Protein AF-A0A3S3QDH9-F1 (afdb_monomer)

Organism: NCBI:txid1965070

InterPro domains:
  IPR000873 AMP-dependent synthetase/ligase domain [PF00501] (294-654)
  IPR001242 Condensation domain [PF00668] (6-260)
  IPR009081 Phosphopantetheine binding ACP domain [PF00550] (765-815)
  IPR009081 Phosphopantetheine binding ACP domain [PS50075] (744-821)
  IPR014030 Beta-ketoacyl synthase-like, N-terminal domain [PF00109] (840-1086)
  IPR014031 Beta-ketoacyl synthase, C-terminal domain [PF02801] (1094-1208)
  IPR016039 Thiolase-like [G3DSA:3.40.47.10] (840-1262)
  IPR016039 Thiolase-like [SSF53901] (840-1195)
  IPR018201 Beta-ketoacyl synthase, active site [PS00606] (998-1014)
  IPR020841 Polyketide synthase, beta-ketoacyl synthase domain [PS52004] (838-1254)
  IPR020841 Polyketide synthase, beta-ketoacyl synthase domain [SM00825] (841-1257)
  IPR020845 AMP-binding, conserved site [PS00455] (443-454)
  IPR023213 Chloramphenicol acetyltransferase-like domain superfamily [G3DSA:3.30.559.10] (9-201)
  IPR036736 ACP-like superfamily [G3DSA:1.10.1200.10] (728-825)
  IPR036736 ACP-like superfamily [SSF47336] (746-817)
  IPR042099 ANL, N-terminal domain [G3DSA:3.40.50.12780] (289-689)
  IPR050091 Polyketide and Nonribosomal Peptide Biosynthesis Enzymes [PTHR43775] (840-1258)

Nearest PDB structures (foldseek):
  8cuy-assembly1_B  TM=9.225E-01  e=1.817E-40  Mycolicibacterium smegmatis MC2 155
  8cuz-assembly1_A  TM=9.139E-01  e=6.855E-39  Mycolicibacterium smegmatis MC2 155
  8cv1-assembly1_A  TM=7.699E-01  e=1.411E-42  Mycolicibacterium smegmatis MC2 155
  9f48-assembly1_B  TM=8.743E-01  e=2.878E-37  Mycobacterium tuberculosis H37Rv
  9f48-assembly1_A  TM=8.737E-01  e=6.761E-37  Mycobacterium tuberculosis H37Rv

Sequence (1276 aa):
TFPYDQPEKNFLDFVREEYVYLSSTQKQNDLKSIAEQFTMNPPESSLSFTDQIWSDTKTYDAKRTTFELNELNLKAVCDQLGISHFHYYFCCFLLTLRRYTSENDLIVNIPRTTRSCSYENAFGPFLNIILFRFEFDASHSLKKFILNAVKKWIKAQEKNLLPFDEVVSFLRDSKKLGRIQIYNWFNYSFAEKDNSVNINSKHARFPFSVNVRENSQSVELIIEWADELIDDHIAQNFGASFANACLKIADDFDKLKNEPALSIDVMPGEEMTRILSINREMDSNPNLLAHKYFEKHCENNGEKIAVVSGDRKVTYNQLNEMANKLGAYLQREIPREDVQKKPIVIMMKRDEFVIASVFAIWKIGAYFLAISDDTQQKLHQILLNDASDFQYVLINFDRNELEFELPSSVKLIDVRKILEQPCDYELEDNLASFNPSDTFAYICLTSGTTGKPKRCLITHEGLAIFGKACLHDYKMDSFEMRLVNWLPISFDVFINDISFVLLMAGGTFIIVQRKFSMDPRVMEQIFIENKASFILATPQFASSVILKMSNESLQYLRLLLLATDSFYQNIFRKLREKLDESTQIVNAYGPTETTVGATFFNGELKYKTTSGLVPIGKSLRGIFACIVDPITKMLSPFGAIGEICICGRTVGKGDVKTTMLEFTGDQPVFMTGDYGRMLPDGNIDFIGRKDSSFLKVHGFRIITKINKVPMTEHGKIDLNSLKQLCLVEQTIAEKFSEHIKHDFSLTHMERTLLNYLTTSLSSSLPIDVDTNFRDQGIHSLALMKFANLLLSESIAGFEGVADLFDYPNIKLLAQKIEKFSTIKANIKTKVIKQAANEIEIAIVGVAFRLPKDARSFVDLWAILNAEKSLIDDFPHEREIDVLSRLDELNSHLYKDAKKFKGAFLSSIKKFDNQFFAIPAAEAKHMCPEQRLWMHVAIEALHDSGHINDLEGKNLGQFFAASHPEYEKVDSCNDAIAVVGKLGSMITRRVSYQYNLKGPAVNIDTACSSGLVAFHEACEAIKSGICDSAIVGGVSLYLYPSQIGTHSDKMGTISPDFCCRAFDEKANGTVAGEGVIAFVLEPLQKALENKKHIYGIVKGTAINSVGRSNGITAPSKSSQKEVIENALNAASLSPSEVNLIESHGTGTELGDLIEIEALKSVFNENPNPVILGTSKPNFGHLNQAAGLLGVLKMLAIFMFKAIPRALHFDKPNKALIDSNIVVPTEEIQIESENFTAGISAFGLSGTNAHCILRKFCEKNNDKSDRFCYEPEQSTSF

Radius of gyration: 38.89 Å; Cα contacts (8 Å, |Δi|>4): 2603; chains: 1; bounding box: 82×99×115 Å

Mean predicted aligned error: 19.16 Å

Structure (mmCIF, N/CA/C/O backbone):
data_AF-A0A3S3QDH9-F1
#
_entry.id   AF-A0A3S3QDH9-F1
#
loop_
_atom_site.group_PDB
_atom_site.id
_atom_site.type_symbol
_atom_site.label_atom_id
_atom_site.label_alt_id
_atom_site.label_comp_id
_atom_site.label_asym_id
_atom_site.label_entity_id
_atom_site.label_seq_id
_atom_site.pdbx_PDB_ins_code
_atom_site.Cartn_x
_atom_site.Cartn_y
_atom_site.Cartn_z
_atom_site.occupancy
_atom_site.B_iso_or_equiv
_atom_site.auth_seq_id
_atom_site.auth_comp_id
_atom_site.auth_asym_id
_atom_site.auth_atom_id
_atom_site.pdbx_PDB_model_num
ATOM 1 N N . THR A 1 1 ? 23.495 16.239 -71.555 1.00 36.81 1 THR A N 1
ATOM 2 C CA . THR A 1 1 ? 24.923 15.899 -71.714 1.00 36.81 1 THR A CA 1
ATOM 3 C C . THR A 1 1 ? 25.708 16.626 -70.640 1.00 36.81 1 THR A C 1
ATOM 5 O O . THR A 1 1 ? 26.043 17.786 -70.820 1.00 36.81 1 THR A O 1
ATOM 8 N N . PHE A 1 2 ? 25.928 15.980 -69.494 1.00 34.31 2 PHE A N 1
ATOM 9 C CA . PHE A 1 2 ? 26.920 16.424 -68.508 1.00 34.31 2 PHE A CA 1
ATOM 10 C C . PHE A 1 2 ? 28.168 15.553 -68.704 1.00 34.31 2 PHE A C 1
ATOM 12 O O . PHE A 1 2 ? 28.005 14.335 -68.815 1.00 34.31 2 PHE A O 1
ATOM 19 N N . PRO A 1 3 ? 29.377 16.127 -68.805 1.00 43.81 3 PRO A N 1
ATOM 20 C CA . PRO A 1 3 ? 30.602 15.350 -68.851 1.00 43.81 3 PRO A CA 1
ATOM 21 C C . PRO A 1 3 ? 30.898 14.911 -67.415 1.00 43.81 3 PRO A C 1
ATOM 23 O O . PRO A 1 3 ? 31.434 15.681 -66.629 1.00 43.81 3 PRO A O 1
ATOM 26 N N . TYR A 1 4 ? 30.465 13.713 -67.036 1.00 50.09 4 TYR A N 1
ATOM 27 C CA . TYR A 1 4 ? 31.021 13.070 -65.851 1.00 50.09 4 TYR A CA 1
ATOM 28 C C . TYR A 1 4 ? 32.265 12.320 -66.312 1.00 50.09 4 TYR A C 1
ATOM 30 O O . TYR A 1 4 ? 32.151 11.365 -67.084 1.00 50.09 4 TYR A O 1
ATOM 38 N N . ASP A 1 5 ? 33.440 12.773 -65.873 1.00 58.22 5 ASP A N 1
ATOM 39 C CA . ASP A 1 5 ? 34.641 11.942 -65.890 1.00 58.22 5 ASP A CA 1
ATOM 40 C C . ASP A 1 5 ? 34.290 10.593 -65.250 1.00 58.22 5 ASP A C 1
ATOM 42 O O . ASP A 1 5 ? 33.596 10.547 -64.226 1.00 58.22 5 ASP A O 1
ATOM 46 N N . GLN A 1 6 ? 34.696 9.485 -65.879 1.00 54.03 6 GLN A N 1
ATOM 47 C CA . GLN A 1 6 ? 34.441 8.172 -65.294 1.00 54.03 6 GLN A CA 1
ATOM 48 C C . GLN A 1 6 ? 35.076 8.126 -63.898 1.00 54.03 6 GLN A C 1
ATOM 50 O O . GLN A 1 6 ? 36.251 8.471 -63.765 1.00 54.03 6 GLN A O 1
ATOM 55 N N . PRO A 1 7 ? 34.324 7.737 -62.855 1.00 59.34 7 PRO A N 1
ATOM 56 C CA . PRO A 1 7 ? 34.867 7.702 -61.506 1.00 59.34 7 PRO A CA 1
ATOM 57 C C . PRO A 1 7 ? 36.033 6.705 -61.440 1.00 59.34 7 PRO A C 1
ATOM 59 O O . PRO A 1 7 ? 35.916 5.598 -61.965 1.00 59.34 7 PRO A O 1
ATOM 62 N N . GLU A 1 8 ? 37.139 7.083 -60.780 1.00 67.12 8 GLU A N 1
ATOM 63 C CA . GLU A 1 8 ? 38.321 6.214 -60.597 1.00 67.12 8 GLU A CA 1
ATOM 64 C C . GLU A 1 8 ? 37.959 4.856 -59.979 1.00 67.12 8 GLU A C 1
ATOM 66 O O . GLU A 1 8 ? 38.580 3.840 -60.293 1.00 67.12 8 GLU A O 1
ATOM 71 N N . LYS A 1 9 ? 36.941 4.835 -59.111 1.00 77.25 9 LYS A N 1
ATOM 72 C CA . LYS A 1 9 ? 36.362 3.631 -58.512 1.00 77.25 9 LYS A CA 1
ATOM 73 C C . LYS A 1 9 ? 34.841 3.700 -58.528 1.00 77.25 9 LYS A C 1
ATOM 75 O O . LYS A 1 9 ? 34.252 4.762 -58.328 1.00 77.25 9 LYS A O 1
ATOM 80 N N . ASN A 1 10 ? 34.182 2.563 -58.731 1.00 80.25 10 ASN A N 1
ATOM 81 C CA . ASN A 1 10 ? 32.719 2.469 -58.693 1.00 80.25 10 ASN A CA 1
ATOM 82 C C . ASN A 1 10 ? 32.224 1.945 -57.326 1.00 80.25 10 ASN A C 1
ATOM 84 O O . ASN A 1 10 ? 33.011 1.572 -56.459 1.00 80.25 10 ASN A O 1
ATOM 88 N N . PHE A 1 11 ? 30.904 1.908 -57.108 1.00 82.38 11 PHE A N 1
ATOM 89 C CA . PHE A 1 11 ? 30.334 1.452 -55.831 1.00 82.38 11 PHE A CA 1
ATOM 90 C C . PHE A 1 11 ? 30.625 -0.026 -55.513 1.00 82.38 11 PHE A C 1
ATOM 92 O O . PHE A 1 11 ? 30.720 -0.388 -54.346 1.00 82.38 11 PHE A O 1
ATOM 99 N N . LEU A 1 12 ? 30.833 -0.886 -56.517 1.00 79.31 12 LEU A N 1
ATOM 100 C CA . LEU A 1 12 ? 31.227 -2.278 -56.277 1.00 79.31 12 LEU A CA 1
ATOM 101 C C . LEU A 1 12 ? 32.640 -2.367 -55.685 1.00 79.31 12 LEU A C 1
ATOM 103 O O . LEU A 1 12 ? 32.900 -3.243 -54.862 1.00 79.31 12 LEU A O 1
ATOM 107 N N . ASP A 1 13 ? 33.538 -1.462 -56.074 1.00 82.50 13 ASP A N 1
ATOM 108 C CA . ASP A 1 13 ? 34.878 -1.377 -55.487 1.00 82.50 13 ASP A CA 1
ATOM 109 C C . ASP A 1 13 ? 34.804 -0.951 -54.014 1.00 82.50 13 ASP A C 1
ATOM 111 O O . ASP A 1 13 ? 35.474 -1.553 -53.176 1.00 82.50 13 ASP A O 1
ATOM 115 N N . PHE A 1 14 ? 33.895 -0.029 -53.675 1.00 84.75 14 PHE A N 1
ATOM 116 C CA . PHE A 1 14 ? 33.596 0.326 -52.284 1.00 84.75 14 PHE A CA 1
ATOM 117 C C . PHE A 1 14 ? 33.068 -0.874 -51.482 1.00 84.75 14 PHE A C 1
ATOM 119 O O . PHE A 1 14 ? 33.599 -1.166 -50.416 1.00 84.75 14 PHE A O 1
ATOM 126 N N . VAL A 1 15 ? 32.088 -1.622 -52.008 1.00 81.38 15 VAL A N 1
ATOM 127 C CA . VAL A 1 15 ? 31.533 -2.818 -51.338 1.00 81.38 15 VAL A CA 1
ATOM 128 C C . VAL A 1 15 ? 32.611 -3.879 -51.092 1.00 81.38 15 VAL A C 1
ATOM 130 O O . VAL A 1 15 ? 32.610 -4.545 -50.058 1.00 81.38 15 VAL A O 1
ATOM 133 N N . ARG A 1 16 ? 33.564 -4.042 -52.018 1.00 81.81 16 ARG A N 1
ATOM 134 C CA . ARG A 1 16 ? 34.699 -4.963 -51.837 1.00 81.81 16 ARG A CA 1
ATOM 135 C C . ARG A 1 16 ? 35.632 -4.502 -50.721 1.00 81.81 16 ARG A C 1
ATOM 137 O O . ARG A 1 16 ? 36.047 -5.328 -49.913 1.00 81.81 16 ARG A O 1
ATOM 144 N N . GLU A 1 17 ? 35.959 -3.214 -50.670 1.00 84.12 17 GLU A N 1
ATOM 145 C CA . GLU A 1 17 ? 36.791 -2.639 -49.606 1.00 84.12 17 GLU A CA 1
ATOM 146 C C . GLU A 1 17 ? 36.101 -2.725 -48.236 1.00 84.12 17 GLU A C 1
ATOM 148 O O . GLU A 1 17 ? 36.724 -3.135 -47.255 1.00 84.12 17 GLU A O 1
ATOM 153 N N . GLU A 1 18 ? 34.801 -2.433 -48.181 1.00 82.69 18 GLU A N 1
ATOM 154 C CA . GLU A 1 18 ? 33.975 -2.578 -46.982 1.00 82.69 18 GLU A CA 1
ATOM 155 C C . GLU A 1 18 ? 33.922 -4.040 -46.518 1.00 82.69 18 GLU A C 1
ATOM 157 O O . GLU A 1 18 ? 34.150 -4.318 -45.344 1.00 82.69 18 GLU A O 1
ATOM 162 N N . TYR A 1 19 ? 33.735 -5.002 -47.427 1.00 80.88 19 TYR A N 1
ATOM 163 C CA . TYR A 1 19 ? 33.748 -6.430 -47.092 1.00 80.88 19 TYR A CA 1
ATOM 164 C C . TYR A 1 19 ? 35.087 -6.887 -46.492 1.00 80.88 19 TYR A C 1
ATOM 166 O O . TYR A 1 19 ? 35.110 -7.664 -45.531 1.00 80.88 19 TYR A O 1
ATOM 174 N N . VAL A 1 20 ? 36.211 -6.393 -47.025 1.00 85.75 20 VAL A N 1
ATOM 175 C CA . VAL A 1 20 ? 37.549 -6.668 -46.474 1.00 85.75 20 VAL A CA 1
ATOM 176 C C . VAL A 1 20 ? 37.671 -6.108 -45.058 1.00 85.75 20 VAL A C 1
ATOM 178 O O . VAL A 1 20 ? 38.138 -6.815 -44.164 1.00 85.75 20 VAL A O 1
ATOM 181 N N . TYR A 1 21 ? 37.209 -4.877 -44.827 1.00 85.88 21 TYR A N 1
ATOM 182 C CA . TYR A 1 21 ? 37.174 -4.281 -43.492 1.00 85.88 21 TYR A CA 1
ATOM 183 C C . TYR A 1 21 ? 36.280 -5.081 -42.528 1.00 85.88 21 TYR A C 1
ATOM 185 O O . TYR A 1 21 ? 36.726 -5.433 -41.433 1.00 85.88 21 TYR A O 1
ATOM 193 N N . LEU A 1 22 ? 35.065 -5.447 -42.943 1.00 82.12 22 LEU A N 1
ATOM 194 C CA . LEU A 1 22 ? 34.109 -6.209 -42.132 1.00 82.12 22 LEU A CA 1
ATOM 195 C C . LEU A 1 22 ? 34.598 -7.624 -41.792 1.00 82.12 22 LEU A C 1
ATOM 197 O O . LEU A 1 22 ? 34.225 -8.167 -40.753 1.00 82.12 22 LEU A O 1
ATOM 201 N N . SER A 1 23 ? 35.465 -8.197 -42.629 1.00 84.38 23 SER A N 1
ATOM 202 C CA . SER A 1 23 ? 36.100 -9.503 -42.404 1.00 84.38 23 SER A CA 1
ATOM 203 C C . SER A 1 23 ? 37.397 -9.421 -41.584 1.00 84.38 23 SER A C 1
ATOM 205 O O . SER A 1 23 ? 38.007 -10.447 -41.285 1.00 84.38 23 SER A O 1
ATOM 207 N N . SER A 1 24 ? 37.853 -8.216 -41.234 1.00 87.12 24 SER A N 1
ATOM 208 C CA . SER A 1 24 ? 39.124 -7.998 -40.542 1.00 87.12 24 SER A CA 1
ATOM 209 C C . SER A 1 24 ? 38.994 -8.044 -39.014 1.00 87.12 24 SER A C 1
ATOM 211 O O . SER A 1 24 ? 37.923 -7.850 -38.435 1.00 87.12 24 SER A O 1
ATOM 213 N N . THR A 1 25 ? 40.125 -8.213 -38.324 1.00 86.81 25 THR A N 1
ATOM 214 C CA . THR A 1 25 ? 40.207 -8.031 -36.863 1.00 86.81 25 THR A CA 1
ATOM 215 C C . THR A 1 25 ? 39.953 -6.582 -36.435 1.00 86.81 25 THR A C 1
ATOM 217 O O . THR A 1 25 ? 39.560 -6.347 -35.291 1.00 86.81 25 THR A O 1
ATOM 220 N N . GLN A 1 26 ? 40.113 -5.615 -37.349 1.00 86.31 26 GLN A N 1
ATOM 221 C CA . GLN A 1 26 ? 39.875 -4.197 -37.087 1.00 86.31 26 GLN A CA 1
ATOM 222 C C . GLN A 1 26 ? 38.399 -3.916 -36.768 1.00 86.31 26 GLN A C 1
ATOM 224 O O . GLN A 1 26 ? 38.139 -3.196 -35.807 1.00 86.31 26 GLN A O 1
ATOM 229 N N . LYS A 1 27 ? 37.441 -4.576 -37.449 1.00 87.44 27 LYS A N 1
ATOM 230 C CA . LYS A 1 27 ? 35.998 -4.500 -37.120 1.00 87.44 27 LYS A CA 1
ATOM 231 C C . LYS A 1 27 ? 35.753 -4.755 -35.629 1.00 87.44 27 LYS A C 1
ATOM 233 O O . LYS A 1 27 ? 35.066 -3.990 -34.958 1.00 87.44 27 LYS A O 1
ATOM 238 N N . GLN A 1 28 ? 36.322 -5.841 -35.102 1.00 85.69 28 GLN A N 1
ATOM 239 C CA . GLN A 1 28 ? 36.116 -6.253 -33.710 1.00 85.69 28 GLN A CA 1
ATOM 240 C C . GLN A 1 28 ? 36.742 -5.268 -32.716 1.00 85.69 28 GLN A C 1
ATOM 242 O O . GLN A 1 28 ? 36.161 -5.001 -31.663 1.00 85.69 28 GLN A O 1
ATOM 247 N N . ASN A 1 29 ? 37.902 -4.697 -33.049 1.00 87.75 29 ASN A N 1
ATOM 248 C CA . ASN A 1 29 ? 38.540 -3.665 -32.231 1.00 87.75 29 ASN A CA 1
ATOM 249 C C . ASN A 1 29 ? 37.713 -2.373 -32.211 1.00 87.75 29 ASN A C 1
ATOM 251 O O . ASN A 1 29 ? 37.510 -1.784 -31.145 1.00 87.75 29 ASN A O 1
ATOM 255 N N . ASP A 1 30 ? 37.183 -1.965 -33.363 1.00 89.44 30 ASP A N 1
ATOM 256 C CA . ASP A 1 30 ? 36.384 -0.750 -33.482 1.00 89.44 30 ASP A CA 1
ATOM 257 C C . ASP A 1 30 ? 35.050 -0.877 -32.735 1.00 89.44 30 ASP A C 1
ATOM 259 O O . ASP A 1 30 ? 34.717 0.033 -31.967 1.00 89.44 30 ASP A O 1
ATOM 263 N N . LEU A 1 31 ? 34.360 -2.022 -32.854 1.00 87.12 31 LEU A N 1
ATOM 264 C CA . LEU A 1 31 ? 33.143 -2.351 -32.096 1.00 87.12 31 LEU A CA 1
ATOM 265 C C . LEU A 1 31 ? 33.388 -2.355 -30.581 1.00 87.12 31 LEU A C 1
ATOM 267 O O . LEU A 1 31 ? 32.643 -1.712 -29.839 1.00 87.12 31 LEU A O 1
ATOM 271 N N . LYS A 1 32 ? 34.461 -3.005 -30.106 1.00 86.00 32 LYS A N 1
ATOM 272 C CA . LYS A 1 32 ? 34.837 -2.987 -28.679 1.00 86.00 32 LYS A CA 1
ATOM 273 C C . LYS A 1 32 ? 35.094 -1.571 -28.179 1.00 86.00 32 LYS A C 1
ATOM 275 O O . LYS A 1 32 ? 34.563 -1.181 -27.143 1.00 86.00 32 LYS A O 1
ATOM 280 N N . SER A 1 33 ? 35.843 -0.780 -28.940 1.00 85.81 33 SER A N 1
ATOM 281 C CA . SER A 1 33 ? 36.169 0.594 -28.564 1.00 85.81 33 SER A CA 1
ATOM 282 C C . SER A 1 33 ? 34.965 1.550 -28.665 1.00 85.81 33 SER A C 1
ATOM 284 O O . SER A 1 33 ? 34.944 2.580 -27.992 1.00 85.81 33 SER A O 1
ATOM 286 N N . ILE A 1 34 ? 33.950 1.255 -29.489 1.00 83.75 34 ILE A N 1
ATOM 287 C CA . ILE A 1 34 ? 32.651 1.948 -29.415 1.00 83.75 34 ILE A CA 1
ATOM 288 C C . ILE A 1 34 ? 31.932 1.527 -28.138 1.00 83.75 34 ILE A C 1
ATOM 290 O O . ILE A 1 34 ? 31.535 2.386 -27.364 1.00 83.75 34 ILE A O 1
ATOM 294 N N . ALA A 1 35 ? 31.835 0.230 -27.851 1.00 81.19 35 ALA A N 1
ATOM 295 C CA . ALA A 1 35 ? 31.181 -0.265 -26.645 1.00 81.19 35 ALA A CA 1
ATOM 296 C C . ALA A 1 35 ? 31.822 0.243 -25.343 1.00 81.19 35 ALA A C 1
ATOM 298 O O . ALA A 1 35 ? 31.121 0.416 -24.351 1.00 81.19 35 ALA A O 1
ATOM 299 N N . GLU A 1 36 ? 33.126 0.504 -25.294 1.00 82.75 36 GLU A N 1
ATOM 300 C CA . GLU A 1 36 ? 33.780 1.170 -24.151 1.00 82.75 36 GLU A CA 1
ATOM 301 C C . GLU A 1 36 ? 33.209 2.562 -23.858 1.00 82.75 36 GLU A C 1
ATOM 303 O O . GLU A 1 36 ? 33.211 2.992 -22.709 1.00 82.75 36 GLU A O 1
ATOM 308 N N . GLN A 1 37 ? 32.664 3.244 -24.867 1.00 76.19 37 GLN A N 1
ATOM 309 C CA . GLN A 1 37 ? 31.983 4.526 -24.694 1.00 76.19 37 GLN A CA 1
ATOM 310 C C . GLN A 1 37 ? 30.572 4.360 -24.128 1.00 76.19 37 GLN A C 1
ATOM 312 O O . GLN A 1 37 ? 29.958 5.363 -23.805 1.00 76.19 37 GLN A O 1
ATOM 317 N N . PHE A 1 38 ? 30.060 3.132 -23.991 1.00 71.38 38 PHE A N 1
ATOM 318 C CA . PHE A 1 38 ? 28.731 2.785 -23.480 1.00 71.38 38 PHE A CA 1
ATOM 319 C C . PHE A 1 38 ? 28.870 1.870 -22.251 1.00 71.38 38 PHE A C 1
ATOM 321 O O . PHE A 1 38 ? 28.658 0.662 -22.312 1.00 71.38 38 PHE A O 1
ATOM 328 N N . THR A 1 39 ? 29.314 2.428 -21.122 1.00 55.31 39 THR A N 1
ATOM 329 C CA . THR A 1 39 ? 29.511 1.696 -19.853 1.00 55.31 39 THR A CA 1
ATOM 330 C C . THR A 1 39 ? 28.216 1.458 -19.064 1.00 55.31 39 THR A C 1
ATOM 332 O O . THR A 1 39 ? 28.186 0.569 -18.218 1.00 55.31 39 THR A O 1
ATOM 335 N N . MET A 1 40 ? 27.148 2.210 -19.354 1.00 55.41 40 MET A N 1
ATOM 336 C CA . MET A 1 40 ? 25.797 2.077 -18.789 1.00 55.41 40 MET A CA 1
ATOM 337 C C . MET A 1 40 ? 24.743 2.380 -19.861 1.00 55.41 40 MET A C 1
ATOM 339 O O . MET A 1 40 ? 25.058 3.033 -20.855 1.00 55.41 40 MET A O 1
ATOM 343 N N . ASN A 1 41 ? 23.488 1.969 -19.635 1.00 50.47 41 ASN A N 1
ATOM 344 C CA . ASN A 1 41 ? 22.378 2.366 -20.502 1.00 50.47 41 ASN A CA 1
ATOM 345 C C . ASN A 1 41 ? 22.176 3.900 -20.442 1.00 50.47 41 ASN A C 1
ATOM 347 O O . ASN A 1 41 ? 21.828 4.436 -19.376 1.00 50.47 41 ASN A O 1
ATOM 351 N N . PRO A 1 42 ? 22.375 4.612 -21.562 1.00 52.09 42 PRO A N 1
ATOM 352 C CA . PRO A 1 42 ? 22.232 6.065 -21.649 1.00 52.09 42 PRO A CA 1
ATOM 353 C C . PRO A 1 42 ? 20.775 6.488 -21.384 1.00 52.09 42 PRO A C 1
ATOM 355 O O . PRO A 1 42 ? 19.860 5.682 -21.568 1.00 52.09 42 PRO A O 1
ATOM 358 N N . PRO A 1 43 ? 20.522 7.697 -20.846 1.00 53.59 43 PRO A N 1
ATOM 359 C CA . PRO A 1 43 ? 19.159 8.165 -20.592 1.00 53.59 43 PRO A CA 1
ATOM 360 C C . PRO A 1 43 ? 18.441 8.446 -21.912 1.00 53.59 43 PRO A C 1
ATOM 362 O O . PRO A 1 43 ? 19.064 8.836 -22.901 1.00 53.59 43 PRO A O 1
ATOM 365 N N . GLU A 1 44 ? 17.127 8.232 -21.936 1.00 57.78 44 GLU A N 1
ATOM 366 C CA . GLU A 1 44 ? 16.311 8.573 -23.097 1.00 57.78 44 GLU A CA 1
ATOM 367 C C . GLU A 1 44 ? 16.201 10.100 -23.188 1.00 57.78 44 GLU A C 1
ATOM 369 O O . GLU A 1 44 ? 15.413 10.738 -22.497 1.00 57.78 44 GLU A O 1
ATOM 374 N N . SER A 1 45 ? 17.040 10.699 -24.029 1.00 62.31 45 SER A N 1
ATOM 375 C CA . SER A 1 45 ? 17.016 12.130 -24.332 1.00 62.31 45 SER A CA 1
ATOM 376 C C . SER A 1 45 ? 15.964 12.380 -25.412 1.00 62.31 45 SER A C 1
ATOM 378 O O . SER A 1 45 ? 16.298 12.538 -26.576 1.00 62.31 45 SER A O 1
ATOM 380 N N . SER A 1 46 ? 14.680 12.341 -25.059 1.00 67.94 46 SER A N 1
ATOM 381 C CA . SER A 1 46 ? 13.582 12.543 -26.014 1.00 67.94 46 SER A CA 1
ATOM 382 C C . SER A 1 46 ? 12.819 13.832 -25.726 1.00 67.94 46 SER A C 1
ATOM 384 O O . SER A 1 46 ? 12.569 14.177 -24.573 1.00 67.94 46 SER A O 1
ATOM 386 N N . LEU A 1 47 ? 12.415 14.522 -26.794 1.00 73.81 47 LEU A N 1
ATOM 387 C CA . LEU A 1 47 ? 11.446 15.620 -26.744 1.00 73.81 47 LEU A CA 1
ATOM 388 C C . LEU A 1 47 ? 9.997 15.108 -26.835 1.00 73.81 47 LEU A C 1
ATOM 390 O O . LEU A 1 47 ? 9.088 15.911 -26.992 1.00 73.81 47 LEU A O 1
ATOM 394 N N . SER A 1 48 ? 9.757 13.792 -26.786 1.00 69.88 48 SER A N 1
ATOM 395 C CA . SER A 1 48 ? 8.404 13.236 -26.876 1.00 69.88 48 SER A CA 1
ATOM 396 C C . SER A 1 48 ? 7.527 13.665 -25.696 1.00 69.88 48 SER A C 1
ATOM 398 O O . SER A 1 48 ? 7.952 13.700 -24.533 1.00 69.88 48 SER A O 1
ATOM 400 N N . PHE A 1 49 ? 6.265 13.961 -26.001 1.00 63.59 49 PHE A N 1
ATOM 401 C CA . PHE A 1 49 ? 5.219 14.248 -25.017 1.00 63.59 49 PHE A CA 1
ATOM 402 C C . PHE A 1 49 ? 4.276 13.071 -24.805 1.00 63.59 49 PHE A C 1
ATOM 404 O O . PHE A 1 49 ? 3.496 13.096 -23.859 1.00 63.59 49 PHE A O 1
ATOM 411 N N . THR A 1 50 ? 4.393 12.015 -25.610 1.00 59.53 50 THR A N 1
ATOM 412 C CA . THR A 1 50 ? 3.491 10.865 -25.561 1.00 59.53 50 THR A CA 1
ATOM 413 C C . THR A 1 50 ? 4.192 9.601 -25.079 1.00 59.53 50 THR A C 1
ATOM 415 O O . THR A 1 50 ? 5.401 9.434 -25.215 1.00 59.53 50 THR A O 1
ATOM 418 N N . ASP A 1 51 ? 3.403 8.687 -24.524 1.00 53.62 51 ASP A N 1
ATOM 419 C CA . ASP A 1 51 ? 3.804 7.318 -24.197 1.00 53.62 51 ASP A CA 1
ATOM 420 C C . ASP A 1 51 ? 4.011 6.441 -25.446 1.00 53.62 51 ASP A C 1
ATOM 422 O O . ASP A 1 51 ? 4.401 5.276 -25.337 1.00 53.62 51 ASP A O 1
ATOM 426 N N . GLN A 1 52 ? 3.751 6.982 -26.642 1.00 62.22 52 GLN A N 1
ATOM 427 C CA . GLN A 1 52 ? 4.028 6.295 -27.889 1.00 62.22 52 GLN A CA 1
ATOM 428 C C . GLN A 1 52 ? 5.527 6.315 -28.162 1.00 62.22 52 GLN A C 1
ATOM 430 O O . GLN A 1 52 ? 6.164 7.362 -28.256 1.00 62.22 52 GLN A O 1
ATOM 435 N N . ILE A 1 53 ? 6.075 5.118 -28.322 1.00 66.06 53 ILE A N 1
ATOM 436 C CA . ILE A 1 53 ? 7.444 4.915 -28.771 1.00 66.06 53 ILE A CA 1
ATOM 437 C C . ILE A 1 53 ? 7.411 4.894 -30.297 1.00 66.06 53 ILE A C 1
ATOM 439 O O . ILE A 1 53 ? 6.474 4.354 -30.900 1.00 66.06 53 ILE A O 1
ATOM 443 N N . TRP A 1 54 ? 8.416 5.498 -30.925 1.00 72.81 54 TRP A N 1
ATOM 444 C CA . TRP A 1 54 ? 8.575 5.401 -32.370 1.00 72.81 54 TRP A CA 1
ATOM 445 C C . TRP A 1 54 ? 8.617 3.926 -32.814 1.00 72.81 54 TRP A C 1
ATOM 447 O O . TRP A 1 54 ? 9.058 3.021 -32.105 1.00 72.81 54 TRP A O 1
ATOM 457 N N . SER A 1 55 ? 8.079 3.642 -33.992 1.00 75.50 55 SER A N 1
ATOM 458 C CA . SER A 1 55 ? 7.997 2.291 -34.530 1.00 75.50 55 SER A CA 1
ATOM 459 C C . SER A 1 55 ? 8.487 2.307 -35.961 1.00 75.50 55 SER A C 1
ATOM 461 O O . SER A 1 55 ? 7.858 2.906 -36.826 1.00 75.50 55 SER A O 1
ATOM 463 N N . ASP A 1 56 ? 9.583 1.595 -36.220 1.00 67.81 56 ASP A N 1
ATOM 464 C CA . ASP A 1 56 ? 10.201 1.539 -37.551 1.00 67.81 56 ASP A CA 1
ATOM 465 C C . ASP A 1 56 ? 9.304 0.846 -38.598 1.00 67.81 56 ASP A C 1
ATOM 467 O O . ASP A 1 56 ? 9.568 0.914 -39.796 1.00 67.81 56 ASP A O 1
ATOM 471 N N . THR A 1 57 ? 8.221 0.190 -38.163 1.00 72.88 57 THR A N 1
ATOM 472 C CA . THR A 1 57 ? 7.216 -0.450 -39.025 1.00 72.88 57 THR A CA 1
ATOM 473 C C . THR A 1 57 ? 5.946 0.385 -39.207 1.00 72.88 57 THR A C 1
ATOM 475 O O . THR A 1 57 ? 5.080 0.001 -39.996 1.00 72.88 57 THR A O 1
ATOM 478 N N . LYS A 1 58 ? 5.819 1.521 -38.506 1.00 79.56 58 LYS A N 1
ATOM 479 C CA . LYS A 1 58 ? 4.692 2.453 -38.621 1.00 79.56 58 LYS A CA 1
ATOM 480 C C . LYS A 1 58 ? 5.123 3.703 -39.386 1.00 79.56 58 LYS A C 1
ATOM 482 O O . LYS A 1 58 ? 6.220 4.218 -39.216 1.00 79.56 58 LYS A O 1
ATOM 487 N N . THR A 1 59 ? 4.227 4.223 -40.215 1.00 84.50 59 THR A N 1
ATOM 488 C CA . THR A 1 59 ? 4.403 5.530 -40.851 1.00 84.50 59 THR A CA 1
ATOM 489 C C . THR A 1 59 ? 3.794 6.624 -39.975 1.00 84.50 59 THR A C 1
ATOM 491 O O . THR A 1 59 ? 2.659 6.485 -39.523 1.00 84.50 59 THR A O 1
ATOM 494 N N . TYR A 1 60 ? 4.539 7.707 -39.761 1.00 87.31 60 TYR A N 1
ATOM 495 C CA . TYR A 1 60 ? 4.112 8.884 -39.000 1.00 87.31 60 TYR A CA 1
ATOM 496 C C . TYR A 1 60 ? 4.055 10.099 -39.919 1.00 87.31 60 TYR A C 1
ATOM 498 O O . TYR A 1 60 ? 4.892 10.212 -40.814 1.00 87.31 60 TYR A O 1
ATOM 506 N N . ASP A 1 61 ? 3.125 11.021 -39.691 1.00 91.50 61 ASP A N 1
ATOM 507 C CA . ASP A 1 61 ? 3.087 12.281 -40.434 1.00 91.50 61 ASP A CA 1
ATOM 508 C C . ASP A 1 61 ? 4.177 13.247 -39.943 1.00 91.50 61 ASP A C 1
ATOM 510 O O . ASP A 1 61 ? 4.434 13.374 -38.743 1.00 91.50 61 ASP A O 1
ATOM 514 N N . ALA A 1 62 ? 4.850 13.905 -40.891 1.00 91.25 62 ALA A N 1
ATOM 515 C CA . ALA A 1 62 ? 5.881 14.900 -40.618 1.00 91.25 62 ALA A CA 1
ATOM 516 C C . ALA A 1 62 ? 5.268 16.286 -40.466 1.00 91.25 62 ALA A C 1
ATOM 518 O O . ALA A 1 62 ? 4.596 16.780 -41.379 1.00 91.25 62 ALA A O 1
ATOM 519 N N . LYS A 1 63 ? 5.651 16.979 -39.399 1.00 93.19 63 LYS A N 1
ATOM 520 C CA . LYS A 1 63 ? 5.548 18.434 -39.312 1.00 93.19 63 LYS A CA 1
ATOM 521 C C . LYS A 1 63 ? 6.930 19.058 -39.286 1.00 93.19 63 LYS A C 1
ATOM 523 O O . LYS A 1 63 ? 7.918 18.414 -38.940 1.00 93.19 63 LYS A O 1
ATOM 528 N N . ARG A 1 64 ? 7.003 20.304 -39.751 1.00 92.44 64 ARG A N 1
ATOM 529 C CA . ARG A 1 64 ? 8.258 21.036 -39.881 1.00 92.44 64 ARG A CA 1
ATOM 530 C C . ARG A 1 64 ? 8.072 22.514 -39.598 1.00 92.44 64 ARG A C 1
ATOM 532 O O . ARG A 1 64 ? 7.040 23.084 -39.947 1.00 92.44 64 ARG A O 1
ATOM 539 N N . THR A 1 65 ? 9.100 23.125 -39.033 1.00 94.38 65 THR A N 1
ATOM 540 C CA . THR A 1 65 ? 9.252 24.576 -38.953 1.00 94.38 65 THR A CA 1
ATOM 541 C C . THR A 1 65 ? 10.660 24.957 -39.390 1.00 94.38 65 THR A C 1
ATOM 543 O O . THR A 1 65 ? 11.595 24.166 -39.234 1.00 94.38 65 THR A O 1
ATOM 546 N N . THR A 1 66 ? 10.806 26.156 -39.943 1.00 93.00 66 THR A N 1
ATOM 547 C CA . THR A 1 66 ? 12.078 26.661 -40.457 1.00 93.00 66 THR A CA 1
ATOM 548 C C . THR A 1 66 ? 12.371 28.018 -39.840 1.00 93.00 66 THR A C 1
ATOM 550 O O . THR A 1 66 ? 11.497 28.881 -39.797 1.00 93.00 66 THR A O 1
ATOM 553 N N . PHE A 1 67 ? 13.606 28.196 -39.381 1.00 93.38 67 PHE A N 1
ATOM 554 C CA . PHE A 1 67 ? 14.129 29.469 -38.901 1.00 93.38 67 PHE A CA 1
ATOM 555 C C . PHE A 1 67 ? 15.266 29.907 -39.812 1.00 93.38 67 PHE A C 1
ATOM 557 O O . PHE A 1 67 ? 16.201 29.142 -40.044 1.00 93.38 67 PHE A O 1
ATOM 564 N N . GLU A 1 68 ? 15.191 31.131 -40.315 1.00 91.38 68 GLU A N 1
ATOM 565 C CA . GLU A 1 68 ? 16.260 31.729 -41.108 1.00 91.38 68 GLU A CA 1
ATOM 566 C C . GLU A 1 68 ? 17.158 32.558 -40.191 1.00 91.38 68 GLU A C 1
ATOM 568 O O . GLU A 1 68 ? 16.682 33.432 -39.463 1.00 91.38 68 GLU A O 1
ATOM 573 N N . LEU A 1 69 ? 18.459 32.273 -40.210 1.00 88.75 69 LEU A N 1
ATOM 574 C CA . LEU A 1 69 ? 19.460 33.106 -39.557 1.00 88.75 69 LEU A CA 1
ATOM 575 C C . LEU A 1 69 ? 20.104 34.001 -40.613 1.00 88.75 69 LEU A C 1
ATOM 577 O O . LEU A 1 69 ? 20.813 33.522 -41.501 1.00 88.75 69 LEU A O 1
ATOM 581 N N . ASN A 1 70 ? 19.868 35.303 -40.484 1.00 74.12 70 ASN A N 1
ATOM 582 C CA . ASN A 1 70 ? 20.481 36.321 -41.324 1.00 74.12 70 ASN A CA 1
ATOM 583 C C . ASN A 1 70 ? 21.671 36.926 -40.566 1.00 74.12 70 ASN A C 1
ATOM 585 O O . ASN A 1 70 ? 21.537 37.260 -39.394 1.00 74.12 70 ASN A O 1
ATOM 589 N N . GLU A 1 71 ? 22.822 37.057 -41.233 1.00 64.31 71 GLU A N 1
ATOM 590 C CA . GLU A 1 71 ? 24.008 37.765 -40.714 1.00 64.31 71 GLU A CA 1
ATOM 591 C C . GLU A 1 71 ? 24.657 37.177 -39.438 1.00 64.31 71 GLU A C 1
ATOM 593 O O . GLU A 1 71 ? 24.962 37.896 -38.491 1.00 64.31 71 GLU A O 1
ATOM 598 N N . LEU A 1 72 ? 24.965 35.873 -39.413 1.00 67.75 72 LEU A N 1
ATOM 599 C CA . LEU A 1 72 ? 25.774 35.298 -38.324 1.00 67.75 72 LEU A CA 1
ATOM 600 C C . LEU A 1 72 ? 27.265 35.660 -38.475 1.00 67.75 72 LEU A C 1
ATOM 602 O O . LEU A 1 72 ? 27.897 35.280 -39.466 1.00 67.75 72 LEU A O 1
ATOM 606 N N . ASN A 1 73 ? 27.890 36.268 -37.458 1.00 69.00 73 ASN A N 1
ATOM 607 C CA . ASN A 1 73 ? 29.355 36.417 -37.396 1.00 69.00 73 ASN A CA 1
ATOM 608 C C . ASN A 1 73 ? 30.050 35.103 -36.976 1.00 69.00 73 ASN A C 1
ATOM 610 O O . ASN A 1 73 ? 30.831 35.033 -36.025 1.00 69.00 73 ASN A O 1
ATOM 614 N N . LEU A 1 74 ? 29.746 34.022 -37.692 1.00 83.44 74 LEU A N 1
ATOM 615 C CA . LEU A 1 74 ? 30.212 32.680 -37.362 1.00 83.44 74 LEU A CA 1
ATOM 616 C C . LEU A 1 74 ? 31.700 32.479 -37.673 1.00 83.44 74 LEU A C 1
ATOM 618 O O . LEU A 1 74 ? 32.403 31.740 -36.977 1.00 83.44 74 LEU A O 1
ATOM 622 N N . LYS A 1 75 ? 32.186 33.158 -38.716 1.00 80.44 75 LYS A N 1
ATOM 623 C CA . LYS A 1 75 ? 33.554 33.014 -39.215 1.00 80.44 75 LYS A CA 1
ATOM 624 C C . LYS A 1 75 ? 34.590 33.364 -38.148 1.00 80.44 75 LYS A C 1
ATOM 626 O O . LYS A 1 75 ? 35.525 32.600 -37.944 1.00 80.44 75 LYS A O 1
ATOM 631 N N . ALA A 1 76 ? 34.386 34.460 -37.414 1.00 83.38 76 ALA A N 1
ATOM 632 C CA . ALA A 1 76 ? 35.305 34.886 -36.361 1.00 83.38 76 ALA A CA 1
ATOM 633 C C . ALA A 1 76 ? 35.429 33.841 -35.237 1.00 83.38 76 ALA A C 1
ATOM 635 O O . ALA A 1 76 ? 36.539 33.515 -34.814 1.00 83.38 76 ALA A O 1
ATOM 636 N N . VAL A 1 77 ? 34.303 33.271 -34.796 1.00 89.31 77 VAL A N 1
ATOM 637 C CA . VAL A 1 77 ? 34.279 32.232 -33.754 1.00 89.31 77 VAL A CA 1
ATOM 638 C C . VAL A 1 77 ? 34.950 30.947 -34.245 1.00 89.31 77 VAL A C 1
ATOM 640 O O . VAL A 1 77 ? 35.766 30.358 -33.530 1.00 89.31 77 VAL A O 1
ATOM 643 N N . CYS A 1 78 ? 34.641 30.521 -35.473 1.00 93.06 78 CYS A N 1
ATOM 644 C CA . CYS A 1 78 ? 35.214 29.314 -36.065 1.00 93.06 78 CYS A CA 1
ATOM 645 C C . CYS A 1 78 ? 36.729 29.432 -36.258 1.00 93.06 78 CYS A C 1
ATOM 647 O O . CYS A 1 78 ? 37.457 28.521 -35.857 1.00 93.06 78 CYS A O 1
ATOM 649 N N . ASP A 1 79 ? 37.204 30.564 -36.781 1.00 90.56 79 ASP A N 1
ATOM 650 C CA . ASP A 1 79 ? 38.629 30.840 -36.981 1.00 90.56 79 ASP A CA 1
ATOM 651 C C . ASP A 1 79 ? 39.377 30.890 -35.636 1.00 90.56 79 ASP A C 1
ATOM 653 O O . ASP A 1 79 ? 40.445 30.291 -35.492 1.00 90.56 79 ASP A O 1
ATOM 657 N N . GLN A 1 80 ? 38.802 31.534 -34.612 1.00 91.25 80 GLN A N 1
ATOM 658 C CA . GLN A 1 80 ? 39.410 31.639 -33.278 1.00 91.25 80 GLN A CA 1
ATOM 659 C C . GLN A 1 80 ? 39.548 30.279 -32.573 1.00 91.25 80 GLN A C 1
ATOM 661 O O . GLN A 1 80 ? 40.475 30.078 -31.781 1.00 91.25 80 GLN A O 1
ATOM 666 N N . LEU A 1 81 ? 38.614 29.355 -32.812 1.00 92.88 81 LEU A N 1
ATOM 667 C CA . LEU A 1 81 ? 38.612 28.021 -32.209 1.00 92.88 81 LEU A CA 1
ATOM 668 C C . LEU A 1 81 ? 39.252 26.943 -33.092 1.00 92.88 81 LEU A C 1
ATOM 670 O O . LEU A 1 81 ? 39.531 25.856 -32.584 1.00 92.88 81 LEU A O 1
ATOM 674 N N . GLY A 1 82 ? 39.487 27.224 -34.375 1.00 93.94 82 GLY A N 1
ATOM 675 C CA . GLY A 1 82 ? 39.958 26.243 -35.352 1.00 93.94 82 GLY A CA 1
ATOM 676 C C . GLY A 1 82 ? 38.927 25.145 -35.631 1.00 93.94 82 GLY A C 1
ATOM 677 O O . GLY A 1 82 ? 39.280 23.967 -35.693 1.00 93.94 82 GLY A O 1
ATOM 678 N N . ILE A 1 83 ? 37.645 25.507 -35.740 1.00 95.50 83 ILE A N 1
ATOM 679 C CA . ILE A 1 83 ? 36.528 24.568 -35.942 1.00 95.50 83 ILE A CA 1
ATOM 680 C C . ILE A 1 83 ? 35.749 24.892 -37.225 1.00 95.50 83 ILE A C 1
ATOM 682 O O . ILE A 1 83 ? 35.941 25.936 -37.833 1.00 95.50 83 ILE A O 1
ATOM 686 N N . SER A 1 84 ? 34.863 23.986 -37.648 1.00 94.00 84 SER A N 1
ATOM 687 C CA . SER A 1 84 ? 33.993 24.186 -38.811 1.00 94.00 84 SER A CA 1
ATOM 688 C C . SER A 1 84 ? 32.631 24.736 -38.386 1.00 94.00 84 SER A C 1
ATOM 690 O O . SER A 1 84 ? 32.245 24.600 -37.223 1.00 94.00 84 SER A O 1
ATOM 692 N N . HIS A 1 85 ? 31.861 25.259 -39.341 1.00 93.31 85 HIS A N 1
ATOM 693 C CA . HIS A 1 85 ? 30.474 25.671 -39.102 1.00 93.31 85 HIS A CA 1
ATOM 694 C C . HIS A 1 85 ? 29.611 24.508 -38.582 1.00 93.31 85 HIS A C 1
ATOM 696 O O . HIS A 1 85 ? 28.871 24.675 -37.615 1.00 93.31 85 HIS A O 1
ATOM 702 N N . PHE A 1 86 ? 29.794 23.290 -39.115 1.00 94.44 86 PHE A N 1
ATOM 703 C CA . PHE A 1 86 ? 29.161 22.078 -38.575 1.00 94.44 86 PHE A CA 1
ATOM 704 C C . PHE A 1 86 ? 29.416 21.923 -37.070 1.00 94.44 86 PHE A C 1
ATOM 706 O O . PHE A 1 86 ? 28.474 21.720 -36.307 1.00 94.44 86 PHE A O 1
ATOM 713 N N . HIS A 1 87 ? 30.678 22.033 -36.635 1.00 95.88 87 HIS A N 1
ATOM 714 C CA . HIS A 1 87 ? 31.039 21.880 -35.224 1.00 95.88 87 HIS A CA 1
ATOM 715 C C . HIS A 1 87 ? 30.324 22.906 -34.346 1.00 95.88 87 HIS A C 1
ATOM 717 O O . HIS A 1 87 ? 29.863 22.563 -33.258 1.00 95.88 87 HIS A O 1
ATOM 723 N N . TYR A 1 88 ? 30.223 24.146 -34.821 1.00 95.75 88 TYR A N 1
ATOM 724 C CA . TYR A 1 88 ? 29.544 25.216 -34.111 1.00 95.75 88 TYR A CA 1
ATOM 725 C C . TYR A 1 88 ? 28.048 24.936 -33.926 1.00 95.75 88 TYR A C 1
ATOM 727 O O . TYR A 1 88 ? 27.568 24.892 -32.790 1.00 95.75 88 TYR A O 1
ATOM 735 N N . TYR A 1 89 ? 27.325 24.689 -35.023 1.00 96.56 89 TYR A N 1
ATOM 736 C CA . TYR A 1 89 ? 25.886 24.426 -34.968 1.00 96.56 89 TYR A CA 1
ATOM 737 C C . TYR A 1 89 ? 25.581 23.167 -34.167 1.00 96.56 89 TYR A C 1
ATOM 739 O O . TYR A 1 89 ? 24.628 23.139 -33.392 1.00 96.56 89 TYR A O 1
ATOM 747 N N . PHE A 1 90 ? 26.428 22.147 -34.289 1.00 97.06 90 PHE A N 1
ATOM 748 C CA . PHE A 1 90 ? 26.291 20.930 -33.511 1.00 97.06 90 PHE A CA 1
ATOM 749 C C . PHE A 1 90 ? 26.479 21.177 -32.005 1.00 97.06 90 PHE A C 1
ATOM 751 O O . PHE A 1 90 ? 25.710 20.661 -31.199 1.00 97.06 90 PHE A O 1
ATOM 758 N N . CYS A 1 91 ? 27.441 22.013 -31.601 1.00 97.12 91 CYS A N 1
ATOM 759 C CA . CYS A 1 91 ? 27.613 22.382 -30.192 1.00 97.12 91 CYS A CA 1
ATOM 760 C C . CYS A 1 91 ? 26.434 23.207 -29.656 1.00 97.12 91 CYS A C 1
ATOM 762 O O . CYS A 1 91 ? 26.001 22.973 -28.528 1.00 97.12 91 CYS A O 1
ATOM 764 N N . CYS A 1 92 ? 25.884 24.123 -30.461 1.00 96.56 92 CYS A N 1
ATOM 765 C CA . CYS A 1 92 ? 24.662 24.849 -30.109 1.00 96.56 92 CYS A CA 1
ATOM 766 C C . CYS A 1 92 ? 23.485 23.880 -29.939 1.00 96.56 92 CYS A C 1
ATOM 768 O O . CYS A 1 92 ? 22.767 23.953 -28.946 1.00 96.56 92 CYS A O 1
ATOM 770 N N . PHE A 1 93 ? 23.348 22.905 -30.842 1.00 96.44 93 PHE A N 1
ATOM 771 C CA . PHE A 1 93 ? 22.320 21.872 -30.764 1.00 96.44 93 PHE A CA 1
ATOM 772 C C . PHE A 1 93 ? 22.463 21.026 -29.497 1.00 96.44 93 PHE A C 1
ATOM 774 O O . PHE A 1 93 ? 21.472 20.805 -28.809 1.00 96.44 93 PHE A O 1
ATOM 781 N N . LEU A 1 94 ? 23.680 20.599 -29.140 1.00 95.62 94 LEU A N 1
ATOM 782 C CA . LEU A 1 94 ? 23.929 19.859 -27.900 1.00 95.62 94 LEU A CA 1
ATOM 783 C C . LEU A 1 94 ? 23.531 20.675 -26.659 1.00 95.62 94 LEU A C 1
ATOM 785 O O . LEU A 1 94 ? 22.923 20.116 -25.749 1.00 95.62 94 LEU A O 1
ATOM 789 N N . LEU A 1 95 ? 23.838 21.979 -26.614 1.00 95.38 95 LEU A N 1
ATOM 790 C CA . LEU A 1 95 ? 23.435 22.856 -25.505 1.00 95.38 95 LEU A CA 1
ATOM 791 C C . LEU A 1 95 ? 21.912 22.995 -25.413 1.00 95.38 95 LEU A C 1
ATOM 793 O O . LEU A 1 95 ? 21.353 22.836 -24.327 1.00 95.38 95 LEU A O 1
ATOM 797 N N . THR A 1 96 ? 21.233 23.237 -26.537 1.00 95.25 96 THR A N 1
ATOM 798 C CA . THR A 1 96 ? 19.767 23.340 -26.577 1.00 95.25 96 THR A CA 1
ATOM 799 C C . THR A 1 96 ? 19.105 22.010 -26.219 1.00 95.25 96 THR A C 1
ATOM 801 O O . THR A 1 96 ? 18.200 21.978 -25.388 1.00 95.25 96 THR A O 1
ATOM 804 N N . LEU A 1 97 ? 19.589 20.891 -26.761 1.00 92.00 97 LEU A N 1
ATOM 805 C CA . LEU A 1 97 ? 19.079 19.556 -26.447 1.00 92.00 97 LEU A CA 1
ATOM 806 C C . LEU A 1 97 ? 19.262 19.221 -24.968 1.00 92.00 97 LEU A C 1
ATOM 808 O O . LEU A 1 97 ? 18.318 18.763 -24.322 1.00 92.00 97 LEU A O 1
ATOM 812 N N . ARG A 1 98 ? 20.429 19.529 -24.395 1.00 91.06 98 ARG A N 1
ATOM 813 C CA . ARG A 1 98 ? 20.657 19.395 -22.953 1.00 91.06 98 ARG A CA 1
ATOM 814 C C . ARG A 1 98 ? 19.700 20.277 -22.155 1.00 91.06 98 ARG A C 1
ATOM 816 O O . ARG A 1 98 ? 19.210 19.837 -21.122 1.00 91.06 98 ARG A O 1
ATOM 823 N N . ARG A 1 99 ? 19.416 21.505 -22.607 1.00 91.06 99 ARG A N 1
ATOM 824 C CA . ARG A 1 99 ? 18.492 22.419 -21.914 1.00 91.06 99 ARG A CA 1
ATOM 825 C C . ARG A 1 99 ? 17.075 21.857 -21.828 1.00 91.06 99 ARG A C 1
ATOM 827 O O . ARG A 1 99 ? 16.448 21.983 -20.785 1.00 91.06 99 ARG A O 1
ATOM 834 N N . TYR A 1 100 ? 16.583 21.249 -22.903 1.00 88.94 100 TYR A N 1
ATOM 835 C CA . TYR A 1 100 ? 15.227 20.700 -22.944 1.00 88.94 100 TYR A CA 1
ATOM 836 C C . TYR A 1 100 ? 15.104 19.348 -22.236 1.00 88.94 100 TYR A C 1
ATOM 838 O O . TYR A 1 100 ? 14.074 19.057 -21.633 1.00 88.94 100 TYR A O 1
ATOM 846 N N . THR A 1 101 ? 16.153 18.529 -22.281 1.00 82.38 101 THR A N 1
ATOM 847 C CA . THR A 1 101 ? 16.140 17.185 -21.679 1.00 82.38 101 THR A CA 1
ATOM 848 C C . THR A 1 101 ? 16.599 17.172 -20.222 1.00 82.38 101 THR A C 1
ATOM 850 O O . THR A 1 101 ? 16.291 16.231 -19.500 1.00 82.38 101 THR A O 1
ATOM 853 N N . SER A 1 102 ? 17.331 18.197 -19.769 1.00 83.25 102 SER A N 1
ATOM 854 C CA . SER A 1 102 ? 18.067 18.204 -18.495 1.00 83.25 102 SER A CA 1
ATOM 855 C C . SER A 1 102 ? 19.088 17.062 -18.337 1.00 83.25 102 SER A C 1
ATOM 857 O O . SER A 1 102 ? 19.615 16.851 -17.239 1.00 83.25 102 SER A O 1
ATOM 859 N N . GLU A 1 103 ? 19.418 16.360 -19.427 1.00 82.69 103 GLU A N 1
ATOM 860 C CA . GLU A 1 103 ? 20.341 15.227 -19.438 1.00 82.69 103 GLU A CA 1
ATOM 861 C C . GLU A 1 103 ? 21.761 15.668 -19.783 1.00 82.69 103 GLU A C 1
ATOM 863 O O . GLU A 1 103 ? 22.016 16.304 -20.804 1.00 82.69 103 GLU A O 1
ATOM 868 N N . ASN A 1 104 ? 22.719 15.294 -18.936 1.00 86.19 104 ASN A N 1
ATOM 869 C CA . ASN A 1 104 ? 24.131 15.591 -19.177 1.00 86.19 104 ASN A CA 1
ATOM 870 C C . ASN A 1 104 ? 24.812 14.538 -20.059 1.00 86.19 104 ASN A C 1
ATOM 872 O O . ASN A 1 104 ? 25.968 14.724 -20.412 1.00 86.19 104 ASN A O 1
ATOM 876 N N . ASP A 1 105 ? 24.137 13.446 -20.401 1.00 84.69 105 ASP A N 1
ATOM 877 C CA . ASP A 1 105 ? 24.654 12.378 -21.251 1.00 84.69 105 ASP A CA 1
ATOM 878 C C . ASP A 1 105 ? 23.713 12.185 -22.441 1.00 84.69 105 ASP A C 1
ATOM 880 O O . ASP A 1 105 ? 22.606 11.667 -22.297 1.00 84.69 105 ASP A O 1
ATOM 884 N N . LEU A 1 106 ? 24.134 12.674 -23.605 1.00 84.44 106 LEU A N 1
ATOM 885 C CA . LEU A 1 106 ? 23.312 12.758 -24.806 1.00 84.44 106 LEU A CA 1
ATOM 886 C C . LEU A 1 106 ? 23.760 11.770 -25.871 1.00 84.44 106 LEU A C 1
ATOM 888 O O . LEU A 1 106 ? 24.954 11.519 -26.045 1.00 84.44 106 LEU A O 1
ATOM 892 N N . ILE A 1 107 ? 22.789 11.299 -26.652 1.00 84.94 107 ILE A N 1
ATOM 893 C CA . ILE A 1 107 ? 23.026 10.495 -27.849 1.00 84.94 107 ILE A CA 1
ATOM 894 C C . ILE A 1 107 ? 22.351 11.146 -29.045 1.00 84.94 107 ILE A C 1
ATOM 896 O O . ILE A 1 107 ? 21.171 11.502 -28.993 1.00 84.94 107 ILE A O 1
ATOM 900 N N . VAL A 1 108 ? 23.118 11.273 -30.127 1.00 88.38 108 VAL A N 1
ATOM 901 C CA . VAL A 1 108 ? 22.689 11.903 -31.373 1.00 88.38 108 VAL A CA 1
ATOM 902 C C . VAL A 1 108 ? 23.117 11.049 -32.564 1.00 88.38 108 VAL A C 1
ATOM 904 O O . VAL A 1 108 ? 24.272 10.631 -32.654 1.00 88.38 108 VAL A O 1
ATOM 907 N N . ASN A 1 109 ? 22.193 10.823 -33.494 1.00 89.62 109 ASN A N 1
ATOM 908 C CA . ASN A 1 109 ? 22.475 10.230 -34.797 1.00 89.62 109 ASN A CA 1
ATOM 909 C C . ASN A 1 109 ? 22.906 11.314 -35.781 1.00 89.62 109 ASN A C 1
ATOM 911 O O . ASN A 1 109 ? 22.202 12.313 -35.966 1.00 89.62 109 ASN A O 1
ATOM 915 N N . ILE A 1 110 ? 24.052 11.104 -36.427 1.00 92.50 110 ILE A N 1
ATOM 916 C CA . ILE A 1 110 ? 24.625 12.076 -37.358 1.00 92.50 110 ILE A CA 1
ATOM 917 C C . ILE A 1 110 ? 24.933 11.369 -38.681 1.00 92.50 110 ILE A C 1
ATOM 919 O O . ILE A 1 110 ? 25.862 10.555 -38.735 1.00 92.50 110 ILE A O 1
ATOM 923 N N . PRO A 1 111 ? 24.175 11.652 -39.755 1.00 90.44 111 PRO A N 1
ATOM 924 C CA . PRO A 1 111 ? 24.464 11.113 -41.074 1.00 90.44 111 PRO A CA 1
ATOM 925 C C . PRO A 1 111 ? 25.812 11.628 -41.587 1.00 90.44 111 PRO A C 1
ATOM 927 O O . PRO A 1 111 ? 26.088 12.831 -41.575 1.00 90.44 111 PRO A O 1
ATOM 930 N N . ARG A 1 112 ? 26.666 10.725 -42.071 1.00 89.38 112 ARG A N 1
ATOM 931 C CA . ARG A 1 112 ? 27.964 11.071 -42.644 1.00 89.38 112 ARG A CA 1
ATOM 932 C C . ARG A 1 112 ? 28.288 10.196 -43.842 1.00 89.38 112 ARG A C 1
ATOM 934 O O . ARG A 1 112 ? 28.068 8.991 -43.846 1.00 89.38 112 ARG A O 1
ATOM 941 N N . THR A 1 113 ? 28.851 10.820 -44.869 1.00 86.88 113 THR A N 1
ATOM 942 C CA . THR A 1 113 ? 29.316 10.096 -46.050 1.00 86.88 113 THR A CA 1
ATOM 943 C C . THR A 1 113 ? 30.559 9.257 -45.734 1.00 86.88 113 THR A C 1
ATOM 945 O O . THR A 1 113 ? 31.488 9.746 -45.090 1.00 86.88 113 THR A O 1
ATOM 948 N N . THR A 1 114 ? 30.583 8.005 -46.186 1.00 84.56 114 THR A N 1
ATOM 949 C CA . THR A 1 114 ? 31.757 7.113 -46.222 1.00 84.56 114 THR A CA 1
ATOM 950 C C . THR A 1 114 ? 32.616 7.345 -47.465 1.00 84.56 114 THR A C 1
ATOM 952 O O . THR A 1 114 ? 33.686 6.757 -47.609 1.00 84.56 114 THR A O 1
ATOM 955 N N . ARG A 1 115 ? 32.164 8.224 -48.369 1.00 82.75 115 ARG A N 1
ATOM 956 C CA . ARG A 1 115 ? 32.842 8.558 -49.619 1.00 82.75 115 ARG A CA 1
ATOM 957 C C . ARG A 1 115 ? 34.176 9.258 -49.343 1.00 82.75 115 ARG A C 1
ATOM 959 O O . ARG A 1 115 ? 34.202 10.359 -48.794 1.00 82.75 115 ARG A O 1
ATOM 966 N N . SER A 1 116 ? 35.270 8.635 -49.769 1.00 81.94 116 SER A N 1
ATOM 967 C CA . SER A 1 116 ? 36.588 9.271 -49.883 1.00 81.94 116 SER A CA 1
ATOM 968 C C . SER A 1 116 ? 36.742 9.964 -51.244 1.00 81.94 116 SER A C 1
ATOM 970 O O . SER A 1 116 ? 35.895 9.796 -52.123 1.00 81.94 116 SER A O 1
ATOM 972 N N . CYS A 1 117 ? 37.832 10.713 -51.454 1.00 79.56 117 CYS A N 1
ATOM 973 C CA . CYS A 1 117 ? 38.090 11.400 -52.728 1.00 79.56 117 CYS A CA 1
ATOM 974 C C . CYS A 1 117 ? 38.058 10.446 -53.940 1.00 79.56 117 CYS A C 1
ATOM 976 O O . CYS A 1 117 ? 37.541 10.804 -54.989 1.00 79.56 117 CYS A O 1
ATOM 978 N N . SER A 1 118 ? 38.505 9.193 -53.785 1.00 81.69 118 SER A N 1
ATOM 979 C CA . SER A 1 118 ? 38.479 8.184 -54.862 1.00 81.69 118 SER A CA 1
ATOM 980 C C . SER A 1 118 ? 37.068 7.768 -55.302 1.00 81.69 118 SER A C 1
ATOM 982 O O . SER A 1 118 ? 36.904 7.173 -56.364 1.00 81.69 118 SER A O 1
ATOM 984 N N . TYR A 1 119 ? 36.048 8.069 -54.495 1.00 82.69 119 TYR A N 1
ATOM 985 C CA . TYR A 1 119 ? 34.644 7.763 -54.767 1.00 82.69 119 TYR A CA 1
ATOM 986 C C . TYR A 1 119 ? 33.812 9.026 -55.036 1.00 82.69 119 TYR A C 1
ATOM 988 O O . TYR A 1 119 ? 32.587 8.934 -55.093 1.00 82.69 119 TYR A O 1
ATOM 996 N N . GLU A 1 120 ? 34.439 10.201 -55.196 1.00 79.31 120 GLU A N 1
ATOM 997 C CA . GLU A 1 120 ? 33.766 11.508 -55.304 1.00 79.31 120 GLU A CA 1
ATOM 998 C C . GLU A 1 120 ? 32.631 11.510 -56.343 1.00 79.31 120 GLU A C 1
ATOM 1000 O O . GLU A 1 120 ? 31.507 11.912 -56.029 1.00 79.31 120 GLU A O 1
ATOM 1005 N N . ASN A 1 121 ? 32.901 10.937 -57.521 1.00 80.44 121 ASN A N 1
ATOM 1006 C CA . ASN A 1 121 ? 31.975 10.836 -58.655 1.00 80.44 121 ASN A CA 1
ATOM 1007 C C . ASN A 1 121 ? 31.230 9.488 -58.743 1.00 80.44 121 ASN A C 1
ATOM 1009 O O . ASN A 1 121 ? 30.527 9.229 -59.720 1.00 80.44 121 ASN A O 1
ATOM 1013 N N . ALA A 1 122 ? 31.383 8.600 -57.755 1.00 81.19 122 ALA A N 1
ATOM 1014 C CA . ALA A 1 122 ? 30.754 7.283 -57.770 1.00 81.19 122 ALA A CA 1
ATOM 1015 C C . ALA A 1 122 ? 29.261 7.360 -57.400 1.00 81.19 122 ALA A C 1
ATOM 1017 O O . ALA A 1 122 ? 28.867 7.985 -56.410 1.00 81.19 122 ALA A O 1
ATOM 1018 N N . PHE A 1 123 ? 28.417 6.665 -58.168 1.00 82.00 123 PHE A N 1
ATOM 1019 C CA . PHE A 1 123 ? 26.990 6.515 -57.873 1.00 82.00 123 PHE A CA 1
ATOM 1020 C C . PHE A 1 123 ? 26.758 5.337 -56.924 1.00 82.00 123 PHE A C 1
ATOM 1022 O O . PHE A 1 123 ? 27.112 4.207 -57.251 1.00 82.00 123 PHE A O 1
ATOM 1029 N N . GLY A 1 124 ? 26.143 5.591 -55.768 1.00 80.75 124 GLY A N 1
ATOM 1030 C CA . GLY A 1 124 ? 25.805 4.562 -54.784 1.00 80.75 124 GLY A CA 1
ATOM 1031 C C . GLY A 1 124 ? 25.425 5.140 -53.414 1.00 80.75 124 GLY A C 1
ATOM 1032 O O . GLY A 1 124 ? 25.618 6.340 -53.182 1.00 80.75 124 GLY A O 1
ATOM 1033 N N . PRO A 1 125 ? 24.868 4.319 -52.508 1.00 80.62 125 PRO A N 1
ATOM 1034 C CA . PRO A 1 125 ? 24.552 4.718 -51.141 1.00 80.62 125 PRO A CA 1
ATOM 1035 C C . PRO A 1 125 ? 25.821 4.750 -50.274 1.00 80.62 125 PRO A C 1
ATOM 1037 O O . PRO A 1 125 ? 26.188 3.767 -49.647 1.00 80.62 125 PRO A O 1
ATOM 1040 N N . PHE A 1 126 ? 26.490 5.902 -50.225 1.00 84.31 126 PHE A N 1
ATOM 1041 C CA . PHE A 1 126 ? 27.656 6.130 -49.354 1.00 84.31 126 PHE A CA 1
ATOM 1042 C C . PHE A 1 126 ? 27.283 6.775 -48.012 1.00 84.31 126 PHE A C 1
ATOM 1044 O O . PHE A 1 126 ? 28.147 7.277 -47.304 1.00 84.31 126 PHE A O 1
ATOM 1051 N N . LEU A 1 127 ? 25.995 6.864 -47.680 1.00 86.56 127 LEU A N 1
ATOM 1052 C CA . LEU A 1 127 ? 25.561 7.479 -46.431 1.00 86.56 127 LEU A CA 1
ATOM 1053 C C . LEU A 1 127 ? 25.577 6.433 -45.316 1.00 86.56 127 LEU A C 1
ATOM 1055 O O . LEU A 1 127 ? 24.895 5.419 -45.426 1.00 86.56 127 LEU A O 1
ATOM 1059 N N . ASN A 1 128 ? 26.310 6.712 -44.243 1.00 87.62 128 ASN A N 1
ATOM 1060 C CA . ASN A 1 128 ? 26.262 5.953 -42.999 1.00 87.62 128 ASN A CA 1
ATOM 1061 C C . ASN A 1 128 ? 25.796 6.860 -41.847 1.00 87.62 128 ASN A C 1
ATOM 1063 O O . ASN A 1 128 ? 25.743 8.084 -41.992 1.00 87.62 128 ASN A O 1
ATOM 1067 N N . ILE A 1 129 ? 25.436 6.274 -40.709 1.00 89.38 129 ILE A N 1
ATOM 1068 C CA . ILE A 1 129 ? 24.980 6.998 -39.520 1.00 89.38 129 ILE A CA 1
ATOM 1069 C C . ILE A 1 129 ? 25.979 6.756 -38.395 1.00 89.38 129 ILE A C 1
ATOM 1071 O O . ILE A 1 129 ? 26.201 5.621 -37.976 1.00 89.38 129 ILE A O 1
ATOM 1075 N N . ILE A 1 130 ? 26.558 7.838 -37.875 1.00 90.44 130 ILE A N 1
ATOM 1076 C CA . ILE A 1 130 ? 27.420 7.784 -36.697 1.00 90.44 130 ILE A CA 1
ATOM 1077 C C . ILE A 1 130 ? 26.551 7.978 -35.456 1.00 90.44 130 ILE A C 1
ATOM 1079 O O . ILE A 1 130 ? 25.883 9.005 -35.310 1.00 90.44 130 ILE A O 1
ATOM 1083 N N . LEU A 1 131 ? 26.606 7.007 -34.544 1.00 87.25 131 LEU A N 1
ATOM 1084 C CA . LEU A 1 131 ? 26.009 7.110 -33.218 1.00 87.25 131 LEU A CA 1
ATOM 1085 C C . LEU A 1 131 ? 26.959 7.865 -32.279 1.00 87.25 131 LEU A C 1
ATOM 1087 O O . LEU A 1 131 ? 27.951 7.307 -31.805 1.00 87.25 131 LEU A O 1
ATOM 1091 N N . PHE A 1 132 ? 26.678 9.140 -32.019 1.00 90.00 132 PHE A N 1
ATOM 1092 C CA . PHE A 1 132 ? 27.543 10.004 -31.219 1.00 90.00 132 PHE A CA 1
ATOM 1093 C C . PHE A 1 132 ? 27.025 10.155 -29.785 1.00 90.00 132 PHE A C 1
ATOM 1095 O O . PHE A 1 132 ? 25.913 10.639 -29.580 1.00 90.00 132 PHE A O 1
ATOM 1102 N N . ARG A 1 133 ? 27.849 9.787 -28.793 1.00 88.06 133 ARG A N 1
ATOM 1103 C CA . ARG A 1 133 ? 27.569 9.991 -27.361 1.00 88.06 133 ARG A CA 1
ATOM 1104 C C . ARG A 1 133 ? 28.399 11.145 -26.801 1.00 88.06 133 ARG A C 1
ATOM 1106 O O . ARG A 1 133 ? 29.623 11.179 -26.965 1.00 88.06 133 ARG A O 1
ATOM 1113 N N . PHE A 1 134 ? 27.756 12.066 -26.090 1.00 90.06 134 PHE A N 1
ATOM 1114 C CA . PHE A 1 134 ? 28.420 13.199 -25.456 1.00 90.06 134 PHE A CA 1
ATOM 1115 C C . PHE A 1 134 ? 27.983 13.398 -24.009 1.00 90.06 134 PHE A C 1
ATOM 1117 O O . PHE A 1 134 ? 26.813 13.616 -23.725 1.00 90.06 134 PHE A O 1
ATOM 1124 N N . GLU A 1 135 ? 28.971 13.414 -23.118 1.00 89.81 135 GLU A N 1
ATOM 1125 C CA . GLU A 1 135 ? 28.796 13.701 -21.696 1.00 89.81 135 GLU A CA 1
ATOM 1126 C C . GLU A 1 135 ? 29.293 15.119 -21.380 1.00 89.81 135 GLU A C 1
ATOM 1128 O O . GLU A 1 135 ? 30.445 15.462 -21.682 1.00 89.81 135 GLU A O 1
ATOM 1133 N N . PHE A 1 136 ? 28.421 15.926 -20.779 1.00 90.81 136 PHE A N 1
ATOM 1134 C CA . PHE A 1 136 ? 28.694 17.268 -20.284 1.00 90.81 136 PHE A CA 1
ATOM 1135 C C . PHE A 1 136 ? 29.438 17.230 -18.951 1.00 90.81 136 PHE A C 1
ATOM 1137 O O . PHE A 1 136 ? 29.118 16.456 -18.052 1.00 90.81 136 PHE A O 1
ATOM 1144 N N . ASP A 1 137 ? 30.376 18.159 -18.802 1.00 89.88 137 ASP A N 1
ATOM 1145 C CA . ASP A 1 137 ? 31.034 18.467 -17.538 1.00 89.88 137 ASP A CA 1
ATOM 1146 C C . ASP A 1 137 ? 30.608 19.878 -17.121 1.00 89.88 137 ASP A C 1
ATOM 1148 O O . ASP A 1 137 ? 30.865 20.848 -17.837 1.00 89.88 137 ASP A O 1
ATOM 1152 N N . ALA A 1 138 ? 29.937 19.990 -15.973 1.00 85.31 138 ALA A N 1
ATOM 1153 C CA . ALA A 1 138 ? 29.409 21.257 -15.470 1.00 85.31 138 ALA A CA 1
ATOM 1154 C C . ALA A 1 138 ? 30.507 22.288 -15.142 1.00 85.31 138 ALA A C 1
ATOM 1156 O O . ALA A 1 138 ? 30.218 23.479 -15.070 1.00 85.31 138 ALA A O 1
ATOM 1157 N N . SER A 1 139 ? 31.760 21.851 -14.972 1.00 88.94 139 SER A N 1
ATOM 1158 C CA . SER A 1 139 ? 32.913 22.733 -14.753 1.00 88.94 139 SER A CA 1
ATOM 1159 C C . SER A 1 139 ? 33.494 23.315 -16.046 1.00 88.94 139 SER A C 1
ATOM 1161 O O . SER A 1 139 ? 34.348 24.204 -16.002 1.00 88.94 139 SER A O 1
ATOM 1163 N N . HIS A 1 140 ? 33.093 22.805 -17.214 1.00 95.44 140 HIS A N 1
ATOM 1164 C CA . HIS A 1 140 ? 33.640 23.270 -18.480 1.00 95.44 140 HIS A CA 1
ATOM 1165 C C . HIS A 1 140 ? 33.112 24.655 -18.844 1.00 95.44 140 HIS A C 1
ATOM 1167 O O . HIS A 1 140 ? 31.903 24.883 -18.896 1.00 95.44 140 HIS A O 1
ATOM 1173 N N . SER A 1 141 ? 34.034 25.553 -19.203 1.00 97.19 141 SER A N 1
ATOM 1174 C CA . SER A 1 141 ? 33.669 26.781 -19.900 1.00 97.19 141 SER A CA 1
ATOM 1175 C C . SER A 1 141 ? 33.128 26.479 -21.296 1.00 97.19 141 SER A C 1
ATOM 1177 O O . SER A 1 141 ? 33.427 25.422 -21.866 1.00 97.19 141 SER A O 1
ATOM 1179 N N . LEU A 1 142 ? 32.395 27.422 -21.888 1.00 96.75 142 LEU A N 1
ATOM 1180 C CA . LEU A 1 142 ? 31.862 27.312 -23.247 1.00 96.75 142 LEU A CA 1
ATOM 1181 C C . LEU A 1 142 ? 32.940 26.894 -24.262 1.00 96.75 142 LEU A C 1
ATOM 1183 O O . LEU A 1 142 ? 32.755 25.932 -25.008 1.00 96.75 142 LEU A O 1
ATOM 1187 N N . LYS A 1 143 ? 34.117 27.535 -24.234 1.00 96.56 143 LYS A N 1
ATOM 1188 C CA . LYS A 1 143 ? 35.246 27.174 -25.106 1.00 96.56 143 LYS A CA 1
ATOM 1189 C C . LYS A 1 143 ? 35.728 25.740 -24.879 1.00 96.56 143 LYS A C 1
ATOM 1191 O O . LYS A 1 143 ? 35.981 25.016 -25.842 1.00 96.56 143 LYS A O 1
ATOM 1196 N N . LYS A 1 144 ? 35.884 25.321 -23.618 1.00 96.94 144 LYS A N 1
ATOM 1197 C CA . LYS A 1 144 ? 36.375 23.975 -23.282 1.00 96.94 144 LYS A CA 1
ATOM 1198 C C . LYS A 1 144 ? 35.367 22.900 -23.689 1.00 96.94 144 LYS A C 1
ATOM 1200 O O . LYS A 1 144 ? 35.770 21.856 -24.197 1.00 96.94 144 LYS A O 1
ATOM 1205 N N . PHE A 1 145 ? 34.076 23.171 -23.508 1.00 97.31 145 PHE A N 1
ATOM 1206 C CA . PHE A 1 145 ? 32.986 22.324 -23.978 1.00 97.31 145 PHE A CA 1
ATOM 1207 C C . PHE A 1 145 ? 33.050 22.123 -25.499 1.00 97.31 145 PHE A C 1
ATOM 1209 O O . PHE A 1 145 ? 33.132 20.973 -25.933 1.00 97.31 145 PHE A O 1
ATOM 1216 N N . ILE A 1 146 ? 33.105 23.208 -26.283 1.00 97.12 146 ILE A N 1
ATOM 1217 C CA . ILE A 1 146 ? 33.143 23.139 -27.754 1.00 97.12 146 ILE A CA 1
ATOM 1218 C C . ILE A 1 146 ? 34.340 22.304 -28.222 1.00 97.12 146 ILE A C 1
ATOM 1220 O O . ILE A 1 146 ? 34.180 21.340 -28.967 1.00 97.12 146 ILE A O 1
ATOM 1224 N N . LEU A 1 147 ? 35.546 22.610 -27.732 1.00 97.06 147 LEU A N 1
ATOM 1225 C CA . LEU A 1 147 ? 36.757 21.884 -28.131 1.00 97.06 147 LEU A CA 1
ATOM 1226 C C . LEU A 1 147 ? 36.711 20.399 -27.736 1.00 97.06 147 LEU A C 1
ATOM 1228 O O . LEU A 1 147 ? 37.195 19.544 -28.479 1.00 97.06 147 LEU A O 1
ATOM 1232 N N . ASN A 1 148 ? 36.109 20.070 -26.590 1.00 96.56 148 ASN A N 1
ATOM 1233 C CA . ASN A 1 148 ? 35.923 18.685 -26.164 1.00 96.56 148 ASN A CA 1
ATOM 1234 C C . ASN A 1 148 ? 34.928 17.933 -27.063 1.00 96.56 148 ASN A C 1
ATOM 1236 O O . ASN A 1 148 ? 35.199 16.795 -27.449 1.00 96.56 148 ASN A O 1
ATOM 1240 N N . ALA A 1 149 ? 33.805 18.562 -27.422 1.00 96.12 149 ALA A N 1
ATOM 1241 C CA . ALA A 1 149 ? 32.823 17.992 -28.343 1.00 96.12 149 ALA A CA 1
ATOM 1242 C C . ALA A 1 149 ? 33.442 17.727 -29.720 1.00 96.12 149 ALA A C 1
ATOM 1244 O O . ALA A 1 149 ? 33.322 16.618 -30.238 1.00 96.12 149 ALA A O 1
ATOM 1245 N N . VAL A 1 150 ? 34.204 18.687 -30.253 1.00 96.12 150 VAL A N 1
ATOM 1246 C CA . VAL A 1 150 ? 34.930 18.541 -31.525 1.00 96.12 150 VAL A CA 1
ATOM 1247 C C . VAL A 1 150 ? 35.947 17.407 -31.470 1.00 96.12 150 VAL A C 1
ATOM 1249 O O . VAL A 1 150 ? 35.973 16.559 -32.359 1.00 96.12 150 VAL A O 1
ATOM 1252 N N . LYS A 1 151 ? 36.754 17.331 -30.406 1.00 95.25 151 LYS A N 1
ATOM 1253 C CA . LYS A 1 151 ? 37.728 16.246 -30.233 1.00 95.25 151 LYS A CA 1
ATOM 1254 C C . LYS A 1 151 ? 37.053 14.871 -30.207 1.00 95.25 151 LYS A C 1
ATOM 1256 O O . LYS A 1 151 ? 37.546 13.938 -30.839 1.00 95.25 151 LYS A O 1
ATOM 1261 N N . LYS A 1 152 ? 35.938 14.734 -29.479 1.00 93.56 152 LYS A N 1
ATOM 1262 C CA . LYS A 1 152 ? 35.158 13.487 -29.442 1.00 93.56 152 LYS A CA 1
ATOM 1263 C C . LYS A 1 152 ? 34.566 13.161 -30.814 1.00 93.56 152 LYS A C 1
ATOM 1265 O O . LYS A 1 152 ? 34.604 12.003 -31.218 1.00 93.56 152 LYS A O 1
ATOM 1270 N N . TRP A 1 153 ? 34.065 14.165 -31.534 1.00 93.88 153 TRP A N 1
ATOM 1271 C CA . TRP A 1 153 ? 33.489 13.991 -32.866 1.00 93.88 153 TRP A CA 1
ATOM 1272 C C . TRP A 1 153 ? 34.518 13.491 -33.882 1.00 93.88 153 TRP A C 1
ATOM 1274 O O . TRP A 1 153 ? 34.266 12.488 -34.543 1.00 93.88 153 TRP A O 1
ATOM 1284 N N . ILE A 1 154 ? 35.700 14.111 -33.946 1.00 92.31 154 ILE A N 1
ATOM 1285 C CA . ILE A 1 154 ? 36.788 13.679 -34.841 1.00 92.31 154 ILE A CA 1
ATOM 1286 C C . ILE A 1 154 ? 37.133 12.205 -34.590 1.00 92.31 154 ILE A C 1
ATOM 1288 O O . ILE A 1 154 ? 37.209 11.420 -35.530 1.00 92.31 154 ILE A O 1
ATOM 1292 N N . LYS A 1 155 ? 37.246 11.802 -33.318 1.00 90.88 155 LYS A N 1
ATOM 1293 C CA . LYS A 1 155 ? 37.512 10.405 -32.950 1.00 90.88 155 LYS A CA 1
ATOM 1294 C C . LYS A 1 155 ? 36.379 9.452 -33.359 1.00 90.88 155 LYS A C 1
ATOM 1296 O O . LYS A 1 155 ? 36.639 8.308 -33.713 1.00 90.88 155 LYS A O 1
ATOM 1301 N N . ALA A 1 156 ? 35.121 9.891 -33.307 1.00 89.50 156 ALA A N 1
ATOM 1302 C CA . ALA A 1 156 ? 33.990 9.074 -33.748 1.00 89.50 156 ALA A CA 1
ATOM 1303 C C . ALA A 1 156 ? 34.016 8.827 -35.270 1.00 89.50 156 ALA A C 1
ATOM 1305 O O . ALA A 1 156 ? 33.661 7.738 -35.720 1.00 89.50 156 ALA A O 1
ATOM 1306 N N . GLN A 1 157 ? 34.496 9.797 -36.057 1.00 88.38 157 GLN A N 1
ATOM 1307 C CA . GLN A 1 157 ? 34.591 9.683 -37.518 1.00 88.38 157 GLN A CA 1
ATOM 1308 C C . GLN A 1 157 ? 35.627 8.663 -37.999 1.00 88.38 157 GLN A C 1
ATOM 1310 O O . GLN A 1 157 ? 35.457 8.111 -39.085 1.00 88.38 157 GLN A O 1
ATOM 1315 N N . GLU A 1 158 ? 36.655 8.358 -37.200 1.00 87.69 158 GLU A N 1
ATOM 1316 C CA . GLU A 1 158 ? 37.667 7.335 -37.526 1.00 87.69 158 GLU A CA 1
ATOM 1317 C C . GLU A 1 158 ? 37.042 5.954 -37.792 1.00 87.69 158 GLU A C 1
ATOM 1319 O O . GLU A 1 158 ? 37.627 5.129 -38.487 1.00 87.69 158 GLU A O 1
ATOM 1324 N N . LYS A 1 159 ? 35.827 5.720 -37.281 1.00 87.81 159 LYS A N 1
ATOM 1325 C CA . LYS A 1 159 ? 35.098 4.449 -37.369 1.00 87.81 159 LYS A CA 1
ATOM 1326 C C . LYS A 1 159 ? 33.874 4.511 -38.282 1.00 87.81 159 LYS A C 1
ATOM 1328 O O . LYS A 1 159 ? 33.014 3.639 -38.213 1.00 87.81 159 LYS A O 1
ATOM 1333 N N . ASN A 1 160 ? 33.786 5.521 -39.150 1.00 86.25 160 ASN A N 1
ATOM 1334 C CA . ASN A 1 160 ? 32.635 5.731 -40.037 1.00 86.25 160 ASN A CA 1
ATOM 1335 C C . ASN A 1 160 ? 32.436 4.611 -41.084 1.00 86.25 160 ASN A C 1
ATOM 1337 O O . ASN A 1 160 ? 31.420 4.600 -41.768 1.00 86.25 160 ASN A O 1
ATOM 1341 N N . LEU A 1 161 ? 33.379 3.671 -41.218 1.00 83.88 161 LEU A N 1
ATOM 1342 C CA . LEU A 1 161 ? 33.220 2.469 -42.046 1.00 83.88 161 LEU A CA 1
ATOM 1343 C C . LEU A 1 161 ? 32.398 1.359 -41.369 1.00 83.88 161 LEU A C 1
ATOM 1345 O O . LEU A 1 161 ? 32.027 0.405 -42.043 1.00 83.88 161 LEU A O 1
ATOM 1349 N N . LEU A 1 162 ? 32.113 1.443 -40.061 1.00 87.69 162 LEU A N 1
ATOM 1350 C CA . LEU A 1 162 ? 31.226 0.484 -39.395 1.00 87.69 162 LEU A CA 1
ATOM 1351 C C . LEU A 1 162 ? 29.763 0.767 -39.756 1.00 87.69 162 LEU A C 1
ATOM 1353 O O . LEU A 1 162 ? 29.281 1.856 -39.434 1.00 87.69 162 LEU A O 1
ATOM 1357 N N . PRO A 1 163 ? 29.026 -0.198 -40.334 1.00 85.56 163 PRO A N 1
ATOM 1358 C CA . PRO A 1 163 ? 27.605 -0.032 -40.601 1.00 85.56 163 PRO A CA 1
ATOM 1359 C C . PRO A 1 163 ? 26.820 0.240 -39.314 1.00 85.56 163 PRO A C 1
ATOM 1361 O O . PRO A 1 163 ? 27.031 -0.422 -38.295 1.00 85.56 163 PRO A O 1
ATOM 1364 N N . PHE A 1 164 ? 25.888 1.191 -39.368 1.00 84.44 164 PHE A N 1
ATOM 1365 C CA . PHE A 1 164 ? 25.042 1.560 -38.228 1.00 84.44 164 PHE A CA 1
ATOM 1366 C C . PHE A 1 164 ? 24.338 0.355 -37.581 1.00 84.44 164 PHE A C 1
ATOM 1368 O O . PHE A 1 164 ? 24.382 0.204 -36.359 1.00 84.44 164 PHE A O 1
ATOM 1375 N N . ASP A 1 165 ? 23.759 -0.538 -38.389 1.00 80.75 165 ASP A N 1
ATOM 1376 C CA . ASP A 1 165 ? 23.023 -1.710 -37.896 1.00 80.75 165 ASP A CA 1
ATOM 1377 C C . ASP A 1 165 ? 23.920 -2.678 -37.111 1.00 80.75 165 ASP A C 1
ATOM 1379 O O . ASP A 1 165 ? 23.501 -3.233 -36.096 1.00 80.75 165 ASP A O 1
ATOM 1383 N N . GLU A 1 166 ? 25.181 -2.827 -37.524 1.00 83.38 166 GLU A N 1
ATOM 1384 C CA . GLU A 1 166 ? 26.180 -3.640 -36.818 1.00 83.38 166 GLU A CA 1
ATOM 1385 C C . GLU A 1 166 ? 26.540 -3.019 -35.463 1.00 83.38 166 GLU A C 1
ATOM 1387 O O . GLU A 1 166 ? 26.647 -3.731 -34.464 1.00 83.38 166 GLU A O 1
ATOM 1392 N N . VAL A 1 167 ? 26.668 -1.689 -35.393 1.00 85.56 167 VAL A N 1
ATOM 1393 C CA . VAL A 1 167 ? 26.921 -0.973 -34.132 1.00 85.56 167 VAL A CA 1
ATOM 1394 C C . VAL A 1 167 ? 25.736 -1.119 -33.179 1.00 85.56 167 VAL A C 1
ATOM 1396 O O . VAL A 1 167 ? 25.926 -1.461 -32.010 1.00 85.56 167 VAL A O 1
ATOM 1399 N N . VAL A 1 168 ? 24.511 -0.893 -33.660 1.00 81.06 168 VAL A N 1
ATOM 1400 C CA . VAL A 1 168 ? 23.294 -1.002 -32.844 1.00 81.06 168 VAL A CA 1
ATOM 1401 C C . VAL A 1 168 ? 23.075 -2.438 -32.372 1.00 81.06 168 VAL A C 1
ATOM 1403 O O . VAL A 1 168 ? 22.814 -2.638 -31.184 1.00 81.06 168 VAL A O 1
ATOM 1406 N N . SER A 1 169 ? 23.219 -3.433 -33.258 1.00 81.56 169 SER A N 1
ATOM 1407 C CA . SER A 1 169 ? 23.114 -4.851 -32.891 1.00 81.56 169 SER A CA 1
ATOM 1408 C C . SER A 1 169 ? 24.146 -5.205 -31.828 1.00 81.56 169 SER A C 1
ATOM 1410 O O . SER A 1 169 ? 23.783 -5.708 -30.770 1.00 81.56 169 SER A O 1
ATOM 1412 N N . PHE A 1 170 ? 25.414 -4.844 -32.040 1.00 84.62 170 PHE A N 1
ATOM 1413 C CA . PHE A 1 170 ? 26.485 -5.154 -31.099 1.00 84.62 170 PHE A CA 1
ATOM 1414 C C . PHE A 1 170 ? 26.270 -4.517 -29.721 1.00 84.62 170 PHE A C 1
ATOM 1416 O O . PHE A 1 170 ? 26.493 -5.163 -28.694 1.00 84.62 170 PHE A O 1
ATOM 1423 N N . LEU A 1 171 ? 25.830 -3.256 -29.670 1.00 80.56 171 LEU A N 1
ATOM 1424 C CA . LEU A 1 171 ? 25.540 -2.575 -28.407 1.00 80.56 171 LEU A CA 1
ATOM 1425 C C . LEU A 1 171 ? 24.334 -3.191 -27.682 1.00 80.56 171 LEU A C 1
ATOM 1427 O O . LEU A 1 171 ? 24.372 -3.293 -26.453 1.00 80.56 171 LEU A O 1
ATOM 1431 N N . ARG A 1 172 ? 23.302 -3.635 -28.414 1.00 77.31 172 ARG A N 1
ATOM 1432 C CA . ARG A 1 172 ? 22.142 -4.353 -27.853 1.00 77.31 172 ARG A CA 1
ATOM 1433 C C . ARG A 1 172 ? 22.527 -5.733 -27.326 1.00 77.31 172 ARG A C 1
ATOM 1435 O O . ARG A 1 172 ? 22.236 -6.034 -26.171 1.00 77.31 172 ARG A O 1
ATOM 1442 N N . ASP A 1 173 ? 23.260 -6.518 -28.112 1.00 81.12 173 ASP A N 1
ATOM 1443 C CA . ASP A 1 173 ? 23.760 -7.845 -27.722 1.00 81.12 173 ASP A CA 1
ATOM 1444 C C . ASP A 1 173 ? 24.680 -7.754 -26.495 1.00 81.12 173 ASP A C 1
ATOM 1446 O O . ASP A 1 173 ? 24.643 -8.595 -25.595 1.00 81.12 173 ASP A O 1
ATOM 1450 N N . SER A 1 174 ? 25.456 -6.671 -26.410 1.00 75.00 174 SER A N 1
ATOM 1451 C CA . SER A 1 174 ? 26.324 -6.368 -25.269 1.00 75.00 174 SER A CA 1
ATOM 1452 C C . SER A 1 174 ? 25.586 -5.761 -24.066 1.00 75.00 174 SER A C 1
ATOM 1454 O O . SER A 1 174 ? 26.240 -5.431 -23.077 1.00 75.00 174 SER A O 1
ATOM 1456 N N . LYS A 1 175 ? 24.256 -5.580 -24.125 1.00 70.12 175 LYS A N 1
ATOM 1457 C CA . LYS A 1 175 ? 23.420 -4.919 -23.096 1.00 70.12 175 LYS A CA 1
ATOM 1458 C C . LYS A 1 175 ? 23.864 -3.493 -22.730 1.00 70.12 175 LYS A C 1
ATOM 1460 O O . LYS A 1 175 ? 23.624 -3.024 -21.619 1.00 70.12 175 LYS A O 1
ATOM 1465 N N . LYS A 1 176 ? 24.529 -2.811 -23.661 1.00 66.56 176 LYS A N 1
ATOM 1466 C CA . LYS A 1 176 ? 25.044 -1.437 -23.527 1.00 66.56 176 LYS A CA 1
ATOM 1467 C C . LYS A 1 176 ? 24.106 -0.388 -24.124 1.00 66.56 176 LYS A C 1
ATOM 1469 O O . LYS A 1 176 ? 24.287 0.807 -23.901 1.00 66.56 176 LYS A O 1
ATOM 1474 N N . LEU A 1 177 ? 23.113 -0.850 -24.876 1.00 61.66 177 LEU A N 1
ATOM 1475 C CA . LEU A 1 177 ? 22.000 -0.077 -25.400 1.00 61.66 177 LEU A CA 1
ATOM 1476 C C . LEU A 1 177 ? 20.725 -0.907 -25.183 1.00 61.66 177 LEU A C 1
ATOM 1478 O O . LEU A 1 177 ? 20.676 -2.069 -25.583 1.00 61.66 177 LEU A O 1
ATOM 1482 N N . GLY A 1 178 ? 19.715 -0.346 -24.514 1.00 56.97 178 GLY A N 1
ATOM 1483 C CA . GLY A 1 178 ? 18.435 -1.029 -24.283 1.00 56.97 178 GLY A CA 1
ATOM 1484 C C . GLY A 1 178 ? 17.599 -1.193 -25.564 1.00 56.97 178 GLY A C 1
ATOM 1485 O O . GLY A 1 178 ? 18.023 -0.814 -26.655 1.00 56.97 178 GLY A O 1
ATOM 1486 N N . ARG A 1 179 ? 16.355 -1.687 -25.444 1.00 47.44 179 ARG A N 1
ATOM 1487 C CA . ARG A 1 179 ? 15.383 -1.658 -26.566 1.00 47.44 179 ARG A CA 1
ATOM 1488 C C . ARG A 1 179 ? 14.885 -0.247 -26.923 1.00 47.44 179 ARG A C 1
ATOM 1490 O O . ARG A 1 179 ? 14.135 -0.099 -27.880 1.00 47.44 179 ARG A O 1
ATOM 1497 N N . ILE A 1 180 ? 15.304 0.777 -26.179 1.00 49.84 180 ILE A N 1
ATOM 1498 C CA . ILE A 1 180 ? 14.961 2.183 -26.418 1.00 49.84 180 ILE A CA 1
ATOM 1499 C C . ILE A 1 180 ? 15.607 2.651 -27.733 1.00 49.84 180 ILE A C 1
ATOM 1501 O O . ILE A 1 180 ? 16.776 2.367 -28.003 1.00 49.84 180 ILE A O 1
ATOM 1505 N N . GLN A 1 181 ? 14.835 3.344 -28.569 1.00 58.28 181 GLN A N 1
ATOM 1506 C CA . GLN A 1 181 ? 15.292 3.895 -29.845 1.00 58.28 181 GLN A CA 1
ATOM 1507 C C . GLN A 1 181 ? 16.042 5.219 -29.656 1.00 58.28 181 GLN A C 1
ATOM 1509 O O . GLN A 1 181 ? 15.845 5.937 -28.681 1.00 58.28 181 GLN A O 1
ATOM 1514 N N . ILE A 1 182 ? 16.923 5.552 -30.598 1.00 65.12 182 ILE A N 1
ATOM 1515 C CA . ILE A 1 182 ? 17.703 6.793 -30.564 1.00 65.12 182 ILE A CA 1
ATOM 1516 C C . ILE A 1 182 ? 16.907 7.886 -31.297 1.00 65.12 182 ILE A C 1
ATOM 1518 O O . ILE A 1 182 ? 16.793 7.855 -32.523 1.00 65.12 182 ILE A O 1
ATOM 1522 N N . TYR A 1 183 ? 16.344 8.836 -30.541 1.00 72.44 183 TYR A N 1
ATOM 1523 C CA . TYR A 1 183 ? 15.361 9.815 -31.037 1.00 72.44 183 TYR A CA 1
ATOM 1524 C C . TYR A 1 183 ? 15.955 11.025 -31.764 1.00 72.44 183 TYR A C 1
ATOM 1526 O O . TYR A 1 183 ? 15.288 11.583 -32.632 1.00 72.44 183 TYR A O 1
ATOM 1534 N N . ASN A 1 184 ? 17.175 11.448 -31.415 1.00 85.12 184 ASN A N 1
ATOM 1535 C CA . ASN A 1 184 ? 17.712 12.742 -31.845 1.00 85.12 184 ASN A CA 1
ATOM 1536 C C . ASN A 1 184 ? 18.581 12.618 -33.089 1.00 85.12 184 ASN A C 1
ATOM 1538 O O . ASN A 1 184 ? 19.588 11.906 -33.079 1.00 85.12 184 ASN A O 1
ATOM 1542 N N . TRP A 1 185 ? 18.241 13.384 -34.120 1.00 91.88 185 TRP A N 1
ATOM 1543 C CA . TRP A 1 185 ? 18.996 13.439 -35.365 1.00 91.88 185 TRP A CA 1
ATOM 1544 C C . TRP A 1 185 ? 19.500 14.847 -35.628 1.00 91.88 185 TRP A C 1
ATOM 1546 O O . TRP A 1 185 ? 18.739 15.812 -35.559 1.00 91.88 185 TRP A O 1
ATOM 1556 N N . PHE A 1 186 ? 20.781 14.954 -35.965 1.00 94.56 186 PHE A N 1
ATOM 1557 C CA . PHE A 1 186 ? 21.390 16.211 -36.372 1.00 94.56 186 PHE A CA 1
ATOM 1558 C C . PHE A 1 186 ? 22.068 16.039 -37.723 1.00 94.56 186 PHE A C 1
ATOM 1560 O O . PHE A 1 186 ? 22.884 15.139 -37.917 1.00 94.56 186 PHE A O 1
ATOM 1567 N N . ASN A 1 187 ? 21.743 16.923 -38.654 1.00 94.06 187 ASN A N 1
ATOM 1568 C CA . ASN A 1 187 ? 22.317 16.933 -39.984 1.00 94.06 187 ASN A CA 1
ATOM 1569 C C . ASN A 1 187 ? 22.720 18.355 -40.374 1.00 94.06 187 ASN A C 1
ATOM 1571 O O . ASN A 1 187 ? 22.052 19.329 -40.032 1.00 94.06 187 ASN A O 1
ATOM 1575 N N . TYR A 1 188 ? 23.806 18.453 -41.129 1.00 93.62 188 TYR A N 1
ATOM 1576 C CA . TYR A 1 188 ? 24.320 19.701 -41.669 1.00 93.62 188 TYR A CA 1
ATOM 1577 C C . TYR A 1 188 ? 24.684 19.490 -43.130 1.00 93.62 188 TYR A C 1
ATOM 1579 O O . TYR A 1 188 ? 25.389 18.537 -43.475 1.00 93.62 188 TYR A O 1
ATOM 1587 N N . SER A 1 189 ? 24.252 20.411 -43.977 1.00 89.12 189 SER A N 1
ATOM 1588 C CA . SER A 1 189 ? 24.623 20.440 -45.385 1.00 89.12 189 SER A CA 1
ATOM 1589 C C . SER A 1 189 ? 24.962 21.855 -45.813 1.00 89.12 189 SER A C 1
ATOM 1591 O O . SER A 1 189 ? 24.229 22.788 -45.491 1.00 89.12 189 SER A O 1
ATOM 1593 N N . PHE A 1 190 ? 26.032 21.976 -46.591 1.00 85.69 190 PHE A N 1
ATOM 1594 C CA . PHE A 1 190 ? 26.432 23.215 -47.241 1.00 85.69 190 PHE A CA 1
ATOM 1595 C C . PHE A 1 190 ? 26.289 23.075 -48.757 1.00 85.69 190 PHE A C 1
ATOM 1597 O O . PHE A 1 190 ? 26.713 22.057 -49.313 1.00 85.69 190 PHE A O 1
ATOM 1604 N N . ALA A 1 191 ? 25.723 24.081 -49.422 1.00 74.94 191 ALA A N 1
ATOM 1605 C CA . ALA A 1 191 ? 25.649 24.138 -50.880 1.00 74.94 191 ALA A CA 1
ATOM 1606 C C . ALA A 1 191 ? 25.947 25.553 -51.404 1.00 74.94 191 ALA A C 1
ATOM 1608 O O . ALA A 1 191 ? 25.275 26.513 -51.040 1.00 74.94 191 ALA A O 1
ATOM 1609 N N . GLU A 1 192 ? 26.918 25.686 -52.319 1.00 62.03 192 GLU A N 1
ATOM 1610 C CA . GLU A 1 192 ? 27.248 26.977 -52.955 1.00 62.03 192 GLU A CA 1
ATOM 1611 C C . GLU A 1 192 ? 26.171 27.460 -53.945 1.00 62.03 192 GLU A C 1
ATOM 1613 O O . GLU A 1 192 ? 26.027 28.662 -54.168 1.00 62.03 192 GLU A O 1
ATOM 1618 N N . LYS A 1 193 ? 25.417 26.528 -54.544 1.00 60.28 193 LYS A N 1
ATOM 1619 C CA . LYS A 1 193 ? 24.274 26.776 -55.438 1.00 60.28 193 LYS A CA 1
ATOM 1620 C C . LYS A 1 193 ? 23.150 25.809 -55.084 1.00 60.28 193 LYS A C 1
ATOM 1622 O O . LYS A 1 193 ? 23.384 24.599 -55.055 1.00 60.28 193 LYS A O 1
ATOM 1627 N N . ASP A 1 194 ? 21.942 26.320 -54.857 1.00 56.69 194 ASP A N 1
ATOM 1628 C CA . ASP A 1 194 ? 20.785 25.478 -54.549 1.00 56.69 194 ASP A CA 1
ATOM 1629 C C . ASP A 1 194 ? 20.212 24.834 -55.822 1.00 56.69 194 ASP A C 1
ATOM 1631 O O . ASP A 1 194 ? 19.255 25.305 -56.429 1.00 56.69 194 ASP A O 1
ATOM 1635 N N . ASN A 1 195 ? 20.855 23.754 -56.265 1.00 62.28 195 ASN A N 1
ATOM 1636 C CA . ASN A 1 195 ? 20.344 22.885 -57.328 1.00 62.28 195 ASN A CA 1
ATOM 1637 C C . ASN A 1 195 ? 19.513 21.723 -56.752 1.00 62.28 195 ASN A C 1
ATOM 1639 O O . ASN A 1 195 ? 19.292 20.719 -57.436 1.00 62.28 195 ASN A O 1
ATOM 1643 N N . SER A 1 196 ? 19.120 21.803 -55.477 1.00 60.56 196 SER A N 1
ATOM 1644 C CA . SER A 1 196 ? 18.395 20.734 -54.804 1.00 60.56 196 SER A CA 1
ATOM 1645 C C . SER A 1 196 ? 16.894 20.837 -55.081 1.00 60.56 196 SER A C 1
ATOM 1647 O O . SER A 1 196 ? 16.308 21.915 -55.112 1.00 60.56 196 SER A O 1
ATOM 1649 N N . VAL A 1 197 ? 16.242 19.693 -55.304 1.00 60.25 197 VAL A N 1
ATOM 1650 C CA . VAL A 1 197 ? 14.776 19.631 -55.322 1.00 60.25 197 VAL A CA 1
ATOM 1651 C C . VAL A 1 197 ? 14.324 19.290 -53.911 1.00 60.25 197 VAL A C 1
ATOM 1653 O O . VAL A 1 197 ? 14.588 18.192 -53.414 1.00 60.25 197 VAL A O 1
ATOM 1656 N N . ASN A 1 198 ? 13.631 20.222 -53.261 1.00 60.53 198 ASN A N 1
ATOM 1657 C CA . ASN A 1 198 ? 13.040 19.974 -51.953 1.00 60.53 198 ASN A CA 1
ATOM 1658 C C . ASN A 1 198 ? 11.851 19.016 -52.077 1.00 60.53 198 ASN A C 1
ATOM 1660 O O . ASN A 1 198 ? 10.735 19.407 -52.413 1.00 60.53 198 ASN A O 1
ATOM 1664 N N . ILE A 1 199 ? 12.092 17.740 -51.782 1.00 63.88 199 ILE A N 1
ATOM 1665 C CA . ILE A 1 199 ? 11.030 16.745 -51.649 1.00 63.88 199 ILE A CA 1
ATOM 1666 C C . ILE A 1 199 ? 10.547 16.770 -50.199 1.00 63.88 199 ILE A C 1
ATOM 1668 O O . ILE A 1 199 ? 11.131 16.139 -49.311 1.00 63.88 199 ILE A O 1
ATOM 1672 N N . ASN A 1 200 ? 9.468 17.516 -49.969 1.00 67.06 200 ASN A N 1
ATOM 1673 C CA . ASN A 1 200 ? 8.751 17.497 -48.701 1.00 67.06 200 ASN A CA 1
ATOM 1674 C C . ASN A 1 200 ? 7.981 16.178 -48.599 1.00 67.06 200 ASN A C 1
ATOM 1676 O O . ASN A 1 200 ? 6.925 16.004 -49.208 1.00 67.06 200 ASN A O 1
ATOM 1680 N N . SER A 1 201 ? 8.541 15.235 -47.845 1.00 78.00 201 SER A N 1
ATOM 1681 C CA . SER A 1 201 ? 7.823 14.023 -47.466 1.00 78.00 201 SER A CA 1
ATOM 1682 C C . SER A 1 201 ? 6.656 14.403 -46.560 1.00 78.00 201 SER A C 1
ATOM 1684 O O . SER A 1 201 ? 6.821 15.208 -45.642 1.00 78.00 201 SER A O 1
ATOM 1686 N N . LYS A 1 202 ? 5.487 13.801 -46.797 1.00 84.88 202 LYS A N 1
ATOM 1687 C CA . LYS A 1 202 ? 4.374 13.852 -45.838 1.00 84.88 202 LYS A CA 1
ATOM 1688 C C . LYS A 1 202 ? 4.669 13.033 -44.584 1.00 84.88 202 LYS A C 1
ATOM 1690 O O . LYS A 1 202 ? 4.064 13.281 -43.554 1.00 84.88 202 LYS A O 1
ATOM 1695 N N . HIS A 1 203 ? 5.603 12.090 -44.676 1.00 88.44 203 HIS A N 1
ATOM 1696 C CA . HIS A 1 203 ? 5.938 11.173 -43.599 1.00 88.44 203 HIS A CA 1
ATOM 1697 C C . HIS A 1 203 ? 7.253 11.546 -42.926 1.00 88.44 203 HIS A C 1
ATOM 1699 O O . HIS A 1 203 ? 8.228 11.869 -43.619 1.00 88.44 203 HIS A O 1
ATOM 1705 N N . ALA A 1 204 ? 7.262 11.495 -41.594 1.00 86.00 204 ALA A N 1
ATOM 1706 C CA . ALA A 1 204 ? 8.421 11.789 -40.766 1.00 86.00 204 ALA A CA 1
ATOM 1707 C C . ALA A 1 204 ? 9.512 10.760 -41.045 1.00 86.00 204 ALA A C 1
ATOM 1709 O O . ALA A 1 204 ? 9.245 9.559 -41.112 1.00 86.00 204 ALA A O 1
ATOM 1710 N N . ARG A 1 205 ? 10.744 11.234 -41.238 1.00 82.69 205 ARG A N 1
ATOM 1711 C CA . ARG A 1 205 ? 11.899 10.348 -41.456 1.00 82.69 205 ARG A CA 1
ATOM 1712 C C . ARG A 1 205 ? 12.427 9.789 -40.143 1.00 82.69 205 ARG A C 1
ATOM 1714 O O . ARG A 1 205 ? 12.903 8.661 -40.100 1.00 82.69 205 ARG A O 1
ATOM 1721 N N . PHE A 1 206 ? 12.330 10.603 -39.099 1.00 85.69 206 PHE A N 1
ATOM 1722 C CA . PHE A 1 206 ? 12.815 10.340 -37.756 1.00 85.69 206 PHE A CA 1
ATOM 1723 C C . PHE A 1 206 ? 11.815 10.911 -36.742 1.00 85.69 206 PHE A C 1
ATOM 1725 O O . PHE A 1 206 ? 11.044 11.804 -37.104 1.00 85.69 206 PHE A O 1
ATOM 1732 N N . PRO A 1 207 ? 11.855 10.474 -35.470 1.00 85.00 207 PRO A N 1
ATOM 1733 C CA . PRO A 1 207 ? 11.011 11.051 -34.424 1.00 85.00 207 PRO A CA 1
ATOM 1734 C C . PRO A 1 207 ? 11.210 12.563 -34.278 1.00 85.00 207 PRO A C 1
ATOM 1736 O O . PRO A 1 207 ? 10.245 13.319 -34.183 1.00 85.00 207 PRO A O 1
ATOM 1739 N N . PHE A 1 208 ? 12.477 12.986 -34.284 1.00 89.75 208 PHE A N 1
ATOM 1740 C CA . PHE A 1 208 ? 12.903 14.373 -34.185 1.00 89.75 208 PHE A CA 1
ATOM 1741 C C . PHE A 1 208 ? 14.213 14.578 -34.944 1.00 89.75 208 PHE A C 1
ATOM 1743 O O . PHE A 1 208 ? 15.175 13.827 -34.756 1.00 89.75 208 PHE A O 1
ATOM 1750 N N . SER A 1 209 ? 14.279 15.607 -35.786 1.00 92.25 209 SER A N 1
ATOM 1751 C CA . SER A 1 209 ? 15.507 15.952 -36.492 1.00 92.25 209 SER A CA 1
ATOM 1752 C C . SER A 1 209 ? 15.705 17.450 -36.654 1.00 92.25 209 SER A C 1
ATOM 1754 O O . SER A 1 209 ? 14.766 18.206 -36.906 1.00 92.25 209 SER A O 1
ATOM 1756 N N . VAL A 1 210 ? 16.968 17.854 -36.558 1.00 95.12 210 VAL A N 1
ATOM 1757 C CA . VAL A 1 210 ? 17.443 19.195 -36.882 1.00 95.12 210 VAL A CA 1
ATOM 1758 C C . VAL A 1 210 ? 18.323 19.098 -38.118 1.00 95.12 210 VAL A C 1
ATOM 1760 O O . VAL A 1 210 ? 19.329 18.388 -38.124 1.00 95.12 210 VAL A O 1
ATOM 1763 N N . ASN A 1 211 ? 17.940 19.811 -39.172 1.00 93.94 211 ASN A N 1
ATOM 1764 C CA . ASN A 1 211 ? 18.701 19.913 -40.409 1.00 93.94 211 ASN A CA 1
ATOM 1765 C C . ASN A 1 211 ? 19.133 21.365 -40.601 1.00 93.94 211 ASN A C 1
ATOM 1767 O O . ASN A 1 211 ? 18.299 22.234 -40.845 1.00 93.94 211 ASN A O 1
ATOM 1771 N N . VAL A 1 212 ? 20.434 21.617 -40.509 1.00 94.69 212 VAL A N 1
ATOM 1772 C CA . VAL A 1 212 ? 21.026 22.918 -40.821 1.00 94.69 212 VAL A CA 1
ATOM 1773 C C . VAL A 1 212 ? 21.420 22.928 -42.291 1.00 94.69 212 VAL A C 1
ATOM 1775 O O . VAL A 1 212 ? 22.235 22.110 -42.730 1.00 94.69 212 VAL A O 1
ATOM 1778 N N . ARG A 1 213 ? 20.834 23.843 -43.059 1.00 90.69 213 ARG A N 1
ATOM 1779 C CA . ARG A 1 213 ? 21.193 24.076 -44.456 1.00 90.69 213 ARG A CA 1
ATOM 1780 C C . ARG A 1 213 ? 21.819 25.442 -44.585 1.00 90.69 213 ARG A C 1
ATOM 1782 O O . ARG A 1 213 ? 21.168 26.452 -44.358 1.00 90.69 213 ARG A O 1
ATOM 1789 N N . GLU A 1 214 ? 23.083 25.452 -44.957 1.00 88.19 214 GLU A N 1
ATOM 1790 C CA . GLU A 1 214 ? 23.836 26.676 -45.161 1.00 88.19 214 GLU A CA 1
ATOM 1791 C C . GLU A 1 214 ? 24.140 26.855 -46.648 1.00 88.19 214 GLU A C 1
ATOM 1793 O O . GLU A 1 214 ? 24.551 25.919 -47.341 1.00 88.19 214 GLU A O 1
ATOM 1798 N N . ASN A 1 215 ? 23.939 28.071 -47.138 1.00 82.56 215 ASN A N 1
ATOM 1799 C CA . ASN A 1 215 ? 24.415 28.508 -48.440 1.00 82.56 215 ASN A CA 1
ATOM 1800 C C . ASN A 1 215 ? 25.241 29.797 -48.273 1.00 82.56 215 ASN A C 1
ATOM 1802 O O . ASN A 1 215 ? 25.531 30.231 -47.162 1.00 82.56 215 ASN A O 1
ATOM 1806 N N . SER A 1 216 ? 25.662 30.408 -49.379 1.00 76.75 216 SER A N 1
ATOM 1807 C CA . SER A 1 216 ? 26.506 31.611 -49.343 1.00 76.75 216 SER A CA 1
ATOM 1808 C C . SER A 1 216 ? 25.811 32.882 -48.820 1.00 76.75 216 SER A C 1
ATOM 1810 O O . SER A 1 216 ? 26.494 33.876 -48.582 1.00 76.75 216 SER A O 1
ATOM 1812 N N . GLN A 1 217 ? 24.485 32.876 -48.660 1.00 74.62 217 GLN A N 1
ATOM 1813 C CA . GLN A 1 217 ? 23.657 34.041 -48.321 1.00 74.62 217 GLN A CA 1
ATOM 1814 C C . GLN A 1 217 ? 22.803 33.855 -47.060 1.00 74.62 217 GLN A C 1
ATOM 1816 O O . GLN A 1 217 ? 22.526 34.839 -46.380 1.00 74.62 217 GLN A O 1
ATOM 1821 N N . SER A 1 218 ? 22.381 32.630 -46.744 1.00 82.50 218 SER A N 1
ATOM 1822 C CA . SER A 1 218 ? 21.477 32.340 -45.632 1.00 82.50 218 SER A CA 1
ATOM 1823 C C . SER A 1 218 ? 21.752 30.981 -44.990 1.00 82.50 218 SER A C 1
ATOM 1825 O O . SER A 1 218 ? 22.328 30.068 -45.595 1.00 82.50 218 SER A O 1
ATOM 1827 N N . VAL A 1 219 ? 21.307 30.855 -43.739 1.00 89.00 219 VAL A N 1
ATOM 1828 C CA . VAL A 1 219 ? 21.281 29.594 -42.997 1.00 89.00 219 VAL A CA 1
ATOM 1829 C C . VAL A 1 219 ? 19.839 29.292 -42.617 1.00 89.00 219 VAL A C 1
ATOM 1831 O O . VAL A 1 219 ? 19.200 30.068 -41.910 1.00 89.00 219 VAL A O 1
ATOM 1834 N N . GLU A 1 220 ? 19.343 28.140 -43.048 1.00 91.62 220 GLU A N 1
ATOM 1835 C CA . GLU A 1 220 ? 18.042 27.610 -42.660 1.00 91.62 220 GLU A CA 1
ATOM 1836 C C . GLU A 1 220 ? 18.221 26.536 -41.584 1.00 91.62 220 GLU A C 1
ATOM 1838 O O . GLU A 1 220 ? 18.908 25.527 -41.783 1.00 91.62 220 GLU A O 1
ATOM 1843 N N . LEU A 1 221 ? 17.563 26.720 -40.443 1.00 94.88 221 LEU A N 1
ATOM 1844 C CA . LEU A 1 221 ? 17.414 25.698 -39.413 1.00 94.88 221 LEU A CA 1
ATOM 1845 C C . LEU A 1 221 ? 16.052 25.036 -39.596 1.00 94.88 221 LEU A C 1
ATOM 1847 O O . LEU A 1 221 ? 15.020 25.637 -39.301 1.00 94.88 221 LEU A O 1
ATOM 1851 N N . ILE A 1 222 ? 16.042 23.799 -40.077 1.00 93.81 222 ILE A N 1
ATOM 1852 C CA . ILE A 1 222 ? 14.814 23.042 -40.314 1.00 93.81 222 ILE A CA 1
ATOM 1853 C C . ILE A 1 222 ? 14.636 22.049 -39.172 1.00 93.81 222 ILE A C 1
ATOM 1855 O O . ILE A 1 222 ? 15.429 21.117 -39.016 1.00 93.81 222 ILE A O 1
ATOM 1859 N N . ILE A 1 223 ? 13.576 22.239 -38.395 1.00 94.94 223 ILE A N 1
ATOM 1860 C CA . ILE A 1 223 ? 13.164 21.331 -37.327 1.00 94.94 223 ILE A CA 1
ATOM 1861 C C . ILE A 1 223 ? 12.028 20.475 -37.879 1.00 94.94 223 ILE A C 1
ATOM 1863 O O . ILE A 1 223 ? 10.998 21.018 -38.270 1.00 94.94 223 ILE A O 1
ATOM 1867 N N . GLU A 1 224 ? 12.210 19.158 -37.937 1.00 93.19 224 GLU A N 1
ATOM 1868 C CA . GLU A 1 224 ? 11.189 18.199 -38.383 1.00 93.19 224 GLU A CA 1
ATOM 1869 C C . GLU A 1 224 ? 10.886 17.214 -37.249 1.00 93.19 224 GLU A C 1
ATOM 1871 O O . GLU A 1 224 ? 11.806 16.694 -36.614 1.00 93.19 224 GLU A O 1
ATOM 1876 N N . TRP A 1 225 ? 9.604 16.951 -37.002 1.00 91.94 225 TRP A N 1
ATOM 1877 C CA . TRP A 1 225 ? 9.147 16.013 -35.978 1.00 91.94 225 TRP A CA 1
ATOM 1878 C C . TRP A 1 225 ? 7.979 15.160 -36.466 1.00 91.94 225 TRP A C 1
ATOM 1880 O O . TRP A 1 225 ? 7.250 15.527 -37.393 1.00 91.94 225 TRP A O 1
ATOM 1890 N N . ALA A 1 226 ? 7.805 14.011 -35.816 1.00 90.00 226 ALA A N 1
ATOM 1891 C CA . ALA A 1 226 ? 6.614 13.188 -35.954 1.00 90.00 226 ALA A CA 1
ATOM 1892 C C . ALA A 1 226 ? 5.455 13.810 -35.156 1.00 90.00 226 ALA A C 1
ATOM 1894 O O . ALA A 1 226 ? 5.548 13.931 -33.932 1.00 90.00 226 ALA A O 1
ATOM 1895 N N . ASP A 1 227 ? 4.367 14.170 -35.844 1.00 86.19 227 ASP A N 1
ATOM 1896 C CA . ASP A 1 227 ? 3.212 14.891 -35.271 1.00 86.19 227 ASP A CA 1
ATOM 1897 C C . ASP A 1 227 ? 2.598 14.165 -34.061 1.00 86.19 227 ASP A C 1
ATOM 1899 O O . ASP A 1 227 ? 2.253 14.756 -33.045 1.00 86.19 227 ASP A O 1
ATOM 1903 N N . GLU A 1 228 ? 2.531 12.836 -34.128 1.00 83.25 228 GLU A N 1
ATOM 1904 C CA . GLU A 1 228 ? 1.961 12.023 -33.051 1.00 83.25 228 GLU A CA 1
ATOM 1905 C C . GLU A 1 228 ? 2.857 11.934 -31.801 1.00 83.25 228 GLU A C 1
ATOM 1907 O O . GLU A 1 228 ? 2.383 11.509 -30.746 1.00 83.25 228 GLU A O 1
ATOM 1912 N N . LEU A 1 229 ? 4.144 12.292 -31.904 1.00 79.81 229 LEU A N 1
ATOM 1913 C CA . LEU A 1 229 ? 5.128 12.117 -30.829 1.00 79.81 229 LEU A CA 1
ATOM 1914 C C . LEU A 1 229 ? 5.487 13.433 -30.128 1.00 79.81 229 LEU A C 1
ATOM 1916 O O . LEU A 1 229 ? 5.679 13.440 -28.909 1.00 79.81 229 LEU A O 1
ATOM 1920 N N . ILE A 1 230 ? 5.587 14.537 -30.874 1.00 83.50 230 ILE A N 1
ATOM 1921 C CA . ILE A 1 230 ? 6.083 15.827 -30.374 1.00 83.50 230 ILE A CA 1
ATOM 1922 C C . ILE A 1 230 ? 5.065 16.929 -30.663 1.00 83.50 230 ILE A C 1
ATOM 1924 O O . ILE A 1 230 ? 4.598 17.068 -31.788 1.00 83.50 230 ILE A O 1
ATOM 1928 N N . ASP A 1 231 ? 4.757 17.735 -29.644 1.00 85.44 231 ASP A N 1
ATOM 1929 C CA . ASP A 1 231 ? 3.834 18.863 -29.762 1.00 85.44 231 ASP A CA 1
ATOM 1930 C C . ASP A 1 231 ? 4.427 20.004 -30.603 1.00 85.44 231 ASP A C 1
ATOM 1932 O O . ASP A 1 231 ? 5.591 20.386 -30.431 1.00 85.44 231 ASP A O 1
ATOM 1936 N N . ASP A 1 232 ? 3.596 20.584 -31.469 1.00 88.56 232 ASP A N 1
ATOM 1937 C CA . ASP A 1 232 ? 3.987 21.642 -32.402 1.00 88.56 232 ASP A CA 1
ATOM 1938 C C . ASP A 1 232 ? 4.624 22.843 -31.708 1.00 88.56 232 ASP A C 1
ATOM 1940 O O . ASP A 1 232 ? 5.642 23.358 -32.174 1.00 88.56 232 ASP A O 1
ATOM 1944 N N . HIS A 1 233 ? 4.054 23.294 -30.587 1.00 88.00 233 HIS A N 1
ATOM 1945 C CA . HIS A 1 233 ? 4.570 24.463 -29.882 1.00 88.00 233 HIS A CA 1
ATOM 1946 C C . HIS A 1 233 ? 5.946 24.195 -29.293 1.00 88.00 233 HIS A C 1
ATOM 1948 O O . HIS A 1 233 ? 6.776 25.096 -29.222 1.00 88.00 233 HIS A O 1
ATOM 1954 N N . ILE A 1 234 ? 6.212 22.958 -28.894 1.00 87.06 234 ILE A N 1
ATOM 1955 C CA . ILE A 1 234 ? 7.460 22.611 -28.227 1.00 87.06 234 ILE A CA 1
ATOM 1956 C C . ILE A 1 234 ? 8.570 22.407 -29.248 1.00 87.06 234 ILE A C 1
ATOM 1958 O O . ILE A 1 234 ? 9.676 22.903 -29.044 1.00 87.06 234 ILE A O 1
ATOM 1962 N N . ALA A 1 235 ? 8.278 21.765 -30.381 1.00 90.62 235 ALA A N 1
ATOM 1963 C CA . ALA A 1 235 ? 9.219 21.709 -31.495 1.00 90.62 235 ALA A CA 1
ATOM 1964 C C . ALA A 1 235 ? 9.561 23.119 -32.017 1.00 90.62 235 ALA A C 1
ATOM 1966 O O . ALA A 1 235 ? 10.724 23.412 -32.306 1.00 90.62 235 ALA A O 1
ATOM 1967 N N . GLN A 1 236 ? 8.571 24.017 -32.076 1.00 91.56 236 GLN A N 1
ATOM 1968 C CA . GLN A 1 236 ? 8.780 25.422 -32.433 1.00 91.56 236 GLN A CA 1
ATOM 1969 C C . GLN A 1 236 ? 9.629 26.166 -31.395 1.00 91.56 236 GLN A C 1
ATOM 1971 O O . GLN A 1 236 ? 10.604 26.812 -31.777 1.00 91.56 236 GLN A O 1
ATOM 1976 N N . ASN A 1 237 ? 9.328 26.041 -30.100 1.00 91.31 237 ASN A N 1
ATOM 1977 C CA . ASN A 1 237 ? 10.111 26.680 -29.036 1.00 91.31 237 ASN A CA 1
ATOM 1978 C C . ASN A 1 237 ? 11.545 26.142 -28.984 1.00 91.31 237 ASN A C 1
ATOM 1980 O O . ASN A 1 237 ? 12.485 26.920 -28.803 1.00 91.31 237 ASN A O 1
ATOM 1984 N N . PHE A 1 238 ? 11.740 24.839 -29.218 1.00 94.12 238 PHE A N 1
ATOM 1985 C CA . PHE A 1 238 ? 13.068 24.250 -29.357 1.00 94.12 238 PHE A CA 1
ATOM 1986 C C . PHE A 1 238 ? 13.830 24.909 -30.505 1.00 94.12 238 PHE A C 1
ATOM 1988 O O . PHE A 1 238 ? 14.973 25.324 -30.323 1.00 94.12 238 PHE A O 1
ATOM 1995 N N . GLY A 1 239 ? 13.200 25.039 -31.676 1.00 95.00 239 GLY A N 1
ATOM 1996 C CA . GLY A 1 239 ? 13.801 25.697 -32.832 1.00 95.00 239 GLY A CA 1
ATOM 1997 C C . GLY A 1 239 ? 14.154 27.161 -32.569 1.00 95.00 239 GLY A C 1
ATOM 1998 O O . GLY A 1 239 ? 15.268 27.579 -32.879 1.00 95.00 239 GLY A O 1
ATOM 1999 N N . ALA A 1 240 ? 13.270 27.907 -31.903 1.00 95.00 240 ALA A N 1
ATOM 2000 C CA . ALA A 1 240 ? 13.531 29.284 -31.489 1.00 95.00 240 ALA A CA 1
ATOM 2001 C C . ALA A 1 240 ? 14.684 29.372 -30.472 1.00 95.00 240 ALA A C 1
ATOM 2003 O O . ALA A 1 240 ? 15.544 30.244 -30.579 1.00 95.00 240 ALA A O 1
ATOM 2004 N N . SER A 1 241 ? 14.755 28.432 -29.526 1.00 95.81 241 SER A N 1
ATOM 2005 C CA . SER A 1 241 ? 15.851 28.337 -28.553 1.00 95.81 241 SER A CA 1
ATOM 2006 C C . SER A 1 241 ? 17.180 27.962 -29.215 1.00 95.81 241 SER A C 1
ATOM 2008 O O . SER A 1 241 ? 18.237 28.464 -28.841 1.00 95.81 241 SER A O 1
ATOM 2010 N N . PHE A 1 242 ? 17.148 27.088 -30.222 1.00 96.62 242 PHE A N 1
ATOM 2011 C CA . PHE A 1 242 ? 18.323 26.711 -31.002 1.00 96.62 242 PHE A CA 1
ATOM 2012 C C . PHE A 1 242 ? 18.827 27.881 -31.856 1.00 96.62 242 PHE A C 1
ATOM 2014 O O . PHE A 1 242 ? 20.024 28.172 -31.845 1.00 96.62 242 PHE A O 1
ATOM 2021 N N . ALA A 1 243 ? 17.922 28.603 -32.521 1.00 94.94 243 ALA A N 1
ATOM 2022 C CA . ALA A 1 243 ? 18.237 29.828 -33.251 1.00 94.94 243 ALA A CA 1
ATOM 2023 C C . ALA A 1 243 ? 18.852 30.892 -32.327 1.00 94.94 243 ALA A C 1
ATOM 2025 O O . ALA A 1 243 ? 19.912 31.439 -32.630 1.00 94.94 243 ALA A O 1
ATOM 2026 N N . ASN A 1 244 ? 18.242 31.123 -31.162 1.00 94.56 244 ASN A N 1
ATOM 2027 C CA . ASN A 1 244 ? 18.738 32.064 -30.162 1.00 94.56 244 ASN A CA 1
ATOM 2028 C C . ASN A 1 244 ? 20.123 31.669 -29.626 1.00 94.56 244 ASN A C 1
ATOM 2030 O O . ASN A 1 244 ? 20.992 32.528 -29.503 1.00 94.56 244 ASN A O 1
ATOM 2034 N N . ALA A 1 245 ? 20.374 30.379 -29.373 1.00 94.81 245 ALA A N 1
ATOM 2035 C CA . ALA A 1 245 ? 21.700 29.895 -28.988 1.00 94.81 245 ALA A CA 1
ATOM 2036 C C . ALA A 1 245 ? 22.757 30.188 -30.068 1.00 94.81 245 ALA A C 1
ATOM 2038 O O . ALA A 1 245 ? 23.843 30.664 -29.741 1.00 94.81 245 ALA A O 1
ATOM 2039 N N . CYS A 1 246 ? 22.426 29.951 -31.343 1.00 94.25 246 CYS A N 1
ATOM 2040 C CA . CYS A 1 246 ? 23.317 30.231 -32.473 1.00 94.25 246 CYS A CA 1
ATOM 2041 C C . CYS A 1 246 ? 23.596 31.732 -32.643 1.00 94.25 246 CYS A C 1
ATOM 2043 O O . CYS A 1 246 ? 24.713 32.120 -32.951 1.00 94.25 246 CYS A O 1
ATOM 2045 N N . LEU A 1 247 ? 22.610 32.602 -32.446 1.00 91.88 247 LEU A N 1
ATOM 2046 C CA . LEU A 1 247 ? 22.838 34.046 -32.555 1.00 91.88 247 LEU A CA 1
ATOM 2047 C C . LEU A 1 247 ? 23.668 34.551 -31.371 1.00 91.88 247 LEU A C 1
ATOM 2049 O O . LEU A 1 247 ? 24.759 35.089 -31.538 1.00 91.88 247 LEU A O 1
ATOM 2053 N N . LYS A 1 248 ? 23.215 34.258 -30.151 1.00 91.19 248 LYS A N 1
ATOM 2054 C CA . LYS A 1 248 ? 23.829 34.749 -28.914 1.00 91.19 248 LYS A CA 1
ATOM 2055 C C . LYS A 1 248 ? 25.277 34.300 -28.743 1.00 91.19 248 LYS A C 1
ATOM 2057 O O . LYS A 1 248 ? 26.123 35.092 -28.336 1.00 91.19 248 LYS A O 1
ATOM 2062 N N . ILE A 1 249 ? 25.582 33.034 -29.037 1.00 93.19 249 ILE A N 1
ATOM 2063 C CA . ILE A 1 249 ? 26.958 32.542 -28.929 1.00 93.19 249 ILE A CA 1
ATOM 2064 C C . ILE A 1 249 ? 27.837 33.179 -30.007 1.00 93.19 249 ILE A C 1
ATOM 2066 O O . ILE A 1 249 ? 28.993 33.453 -29.712 1.00 93.19 249 ILE A O 1
ATOM 2070 N N . ALA A 1 250 ? 27.337 33.400 -31.228 1.00 91.25 250 ALA A N 1
ATOM 2071 C CA . ALA A 1 250 ? 28.118 34.041 -32.286 1.00 91.25 250 ALA A CA 1
ATOM 2072 C C . 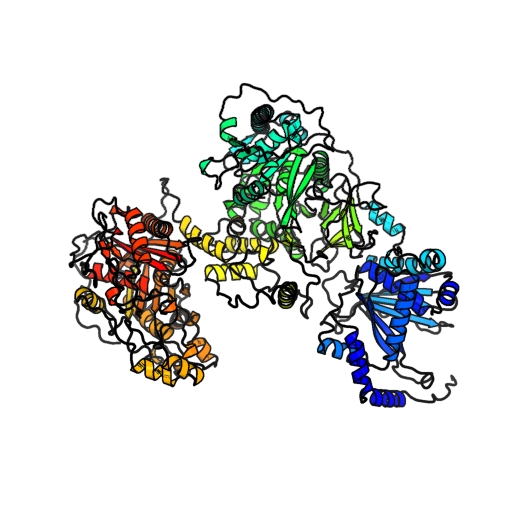ALA A 1 250 ? 28.428 35.508 -31.950 1.00 91.25 250 ALA A C 1
ATOM 2074 O O . ALA A 1 250 ? 29.581 35.926 -32.052 1.00 91.25 250 ALA A O 1
ATOM 2075 N N . ASP A 1 251 ? 27.424 36.251 -31.488 1.00 90.00 251 ASP A N 1
ATOM 2076 C CA . ASP A 1 251 ? 27.526 37.693 -31.253 1.00 90.00 251 ASP A CA 1
ATOM 2077 C C . ASP A 1 251 ? 28.330 38.037 -29.990 1.00 90.00 251 ASP A C 1
ATOM 2079 O O . ASP A 1 251 ? 29.091 39.006 -29.977 1.00 90.00 251 ASP A O 1
ATOM 2083 N N . ASP A 1 252 ? 28.216 37.223 -28.935 1.00 91.25 252 ASP A N 1
ATOM 2084 C CA . ASP A 1 252 ? 28.843 37.478 -27.632 1.00 91.25 252 ASP A CA 1
ATOM 2085 C C . ASP A 1 252 ? 29.949 36.470 -27.266 1.00 91.25 252 ASP A C 1
ATOM 2087 O O . ASP A 1 252 ? 30.343 36.375 -26.097 1.00 91.25 252 ASP A O 1
ATOM 2091 N N . PHE A 1 253 ? 30.505 35.730 -28.236 1.00 92.44 253 PHE A N 1
ATOM 2092 C CA . PHE A 1 253 ? 31.466 34.653 -27.956 1.00 92.44 253 PHE A CA 1
ATOM 2093 C C . PHE A 1 253 ? 32.627 35.092 -27.059 1.00 92.44 253 PHE A C 1
ATOM 2095 O O . PHE A 1 253 ? 32.971 34.407 -26.097 1.00 92.44 253 PHE A O 1
ATOM 2102 N N . ASP A 1 254 ? 33.230 36.251 -27.334 1.00 92.00 254 ASP A N 1
ATOM 2103 C CA . ASP A 1 254 ? 34.388 36.723 -26.575 1.00 92.00 254 ASP A CA 1
ATOM 2104 C C . ASP A 1 254 ? 34.082 36.995 -25.099 1.00 92.00 254 ASP A C 1
ATOM 2106 O O . ASP A 1 254 ? 34.979 36.840 -24.264 1.00 92.00 254 ASP A O 1
ATOM 2110 N N . LYS A 1 255 ? 32.830 37.340 -24.774 1.00 93.25 255 LYS A N 1
ATOM 2111 C CA . LYS A 1 255 ? 32.355 37.496 -23.394 1.00 93.25 255 LYS A CA 1
ATOM 2112 C C . LYS A 1 255 ? 32.030 36.135 -22.776 1.00 93.25 255 LYS A C 1
ATOM 2114 O O . LYS A 1 255 ? 32.424 35.867 -21.649 1.00 93.25 255 LYS A O 1
ATOM 2119 N N . LEU A 1 256 ? 31.365 35.258 -23.530 1.00 94.06 256 LEU A N 1
ATOM 2120 C CA . LEU A 1 256 ? 30.817 33.992 -23.031 1.00 94.06 256 LEU A CA 1
ATOM 2121 C C . LEU A 1 256 ? 31.833 32.840 -22.980 1.00 94.06 256 LEU A C 1
ATOM 2123 O O . LEU A 1 256 ? 31.630 31.873 -22.253 1.00 94.06 256 LEU A O 1
ATOM 2127 N N . LYS A 1 257 ? 32.940 32.900 -23.730 1.00 94.19 257 LYS A N 1
ATOM 2128 C CA . LYS A 1 257 ? 33.877 31.771 -23.920 1.00 94.19 257 LYS A CA 1
ATOM 2129 C C . LYS A 1 257 ? 34.447 31.173 -22.630 1.00 94.19 257 LYS A C 1
ATOM 2131 O O . LYS A 1 257 ? 34.823 29.996 -22.626 1.00 94.19 257 LYS A O 1
ATOM 2136 N N . ASN A 1 258 ? 34.542 31.976 -21.571 1.00 95.44 258 ASN A N 1
ATOM 2137 C CA . ASN A 1 258 ? 35.064 31.573 -20.265 1.00 95.44 258 ASN A CA 1
ATOM 2138 C C . ASN A 1 258 ? 33.962 31.273 -19.242 1.00 95.44 258 ASN A C 1
ATOM 2140 O O . ASN A 1 258 ? 34.266 30.679 -18.210 1.00 95.44 258 ASN A O 1
ATOM 2144 N N . GLU A 1 259 ? 32.712 31.622 -19.544 1.00 94.94 259 GLU A N 1
ATOM 2145 C CA . GLU A 1 259 ? 31.566 31.296 -18.702 1.00 94.94 259 GLU A CA 1
ATOM 2146 C C . GLU A 1 259 ? 31.279 29.790 -18.741 1.00 94.94 259 GLU A C 1
ATOM 2148 O O . GLU A 1 259 ? 31.573 29.135 -19.753 1.00 94.94 259 GLU A O 1
ATOM 2153 N N . PRO A 1 260 ? 30.712 29.213 -17.665 1.00 95.06 260 PRO A N 1
ATOM 2154 C CA . PRO A 1 260 ? 30.263 27.826 -17.665 1.00 95.06 260 PRO A CA 1
ATOM 2155 C C . PRO A 1 260 ? 29.341 27.545 -18.856 1.00 95.06 260 PRO A C 1
ATOM 2157 O O . PRO A 1 260 ? 28.359 28.243 -19.078 1.00 95.06 260 PRO A O 1
ATOM 2160 N N . ALA A 1 261 ? 29.613 26.490 -19.627 1.00 94.25 261 ALA A N 1
ATOM 2161 C CA . ALA A 1 261 ? 28.844 26.208 -20.844 1.00 94.25 261 ALA A CA 1
ATOM 2162 C C . ALA A 1 261 ? 27.340 26.031 -20.561 1.00 94.25 261 ALA A C 1
ATOM 2164 O O . ALA A 1 261 ? 26.498 26.393 -21.377 1.00 94.25 261 ALA A O 1
ATOM 2165 N N . LEU A 1 262 ? 27.005 25.489 -19.387 1.00 92.62 262 LEU A N 1
ATOM 2166 C CA . LEU A 1 262 ? 25.626 25.241 -18.980 1.00 92.62 262 LEU A CA 1
ATOM 2167 C C . LEU A 1 262 ? 24.880 26.510 -18.531 1.00 92.62 262 LEU A C 1
ATOM 2169 O O . LEU A 1 262 ? 23.654 26.493 -18.546 1.00 92.62 262 LEU A O 1
ATOM 2173 N N . SER A 1 263 ? 25.568 27.598 -18.156 1.00 90.81 263 SER A N 1
ATOM 2174 C CA . SER A 1 263 ? 24.918 28.860 -17.756 1.00 90.81 263 SER A CA 1
ATOM 2175 C C . SER A 1 263 ? 24.512 29.740 -18.943 1.00 90.81 263 SER A C 1
ATOM 2177 O O . SER A 1 263 ? 23.905 30.794 -18.755 1.00 90.81 263 SER A O 1
ATOM 2179 N N . ILE A 1 264 ? 24.824 29.322 -20.173 1.00 91.75 264 ILE A N 1
ATOM 2180 C CA . ILE A 1 264 ? 24.419 30.040 -21.379 1.00 91.75 264 ILE A CA 1
ATOM 2181 C C . ILE A 1 264 ? 22.910 29.883 -21.574 1.00 91.75 264 ILE A C 1
ATOM 2183 O O . ILE A 1 264 ? 22.423 28.795 -21.884 1.00 91.75 264 ILE A O 1
ATOM 2187 N N . ASP A 1 265 ? 22.168 30.980 -21.407 1.00 88.88 265 ASP A N 1
ATOM 2188 C CA . ASP A 1 265 ? 20.724 30.962 -21.635 1.00 88.88 265 ASP A CA 1
ATOM 2189 C C . ASP A 1 265 ? 20.412 30.861 -23.124 1.00 88.88 265 ASP A C 1
ATOM 2191 O O . ASP A 1 265 ? 20.695 31.796 -23.882 1.00 88.88 265 ASP A O 1
ATOM 2195 N N . VAL A 1 266 ? 19.827 29.730 -23.506 1.00 90.69 266 VAL A N 1
ATOM 2196 C CA . VAL A 1 266 ? 19.368 29.441 -24.865 1.00 90.69 266 VAL A CA 1
ATOM 2197 C C . VAL A 1 266 ? 17.909 29.850 -25.081 1.00 90.69 266 VAL A C 1
ATOM 2199 O O . VAL A 1 266 ? 17.472 29.895 -26.225 1.00 90.69 266 VAL A O 1
ATOM 2202 N N . MET A 1 267 ? 17.151 30.176 -24.028 1.00 93.06 267 MET A N 1
ATOM 2203 C CA . MET A 1 267 ? 15.738 30.545 -24.138 1.00 93.06 267 MET A CA 1
ATOM 2204 C C . MET A 1 267 ? 15.575 31.989 -24.655 1.00 93.06 267 MET A C 1
ATOM 2206 O O . MET A 1 267 ? 16.276 32.891 -24.188 1.00 93.06 267 MET A O 1
ATOM 2210 N N . PRO A 1 268 ? 14.653 32.252 -25.600 1.00 91.56 268 PRO A N 1
ATOM 2211 C CA . PRO A 1 268 ? 14.308 33.615 -26.002 1.00 91.56 268 PRO A CA 1
ATOM 2212 C C . PRO A 1 268 ? 13.603 34.403 -24.878 1.00 91.56 268 PRO A C 1
ATOM 2214 O O . PRO A 1 268 ? 12.789 33.857 -24.132 1.00 91.56 268 PRO A O 1
ATOM 2217 N N . GLY A 1 269 ? 13.837 35.718 -24.788 1.00 88.81 269 GLY A N 1
ATOM 2218 C CA . GLY A 1 269 ? 13.260 36.566 -23.726 1.00 88.81 269 GLY A CA 1
ATOM 2219 C C . GLY A 1 269 ? 11.725 36.687 -23.745 1.00 88.81 269 GLY A C 1
ATOM 2220 O O . GLY A 1 269 ? 11.091 36.844 -22.697 1.00 88.81 269 GLY A O 1
ATOM 2221 N N . GLU A 1 270 ? 11.101 36.563 -24.920 1.00 89.06 270 GLU A N 1
ATOM 2222 C CA . GLU A 1 270 ? 9.636 36.529 -25.052 1.00 89.06 270 GLU A CA 1
ATOM 2223 C C . GLU A 1 270 ? 9.035 35.297 -24.361 1.00 89.06 270 GLU A C 1
ATOM 2225 O O . GLU A 1 270 ? 8.023 35.398 -23.661 1.00 89.06 270 GLU A O 1
ATOM 2230 N N . GLU A 1 271 ? 9.695 34.141 -24.493 1.00 89.75 271 GLU A N 1
ATOM 2231 C CA . GLU A 1 271 ? 9.280 32.904 -23.834 1.00 89.75 271 GLU A CA 1
ATOM 2232 C C . GLU A 1 271 ? 9.408 33.031 -22.311 1.00 89.75 271 GLU A C 1
ATOM 2234 O O . GLU A 1 271 ? 8.462 32.703 -21.594 1.00 89.75 271 GLU A O 1
ATOM 2239 N N . MET A 1 272 ? 10.503 33.621 -21.816 1.00 89.75 272 MET A N 1
ATOM 2240 C CA . MET A 1 272 ? 10.683 33.924 -20.390 1.00 89.75 272 MET A CA 1
ATOM 2241 C C . MET A 1 272 ? 9.523 34.762 -19.832 1.00 89.75 272 MET A C 1
ATOM 2243 O O . MET A 1 272 ? 8.932 34.415 -18.808 1.00 89.75 272 MET A O 1
ATOM 2247 N N . THR A 1 273 ? 9.158 35.844 -20.521 1.00 90.06 273 THR A N 1
ATOM 2248 C CA . THR A 1 273 ? 8.069 36.742 -20.096 1.00 90.06 273 THR A CA 1
ATOM 2249 C C . THR A 1 273 ? 6.729 36.004 -20.049 1.00 90.06 273 THR A C 1
ATOM 2251 O O . THR A 1 273 ? 5.962 36.128 -19.087 1.00 90.06 273 THR A O 1
ATOM 2254 N N . ARG A 1 274 ? 6.460 35.168 -21.057 1.00 89.31 274 ARG A N 1
ATOM 2255 C CA . ARG A 1 274 ? 5.256 34.334 -21.110 1.00 89.31 274 ARG A CA 1
ATOM 2256 C C . ARG A 1 274 ? 5.203 33.333 -19.954 1.00 89.31 274 ARG A C 1
ATOM 2258 O O . ARG A 1 274 ? 4.144 33.170 -19.361 1.00 89.31 274 ARG A O 1
ATOM 2265 N N . ILE A 1 275 ? 6.323 32.710 -19.598 1.00 89.44 275 ILE A N 1
ATOM 2266 C CA . ILE A 1 275 ? 6.400 31.787 -18.457 1.00 89.44 275 ILE A CA 1
ATOM 2267 C C . ILE A 1 275 ? 6.075 32.509 -17.146 1.00 89.44 275 ILE A C 1
ATOM 2269 O O . ILE A 1 275 ? 5.251 32.036 -16.364 1.00 89.44 275 ILE A O 1
ATOM 2273 N N . LEU A 1 276 ? 6.689 33.669 -16.910 1.00 88.81 276 LEU A N 1
ATOM 2274 C CA . LEU A 1 276 ? 6.501 34.419 -15.667 1.00 88.81 276 LEU A CA 1
ATOM 2275 C C . LEU A 1 276 ? 5.056 34.918 -15.505 1.00 88.81 276 LEU A C 1
ATOM 2277 O O . LEU A 1 276 ? 4.500 34.820 -14.413 1.00 88.81 276 LEU A O 1
ATOM 2281 N N . SER A 1 277 ? 4.423 35.364 -16.595 1.00 88.62 277 SER A N 1
ATOM 2282 C CA . SER A 1 277 ? 3.039 35.880 -16.596 1.00 88.62 277 SER A CA 1
ATOM 2283 C C . SER A 1 277 ? 1.943 34.837 -16.335 1.00 88.62 277 SER A C 1
ATOM 2285 O O . SER A 1 277 ? 0.800 35.213 -16.076 1.00 88.62 277 SER A O 1
ATOM 2287 N N . ILE A 1 278 ? 2.257 33.535 -16.355 1.00 86.81 278 ILE A N 1
ATOM 2288 C CA . ILE A 1 278 ? 1.304 32.483 -15.951 1.00 86.81 278 ILE A CA 1
ATOM 2289 C C . ILE A 1 278 ? 0.963 32.594 -14.460 1.00 86.81 278 ILE A C 1
ATOM 2291 O O . ILE A 1 278 ? -0.145 32.234 -14.050 1.00 86.81 278 ILE A O 1
ATOM 2295 N N . ASN A 1 279 ? 1.898 33.096 -13.653 1.00 86.56 279 ASN A N 1
ATOM 2296 C CA . ASN A 1 279 ? 1.700 33.265 -12.224 1.00 86.56 279 ASN A CA 1
ATOM 2297 C C . ASN A 1 279 ? 0.829 34.493 -11.957 1.00 86.56 279 ASN A C 1
ATOM 2299 O O . ASN A 1 279 ? 1.181 35.619 -12.299 1.00 86.56 279 ASN A O 1
ATOM 2303 N N . ARG A 1 280 ? -0.336 34.258 -11.350 1.00 88.38 280 ARG A N 1
ATOM 2304 C CA . ARG A 1 280 ? -1.350 35.289 -11.108 1.00 88.38 280 ARG A CA 1
ATOM 2305 C C . ARG A 1 280 ? -1.210 35.847 -9.704 1.00 88.38 280 ARG A C 1
ATOM 2307 O O . ARG A 1 280 ? -1.138 35.084 -8.744 1.00 88.38 280 ARG A O 1
ATOM 2314 N N . GLU A 1 281 ? -1.266 37.164 -9.576 1.00 86.00 281 GLU A N 1
ATOM 2315 C CA . GLU A 1 281 ? -1.338 37.814 -8.271 1.00 86.00 281 GLU A CA 1
ATOM 2316 C C . GLU A 1 281 ? -2.707 37.608 -7.606 1.00 86.00 281 GLU A C 1
ATOM 2318 O O . GLU A 1 281 ? -3.712 37.285 -8.254 1.00 86.00 281 GLU A O 1
ATOM 2323 N N . MET A 1 282 ? -2.731 37.778 -6.286 1.00 84.44 282 MET A N 1
ATOM 2324 C CA . MET A 1 282 ? -3.951 37.750 -5.487 1.00 84.44 282 MET A CA 1
ATOM 2325 C C . MET A 1 282 ? -4.483 39.171 -5.293 1.00 84.44 282 MET A C 1
ATOM 2327 O O . MET A 1 282 ? -3.712 40.093 -5.045 1.00 84.44 282 MET A O 1
ATOM 2331 N N . ASP A 1 283 ? -5.808 39.327 -5.328 1.00 79.44 283 ASP A N 1
ATOM 2332 C CA . ASP A 1 283 ? -6.455 40.645 -5.281 1.00 79.44 283 ASP A CA 1
ATOM 2333 C C . ASP A 1 283 ? -6.213 41.393 -3.954 1.00 79.44 283 ASP A C 1
ATOM 2335 O O . ASP A 1 283 ? -6.155 42.620 -3.925 1.00 79.44 283 ASP A O 1
ATOM 2339 N N . SER A 1 284 ? -6.080 40.671 -2.831 1.00 80.88 284 SER A N 1
ATOM 2340 C CA . SER A 1 284 ? -5.725 41.258 -1.530 1.00 80.88 284 SER A CA 1
ATOM 2341 C C . SER A 1 284 ? -5.037 40.264 -0.594 1.00 80.88 284 SER A C 1
ATOM 2343 O O . SER A 1 284 ? -5.526 39.152 -0.368 1.00 80.88 284 SER A O 1
ATOM 2345 N N . ASN A 1 285 ? -3.940 40.696 0.032 1.00 75.94 285 ASN A N 1
ATOM 2346 C CA . ASN A 1 285 ? -3.223 39.884 1.013 1.00 75.94 285 ASN A CA 1
ATOM 2347 C C . ASN A 1 285 ? -4.036 39.737 2.313 1.00 75.94 285 ASN A C 1
ATOM 2349 O O . ASN A 1 285 ? -4.477 40.741 2.878 1.00 75.94 285 ASN A O 1
ATOM 2353 N N . PRO A 1 286 ? -4.283 38.507 2.796 1.00 83.50 286 PRO A N 1
ATOM 2354 C CA . PRO A 1 286 ? -4.859 38.290 4.110 1.00 83.50 286 PRO A CA 1
ATOM 2355 C C . PRO A 1 286 ? -3.903 38.774 5.204 1.00 83.50 286 PRO A C 1
ATOM 2357 O O . PRO A 1 286 ? -2.695 38.592 5.122 1.00 83.50 286 PRO A O 1
ATOM 2360 N N . ASN A 1 287 ? -4.472 39.404 6.228 1.00 84.25 287 ASN A N 1
ATOM 2361 C CA . ASN A 1 287 ? -3.744 40.096 7.290 1.00 84.25 287 ASN A CA 1
ATOM 2362 C C . ASN A 1 287 ? -4.289 39.777 8.691 1.00 84.25 287 ASN A C 1
ATOM 2364 O O . ASN A 1 287 ? -3.986 40.492 9.642 1.00 84.25 287 ASN A O 1
ATOM 2368 N N . LEU A 1 288 ? -5.122 38.741 8.823 1.00 91.38 288 LEU A N 1
ATOM 2369 C CA . LEU A 1 288 ? -5.681 38.316 10.104 1.00 91.38 288 LEU A CA 1
ATOM 2370 C C . LEU A 1 288 ? -5.064 36.988 10.536 1.00 91.38 288 LEU A C 1
ATOM 2372 O O . LEU A 1 288 ? -4.693 36.157 9.706 1.00 91.38 288 LEU A O 1
ATOM 2376 N N . LEU A 1 289 ? -5.019 36.767 11.848 1.00 92.94 289 LEU A N 1
ATOM 2377 C CA . LEU A 1 289 ? -4.777 35.438 12.398 1.00 92.94 289 LEU A CA 1
ATOM 2378 C C . LEU A 1 289 ? -5.931 34.503 12.011 1.00 92.94 289 LEU A C 1
ATOM 2380 O O . LEU A 1 289 ? -7.082 34.921 11.894 1.00 92.94 289 LEU A O 1
ATOM 2384 N N . ALA A 1 290 ? -5.621 33.220 11.838 1.00 93.19 290 ALA A N 1
ATOM 2385 C CA . ALA A 1 290 ? -6.542 32.237 11.262 1.00 93.19 290 ALA A CA 1
ATOM 2386 C C . ALA A 1 290 ? -7.899 32.169 11.994 1.00 93.19 290 ALA A C 1
ATOM 2388 O O . ALA A 1 290 ? -8.945 32.230 11.352 1.00 93.19 290 ALA A O 1
ATOM 2389 N N . HIS A 1 291 ? -7.901 32.127 13.331 1.00 94.25 291 HIS A N 1
ATOM 2390 C CA . HIS A 1 291 ? -9.133 32.035 14.127 1.00 94.25 291 HIS A CA 1
ATOM 2391 C C . HIS A 1 291 ? -10.055 33.262 13.981 1.00 94.25 291 HIS A C 1
ATOM 2393 O O . HIS A 1 291 ? -11.263 33.120 14.141 1.00 94.25 291 HIS A O 1
ATOM 2399 N N . LYS A 1 292 ? -9.536 34.444 13.611 1.00 94.56 292 LYS A N 1
ATOM 2400 C CA . LYS A 1 292 ? -10.367 35.642 13.389 1.00 94.56 292 LYS A CA 1
ATOM 2401 C C . LYS A 1 292 ? -11.288 35.496 12.172 1.00 94.56 292 LYS A C 1
ATOM 2403 O O . LYS A 1 292 ? -12.341 36.122 12.125 1.00 94.56 292 LYS A O 1
ATOM 2408 N N . TYR A 1 293 ? -10.928 34.665 11.190 1.00 94.56 293 TYR A N 1
ATOM 2409 C CA . TYR A 1 293 ? -11.838 34.325 10.090 1.00 94.56 293 TYR A CA 1
ATOM 2410 C C . TYR A 1 293 ? -12.999 33.443 10.569 1.00 94.56 293 TYR A C 1
ATOM 2412 O O . TYR A 1 293 ? -14.137 33.665 10.171 1.00 94.56 293 TYR A O 1
ATOM 2420 N N . PHE A 1 294 ? -12.726 32.497 11.472 1.00 96.62 294 PHE A N 1
ATOM 2421 C CA . PHE A 1 294 ? -13.749 31.663 12.107 1.00 96.62 294 PHE A CA 1
ATOM 2422 C C . PHE A 1 294 ? -14.695 32.482 12.998 1.00 96.62 294 PHE A C 1
ATOM 2424 O O . PHE A 1 294 ? -15.908 32.331 12.890 1.00 96.62 294 PHE A O 1
ATOM 2431 N N . GLU A 1 295 ? -14.169 33.402 13.813 1.00 95.94 295 GLU A N 1
ATOM 2432 C CA . GLU A 1 295 ? -14.984 34.275 14.677 1.00 95.94 295 GLU A CA 1
ATOM 2433 C C . GLU A 1 295 ? -15.985 35.119 13.879 1.00 95.94 295 GLU A C 1
ATOM 2435 O O . GLU A 1 295 ? -17.143 35.224 14.275 1.00 95.94 295 GLU A O 1
ATOM 2440 N N . LYS A 1 296 ? -15.595 35.614 12.697 1.00 95.69 296 LYS A N 1
ATOM 2441 C CA . LYS A 1 296 ? -16.527 36.300 11.788 1.00 95.69 296 LYS A CA 1
ATOM 2442 C C . LYS A 1 296 ? -17.684 35.406 11.337 1.00 95.69 296 LYS A C 1
ATOM 2444 O O . LYS A 1 296 ? -18.793 35.896 11.143 1.00 95.69 296 LYS A O 1
ATOM 2449 N N . HIS A 1 297 ? -17.463 34.103 11.152 1.00 96.06 297 HIS A N 1
ATOM 2450 C CA . HIS A 1 297 ? -18.556 33.169 10.850 1.00 96.06 297 HIS A CA 1
ATOM 2451 C C . HIS A 1 297 ? -19.452 32.930 12.067 1.00 96.06 297 HIS A C 1
ATOM 2453 O O . HIS A 1 297 ? -20.664 32.830 11.892 1.00 96.06 297 HIS A O 1
ATOM 2459 N N . CYS A 1 298 ? -18.897 32.910 13.283 1.00 96.75 298 CYS A N 1
ATOM 2460 C CA . CYS A 1 298 ? -19.684 32.845 14.520 1.00 96.75 298 CYS A CA 1
ATOM 2461 C C . CYS A 1 298 ? -20.586 34.076 14.689 1.00 96.75 298 CYS A C 1
ATOM 2463 O O . CYS A 1 298 ? -21.767 33.932 14.988 1.00 96.75 298 CYS A O 1
ATOM 2465 N N . GLU A 1 299 ? -20.056 35.274 14.436 1.00 96.44 299 GLU A N 1
ATOM 2466 C CA . GLU A 1 299 ? -20.817 36.529 14.495 1.00 96.44 299 GLU A CA 1
ATOM 2467 C C . GLU A 1 299 ? -21.954 36.561 13.465 1.00 96.44 299 GLU A C 1
ATOM 2469 O O . GLU A 1 299 ? -23.069 36.973 13.777 1.00 96.44 299 GLU A O 1
ATOM 2474 N N . ASN A 1 300 ? -21.686 36.098 12.241 1.00 94.19 300 ASN A N 1
ATOM 2475 C CA . ASN A 1 300 ? -22.651 36.173 11.146 1.00 94.19 300 ASN A CA 1
ATOM 2476 C C . ASN A 1 300 ? -23.680 35.030 11.155 1.00 94.19 300 ASN A C 1
ATOM 2478 O O . ASN A 1 300 ? -24.821 35.244 10.757 1.00 94.19 300 ASN A O 1
ATOM 2482 N N . ASN A 1 301 ? -23.285 33.815 11.555 1.00 91.88 301 ASN A N 1
ATOM 2483 C CA . ASN A 1 301 ? -24.071 32.582 11.414 1.00 91.88 301 ASN A CA 1
ATOM 2484 C C . ASN A 1 301 ? -23.858 31.604 12.589 1.00 91.88 301 ASN A C 1
ATOM 2486 O O . ASN A 1 301 ? -23.729 30.395 12.387 1.00 91.88 301 ASN A O 1
ATOM 2490 N N . GLY A 1 302 ? -23.834 32.107 13.824 1.00 94.12 302 GLY A N 1
ATOM 2491 C CA . GLY A 1 302 ? -23.474 31.336 15.021 1.00 94.12 302 GLY A CA 1
ATOM 2492 C C . GLY A 1 302 ? -24.271 30.047 15.276 1.00 94.12 302 GLY A C 1
ATOM 2493 O O . GLY A 1 302 ? -23.705 29.074 15.771 1.00 94.12 302 GLY A O 1
ATOM 2494 N N . GLU A 1 303 ? -25.547 29.992 14.878 1.00 97.44 303 GLU A N 1
ATOM 2495 C CA . GLU A 1 303 ? -26.411 28.805 15.041 1.00 97.44 303 GLU A CA 1
ATOM 2496 C C . GLU A 1 303 ? -26.272 27.771 13.911 1.00 97.44 303 GLU A C 1
ATOM 2498 O O . GLU A 1 303 ? -26.834 26.675 13.981 1.00 97.44 303 GLU A O 1
ATOM 2503 N N . LYS A 1 304 ? -25.515 28.081 12.851 1.00 96.94 304 LYS A N 1
ATOM 2504 C CA . LYS A 1 304 ? -25.236 27.120 11.779 1.00 96.94 304 LYS A CA 1
ATOM 2505 C C . LYS A 1 304 ? -24.387 25.971 12.324 1.00 96.94 304 LYS A C 1
ATOM 2507 O O . LYS A 1 304 ? -23.487 26.182 13.134 1.00 96.94 304 LYS A O 1
ATOM 2512 N N . ILE A 1 305 ? -24.639 24.752 11.846 1.00 98.25 305 ILE A N 1
ATOM 2513 C CA . ILE A 1 305 ? -23.819 23.585 12.194 1.00 98.25 305 ILE A CA 1
ATOM 2514 C C . ILE A 1 305 ? -22.418 23.739 11.594 1.00 98.25 305 ILE A C 1
ATOM 2516 O O . ILE A 1 305 ? -22.257 23.708 10.370 1.00 98.25 305 ILE A O 1
ATOM 2520 N N . ALA A 1 306 ? -21.421 23.857 12.469 1.00 97.81 306 ALA A N 1
ATOM 2521 C CA . ALA A 1 306 ? -20.009 23.912 12.114 1.00 97.81 306 ALA A CA 1
ATOM 2522 C C . ALA A 1 306 ? -19.419 22.507 11.979 1.00 97.81 306 ALA A C 1
ATOM 2524 O O . ALA A 1 306 ? -18.731 22.228 11.001 1.00 97.81 306 ALA A O 1
ATOM 2525 N N . VAL A 1 307 ? -19.696 21.615 12.939 1.00 98.19 307 VAL A N 1
ATOM 2526 C CA . VAL A 1 307 ? -19.096 20.272 13.003 1.00 98.19 307 VAL A CA 1
ATOM 2527 C C . VAL A 1 307 ? -20.166 19.201 13.206 1.00 98.19 307 VAL A C 1
ATOM 2529 O O . VAL A 1 307 ? -21.069 19.359 14.028 1.00 98.19 307 VAL A O 1
ATOM 2532 N N . VAL A 1 308 ? -20.041 18.093 12.475 1.00 97.06 308 VAL A N 1
ATOM 2533 C CA . VAL A 1 308 ? -20.805 16.855 12.695 1.00 97.06 308 VAL A CA 1
ATOM 2534 C C . VAL A 1 308 ? -19.829 15.745 13.087 1.00 97.06 308 VAL A C 1
ATOM 2536 O O . VAL A 1 308 ? -18.865 15.497 12.364 1.00 97.06 308 VAL A O 1
ATOM 2539 N N . SER A 1 309 ? -20.063 15.097 14.229 1.00 91.50 309 SER A N 1
ATOM 2540 C CA . SER A 1 309 ? -19.197 14.066 14.820 1.00 91.50 309 SER A CA 1
ATOM 2541 C C . SER A 1 309 ? -20.065 12.931 15.374 1.00 91.50 309 SER A C 1
ATOM 2543 O O . SER A 1 309 ? -20.651 13.041 16.454 1.00 91.50 309 SER A O 1
ATOM 2545 N N . GLY A 1 310 ? -20.217 11.852 14.597 1.00 85.75 310 GLY A N 1
ATOM 2546 C CA . GLY A 1 310 ? -21.239 10.835 14.869 1.00 85.75 310 GLY A CA 1
ATOM 2547 C C . GLY A 1 310 ? -22.635 11.467 14.918 1.00 85.75 310 GLY A C 1
ATOM 2548 O O . GLY A 1 310 ? -23.007 12.211 14.014 1.00 85.75 310 GLY A O 1
ATOM 2549 N N . ASP A 1 311 ? -23.372 11.236 16.005 1.00 86.25 311 ASP A N 1
ATOM 2550 C CA . ASP A 1 311 ? -24.709 11.815 16.207 1.00 86.25 311 ASP A CA 1
ATOM 2551 C C . ASP A 1 311 ? -24.684 13.271 16.716 1.00 86.25 311 ASP A C 1
ATOM 2553 O O . ASP A 1 311 ? -25.723 13.935 16.776 1.00 86.25 311 ASP A O 1
ATOM 2557 N N . ARG A 1 312 ? -23.511 13.798 17.100 1.00 92.69 312 ARG A N 1
ATOM 2558 C CA . ARG A 1 312 ? -23.378 15.157 17.644 1.00 92.69 312 ARG A CA 1
ATOM 2559 C C . ARG A 1 312 ? -23.274 16.178 16.516 1.00 92.69 312 ARG A C 1
ATOM 2561 O O . ARG A 1 312 ? -22.471 16.034 15.595 1.00 92.69 312 ARG A O 1
ATOM 2568 N N . LYS A 1 313 ? -24.059 17.250 16.628 1.00 96.31 313 LYS A N 1
ATOM 2569 C CA . LYS A 1 313 ? -24.020 18.417 15.738 1.00 96.31 313 LYS A CA 1
ATOM 2570 C C . LYS A 1 313 ? -23.700 19.645 16.578 1.00 96.31 313 LYS A C 1
ATOM 2572 O O . LYS A 1 313 ? -24.477 19.990 17.461 1.00 96.31 313 LYS A O 1
ATOM 2577 N N . VAL A 1 314 ? -22.554 20.262 16.312 1.00 97.94 314 VAL A N 1
ATOM 2578 C CA . VAL A 1 314 ? -22.033 21.406 17.068 1.00 97.94 314 VAL A CA 1
ATOM 2579 C C . VAL A 1 314 ? -22.153 22.658 16.208 1.00 97.94 314 VAL A C 1
ATOM 2581 O O . VAL A 1 314 ? -21.708 22.668 15.054 1.00 97.94 314 VAL A O 1
ATOM 2584 N N . THR A 1 315 ? -22.773 23.707 16.746 1.00 98.50 315 THR A N 1
ATOM 2585 C CA . THR A 1 315 ? -22.903 25.000 16.060 1.00 98.50 315 THR A CA 1
ATOM 2586 C C . THR A 1 315 ? -21.598 25.799 16.103 1.00 98.50 315 THR A C 1
ATOM 2588 O O . THR A 1 315 ? -20.695 25.497 16.887 1.00 98.50 315 THR A O 1
ATOM 2591 N N . TYR A 1 316 ? -21.482 26.837 15.272 1.00 98.44 316 TYR A N 1
ATOM 2592 C CA . TYR A 1 316 ? -20.348 27.769 15.323 1.00 98.44 316 TYR A CA 1
ATOM 2593 C C . TYR A 1 316 ? -20.179 28.395 16.719 1.00 98.44 316 TYR A C 1
ATOM 2595 O O . TYR A 1 316 ? -19.067 28.416 17.247 1.00 98.44 316 TYR A O 1
ATOM 2603 N N . ASN A 1 317 ? -21.276 28.821 17.354 1.00 98.06 317 ASN A N 1
ATOM 2604 C CA . ASN A 1 317 ? -21.259 29.388 18.705 1.00 98.06 317 ASN A CA 1
ATOM 2605 C C . ASN A 1 317 ? -20.804 28.375 19.759 1.00 98.06 317 ASN A C 1
ATOM 2607 O O . ASN A 1 317 ? -19.911 28.682 20.546 1.00 98.06 317 ASN A O 1
ATOM 2611 N N . GLN A 1 318 ? -21.353 27.157 19.738 1.00 97.75 318 GLN A N 1
ATOM 2612 C CA . GLN A 1 318 ? -20.969 26.100 20.681 1.00 97.75 318 GLN A CA 1
ATOM 2613 C C . GLN A 1 318 ? -19.489 25.729 20.541 1.00 97.75 318 GLN A C 1
ATOM 2615 O O . GLN A 1 318 ? -18.778 25.589 21.534 1.00 97.75 318 GLN A O 1
ATOM 2620 N N . LEU A 1 319 ? -18.996 25.613 19.305 1.00 97.94 319 LEU A N 1
ATOM 2621 C CA . LEU A 1 319 ? -17.589 25.317 19.049 1.00 97.94 319 LEU A CA 1
ATOM 2622 C C . LEU A 1 319 ? -16.674 26.457 19.520 1.00 97.94 319 LEU A C 1
ATOM 2624 O O . LEU A 1 319 ? -15.612 26.202 20.090 1.00 97.94 319 LEU A O 1
ATOM 2628 N N . ASN A 1 320 ? -17.085 27.710 19.308 1.00 97.19 320 ASN A N 1
ATOM 2629 C CA . ASN A 1 320 ? -16.351 28.881 19.778 1.00 97.19 320 ASN A CA 1
ATOM 2630 C C . ASN A 1 320 ? -16.320 28.957 21.311 1.00 97.19 320 ASN A C 1
ATOM 2632 O O . ASN A 1 320 ? -15.279 29.273 21.875 1.00 97.19 320 ASN A O 1
ATOM 2636 N N . GLU A 1 321 ? -17.416 28.615 21.989 1.00 95.31 321 GLU A N 1
ATOM 2637 C CA . GLU A 1 321 ? -17.485 28.546 23.453 1.00 95.31 321 GLU A CA 1
ATOM 2638 C C . GLU A 1 321 ? -16.516 27.493 24.010 1.00 95.31 321 GLU A C 1
ATOM 2640 O O . GLU A 1 321 ? -15.723 27.792 24.905 1.00 95.31 321 GLU A O 1
ATOM 2645 N N . MET A 1 322 ? -16.496 26.291 23.419 1.00 95.88 322 MET A N 1
ATOM 2646 C CA . MET A 1 322 ? -15.526 25.246 23.768 1.00 95.88 322 MET A CA 1
ATOM 2647 C C . MET A 1 322 ? -14.082 25.737 23.585 1.00 95.88 322 MET A C 1
ATOM 2649 O O . MET A 1 322 ? -13.242 25.543 24.465 1.00 95.88 322 MET A O 1
ATOM 2653 N N . ALA A 1 323 ? -13.793 26.400 22.460 1.00 96.75 323 ALA A N 1
ATOM 2654 C CA . ALA A 1 323 ? -12.469 26.941 22.165 1.00 96.75 323 ALA A CA 1
ATOM 2655 C C . ALA A 1 323 ? -12.067 28.078 23.121 1.00 96.75 323 ALA A C 1
ATOM 2657 O O . ALA A 1 323 ? -10.917 28.131 23.550 1.00 96.75 323 ALA A O 1
ATOM 2658 N N . ASN A 1 324 ? -12.996 28.964 23.486 1.00 95.31 324 ASN A N 1
ATOM 2659 C CA . ASN A 1 324 ? -12.749 30.056 24.428 1.00 95.31 324 ASN A CA 1
ATOM 2660 C C . ASN A 1 324 ? -12.449 29.515 25.827 1.00 95.31 324 ASN A C 1
ATOM 2662 O O . ASN A 1 324 ? -11.462 29.916 26.437 1.00 95.31 324 ASN A O 1
ATOM 2666 N N . LYS A 1 325 ? -13.248 28.557 26.308 1.00 95.06 325 LYS A N 1
ATOM 2667 C CA . LYS A 1 325 ? -13.066 27.932 27.623 1.00 95.06 325 LYS A CA 1
ATOM 2668 C C . LYS A 1 325 ? -11.726 27.203 27.735 1.00 95.06 325 LYS A C 1
ATOM 2670 O O . LYS A 1 325 ? -10.990 27.389 28.702 1.00 95.06 325 LYS A O 1
ATOM 2675 N N . LEU A 1 326 ? -11.377 26.405 26.725 1.00 95.75 326 LEU A N 1
ATOM 2676 C CA . LEU A 1 326 ? -10.078 25.734 26.679 1.00 95.75 326 LEU A CA 1
ATOM 2677 C C . LEU A 1 326 ? -8.923 26.734 26.507 1.00 95.75 326 LEU A C 1
ATOM 2679 O O . LEU A 1 326 ? -7.880 26.576 27.136 1.00 95.75 326 LEU A O 1
ATOM 2683 N N . GLY A 1 327 ? -9.109 27.777 25.695 1.00 94.69 327 GLY A N 1
ATOM 2684 C CA . GLY A 1 327 ? -8.126 28.843 25.506 1.00 94.69 327 GLY A CA 1
ATOM 2685 C C . GLY A 1 327 ? -7.823 29.577 26.810 1.00 94.69 327 GLY A C 1
ATOM 2686 O O . GLY A 1 327 ? -6.656 29.772 27.135 1.00 94.69 327 GLY A O 1
ATOM 2687 N N . ALA A 1 328 ? -8.851 29.909 27.594 1.00 93.88 328 ALA A N 1
ATOM 2688 C CA . ALA A 1 328 ? -8.697 30.560 28.892 1.00 93.88 328 ALA A CA 1
ATOM 2689 C C . ALA A 1 328 ? -7.881 29.690 29.867 1.00 93.88 328 ALA A C 1
ATOM 2691 O O . ALA A 1 328 ? -7.008 30.188 30.579 1.00 93.88 328 ALA A O 1
ATOM 2692 N N . TYR A 1 329 ? -8.102 28.368 29.852 1.00 94.12 329 TYR A N 1
ATOM 2693 C CA . TYR A 1 329 ? -7.302 27.426 30.640 1.00 94.12 329 TYR A CA 1
ATOM 2694 C C . TYR A 1 329 ? -5.832 27.429 30.197 1.00 94.12 329 TYR A C 1
ATOM 2696 O O . TYR A 1 329 ? -4.933 27.569 31.026 1.00 94.12 329 TYR A O 1
ATOM 2704 N N . LEU A 1 330 ? -5.576 27.328 28.890 1.00 93.94 330 LEU A N 1
ATOM 2705 C CA . LEU A 1 330 ? -4.214 27.316 28.348 1.00 93.94 330 LEU A CA 1
ATOM 2706 C C . LEU A 1 330 ? -3.477 28.642 28.577 1.00 93.94 330 LEU A C 1
ATOM 2708 O O . LEU A 1 330 ? -2.291 28.618 28.889 1.00 93.94 330 LEU A O 1
ATOM 2712 N N . GLN A 1 331 ? -4.164 29.782 28.485 1.00 91.69 331 GLN A N 1
ATOM 2713 C CA . GLN A 1 331 ? -3.589 31.107 28.744 1.00 91.69 331 GLN A CA 1
ATOM 2714 C C . GLN A 1 331 ? -3.087 31.251 30.189 1.00 91.69 331 GLN A C 1
ATOM 2716 O O . GLN A 1 331 ? -2.109 31.952 30.433 1.00 91.69 331 GLN A O 1
ATOM 2721 N N . ARG A 1 332 ? -3.721 30.567 31.150 1.00 90.56 332 ARG A N 1
ATOM 2722 C CA . ARG A 1 332 ? -3.275 30.538 32.551 1.00 90.56 332 ARG A CA 1
ATOM 2723 C C . ARG A 1 332 ? -2.076 29.617 32.772 1.00 90.56 332 ARG A C 1
ATOM 2725 O O . ARG A 1 332 ? -1.248 29.878 33.640 1.00 90.56 332 ARG A O 1
ATOM 2732 N N . GLU A 1 333 ? -2.022 28.516 32.034 1.00 90.62 333 GLU A N 1
ATOM 2733 C CA . GLU A 1 333 ? -0.971 27.504 32.160 1.00 90.62 333 GLU A CA 1
ATOM 2734 C C . GLU A 1 333 ? 0.318 27.897 31.430 1.00 90.62 333 GLU A C 1
ATOM 2736 O O . GLU A 1 333 ? 1.406 27.506 31.850 1.00 90.62 333 GLU A O 1
ATOM 2741 N N . ILE A 1 334 ? 0.214 28.674 30.349 1.00 90.88 334 ILE A N 1
ATOM 2742 C CA . ILE A 1 334 ? 1.330 28.986 29.457 1.00 90.88 334 ILE A CA 1
ATOM 2743 C C . ILE A 1 334 ? 1.658 30.481 29.543 1.00 90.88 334 ILE A C 1
ATOM 2745 O O . ILE A 1 334 ? 0.853 31.303 29.097 1.00 90.88 334 ILE A O 1
ATOM 2749 N N . PRO A 1 335 ? 2.847 30.858 30.054 1.00 88.12 335 PRO A N 1
ATOM 2750 C CA . PRO A 1 335 ? 3.297 32.245 30.042 1.00 88.12 335 PRO A CA 1
ATOM 2751 C C . PRO A 1 335 ? 3.295 32.825 28.625 1.00 88.12 335 PRO A C 1
ATOM 2753 O O . PRO A 1 335 ? 3.676 32.158 27.659 1.00 88.12 335 PRO A O 1
ATOM 2756 N N . ARG A 1 336 ? 2.897 34.092 28.490 1.00 84.94 336 ARG A N 1
ATOM 2757 C CA . ARG A 1 336 ? 2.728 34.754 27.186 1.00 84.94 336 ARG A CA 1
ATOM 2758 C C . ARG A 1 336 ? 4.011 34.752 26.352 1.00 84.94 336 ARG A C 1
ATOM 2760 O O . ARG A 1 336 ? 3.953 34.636 25.134 1.00 84.94 336 ARG A O 1
ATOM 2767 N N . GLU A 1 337 ? 5.168 34.875 26.983 1.00 85.94 337 GLU A N 1
ATOM 2768 C CA . GLU A 1 337 ? 6.480 34.842 26.339 1.00 85.94 337 GLU A CA 1
ATOM 2769 C C . GLU A 1 337 ? 6.864 33.462 25.780 1.00 85.94 337 GLU A C 1
ATOM 2771 O O . GLU A 1 337 ? 7.800 33.373 24.984 1.00 85.94 337 GLU A O 1
ATOM 2776 N N . ASP A 1 338 ? 6.162 32.395 26.169 1.00 87.88 338 ASP A N 1
ATOM 2777 C CA . ASP A 1 338 ? 6.472 31.014 25.793 1.00 87.88 338 ASP A CA 1
ATOM 2778 C C . ASP A 1 338 ? 5.561 30.465 24.680 1.00 87.88 338 ASP A C 1
ATOM 2780 O O . ASP A 1 338 ? 5.920 29.470 24.045 1.00 87.88 338 ASP A O 1
ATOM 2784 N N . VAL A 1 339 ? 4.444 31.137 24.361 1.00 89.88 339 VAL A N 1
ATOM 2785 C CA . VAL A 1 339 ? 3.409 30.646 23.419 1.00 89.88 339 VAL A CA 1
ATOM 2786 C C . VAL A 1 339 ? 3.920 30.369 21.998 1.00 89.88 339 VAL A C 1
ATOM 2788 O O . VAL A 1 339 ? 3.393 29.498 21.312 1.00 89.88 339 VAL A O 1
ATOM 2791 N N . GLN A 1 340 ? 4.976 31.061 21.557 1.00 92.56 340 GLN A N 1
ATOM 2792 C CA . GLN A 1 340 ? 5.623 30.849 20.251 1.00 92.56 340 GLN A CA 1
ATOM 2793 C C . GLN A 1 340 ? 6.994 30.152 20.355 1.00 92.56 340 GLN A C 1
ATOM 2795 O O . GLN A 1 340 ? 7.662 29.960 19.340 1.00 92.56 340 GLN A O 1
ATOM 2800 N N . LYS A 1 341 ? 7.426 29.723 21.552 1.00 90.75 341 LYS A N 1
ATOM 2801 C CA . LYS A 1 341 ? 8.713 29.026 21.732 1.00 90.75 341 LYS A CA 1
ATOM 2802 C C . LYS A 1 341 ? 8.616 27.528 21.469 1.00 90.75 341 LYS A C 1
ATOM 2804 O O . LYS A 1 341 ? 9.510 26.974 20.837 1.00 90.75 341 LYS A O 1
ATOM 2809 N N . LYS A 1 342 ? 7.555 26.870 21.948 1.00 91.81 342 LYS A N 1
ATOM 2810 C CA . LYS A 1 342 ? 7.384 25.410 21.863 1.00 91.81 342 LYS A CA 1
ATOM 2811 C C . LYS A 1 342 ? 5.975 25.046 21.400 1.00 91.81 342 LYS A C 1
ATOM 2813 O O . LYS A 1 342 ? 5.030 25.725 21.799 1.00 91.81 342 LYS A O 1
ATOM 2818 N N . PRO A 1 343 ? 5.814 23.982 20.598 1.00 94.62 343 PRO A N 1
ATOM 2819 C CA . PRO A 1 343 ? 4.498 23.552 20.165 1.00 94.62 343 PRO A CA 1
ATOM 2820 C C . PRO A 1 343 ? 3.733 22.896 21.314 1.00 94.62 343 PRO A C 1
ATOM 2822 O O . PRO A 1 343 ? 4.296 22.152 22.123 1.00 94.62 343 PRO A O 1
ATOM 2825 N N . ILE A 1 344 ? 2.420 23.097 21.321 1.00 96.62 344 ILE A N 1
ATOM 2826 C CA . ILE A 1 344 ? 1.501 22.287 22.118 1.00 96.62 344 ILE A CA 1
ATOM 2827 C C . ILE A 1 344 ? 1.152 21.032 21.307 1.00 96.62 344 ILE A C 1
ATOM 2829 O O . ILE A 1 344 ? 0.793 21.126 20.132 1.00 96.62 344 ILE A O 1
ATOM 2833 N N . VAL A 1 345 ? 1.269 19.844 21.899 1.00 95.88 345 VAL A N 1
ATOM 2834 C CA . VAL A 1 345 ? 0.953 18.592 21.197 1.00 95.88 345 VAL A CA 1
ATOM 2835 C C . VAL A 1 345 ? -0.538 18.298 21.322 1.00 95.88 345 VAL A C 1
ATOM 2837 O O . VAL A 1 345 ? -1.058 18.220 22.432 1.00 95.88 345 VAL A O 1
ATOM 2840 N N . ILE A 1 346 ? -1.223 18.090 20.198 1.00 96.62 346 ILE A N 1
ATOM 2841 C CA . ILE A 1 346 ? -2.583 17.537 20.164 1.00 96.62 346 ILE A CA 1
ATOM 2842 C C . ILE A 1 346 ? -2.462 16.045 19.864 1.00 96.62 346 ILE A C 1
ATOM 2844 O O . ILE A 1 346 ? -2.049 15.682 18.763 1.00 96.62 346 ILE A O 1
ATOM 2848 N N . MET A 1 347 ? -2.833 15.195 20.822 1.00 93.62 347 MET A N 1
ATOM 2849 C CA . MET A 1 347 ? -2.887 13.743 20.663 1.00 93.62 347 MET A CA 1
ATOM 2850 C C . MET A 1 347 ? -4.269 13.242 21.062 1.00 93.62 347 MET A C 1
ATOM 2852 O O . MET A 1 347 ? -4.533 12.932 22.217 1.00 93.62 347 MET A O 1
ATOM 2856 N N . MET A 1 348 ? -5.186 13.223 20.104 1.00 91.81 348 MET A N 1
ATOM 2857 C CA . MET A 1 348 ? -6.608 13.036 20.375 1.00 91.81 348 MET A CA 1
ATOM 2858 C C . MET A 1 348 ? -7.256 12.095 19.370 1.00 91.81 348 MET A C 1
ATOM 2860 O O . MET A 1 348 ? -6.911 12.107 18.188 1.00 91.81 348 MET A O 1
ATOM 2864 N N . LYS A 1 349 ? -8.270 11.365 19.842 1.00 88.75 349 LYS A N 1
ATOM 2865 C CA . LYS A 1 349 ? -9.258 10.697 18.990 1.00 88.75 349 LYS A CA 1
ATOM 2866 C C . LYS A 1 349 ? -10.016 11.746 18.180 1.00 88.75 349 LYS A C 1
ATOM 2868 O O . LYS A 1 349 ? -10.253 12.854 18.656 1.00 88.75 349 LYS A O 1
ATOM 2873 N N . ARG A 1 350 ? -10.423 11.403 16.959 1.00 87.69 350 ARG A N 1
ATOM 2874 C CA . ARG A 1 350 ? -11.076 12.343 16.035 1.00 87.69 350 ARG A CA 1
ATOM 2875 C C . ARG A 1 350 ? -12.518 12.631 16.443 1.00 87.69 350 ARG A C 1
ATOM 2877 O O . ARG A 1 350 ? -13.403 11.808 16.223 1.00 87.69 350 ARG A O 1
ATOM 2884 N N . ASP A 1 351 ? -12.740 13.814 16.992 1.00 91.81 351 ASP A N 1
ATOM 2885 C CA . ASP A 1 351 ? -14.050 14.371 17.315 1.00 91.81 351 ASP A CA 1
ATOM 2886 C C . ASP A 1 351 ? -13.978 15.915 17.329 1.00 91.81 351 ASP A C 1
ATOM 2888 O O . ASP A 1 351 ? -12.964 16.518 16.954 1.00 91.81 351 ASP A O 1
ATOM 2892 N N . GLU A 1 352 ? -15.061 16.581 17.722 1.00 94.31 352 GLU A N 1
ATOM 2893 C CA . GLU A 1 352 ? -15.152 18.042 17.777 1.00 94.31 352 GLU A CA 1
ATOM 2894 C C . GLU A 1 352 ? -14.122 18.695 18.718 1.00 94.31 352 GLU A C 1
ATOM 2896 O O . GLU A 1 352 ? -13.771 19.863 18.520 1.00 94.31 352 GLU A O 1
ATOM 2901 N N . PHE A 1 353 ? -13.588 17.962 19.705 1.00 95.94 353 PHE A N 1
ATOM 2902 C CA . PHE A 1 353 ? -12.615 18.504 20.657 1.00 95.94 353 PHE A CA 1
ATOM 2903 C C . PHE A 1 353 ? -11.266 18.793 19.996 1.00 95.94 353 PHE A C 1
ATOM 2905 O O . PHE A 1 353 ? -10.557 19.700 20.437 1.00 95.94 353 PHE A O 1
ATOM 2912 N N . VAL A 1 354 ? -10.930 18.096 18.905 1.00 95.19 354 VAL A N 1
ATOM 2913 C CA . VAL A 1 354 ? -9.735 18.393 18.098 1.00 95.19 354 VAL A CA 1
ATOM 2914 C C . VAL A 1 354 ? -9.844 19.793 17.500 1.00 95.19 354 VAL A C 1
ATOM 2916 O O . VAL A 1 354 ? -8.920 20.597 17.619 1.00 95.19 354 VAL A O 1
ATOM 2919 N N . ILE A 1 355 ? -10.994 20.108 16.900 1.00 96.62 355 ILE A N 1
ATOM 2920 C CA . ILE A 1 355 ? -11.243 21.404 16.260 1.00 96.62 355 ILE A CA 1
ATOM 2921 C C . ILE A 1 355 ? -11.287 22.519 17.311 1.00 96.62 355 ILE A C 1
ATOM 2923 O O . ILE A 1 355 ? -10.654 23.560 17.131 1.00 96.62 355 ILE A O 1
ATOM 2927 N N . ALA A 1 356 ? -11.959 22.279 18.443 1.00 97.44 356 ALA A N 1
ATOM 2928 C CA . ALA A 1 356 ? -11.968 23.215 19.566 1.00 97.44 356 ALA A CA 1
ATOM 2929 C C . ALA A 1 356 ? -10.547 23.500 20.086 1.00 97.44 356 ALA A C 1
ATOM 2931 O O . ALA A 1 356 ? -10.216 24.651 20.361 1.00 97.44 356 ALA A O 1
ATOM 2932 N N . SER A 1 357 ? -9.686 22.477 20.157 1.00 97.94 357 SER A N 1
ATOM 2933 C CA . SER A 1 357 ? -8.288 22.611 20.588 1.00 97.94 357 SER A CA 1
ATOM 2934 C C . SER A 1 357 ? -7.444 23.426 19.611 1.00 97.94 357 SER A C 1
ATOM 2936 O O . SER A 1 357 ? -6.692 24.293 20.047 1.00 97.94 357 SER A O 1
ATOM 2938 N N . VAL A 1 358 ? -7.598 23.219 18.297 1.00 97.69 358 VAL A N 1
ATOM 2939 C CA . VAL A 1 358 ? -6.923 24.040 17.272 1.00 97.69 358 VAL A CA 1
ATOM 2940 C C . VAL A 1 358 ? -7.268 25.520 17.450 1.00 97.69 358 VAL A C 1
ATOM 2942 O O . VAL A 1 358 ? -6.373 26.365 17.511 1.00 97.69 358 VAL A O 1
ATOM 2945 N N . PHE A 1 359 ? -8.557 25.840 17.596 1.00 97.62 359 PHE A N 1
ATOM 2946 C CA . PHE A 1 359 ? -8.985 27.223 17.794 1.00 97.62 359 PHE A CA 1
ATOM 2947 C C . PHE A 1 359 ? -8.550 27.792 19.144 1.00 97.62 359 PHE A C 1
ATOM 2949 O O . PHE A 1 359 ? -8.113 28.938 19.181 1.00 97.62 359 PHE A O 1
ATOM 2956 N N . ALA A 1 360 ? -8.605 27.013 20.227 1.00 97.06 360 ALA A N 1
ATOM 2957 C CA . ALA A 1 360 ? -8.126 27.431 21.545 1.00 97.06 360 ALA A CA 1
ATOM 2958 C C . ALA A 1 360 ? -6.641 27.826 21.518 1.00 97.06 360 ALA A C 1
ATOM 2960 O O . ALA A 1 360 ? -6.264 28.870 22.045 1.00 97.06 360 ALA A O 1
ATOM 2961 N N . ILE A 1 361 ? -5.807 27.026 20.848 1.00 97.00 361 ILE A N 1
ATOM 2962 C CA . ILE A 1 361 ? -4.367 27.271 20.705 1.00 97.00 361 ILE A CA 1
ATOM 2963 C C . ILE A 1 361 ? -4.107 28.530 19.865 1.00 97.00 361 ILE A C 1
ATOM 2965 O O . ILE A 1 361 ? -3.323 29.391 20.267 1.00 97.00 361 ILE A O 1
ATOM 2969 N N . TRP A 1 362 ? -4.803 28.697 18.737 1.00 95.75 362 TRP A N 1
ATOM 2970 C CA . TRP A 1 362 ? -4.676 29.907 17.916 1.00 95.75 362 TRP A CA 1
ATOM 2971 C C . TRP A 1 362 ? -5.167 31.174 18.618 1.00 95.75 362 TRP A C 1
ATOM 2973 O O . TRP A 1 362 ? -4.602 32.243 18.392 1.00 95.75 362 TRP A O 1
ATOM 2983 N N . LYS A 1 363 ? -6.198 31.069 19.460 1.00 94.50 363 LYS A N 1
ATOM 2984 C CA . LYS A 1 363 ? -6.755 32.186 20.237 1.00 94.50 363 LYS A CA 1
ATOM 2985 C C . LYS A 1 363 ? -5.804 32.712 21.315 1.00 94.50 363 LYS A C 1
ATOM 2987 O O . LYS A 1 363 ? -5.897 33.876 21.676 1.00 94.50 363 LYS A O 1
ATOM 2992 N N . ILE A 1 364 ? -4.862 31.898 21.793 1.00 93.88 364 ILE A N 1
ATOM 2993 C CA . ILE A 1 364 ? -3.793 32.360 22.696 1.00 93.88 364 ILE A CA 1
ATOM 2994 C C . ILE A 1 364 ? -2.506 32.742 21.948 1.00 93.88 364 ILE A C 1
ATOM 2996 O O . ILE A 1 364 ? -1.507 33.095 22.571 1.00 93.88 364 ILE A O 1
ATOM 3000 N N . GLY A 1 365 ? -2.516 32.667 20.612 1.00 92.25 365 GLY A N 1
ATOM 3001 C CA . GLY A 1 365 ? -1.360 32.975 19.775 1.00 92.25 365 GLY A CA 1
ATOM 3002 C C . GLY A 1 365 ? -0.273 31.907 19.842 1.00 92.25 365 GLY A C 1
ATOM 3003 O O . GLY A 1 365 ? 0.880 32.220 19.568 1.00 92.25 365 GLY A O 1
ATOM 3004 N N . ALA A 1 366 ? -0.611 30.672 20.220 1.00 95.12 366 ALA A N 1
ATOM 3005 C CA . ALA A 1 366 ? 0.294 29.528 20.201 1.00 95.12 366 ALA A CA 1
ATOM 3006 C C . ALA A 1 366 ? 0.151 28.721 18.899 1.00 95.12 366 ALA A C 1
ATOM 3008 O O . ALA A 1 366 ? -0.754 28.944 18.092 1.00 95.12 366 ALA A O 1
ATOM 3009 N N . TYR A 1 367 ? 1.047 27.756 18.708 1.00 96.25 367 TYR A N 1
ATOM 3010 C CA . TYR A 1 367 ? 1.022 26.813 17.591 1.00 96.25 367 TYR A CA 1
ATOM 3011 C C . TYR A 1 367 ? 1.100 25.376 18.100 1.00 96.25 367 TYR A C 1
ATOM 3013 O O . TYR A 1 367 ? 1.496 25.117 19.240 1.00 96.25 367 TYR A O 1
ATOM 3021 N N . PHE A 1 368 ? 0.709 24.425 17.255 1.00 96.75 368 PHE A N 1
ATOM 3022 C CA . PHE A 1 368 ? 0.589 23.031 17.667 1.00 96.75 368 PHE A CA 1
ATOM 3023 C C . PHE A 1 368 ? 1.269 22.048 16.725 1.00 96.75 368 PHE A C 1
ATOM 3025 O O . PHE A 1 368 ? 1.437 22.307 15.531 1.00 96.75 368 PHE A O 1
ATOM 3032 N N . LEU A 1 369 ? 1.607 20.892 17.296 1.00 94.69 369 LEU A N 1
ATOM 3033 C CA . LEU A 1 369 ? 1.959 19.667 16.591 1.00 94.69 369 LEU A CA 1
ATOM 3034 C C . LEU A 1 369 ? 0.812 18.666 16.768 1.00 94.69 369 LEU A C 1
ATOM 3036 O O . LEU A 1 369 ? 0.518 18.263 17.891 1.00 94.69 369 LEU A O 1
ATOM 3040 N N . ALA A 1 370 ? 0.178 18.244 15.677 1.00 92.62 370 ALA A N 1
ATOM 3041 C CA . ALA A 1 370 ? -0.883 17.240 15.731 1.00 92.62 370 ALA A CA 1
ATOM 3042 C C . ALA A 1 370 ? -0.322 15.825 15.511 1.00 92.62 370 ALA A C 1
ATOM 3044 O O . ALA A 1 370 ? 0.338 15.544 14.508 1.00 92.62 370 ALA A O 1
ATOM 3045 N N . ILE A 1 371 ? -0.611 14.909 16.432 1.00 87.44 371 ILE A N 1
ATOM 3046 C CA . ILE A 1 371 ? -0.236 13.494 16.356 1.00 87.44 371 ILE A CA 1
ATOM 3047 C C . ILE A 1 371 ? -1.496 12.654 16.543 1.00 87.44 371 ILE A C 1
ATOM 3049 O O . ILE A 1 371 ? -2.262 12.869 17.473 1.00 87.44 371 ILE A O 1
ATOM 3053 N N . SER A 1 372 ? -1.729 11.710 15.637 1.00 83.06 372 SER A N 1
ATOM 3054 C CA . SER A 1 372 ? -2.914 10.850 15.696 1.00 83.06 372 SER A CA 1
ATOM 3055 C C . SER A 1 372 ? -2.769 9.851 16.852 1.00 83.06 372 SER A C 1
ATOM 3057 O O . SER A 1 372 ? -1.660 9.372 17.112 1.00 83.06 372 SER A O 1
ATOM 3059 N N . ASP A 1 373 ? -3.861 9.555 17.558 1.00 79.06 373 ASP A N 1
ATOM 3060 C CA . ASP A 1 373 ? -3.868 8.734 18.779 1.00 79.06 373 ASP A CA 1
ATOM 3061 C C . ASP A 1 373 ? -3.427 7.279 18.555 1.00 79.06 373 ASP A C 1
ATOM 3063 O O . ASP A 1 373 ? -2.859 6.659 19.448 1.00 79.06 373 ASP A O 1
ATOM 3067 N N . ASP A 1 374 ? -3.583 6.759 17.341 1.00 75.06 374 ASP A N 1
ATOM 3068 C CA . ASP A 1 374 ? -3.078 5.450 16.912 1.00 75.06 374 ASP A CA 1
ATOM 3069 C C . ASP A 1 374 ? -1.552 5.422 16.696 1.00 75.06 374 ASP A C 1
ATOM 3071 O O . ASP A 1 374 ? -0.958 4.371 16.474 1.00 75.06 374 ASP A O 1
ATOM 3075 N N . THR A 1 375 ? -0.890 6.582 16.746 1.00 78.62 375 THR A N 1
ATOM 3076 C CA . THR A 1 375 ? 0.560 6.716 16.536 1.00 78.62 375 THR A CA 1
ATOM 3077 C C . THR A 1 375 ? 1.307 7.168 17.789 1.00 78.62 375 THR A C 1
ATOM 3079 O O . THR A 1 375 ? 2.370 7.783 17.692 1.00 78.62 375 THR A O 1
ATOM 3082 N N . GLN A 1 376 ? 0.792 6.825 18.973 1.00 83.50 376 GLN A N 1
ATOM 3083 C CA . GLN A 1 376 ? 1.384 7.146 20.279 1.00 83.50 376 GLN A CA 1
ATOM 3084 C C . GLN A 1 376 ? 2.880 6.817 20.379 1.00 83.50 376 GLN A C 1
ATOM 3086 O O . GLN A 1 376 ? 3.662 7.638 20.857 1.00 83.50 376 GLN A O 1
ATOM 3091 N N . GLN A 1 377 ? 3.312 5.682 19.825 1.00 79.62 377 GLN A N 1
ATOM 3092 C CA . GLN A 1 377 ? 4.728 5.297 19.785 1.00 79.62 377 GLN A CA 1
ATOM 3093 C C . GLN A 1 377 ? 5.622 6.308 19.041 1.00 79.62 377 GLN A C 1
ATOM 3095 O O . GLN A 1 377 ? 6.783 6.490 19.405 1.00 79.62 377 GLN A O 1
ATOM 3100 N N . LYS A 1 378 ? 5.102 7.022 18.028 1.00 77.44 378 LYS A N 1
ATOM 3101 C CA . LYS A 1 378 ? 5.861 8.092 17.352 1.00 77.44 378 LYS A CA 1
ATOM 3102 C C . LYS A 1 378 ? 6.092 9.270 18.283 1.00 77.44 378 LYS A C 1
ATOM 3104 O O . LYS A 1 378 ? 7.201 9.798 18.317 1.00 77.44 378 LYS A O 1
ATOM 3109 N N . LEU A 1 379 ? 5.072 9.669 19.046 1.00 82.00 379 LEU A N 1
ATOM 3110 C CA . LEU A 1 379 ? 5.245 10.703 20.062 1.00 82.00 379 LEU A CA 1
ATOM 3111 C C . LEU A 1 379 ? 6.235 10.236 21.134 1.00 82.00 379 LEU A C 1
ATOM 3113 O O . LEU A 1 379 ? 7.123 11.004 21.485 1.00 82.00 379 LEU A O 1
ATOM 3117 N N . HIS A 1 380 ? 6.155 8.982 21.588 1.00 85.19 380 HIS A N 1
ATOM 3118 C CA . HIS A 1 380 ? 7.120 8.425 22.537 1.00 85.19 380 HIS A CA 1
ATOM 3119 C C . HIS A 1 380 ? 8.565 8.554 22.031 1.00 85.19 380 HIS A C 1
ATOM 3121 O O . HIS A 1 380 ? 9.418 9.089 22.733 1.00 85.19 380 HIS A O 1
ATOM 3127 N N . GLN A 1 381 ? 8.834 8.161 20.782 1.00 81.12 381 GLN A N 1
ATOM 3128 C CA . GLN A 1 381 ? 10.162 8.296 20.171 1.00 81.12 381 GLN A CA 1
ATOM 3129 C C . GLN A 1 381 ? 10.621 9.753 20.035 1.00 81.12 381 GLN A C 1
ATOM 3131 O O . GLN A 1 381 ? 11.795 10.049 20.255 1.00 81.12 381 GLN A O 1
ATOM 3136 N N . ILE A 1 382 ? 9.719 10.668 19.671 1.00 80.25 382 ILE A N 1
ATOM 3137 C CA . ILE A 1 382 ? 10.028 12.102 19.592 1.00 80.25 382 ILE A CA 1
ATOM 3138 C C . ILE A 1 382 ? 10.406 12.630 20.981 1.00 80.25 382 ILE A C 1
ATOM 3140 O O . ILE A 1 382 ? 11.431 13.293 21.129 1.00 80.25 382 ILE A O 1
ATOM 3144 N N . LEU A 1 383 ? 9.621 12.287 22.003 1.00 82.31 383 LEU A N 1
ATOM 3145 C CA . LEU A 1 383 ? 9.860 12.716 23.376 1.00 82.31 383 LEU A CA 1
ATOM 3146 C C . LEU A 1 383 ? 11.131 12.096 23.966 1.00 82.31 383 LEU A C 1
ATOM 3148 O O . LEU A 1 383 ? 11.847 12.790 24.671 1.00 82.31 383 LEU A O 1
ATOM 3152 N N . LEU A 1 384 ? 11.466 10.839 23.666 1.00 80.81 384 LEU A N 1
ATOM 3153 C CA . LEU A 1 384 ? 12.721 10.229 24.129 1.00 80.81 384 LEU A CA 1
ATOM 3154 C C . LEU A 1 384 ? 13.962 10.952 23.595 1.00 80.81 384 LEU A C 1
ATOM 3156 O O . LEU A 1 384 ? 14.961 11.060 24.302 1.00 80.81 384 LEU A O 1
ATOM 3160 N N . ASN A 1 385 ? 13.904 11.430 22.352 1.00 76.19 385 ASN A N 1
ATOM 3161 C CA . ASN A 1 385 ? 15.042 12.077 21.709 1.00 76.19 385 ASN A CA 1
ATOM 3162 C C . ASN A 1 385 ? 15.144 13.570 22.051 1.00 76.19 385 ASN A C 1
ATOM 3164 O O . ASN A 1 385 ? 16.252 14.062 22.243 1.00 76.19 385 ASN A O 1
ATOM 3168 N N . ASP A 1 386 ? 14.006 14.266 22.151 1.00 78.81 386 ASP A N 1
ATOM 3169 C CA . ASP A 1 386 ? 13.939 15.727 22.260 1.00 78.81 386 ASP A CA 1
ATOM 3170 C C . ASP A 1 386 ? 12.909 16.189 23.327 1.00 78.81 386 ASP A C 1
ATOM 3172 O O . ASP A 1 386 ? 12.165 17.146 23.111 1.00 78.81 386 ASP A O 1
ATOM 3176 N N . ALA A 1 387 ? 12.833 15.531 24.497 1.00 72.75 387 ALA A N 1
ATOM 3177 C CA . ALA A 1 387 ? 11.859 15.849 25.565 1.00 72.75 387 ALA A CA 1
ATOM 3178 C C . ALA A 1 387 ? 11.826 17.337 25.957 1.00 72.75 387 ALA A C 1
ATOM 3180 O O . ALA A 1 387 ? 10.777 17.861 26.329 1.00 72.75 387 ALA A O 1
ATOM 3181 N N . SER A 1 388 ? 12.971 18.024 25.885 1.00 79.56 388 SER A N 1
ATOM 3182 C CA . SER A 1 388 ? 13.103 19.442 26.231 1.00 79.56 388 SER A CA 1
ATOM 3183 C C . SER A 1 388 ? 12.300 20.372 25.325 1.00 79.56 388 SER A C 1
ATOM 3185 O O . SER A 1 388 ? 11.989 21.494 25.736 1.00 79.56 388 SER A O 1
ATOM 3187 N N . ASP A 1 389 ? 11.952 19.925 24.121 1.00 81.62 389 ASP A N 1
ATOM 3188 C CA . ASP A 1 389 ? 11.289 20.739 23.101 1.00 81.62 389 ASP A CA 1
ATOM 3189 C C . ASP A 1 389 ? 9.761 20.749 23.261 1.00 81.62 389 ASP A C 1
ATOM 3191 O O . ASP A 1 389 ? 9.076 21.521 22.592 1.00 81.62 389 ASP A O 1
ATOM 3195 N N . PHE A 1 390 ? 9.226 19.960 24.200 1.00 87.94 390 PHE A N 1
ATOM 3196 C CA . PHE A 1 390 ? 7.794 19.818 24.451 1.00 87.94 390 PHE A CA 1
ATOM 3197 C C . PHE A 1 390 ? 7.466 20.060 25.925 1.00 87.94 390 PHE A C 1
ATOM 3199 O O . PHE A 1 390 ? 8.252 19.751 26.817 1.00 87.94 390 PHE A O 1
ATOM 3206 N N . GLN A 1 391 ? 6.293 20.635 26.185 1.00 90.50 391 GLN A N 1
ATOM 3207 C CA . GLN A 1 391 ? 5.833 20.936 27.549 1.00 90.50 391 GLN A CA 1
ATOM 3208 C C . GLN A 1 391 ? 4.403 20.480 27.814 1.00 90.50 391 GLN A C 1
ATOM 3210 O O . GLN A 1 391 ? 4.096 20.097 28.938 1.00 90.50 391 GLN A O 1
ATOM 3215 N N . TYR A 1 392 ? 3.541 20.487 26.797 1.00 94.56 392 TYR A N 1
ATOM 3216 C CA . TYR A 1 392 ? 2.114 20.234 26.966 1.00 94.56 392 TYR A CA 1
ATOM 3217 C C . TYR A 1 392 ? 1.614 19.236 25.925 1.00 94.56 392 TYR A C 1
ATOM 3219 O O . TYR A 1 392 ? 1.883 19.393 24.731 1.00 94.56 392 TYR A O 1
ATOM 3227 N N . VAL A 1 393 ? 0.867 18.233 26.386 1.00 95.19 393 VAL A N 1
ATOM 3228 C CA . VAL A 1 393 ? 0.174 17.245 25.548 1.00 95.19 393 VAL A CA 1
ATOM 3229 C C . VAL A 1 393 ? -1.307 17.275 25.903 1.00 95.19 393 VAL A C 1
ATOM 3231 O O . VAL A 1 393 ? -1.675 17.028 27.049 1.00 95.19 393 VAL A O 1
ATOM 3234 N N . LEU A 1 394 ? -2.157 17.579 24.926 1.00 96.88 394 LEU A N 1
ATOM 3235 C CA . LEU A 1 394 ? -3.610 17.542 25.055 1.00 96.88 394 LEU A CA 1
ATOM 3236 C C . LEU A 1 394 ? -4.144 16.183 24.595 1.00 96.88 394 LEU A C 1
ATOM 3238 O O . LEU A 1 394 ? -3.802 15.734 23.498 1.00 96.88 394 LEU A O 1
ATOM 3242 N N . ILE A 1 395 ? -5.031 15.586 25.388 1.00 95.88 395 ILE A N 1
ATOM 3243 C CA . ILE A 1 395 ? -5.755 14.348 25.070 1.00 95.88 395 ILE A CA 1
ATOM 3244 C C . ILE A 1 395 ? -7.263 14.527 25.275 1.00 95.88 395 ILE A C 1
ATOM 3246 O O . ILE A 1 395 ? -7.707 15.410 26.010 1.00 95.88 395 ILE A O 1
ATOM 3250 N N . ASN A 1 396 ? -8.059 13.676 24.634 1.00 93.50 396 ASN A N 1
ATOM 3251 C CA . ASN A 1 396 ? -9.512 13.577 24.826 1.00 93.50 396 ASN A CA 1
ATOM 3252 C C . ASN A 1 396 ? -9.943 12.138 25.168 1.00 93.50 396 ASN A C 1
ATOM 3254 O O . ASN A 1 396 ? -11.093 11.768 24.963 1.00 93.50 396 ASN A O 1
ATOM 3258 N N . PHE A 1 397 ? -9.030 11.307 25.655 1.00 90.88 397 PHE A N 1
ATOM 3259 C CA . PHE A 1 397 ? -9.276 9.923 26.060 1.00 90.88 397 PHE A CA 1
ATOM 3260 C C . PHE A 1 397 ? -8.718 9.686 27.469 1.00 90.88 397 PHE A C 1
ATOM 3262 O O . PHE A 1 397 ? -8.079 10.579 28.028 1.00 90.88 397 PHE A O 1
ATOM 3269 N N . ASP A 1 398 ? -8.999 8.532 28.080 1.00 87.56 398 ASP A N 1
ATOM 3270 C CA . ASP A 1 398 ? -8.549 8.280 29.453 1.00 87.56 398 ASP A CA 1
ATOM 3271 C C . ASP A 1 398 ? -7.015 8.195 29.501 1.00 87.56 398 ASP A C 1
ATOM 3273 O O . ASP A 1 398 ? -6.388 7.577 28.644 1.00 87.56 398 ASP A O 1
ATOM 3277 N N . ARG A 1 399 ? -6.392 8.788 30.525 1.00 86.44 399 ARG A N 1
ATOM 3278 C CA . ARG A 1 399 ? -4.937 8.718 30.731 1.00 86.44 399 ARG A CA 1
ATOM 3279 C C . ARG A 1 399 ? -4.417 7.274 30.735 1.00 86.44 399 ARG A C 1
ATOM 3281 O O . ARG A 1 399 ? -3.283 7.058 30.328 1.00 86.44 399 ARG A O 1
ATOM 3288 N N . ASN A 1 400 ? -5.218 6.311 31.186 1.00 86.50 400 ASN A N 1
ATOM 3289 C CA . ASN A 1 400 ? -4.853 4.894 31.214 1.00 86.50 400 ASN A CA 1
ATOM 3290 C C . ASN A 1 400 ? -4.760 4.256 29.815 1.00 86.50 400 ASN A C 1
ATOM 3292 O O . ASN A 1 400 ? -4.191 3.179 29.686 1.00 86.50 400 ASN A O 1
ATOM 3296 N N . GLU A 1 401 ? -5.301 4.899 28.775 1.00 86.38 401 GLU A N 1
ATOM 3297 C CA . GLU A 1 401 ? -5.152 4.466 27.377 1.00 86.38 401 GLU A CA 1
ATOM 3298 C C . GLU A 1 401 ? -3.811 4.910 26.761 1.00 86.38 401 GLU A C 1
ATOM 3300 O O . GLU A 1 401 ? -3.533 4.608 25.602 1.00 86.38 401 GLU A O 1
ATOM 3305 N N . LEU A 1 402 ? -2.983 5.643 27.516 1.00 86.69 402 LEU A N 1
ATOM 3306 C CA . LEU A 1 402 ? -1.650 6.047 27.092 1.00 86.69 402 LEU A CA 1
ATOM 3307 C C . LEU A 1 402 ? -0.679 4.854 27.171 1.00 86.69 402 LEU A C 1
ATOM 3309 O O . LEU A 1 402 ? -0.456 4.297 28.242 1.00 86.69 402 LEU A O 1
ATOM 3313 N N . GLU A 1 403 ? -0.055 4.491 26.052 1.00 86.75 403 GLU A N 1
ATOM 3314 C CA . GLU A 1 403 ? 0.796 3.291 25.941 1.00 86.75 403 GLU A CA 1
ATOM 3315 C C . GLU A 1 403 ? 2.212 3.443 26.527 1.00 86.75 403 GLU A C 1
ATOM 3317 O O . GLU A 1 403 ? 2.998 2.494 26.521 1.00 86.75 403 GLU A O 1
ATOM 3322 N N . PHE A 1 404 ? 2.583 4.640 26.982 1.00 86.69 404 PHE A N 1
ATOM 3323 C CA . PHE A 1 404 ? 3.927 4.943 27.468 1.00 86.69 404 PHE A CA 1
ATOM 3324 C C . PHE A 1 404 ? 3.902 6.019 28.553 1.00 86.69 404 PHE A C 1
ATOM 3326 O O . PHE A 1 404 ? 2.989 6.839 28.619 1.00 86.69 404 PHE A O 1
ATOM 3333 N N . GLU A 1 405 ? 4.935 6.063 29.391 1.00 86.12 405 GLU A N 1
ATOM 3334 C CA . GLU A 1 405 ? 5.062 7.116 30.398 1.00 86.12 405 GLU A CA 1
ATOM 3335 C C . GLU A 1 405 ? 5.614 8.411 29.791 1.00 86.12 405 GLU A C 1
ATOM 3337 O O . GLU A 1 405 ? 6.620 8.417 29.076 1.00 86.12 405 GLU A O 1
ATOM 3342 N N . LEU A 1 406 ? 4.955 9.532 30.093 1.00 85.88 406 LEU A N 1
ATOM 3343 C CA . LEU A 1 406 ? 5.443 10.855 29.711 1.00 85.88 406 LEU A CA 1
ATOM 3344 C C . LEU A 1 406 ? 6.618 11.271 30.605 1.00 85.88 406 LEU A C 1
ATOM 3346 O O . LEU A 1 406 ? 6.572 11.033 31.814 1.00 85.88 406 LEU A O 1
ATOM 3350 N N . PRO A 1 407 ? 7.635 11.961 30.053 1.00 87.38 407 PRO A N 1
ATOM 3351 C CA . PRO A 1 407 ? 8.674 12.581 30.865 1.00 87.38 407 PRO A CA 1
ATOM 3352 C C . PRO A 1 407 ? 8.069 13.532 31.904 1.00 87.38 407 PRO A C 1
ATOM 3354 O O . PRO A 1 407 ? 7.132 14.267 31.596 1.00 87.38 407 PRO A O 1
ATOM 3357 N N . SER A 1 408 ? 8.649 13.600 33.106 1.00 84.56 408 SER A N 1
ATOM 3358 C CA . SER A 1 408 ? 8.149 14.450 34.204 1.00 84.56 408 SER A CA 1
ATOM 3359 C C . SER A 1 408 ? 8.081 15.946 33.862 1.00 84.56 408 SER A C 1
ATOM 3361 O O . SER A 1 408 ? 7.389 16.701 34.538 1.00 84.56 408 SER A O 1
ATOM 3363 N N . SER A 1 409 ? 8.809 16.385 32.830 1.00 86.56 409 SER A N 1
ATOM 3364 C CA . SER A 1 409 ? 8.799 17.755 32.309 1.00 86.56 409 SER A CA 1
ATOM 3365 C C . SER A 1 409 ? 7.610 18.072 31.394 1.00 86.56 409 SER A C 1
ATOM 3367 O O . SER A 1 409 ? 7.432 19.233 31.030 1.00 86.56 409 SER A O 1
ATOM 3369 N N . VAL A 1 410 ? 6.823 17.068 30.995 1.00 91.06 410 VAL A N 1
ATOM 3370 C CA . VAL A 1 410 ? 5.699 17.203 30.063 1.00 91.06 410 VAL A CA 1
ATOM 3371 C C . VAL A 1 410 ? 4.381 17.035 30.815 1.00 91.06 410 VAL A C 1
ATOM 3373 O O . VAL A 1 410 ? 4.107 15.991 31.407 1.00 91.06 410 VAL A O 1
ATOM 3376 N N . LYS A 1 411 ? 3.532 18.063 30.769 1.00 92.56 411 LYS A N 1
ATOM 3377 C CA . LYS A 1 411 ? 2.212 18.073 31.399 1.00 92.56 411 LYS A CA 1
ATOM 3378 C C . LYS A 1 411 ? 1.148 17.537 30.440 1.00 92.56 411 LYS A C 1
ATOM 3380 O O . LYS A 1 411 ? 0.992 18.025 29.321 1.00 92.56 411 LYS A O 1
ATOM 3385 N N . LEU A 1 412 ? 0.384 16.557 30.915 1.00 93.88 412 LEU A N 1
ATOM 3386 C CA . LEU A 1 412 ? -0.768 15.991 30.217 1.00 93.88 412 LEU A CA 1
ATOM 3387 C C . LEU A 1 412 ? -2.048 16.747 30.602 1.00 93.88 412 LEU A C 1
ATOM 3389 O O . LEU A 1 412 ? -2.323 16.920 31.790 1.00 93.88 412 LEU A O 1
ATOM 3393 N N . ILE A 1 413 ? -2.830 17.178 29.612 1.00 95.25 413 ILE A N 1
ATOM 3394 C CA . ILE A 1 413 ? -4.079 17.930 29.784 1.00 95.25 413 ILE A CA 1
ATOM 3395 C C . ILE A 1 413 ? -5.226 17.143 29.141 1.00 95.25 413 ILE A C 1
ATOM 3397 O O . ILE A 1 413 ? -5.219 16.887 27.940 1.00 95.25 413 ILE A O 1
ATOM 3401 N N . ASP A 1 414 ? -6.226 16.783 29.942 1.00 94.88 414 ASP A N 1
ATOM 3402 C CA . ASP A 1 414 ? -7.442 16.095 29.496 1.00 94.88 414 ASP A CA 1
ATOM 3403 C C . ASP A 1 414 ? -8.530 17.124 29.166 1.00 94.88 414 ASP A C 1
ATOM 3405 O O . ASP A 1 414 ? -9.125 17.736 30.057 1.00 94.88 414 ASP A O 1
ATOM 3409 N N . VAL A 1 415 ? -8.779 17.335 27.874 1.00 95.62 415 VAL A N 1
ATOM 3410 C CA . VAL A 1 415 ? -9.671 18.396 27.387 1.00 95.62 415 VAL A CA 1
ATOM 3411 C C . VAL A 1 415 ? -11.129 18.153 27.759 1.00 95.62 415 VAL A C 1
ATOM 3413 O O . VAL A 1 415 ? -11.850 19.120 28.010 1.00 95.62 415 VAL A O 1
ATOM 3416 N N . ARG A 1 416 ? -11.570 16.894 27.877 1.00 94.12 416 ARG A N 1
ATOM 3417 C CA . ARG A 1 416 ? -12.953 16.591 28.277 1.00 94.12 416 ARG A CA 1
ATOM 3418 C C . ARG A 1 416 ? -13.212 17.074 29.700 1.00 94.12 416 ARG A C 1
ATOM 3420 O O . ARG A 1 416 ? -14.186 17.786 29.931 1.00 94.12 416 ARG A O 1
ATOM 3427 N N . LYS A 1 417 ? -12.275 16.815 30.618 1.00 92.88 417 LYS A N 1
ATOM 3428 C CA . LYS A 1 417 ? -12.372 17.282 32.011 1.00 92.88 417 LYS A CA 1
ATOM 3429 C C . LYS A 1 417 ? -12.391 18.802 32.129 1.00 92.88 417 LYS A C 1
ATOM 3431 O O . LYS A 1 417 ? -13.161 19.331 32.924 1.00 92.88 417 LYS A O 1
ATOM 3436 N N . ILE A 1 418 ? -11.574 19.507 31.344 1.00 92.44 418 ILE A N 1
ATOM 3437 C CA . ILE A 1 418 ? -11.564 20.980 31.353 1.00 92.44 418 ILE A CA 1
ATOM 3438 C C . ILE A 1 418 ? -12.911 21.539 30.885 1.00 92.44 418 ILE A C 1
ATOM 3440 O O . ILE A 1 418 ? -13.434 22.483 31.475 1.00 92.44 418 ILE A O 1
ATOM 3444 N N . LEU A 1 419 ? -13.502 20.948 29.846 1.00 91.50 419 LEU A N 1
ATOM 3445 C CA . LEU A 1 419 ? -14.770 21.420 29.295 1.00 91.50 419 LEU A CA 1
ATOM 3446 C C . LEU A 1 419 ? -15.986 21.040 30.152 1.00 91.50 419 LEU A C 1
ATOM 3448 O O . LEU A 1 419 ? -16.985 21.756 30.103 1.00 91.50 419 LEU A O 1
ATOM 3452 N N . GLU A 1 420 ? -15.906 19.991 30.971 1.00 90.19 420 GLU A N 1
ATOM 3453 C CA . GLU A 1 420 ? -16.954 19.603 31.931 1.00 90.19 420 GLU A CA 1
ATOM 3454 C C . GLU A 1 420 ? -16.960 20.461 33.208 1.00 90.19 420 GLU A C 1
ATOM 3456 O O . GLU A 1 420 ? -18.013 20.661 33.813 1.00 90.19 420 GLU A O 1
ATOM 3461 N N . GLN A 1 421 ? -15.810 20.999 33.622 1.00 85.44 421 GLN A N 1
ATOM 3462 C CA . GLN A 1 421 ? -15.706 21.828 34.827 1.00 85.44 421 GLN A CA 1
ATOM 3463 C C . GLN A 1 421 ? -16.285 23.233 34.605 1.00 85.44 421 GLN A C 1
ATOM 3465 O O . GLN A 1 421 ? -16.104 23.793 33.525 1.00 85.44 421 GLN A O 1
ATOM 3470 N N . PRO A 1 422 ? -16.955 23.855 35.591 1.00 78.44 422 PRO A N 1
ATOM 3471 C CA . PRO A 1 422 ? -17.281 25.278 35.511 1.00 78.44 422 PRO A CA 1
ATOM 3472 C C . PRO A 1 422 ? -15.992 26.100 35.346 1.00 78.44 422 PRO A C 1
ATOM 3474 O O . PRO A 1 422 ? -14.963 25.789 35.945 1.00 78.44 422 PRO A O 1
ATOM 3477 N N . CYS A 1 423 ? -16.032 27.109 34.477 1.00 74.69 423 CYS A N 1
ATOM 3478 C CA . CYS A 1 423 ? -14.896 27.983 34.208 1.00 74.69 423 CYS A CA 1
ATOM 3479 C C . CYS A 1 423 ? -15.242 29.384 34.706 1.00 74.69 423 CYS A C 1
ATOM 3481 O O . CYS A 1 423 ? -16.129 30.032 34.160 1.00 74.69 423 CYS A O 1
ATOM 3483 N N . ASP A 1 424 ? -14.550 29.816 35.758 1.00 74.38 424 ASP A N 1
ATOM 3484 C CA . ASP A 1 424 ? -14.795 31.095 36.437 1.00 74.38 424 ASP A CA 1
ATOM 3485 C C . ASP A 1 424 ? -13.959 32.250 35.850 1.00 74.38 424 ASP A C 1
ATOM 3487 O O . ASP A 1 424 ? -13.797 33.294 36.480 1.00 74.38 424 ASP A O 1
ATOM 3491 N N . TYR A 1 425 ? -13.351 32.047 34.679 1.00 72.38 425 TYR A N 1
ATOM 3492 C CA . TYR A 1 425 ? -12.417 32.982 34.055 1.00 72.38 425 TYR A CA 1
ATOM 3493 C C . TYR A 1 425 ? -12.635 33.034 32.540 1.00 72.38 425 TYR A C 1
ATOM 3495 O O . TYR A 1 425 ? -12.947 32.028 31.908 1.00 72.38 425 TYR A O 1
ATOM 3503 N N . GLU A 1 426 ? -12.477 34.221 31.958 1.00 82.12 426 GLU A N 1
ATOM 3504 C CA . GLU A 1 426 ? -12.672 34.455 30.526 1.00 82.12 426 GLU A CA 1
ATOM 3505 C C . GLU A 1 426 ? -11.332 34.494 29.787 1.00 82.12 426 GLU A C 1
ATOM 3507 O O . GLU A 1 426 ? -10.292 34.825 30.354 1.00 82.12 426 GLU A O 1
ATOM 3512 N N . LEU A 1 427 ? -11.358 34.136 28.504 1.00 85.81 427 LEU A N 1
ATOM 3513 C CA . LEU A 1 427 ? -10.204 34.270 27.625 1.00 85.81 427 LEU A CA 1
ATOM 3514 C C . LEU A 1 427 ? -9.964 35.756 27.331 1.00 85.81 427 LEU A C 1
ATOM 3516 O O . LEU A 1 427 ? -10.821 36.417 26.745 1.00 85.81 427 LEU A O 1
ATOM 3520 N N . GLU A 1 428 ? -8.780 36.265 27.661 1.00 83.88 428 GLU A N 1
ATOM 3521 C CA . GLU A 1 428 ? -8.409 37.639 27.321 1.00 83.88 428 GLU A CA 1
ATOM 3522 C C . GLU A 1 428 ? -7.904 37.729 25.868 1.00 83.88 428 GLU A C 1
ATOM 3524 O O . GLU A 1 428 ? -6.929 37.059 25.503 1.00 83.88 428 GLU A O 1
ATOM 3529 N N . ASP A 1 429 ? -8.511 38.594 25.043 1.00 72.94 429 ASP A N 1
ATOM 3530 C CA . ASP A 1 429 ? -8.079 38.851 23.656 1.00 72.94 429 ASP A CA 1
ATOM 3531 C C . ASP A 1 429 ? -6.835 39.761 23.611 1.00 72.94 429 ASP A C 1
ATOM 3533 O O . ASP A 1 429 ? -6.891 40.959 23.329 1.00 72.94 429 ASP A O 1
ATOM 3537 N N . ASN A 1 430 ? -5.678 39.174 23.917 1.00 69.06 430 ASN A N 1
ATOM 3538 C CA . ASN A 1 430 ? -4.381 39.852 23.987 1.00 69.06 430 ASN A CA 1
ATOM 3539 C C . ASN A 1 430 ? -3.534 39.669 22.709 1.00 69.06 430 ASN A C 1
ATOM 3541 O O . ASN A 1 430 ? -2.300 39.641 22.769 1.00 69.06 430 ASN A O 1
ATOM 3545 N N . LEU A 1 431 ? -4.172 39.540 21.540 1.00 75.38 431 LEU A N 1
ATOM 3546 C CA . LEU A 1 431 ? -3.509 39.133 20.293 1.00 75.38 431 LEU A CA 1
ATOM 3547 C C . LEU A 1 431 ? -3.015 40.271 19.393 1.00 75.38 431 LEU A C 1
ATOM 3549 O O . LEU A 1 431 ? -2.296 40.011 18.429 1.00 75.38 431 LEU A O 1
ATOM 3553 N N . ALA A 1 432 ? -3.339 41.528 19.707 1.00 68.19 432 ALA A N 1
ATOM 3554 C CA . ALA A 1 432 ? -3.000 42.693 18.880 1.00 68.19 432 ALA A CA 1
ATOM 3555 C C . ALA A 1 432 ? -1.488 42.873 18.604 1.00 68.19 432 ALA A C 1
ATOM 3557 O O . ALA A 1 432 ? -1.113 43.591 17.682 1.00 68.19 432 ALA A O 1
ATOM 3558 N N . SER A 1 433 ? -0.616 42.223 19.385 1.00 72.25 433 SER A N 1
ATOM 3559 C CA . SER A 1 433 ? 0.843 42.247 19.211 1.00 72.25 433 SER A CA 1
ATOM 3560 C C . SER A 1 433 ? 1.389 41.215 18.214 1.00 72.25 433 SER A C 1
ATOM 3562 O O . SER A 1 433 ? 2.574 41.271 17.891 1.00 72.25 433 SER A O 1
ATOM 3564 N N . PHE A 1 434 ? 0.585 40.247 17.765 1.00 84.38 434 PHE A N 1
ATOM 3565 C CA . PHE A 1 434 ? 1.042 39.174 16.878 1.00 84.38 434 PHE A CA 1
ATOM 3566 C C . PHE A 1 434 ? 0.852 39.546 15.407 1.00 84.38 434 PHE A C 1
ATOM 3568 O O . PHE A 1 434 ? -0.262 39.801 14.953 1.00 84.38 434 PHE A O 1
ATOM 3575 N N . ASN A 1 435 ? 1.947 39.535 14.643 1.00 89.75 435 ASN A N 1
ATOM 3576 C CA . ASN A 1 435 ? 1.907 39.715 13.194 1.00 89.75 435 ASN A CA 1
ATOM 3577 C C . ASN A 1 435 ? 1.706 38.352 12.498 1.00 89.75 435 ASN A C 1
ATOM 3579 O O . ASN A 1 435 ? 2.531 37.454 12.707 1.00 89.75 435 ASN A O 1
ATOM 3583 N N . PRO A 1 436 ? 0.671 38.164 11.654 1.00 91.62 436 PRO A N 1
ATOM 3584 C CA . PRO A 1 436 ? 0.430 36.898 10.959 1.00 91.62 436 PRO A CA 1
ATOM 3585 C C . PRO A 1 436 ? 1.597 36.376 10.107 1.00 91.62 436 PRO A C 1
ATOM 3587 O O . PRO A 1 436 ? 1.695 35.162 9.927 1.00 91.62 436 PRO A O 1
ATOM 3590 N N . SER A 1 437 ? 2.480 37.249 9.601 1.00 90.25 437 SER A N 1
ATOM 3591 C CA . SER A 1 437 ? 3.646 36.857 8.784 1.00 90.25 437 SER A CA 1
ATOM 3592 C C . SER A 1 437 ? 4.747 36.149 9.583 1.00 90.25 437 SER A C 1
ATOM 3594 O O . SER A 1 437 ? 5.546 35.393 9.024 1.00 90.25 437 SER A O 1
ATOM 3596 N N . ASP A 1 438 ? 4.788 36.375 10.898 1.00 89.25 438 ASP A N 1
ATOM 3597 C CA . ASP A 1 438 ? 5.829 35.857 11.796 1.00 89.25 438 ASP A CA 1
ATOM 3598 C C . ASP A 1 438 ? 5.280 35.016 12.950 1.00 89.25 438 ASP A C 1
ATOM 3600 O O . ASP A 1 438 ? 6.053 34.408 13.684 1.00 89.25 438 ASP A O 1
ATOM 3604 N N . THR A 1 439 ? 3.956 34.925 13.073 1.00 94.00 439 THR A N 1
ATOM 3605 C CA . THR A 1 439 ? 3.287 34.068 14.056 1.00 94.00 439 THR A CA 1
ATOM 3606 C C . THR A 1 439 ? 3.007 32.705 13.436 1.00 94.00 439 THR A C 1
ATOM 3608 O O . THR A 1 439 ? 2.317 32.606 12.412 1.00 94.00 439 THR A O 1
ATOM 3611 N N . PHE A 1 440 ? 3.530 31.647 14.052 1.00 96.69 440 PHE A N 1
ATOM 3612 C CA . PHE A 1 440 ? 3.299 30.276 13.617 1.00 96.69 440 PHE A CA 1
ATOM 3613 C C . PHE A 1 440 ? 1.879 29.834 13.963 1.00 96.69 440 PHE A C 1
ATOM 3615 O O . PHE A 1 440 ? 1.392 30.097 15.060 1.00 96.69 440 PHE A O 1
ATOM 3622 N N . ALA A 1 441 ? 1.239 29.143 13.022 1.00 96.00 441 ALA A N 1
ATOM 3623 C CA . ALA A 1 441 ? -0.074 28.534 13.184 1.00 96.00 441 ALA A CA 1
ATOM 3624 C C . ALA A 1 441 ? 0.047 27.052 13.567 1.00 96.00 441 ALA A C 1
ATOM 3626 O O . ALA A 1 441 ? -0.673 26.574 14.442 1.00 96.00 441 ALA A O 1
ATOM 3627 N N . TYR A 1 442 ? 0.950 26.314 12.920 1.00 97.12 442 TYR A N 1
ATOM 3628 C CA . TYR A 1 442 ? 1.193 24.900 13.205 1.00 97.12 442 TYR A CA 1
ATOM 3629 C C . TYR A 1 442 ? 2.594 24.471 12.762 1.00 97.12 442 TYR A C 1
ATOM 3631 O O . TYR A 1 442 ? 3.263 25.153 11.979 1.00 97.12 442 TYR A O 1
ATOM 3639 N N . ILE A 1 443 ? 3.021 23.318 13.269 1.00 94.50 443 ILE A N 1
ATOM 3640 C CA . ILE A 1 443 ? 4.224 22.614 12.835 1.00 94.50 443 ILE A CA 1
ATOM 3641 C C . ILE A 1 443 ? 3.846 21.243 12.269 1.00 94.50 443 ILE A C 1
ATOM 3643 O O . ILE A 1 443 ? 3.079 20.494 12.873 1.00 94.50 443 ILE A O 1
ATOM 3647 N N . CYS A 1 444 ? 4.439 20.890 11.130 1.00 90.56 444 CYS A N 1
ATOM 3648 C CA . CYS A 1 444 ? 4.407 19.536 10.588 1.00 90.56 444 CYS A CA 1
ATOM 3649 C C . CYS A 1 444 ? 5.807 18.921 10.607 1.00 90.56 444 CYS A C 1
ATOM 3651 O O . CYS A 1 444 ? 6.793 19.558 10.227 1.00 90.56 444 CYS A O 1
ATOM 3653 N N . LEU A 1 445 ? 5.891 17.660 11.033 1.00 85.88 445 LEU A N 1
ATOM 3654 C CA . LEU A 1 445 ? 7.126 16.883 10.983 1.00 85.88 445 LEU A CA 1
ATOM 3655 C C . LEU A 1 445 ? 7.185 16.089 9.677 1.00 85.88 445 LEU A C 1
ATOM 3657 O O . LEU A 1 445 ? 6.250 15.366 9.337 1.00 85.88 445 LEU A O 1
ATOM 3661 N N . THR A 1 446 ? 8.300 16.197 8.956 1.00 75.69 446 THR A N 1
ATOM 3662 C CA . THR A 1 446 ? 8.542 15.473 7.698 1.00 75.69 446 THR A CA 1
ATOM 3663 C C . THR A 1 446 ? 9.755 14.547 7.820 1.00 75.69 446 THR A C 1
ATOM 3665 O O . THR A 1 446 ? 10.638 14.756 8.653 1.00 75.69 446 THR A O 1
ATOM 3668 N N . SER A 1 447 ? 9.823 13.493 7.004 1.00 65.31 447 SER A N 1
ATOM 3669 C CA . SER A 1 447 ? 10.951 12.550 6.997 1.00 65.31 447 SER A CA 1
ATOM 3670 C C . SER A 1 447 ? 12.256 13.248 6.574 1.00 65.31 447 SER A C 1
ATOM 3672 O O . SER A 1 447 ? 12.379 13.708 5.433 1.00 65.31 447 SER A O 1
ATOM 3674 N N . GLY A 1 448 ? 13.242 13.335 7.470 1.00 50.19 448 GLY A N 1
ATOM 3675 C CA . GLY A 1 448 ? 14.553 13.914 7.173 1.00 50.19 448 GLY A CA 1
ATOM 3676 C C . GLY A 1 448 ? 15.549 12.900 6.604 1.00 50.19 448 GLY A C 1
ATOM 3677 O O . GLY A 1 448 ? 15.583 11.747 7.016 1.00 50.19 448 GLY A O 1
ATOM 3678 N N . THR A 1 449 ? 16.420 13.348 5.694 1.00 38.12 449 THR A N 1
ATOM 3679 C CA . THR A 1 449 ? 17.517 12.558 5.088 1.00 38.12 449 THR A CA 1
ATOM 3680 C C . THR A 1 449 ? 18.555 12.040 6.074 1.00 38.12 449 THR A C 1
ATOM 3682 O O . THR A 1 449 ? 19.356 11.185 5.720 1.00 38.12 449 THR A O 1
ATOM 3685 N N . THR A 1 450 ? 18.572 12.577 7.290 1.00 43.22 450 THR A N 1
ATOM 3686 C CA . THR A 1 450 ? 19.547 12.282 8.345 1.00 43.22 450 THR A CA 1
ATOM 3687 C C . THR A 1 450 ? 18.999 11.328 9.412 1.00 43.22 450 THR A C 1
ATOM 3689 O O . THR A 1 450 ? 19.667 11.105 10.415 1.00 43.22 450 THR A O 1
ATOM 3692 N N . GLY A 1 451 ? 17.777 10.803 9.241 1.00 47.34 451 GLY A N 1
ATOM 3693 C CA . GLY A 1 451 ? 17.095 9.954 10.228 1.00 47.34 451 GLY A CA 1
ATOM 3694 C C . GLY A 1 451 ? 16.352 10.721 11.332 1.00 47.34 451 GLY A C 1
ATOM 3695 O O . GLY A 1 451 ? 15.491 10.142 11.987 1.00 47.34 451 GLY A O 1
ATOM 3696 N N . LYS A 1 452 ? 16.605 12.029 11.503 1.00 60.09 452 LYS A N 1
ATOM 3697 C CA . LYS A 1 452 ? 15.812 12.912 12.381 1.00 60.09 452 LYS A CA 1
ATOM 3698 C C . LYS A 1 452 ? 14.658 13.577 11.606 1.00 60.09 452 LYS A C 1
ATOM 3700 O O . LYS A 1 452 ? 14.897 14.046 10.489 1.00 60.09 452 LYS A O 1
ATOM 3705 N N . PRO A 1 453 ? 13.427 13.648 12.152 1.00 70.31 453 PRO A N 1
ATOM 3706 C CA . PRO A 1 453 ? 12.317 14.362 11.516 1.00 70.31 453 PRO A CA 1
ATOM 3707 C C . PRO A 1 453 ? 12.625 15.856 11.338 1.00 70.31 453 PRO A C 1
ATOM 3709 O O . PRO A 1 453 ? 13.094 16.502 12.272 1.00 70.31 453 PRO A O 1
ATOM 3712 N N . LYS A 1 454 ? 12.345 16.410 10.154 1.00 80.75 454 LYS A N 1
ATOM 3713 C CA . LYS A 1 454 ? 12.483 17.845 9.856 1.00 80.75 454 LYS A CA 1
ATOM 3714 C C . LYS A 1 454 ? 11.229 18.604 10.272 1.00 80.75 454 LYS A C 1
ATOM 3716 O O . LYS A 1 454 ? 10.115 18.165 9.980 1.00 80.75 454 LYS A O 1
ATOM 3721 N N . ARG A 1 455 ? 11.418 19.769 10.880 1.00 87.81 455 ARG A N 1
ATOM 3722 C CA . ARG A 1 455 ? 10.382 20.667 11.395 1.00 87.81 455 ARG A CA 1
ATOM 3723 C C . ARG A 1 455 ? 10.000 21.700 10.338 1.00 87.81 455 ARG A C 1
ATOM 3725 O O . ARG A 1 455 ? 10.807 22.560 9.994 1.00 87.81 455 ARG A O 1
ATOM 3732 N N . CYS A 1 456 ? 8.770 21.632 9.837 1.00 92.81 456 CYS A N 1
ATOM 3733 C CA . CYS A 1 456 ? 8.212 22.633 8.934 1.00 92.81 456 CYS A CA 1
ATOM 3734 C C . CYS A 1 456 ? 7.205 23.506 9.688 1.00 92.81 456 CYS A C 1
ATOM 3736 O O . CYS A 1 456 ? 6.156 23.020 10.113 1.00 92.81 456 CYS A O 1
ATOM 3738 N N . LEU A 1 457 ? 7.550 24.778 9.882 1.00 95.06 457 LEU A N 1
ATOM 3739 C CA . LEU A 1 457 ? 6.741 25.762 10.599 1.00 95.06 457 LEU A CA 1
ATOM 3740 C C . LEU A 1 457 ? 5.948 26.608 9.605 1.00 95.06 457 LEU A C 1
ATOM 3742 O O . LEU A 1 457 ? 6.537 27.252 8.734 1.00 95.06 457 LEU A O 1
ATOM 3746 N N . ILE A 1 458 ? 4.628 26.644 9.761 1.00 96.25 458 ILE A N 1
ATOM 3747 C CA . ILE A 1 458 ? 3.726 27.379 8.871 1.00 96.25 458 ILE A CA 1
ATOM 3748 C C . ILE A 1 458 ? 3.144 28.580 9.606 1.00 96.25 458 ILE A C 1
ATOM 3750 O O . ILE A 1 458 ? 2.733 28.475 10.762 1.00 96.25 458 ILE A O 1
ATOM 3754 N N . THR A 1 459 ? 3.120 29.733 8.940 1.00 95.38 459 THR A N 1
ATOM 3755 C CA . THR A 1 459 ? 2.628 30.995 9.502 1.00 95.38 459 THR A CA 1
ATOM 3756 C C . THR A 1 459 ? 1.134 31.175 9.249 1.00 95.38 459 THR A C 1
ATOM 3758 O O . THR A 1 459 ? 0.556 30.576 8.337 1.00 95.38 459 THR A O 1
ATOM 3761 N N . HIS A 1 460 ? 0.489 32.029 10.044 1.00 95.38 460 HIS A N 1
ATOM 3762 C CA . HIS A 1 460 ? -0.911 32.388 9.815 1.00 95.38 460 HIS A CA 1
ATOM 3763 C C . HIS A 1 460 ? -1.132 33.074 8.457 1.00 95.38 460 HIS A C 1
ATOM 3765 O O . HIS A 1 460 ? -2.134 32.786 7.802 1.00 95.38 460 HIS A O 1
ATOM 3771 N N . GLU A 1 461 ? -0.207 33.938 8.013 1.00 93.12 461 GLU A N 1
ATOM 3772 C CA . GLU A 1 461 ? -0.287 34.587 6.694 1.00 93.12 461 GLU A CA 1
ATOM 3773 C C . GLU A 1 461 ? -0.247 33.549 5.565 1.00 93.12 461 GLU A C 1
ATOM 3775 O O . GLU A 1 461 ? -1.135 33.550 4.712 1.00 93.12 461 GLU A O 1
ATOM 3780 N N . GLY A 1 462 ? 0.724 32.627 5.584 1.00 93.44 462 GLY A N 1
ATOM 3781 C CA . GLY A 1 462 ? 0.850 31.588 4.558 1.00 93.44 462 GLY A CA 1
ATOM 3782 C C . GLY A 1 462 ? -0.419 30.741 4.436 1.00 93.44 462 GLY A C 1
ATOM 3783 O O . GLY A 1 462 ? -0.925 30.536 3.330 1.00 93.44 462 GLY A O 1
ATOM 3784 N N . LEU A 1 463 ? -0.992 30.325 5.574 1.00 95.19 463 LEU A N 1
ATOM 3785 C CA . LEU A 1 463 ? -2.232 29.542 5.611 1.00 95.19 463 LEU A CA 1
ATOM 3786 C C . LEU A 1 463 ? -3.429 30.312 5.034 1.00 95.19 463 LEU A C 1
ATOM 3788 O O . LEU A 1 463 ? -4.251 29.739 4.314 1.00 95.19 463 LEU A O 1
ATOM 3792 N N . ALA A 1 464 ? -3.532 31.608 5.329 1.00 93.31 464 ALA A N 1
ATOM 3793 C CA . ALA A 1 464 ? -4.628 32.439 4.849 1.00 93.31 464 ALA A CA 1
ATOM 3794 C C . ALA A 1 464 ? -4.502 32.775 3.352 1.00 93.31 464 ALA A C 1
ATOM 3796 O O . ALA A 1 464 ? -5.522 32.795 2.659 1.00 93.31 464 ALA A O 1
ATOM 3797 N N . ILE A 1 465 ? -3.281 33.012 2.842 1.00 93.50 465 ILE A N 1
ATOM 3798 C CA . ILE A 1 465 ? -3.020 33.206 1.401 1.00 93.50 465 ILE A CA 1
ATOM 3799 C C . ILE A 1 465 ? -3.509 31.975 0.641 1.00 93.50 465 ILE A C 1
ATOM 3801 O O . ILE A 1 465 ? -4.324 32.087 -0.273 1.00 93.50 465 ILE A O 1
ATOM 3805 N N . PHE A 1 466 ? -3.061 30.798 1.072 1.00 94.69 466 PHE A N 1
ATOM 3806 C CA . PHE A 1 466 ? -3.427 29.533 0.454 1.00 94.69 466 PHE A CA 1
ATOM 3807 C C . PHE A 1 466 ? -4.947 29.274 0.493 1.00 94.69 466 PHE A C 1
ATOM 3809 O O . PHE A 1 466 ? -5.541 28.938 -0.535 1.00 94.69 466 PHE A O 1
ATOM 3816 N N . GLY A 1 467 ? -5.601 29.491 1.642 1.00 93.94 467 GLY A N 1
ATOM 3817 C CA . GLY A 1 467 ? -7.051 29.315 1.784 1.00 93.94 467 GLY A CA 1
ATOM 3818 C C . GLY A 1 467 ? -7.862 30.227 0.857 1.00 93.94 467 GLY A C 1
ATOM 3819 O O . GLY A 1 467 ? -8.765 29.754 0.166 1.00 93.94 467 GLY A O 1
ATOM 3820 N N . LYS A 1 468 ? -7.511 31.520 0.782 1.00 92.62 468 LYS A N 1
ATOM 3821 C CA . LYS A 1 468 ? -8.160 32.477 -0.132 1.00 92.62 468 LYS A CA 1
ATOM 3822 C C . LYS A 1 468 ? -7.946 32.118 -1.600 1.00 92.62 468 LYS A C 1
ATOM 3824 O O . LYS A 1 468 ? -8.886 32.221 -2.388 1.00 92.62 468 LYS A O 1
ATOM 3829 N N . ALA A 1 469 ? -6.732 31.706 -1.963 1.00 93.81 469 ALA A N 1
ATOM 3830 C CA . ALA A 1 469 ? -6.423 31.295 -3.325 1.00 93.81 469 ALA A CA 1
ATOM 3831 C C . ALA A 1 469 ? -7.314 30.123 -3.757 1.00 93.81 469 ALA A C 1
ATOM 3833 O O . ALA A 1 469 ? -7.939 30.184 -4.813 1.00 93.81 469 ALA A O 1
ATOM 3834 N N . CYS A 1 470 ? -7.455 29.105 -2.903 1.00 94.12 470 CYS A N 1
ATOM 3835 C CA . CYS A 1 470 ? -8.305 27.948 -3.175 1.00 94.12 470 CYS A CA 1
ATOM 3836 C C . CYS A 1 470 ? -9.800 28.290 -3.202 1.00 94.12 470 CYS A C 1
ATOM 3838 O O . CYS A 1 470 ? -10.509 27.771 -4.061 1.00 94.12 470 CYS A O 1
ATOM 3840 N N . LEU A 1 471 ? -10.281 29.171 -2.312 1.00 92.94 471 LEU A N 1
ATOM 3841 C CA . LEU A 1 471 ? -11.678 29.630 -2.313 1.00 92.94 471 LEU A CA 1
ATOM 3842 C C . LEU A 1 471 ? -12.074 30.158 -3.701 1.00 92.94 471 LEU A C 1
ATOM 3844 O O . LEU A 1 471 ? -13.107 29.762 -4.239 1.00 92.94 471 LEU A O 1
ATOM 3848 N N . HIS A 1 472 ? -11.214 30.993 -4.288 1.00 91.56 472 HIS A N 1
ATOM 3849 C CA . HIS A 1 472 ? -11.413 31.567 -5.615 1.00 91.56 472 HIS A CA 1
ATOM 3850 C C . HIS A 1 472 ? -11.191 30.541 -6.737 1.00 91.56 472 HIS A C 1
ATOM 3852 O O . HIS A 1 472 ? -12.065 30.315 -7.574 1.00 91.56 472 HIS A O 1
ATOM 3858 N N . ASP A 1 473 ? -10.020 29.904 -6.770 1.00 93.19 473 ASP A N 1
ATOM 3859 C CA . ASP A 1 473 ? -9.593 29.089 -7.910 1.00 93.19 473 ASP A CA 1
ATOM 3860 C C . ASP A 1 473 ? -10.343 27.753 -8.009 1.00 93.19 473 ASP A C 1
ATOM 3862 O O . ASP A 1 473 ? -10.542 27.245 -9.117 1.00 93.19 473 ASP A O 1
ATOM 3866 N N . TYR A 1 474 ? -10.817 27.207 -6.882 1.00 93.44 474 TYR A N 1
ATOM 3867 C CA . TYR A 1 474 ? -11.684 26.020 -6.851 1.00 93.44 474 TYR A CA 1
ATOM 3868 C C . TYR A 1 474 ? -13.174 26.390 -6.805 1.00 93.44 474 TYR A C 1
ATOM 3870 O O . TYR A 1 474 ? -14.015 25.497 -6.723 1.00 93.44 474 TYR A O 1
ATOM 3878 N N . LYS A 1 475 ? -13.511 27.690 -6.868 1.00 91.88 475 LYS A N 1
ATOM 3879 C CA . LYS A 1 475 ? -14.889 28.216 -6.882 1.00 91.88 475 LYS A CA 1
ATOM 3880 C C . LYS A 1 475 ? -15.746 27.687 -5.726 1.00 91.88 475 LYS A C 1
ATOM 3882 O O . LYS A 1 475 ? -16.891 27.272 -5.924 1.00 91.88 475 LYS A O 1
ATOM 3887 N N . MET A 1 476 ? -15.182 27.656 -4.521 1.00 91.50 476 MET A N 1
ATOM 3888 C CA . MET A 1 476 ? -15.826 27.056 -3.342 1.00 91.50 476 MET A CA 1
ATOM 3889 C C . MET A 1 476 ? -17.033 27.851 -2.832 1.00 91.50 476 MET A C 1
ATOM 3891 O O . MET A 1 476 ? -17.834 27.331 -2.065 1.00 91.50 476 MET A O 1
ATOM 3895 N N . ASP A 1 477 ? -17.169 29.106 -3.249 1.00 89.00 477 ASP A N 1
ATOM 3896 C CA . ASP A 1 477 ? -18.294 29.990 -2.941 1.00 89.00 477 ASP A CA 1
ATOM 3897 C C . ASP A 1 477 ? -19.530 29.737 -3.825 1.00 89.00 477 ASP A C 1
ATOM 3899 O O . ASP A 1 477 ? -20.604 30.274 -3.560 1.00 89.00 477 ASP A O 1
ATOM 3903 N N . SER A 1 478 ? -19.409 28.891 -4.853 1.00 92.25 478 SER A N 1
ATOM 3904 C CA . SER A 1 478 ? -20.501 28.590 -5.789 1.00 92.25 478 SER A CA 1
ATOM 3905 C C . SER A 1 478 ? -21.500 27.534 -5.291 1.00 92.25 478 SER A C 1
ATOM 3907 O O . SER A 1 478 ? -22.495 27.263 -5.967 1.00 92.25 478 SER A O 1
ATOM 3909 N N . PHE A 1 479 ? -21.270 26.933 -4.119 1.00 93.94 479 PHE A N 1
ATOM 3910 C CA . PHE A 1 479 ? -22.143 25.921 -3.517 1.00 93.94 479 PHE A CA 1
ATOM 3911 C C . PHE A 1 479 ? -22.045 25.918 -1.982 1.00 93.94 479 PHE A C 1
ATOM 3913 O O . PHE A 1 479 ? -21.083 26.411 -1.401 1.00 93.94 479 PHE A O 1
ATOM 3920 N N . GLU A 1 480 ? -23.035 25.337 -1.292 1.00 93.81 480 GLU A N 1
ATOM 3921 C CA . GLU A 1 480 ? -22.959 25.168 0.165 1.00 93.81 480 GLU A CA 1
ATOM 3922 C C . GLU A 1 480 ? -21.887 24.131 0.512 1.00 93.81 480 GLU A C 1
ATOM 3924 O O . GLU A 1 480 ? -22.020 22.956 0.163 1.00 93.81 480 GLU A O 1
ATOM 3929 N N . MET A 1 481 ? -20.836 24.546 1.220 1.00 94.94 481 MET A N 1
ATOM 3930 C CA . MET A 1 481 ? -19.709 23.665 1.505 1.00 94.94 481 MET A CA 1
ATOM 3931 C C . MET A 1 481 ? -19.972 22.747 2.702 1.00 94.94 481 MET A C 1
ATOM 3933 O O . MET A 1 481 ? -20.104 23.195 3.841 1.00 94.94 481 MET A O 1
ATOM 3937 N N . ARG A 1 482 ? -20.029 21.443 2.428 1.00 97.69 482 ARG A N 1
ATOM 3938 C CA . ARG A 1 482 ? -20.283 20.368 3.392 1.00 97.69 482 ARG A CA 1
ATOM 3939 C C . ARG A 1 482 ? -19.219 19.304 3.155 1.00 97.69 482 ARG A C 1
ATOM 3941 O O . ARG A 1 482 ? -19.367 18.460 2.268 1.00 97.69 482 ARG A O 1
ATOM 3948 N N . LEU A 1 483 ? -18.105 19.442 3.871 1.00 96.88 483 LEU A N 1
ATOM 3949 C CA . LEU A 1 483 ? -16.878 18.686 3.635 1.00 96.88 483 LEU A CA 1
ATOM 3950 C C . LEU A 1 483 ? -16.858 17.415 4.474 1.00 96.88 483 LEU A C 1
ATOM 3952 O O . LEU A 1 483 ? -17.036 17.476 5.690 1.00 96.88 483 LEU A O 1
ATOM 3956 N N . VAL A 1 484 ? -16.560 16.284 3.838 1.00 95.94 484 VAL A N 1
ATOM 3957 C CA . VAL A 1 484 ? -16.332 15.005 4.523 1.00 95.94 484 VAL A CA 1
ATOM 3958 C C . VAL A 1 484 ? -14.845 14.831 4.819 1.00 95.94 484 VAL A C 1
ATOM 3960 O O . VAL A 1 484 ? -14.044 14.567 3.922 1.00 95.94 484 VAL A O 1
ATOM 3963 N N . ASN A 1 485 ? -14.469 14.986 6.088 1.00 93.00 485 ASN A N 1
ATOM 3964 C CA . ASN A 1 485 ? -13.092 14.880 6.550 1.00 93.00 485 ASN A CA 1
ATOM 3965 C C . ASN A 1 485 ? -12.807 13.460 7.041 1.00 93.00 485 ASN A C 1
ATOM 3967 O O . ASN A 1 485 ? -13.351 12.992 8.041 1.00 93.00 485 ASN A O 1
ATOM 3971 N N . TRP A 1 486 ? -11.881 12.795 6.359 1.00 87.94 486 TRP A N 1
ATOM 3972 C CA . TRP A 1 486 ? -11.461 11.424 6.653 1.00 87.94 486 TRP A CA 1
ATOM 3973 C C . TRP A 1 486 ? -9.936 11.293 6.810 1.00 87.94 486 TRP A C 1
ATOM 3975 O O . TRP A 1 486 ? -9.443 10.241 7.210 1.00 87.94 486 TRP A O 1
ATOM 3985 N N . LEU A 1 487 ? -9.201 12.388 6.606 1.00 84.62 487 LEU A N 1
ATOM 3986 C CA . LEU A 1 487 ? -7.738 12.454 6.624 1.00 84.62 487 LEU A CA 1
ATOM 3987 C C . LEU A 1 487 ? -7.169 12.448 8.060 1.00 84.62 487 LEU A C 1
ATOM 3989 O O . LEU A 1 487 ? -7.790 13.032 8.950 1.00 84.62 487 LEU A O 1
ATOM 3993 N N . PRO A 1 488 ? -6.000 11.829 8.317 1.00 85.12 488 PRO A N 1
ATOM 3994 C CA . PRO A 1 488 ? -5.382 11.845 9.643 1.00 85.12 488 PRO A CA 1
ATOM 3995 C C . PRO A 1 488 ? -4.961 13.257 10.068 1.00 85.12 488 PRO A C 1
ATOM 3997 O O . PRO A 1 488 ? -4.467 14.034 9.250 1.00 85.12 488 PRO A O 1
ATOM 4000 N N . ILE A 1 489 ? -5.073 13.560 11.364 1.00 88.00 489 ILE A N 1
ATOM 4001 C CA . ILE A 1 489 ? -4.802 14.903 11.908 1.00 88.00 489 ILE A CA 1
ATOM 4002 C C . ILE A 1 489 ? -3.321 15.298 11.850 1.00 88.00 489 ILE A C 1
ATOM 4004 O O . ILE A 1 489 ? -2.990 16.472 11.950 1.00 88.00 489 ILE A O 1
ATOM 4008 N N . SER A 1 490 ? -2.425 14.322 11.670 1.00 86.88 490 SER A N 1
ATOM 4009 C CA . SER A 1 490 ? -0.973 14.534 11.593 1.00 86.88 490 SER A CA 1
ATOM 4010 C C . SER A 1 490 ? -0.475 15.096 10.262 1.00 86.88 490 SER A C 1
ATOM 4012 O O . SER A 1 490 ? 0.713 15.391 10.145 1.00 86.88 490 SER A O 1
ATOM 4014 N N . PHE A 1 491 ? -1.347 15.223 9.259 1.00 84.56 491 PHE A N 1
ATOM 4015 C CA . PHE A 1 491 ? -1.002 15.799 7.961 1.00 84.56 491 PHE A CA 1
ATOM 4016 C C . PHE A 1 491 ? -1.522 17.226 7.831 1.00 84.56 491 PHE A C 1
ATOM 4018 O O . PHE A 1 491 ? -2.604 17.562 8.304 1.00 84.56 491 PHE A O 1
ATOM 4025 N N . ASP A 1 492 ? -0.775 18.055 7.113 1.00 87.94 492 ASP A N 1
ATOM 4026 C CA . ASP A 1 492 ? -1.144 19.432 6.778 1.00 87.94 492 ASP A CA 1
ATOM 4027 C C . ASP A 1 492 ? -2.473 19.533 6.001 1.00 87.94 492 ASP A C 1
ATOM 4029 O O . ASP A 1 492 ? -3.215 20.500 6.177 1.00 87.94 492 ASP A O 1
ATOM 4033 N N . VAL A 1 493 ? -2.849 18.505 5.230 1.00 88.12 493 VAL A N 1
ATOM 4034 C CA . VAL A 1 493 ? -4.167 18.414 4.571 1.00 88.12 493 VAL A CA 1
ATOM 4035 C C . VAL A 1 493 ? -5.357 18.348 5.545 1.00 88.12 493 VAL A C 1
ATOM 4037 O O . VAL A 1 493 ? -6.479 18.633 5.145 1.00 88.12 493 VAL A O 1
ATOM 4040 N N . PHE A 1 494 ? -5.157 18.032 6.828 1.00 90.19 494 PHE A N 1
ATOM 4041 C CA . PHE A 1 494 ? -6.213 18.205 7.836 1.00 90.19 494 PHE A CA 1
ATOM 4042 C C . PHE A 1 494 ? -6.460 19.693 8.135 1.00 90.19 494 PHE A C 1
ATOM 4044 O O . PHE A 1 494 ? -7.605 20.134 8.235 1.00 90.19 494 PHE A O 1
ATOM 4051 N N . ILE A 1 495 ? -5.390 20.491 8.209 1.00 91.69 495 ILE A N 1
ATOM 4052 C CA . ILE A 1 495 ? -5.474 21.946 8.417 1.00 91.69 495 ILE A CA 1
ATOM 4053 C C . ILE A 1 495 ? -6.059 22.641 7.191 1.00 91.69 495 ILE A C 1
ATOM 4055 O O . ILE A 1 495 ? -6.796 23.617 7.321 1.00 91.69 495 ILE A O 1
ATOM 4059 N N . ASN A 1 496 ? -5.789 22.099 6.008 1.00 90.44 496 ASN A N 1
ATOM 4060 C CA . ASN A 1 496 ? -6.428 22.502 4.766 1.00 90.44 496 ASN A CA 1
ATOM 4061 C C . ASN A 1 496 ? -7.963 22.446 4.839 1.00 90.44 496 ASN A C 1
ATOM 4063 O O . ASN A 1 496 ? -8.626 23.434 4.535 1.00 90.44 496 ASN A O 1
ATOM 4067 N N . ASP A 1 497 ? -8.526 21.327 5.303 1.00 93.94 497 ASP A N 1
ATOM 4068 C CA . ASP A 1 497 ? -9.979 21.165 5.407 1.00 93.94 497 ASP A CA 1
ATOM 4069 C C . ASP A 1 497 ? -10.588 22.176 6.399 1.00 93.94 497 ASP A C 1
ATOM 4071 O O . ASP A 1 497 ? -11.652 22.743 6.139 1.00 93.94 497 ASP A O 1
ATOM 4075 N N . ILE A 1 498 ? -9.894 22.459 7.514 1.00 95.31 498 ILE A N 1
ATOM 4076 C CA . ILE A 1 498 ? -10.295 23.514 8.465 1.00 95.31 498 ILE A CA 1
ATOM 4077 C C . ILE A 1 498 ? -10.258 24.882 7.775 1.00 95.31 498 ILE A C 1
ATOM 4079 O O . ILE A 1 498 ? -11.206 25.659 7.900 1.00 95.31 498 ILE A O 1
ATOM 4083 N N . SER A 1 499 ? -9.187 25.167 7.027 1.00 94.06 499 SER A N 1
ATOM 4084 C CA . SER A 1 499 ? -9.010 26.424 6.298 1.00 94.06 499 SER A CA 1
ATOM 4085 C C . SER A 1 499 ? -10.140 26.655 5.300 1.00 94.06 499 SER A C 1
ATOM 4087 O O . SER A 1 499 ? -10.819 27.679 5.363 1.00 94.06 499 SER A O 1
ATOM 4089 N N . PHE A 1 500 ? -10.422 25.679 4.439 1.00 93.00 500 PHE A N 1
ATOM 4090 C CA . PHE A 1 500 ? -11.491 25.780 3.451 1.00 93.00 500 PHE A CA 1
ATOM 4091 C C . PHE A 1 500 ? -12.846 26.024 4.115 1.00 93.00 500 PHE A C 1
ATOM 4093 O O . PHE A 1 500 ? -13.546 26.984 3.791 1.00 93.00 500 PHE A O 1
ATOM 4100 N N . VAL A 1 501 ? -13.220 25.165 5.060 1.00 94.56 501 VAL A N 1
ATOM 4101 C CA . VAL A 1 501 ? -14.604 25.085 5.535 1.00 94.56 501 VAL A CA 1
ATOM 4102 C C . VAL A 1 501 ? -14.877 26.087 6.640 1.00 94.56 501 VAL A C 1
ATOM 4104 O O . VAL A 1 501 ? -15.841 26.844 6.552 1.00 94.56 501 VAL A O 1
ATOM 4107 N N . LEU A 1 502 ? -14.047 26.096 7.679 1.00 96.38 502 LEU A N 1
ATOM 4108 C CA . LEU A 1 502 ? -14.326 26.829 8.910 1.00 96.38 502 LEU A CA 1
ATOM 4109 C C . LEU A 1 502 ? -13.742 28.243 8.899 1.00 96.38 502 LEU A C 1
ATOM 4111 O O . LEU A 1 502 ? -14.279 29.102 9.594 1.00 96.38 502 LEU A O 1
ATOM 4115 N N . LEU A 1 503 ? -12.688 28.500 8.113 1.00 94.94 503 LEU A N 1
ATOM 4116 C CA . LEU A 1 503 ? -12.111 29.842 7.977 1.00 94.94 503 LEU A CA 1
ATOM 4117 C C . LEU A 1 503 ? -12.667 30.584 6.760 1.00 94.94 503 LEU A C 1
ATOM 4119 O O . LEU A 1 503 ? -13.130 31.714 6.890 1.00 94.94 503 LEU A O 1
ATOM 4123 N N . MET A 1 504 ? -12.616 29.976 5.573 1.00 93.25 504 MET A N 1
ATOM 4124 C CA . MET A 1 504 ? -12.927 30.686 4.328 1.00 93.25 504 MET A CA 1
ATOM 4125 C C . MET A 1 504 ? -14.430 30.704 4.025 1.00 93.25 504 MET A C 1
ATOM 4127 O O . MET A 1 504 ? -15.006 31.782 3.911 1.00 93.25 504 MET A O 1
ATOM 4131 N N . ALA A 1 505 ? -15.080 29.541 3.918 1.00 92.69 505 ALA A N 1
ATOM 4132 C CA . ALA A 1 505 ? -16.450 29.465 3.395 1.00 92.69 505 ALA A CA 1
ATOM 4133 C C . ALA A 1 505 ? -17.572 29.524 4.447 1.00 92.69 505 ALA A C 1
ATOM 4135 O O . ALA A 1 505 ? -18.721 29.775 4.088 1.00 92.69 505 ALA A O 1
ATOM 4136 N N . GLY A 1 506 ? -17.289 29.242 5.723 1.00 94.25 506 GLY A N 1
ATOM 4137 C CA . GLY A 1 506 ? -18.331 29.153 6.753 1.00 94.25 506 GLY A CA 1
ATOM 4138 C C . GLY A 1 506 ? -19.253 27.933 6.578 1.00 94.25 506 GLY A C 1
ATOM 4139 O O . GLY A 1 506 ? -20.474 28.052 6.703 1.00 94.25 506 GLY A O 1
ATOM 4140 N N . GLY A 1 507 ? -18.698 26.785 6.173 1.00 95.69 507 GLY A N 1
ATOM 4141 C CA . GLY A 1 507 ? -19.423 25.553 5.836 1.00 95.69 507 GLY A CA 1
ATOM 4142 C C . GLY A 1 507 ? -19.664 24.589 7.008 1.00 95.69 507 GLY A C 1
ATOM 4143 O O . GLY A 1 507 ? -19.609 24.965 8.172 1.00 95.69 507 GLY A O 1
ATOM 4144 N N . THR A 1 508 ? -19.934 23.320 6.696 1.00 98.12 508 THR A N 1
ATOM 4145 C CA . THR A 1 508 ? -20.070 22.237 7.686 1.00 98.12 508 THR A CA 1
ATOM 4146 C C . THR A 1 508 ? -18.948 21.212 7.513 1.00 98.12 508 THR A C 1
ATOM 4148 O O . THR A 1 508 ? -18.739 20.691 6.417 1.00 98.12 508 THR A O 1
ATOM 4151 N N . PHE A 1 509 ? -18.242 20.911 8.601 1.00 97.50 509 PHE A N 1
ATOM 4152 C CA . PHE A 1 509 ? -17.132 19.965 8.680 1.00 97.50 509 PHE A CA 1
ATOM 4153 C C . PHE A 1 509 ? -17.619 18.628 9.262 1.00 97.50 509 PHE A C 1
ATOM 4155 O O . PHE A 1 509 ? -17.995 18.544 10.430 1.00 97.50 509 PHE A O 1
ATOM 4162 N N . ILE A 1 510 ? -17.643 17.574 8.450 1.00 96.94 510 ILE A N 1
ATOM 4163 C CA . ILE A 1 510 ? -18.195 16.263 8.817 1.00 96.94 510 ILE A CA 1
ATOM 4164 C C . ILE A 1 510 ? -17.030 15.322 9.131 1.00 96.94 510 ILE A C 1
ATOM 4166 O O . ILE A 1 510 ? -16.271 14.957 8.234 1.00 96.94 510 ILE A O 1
ATOM 4170 N N . ILE A 1 511 ? -16.873 14.936 10.397 1.00 93.88 511 ILE A N 1
ATOM 4171 C CA . ILE A 1 511 ? -15.778 14.073 10.854 1.00 93.88 511 ILE A CA 1
ATOM 4172 C C . ILE A 1 511 ? -16.171 12.612 10.662 1.00 93.88 511 ILE A C 1
ATOM 4174 O O . ILE A 1 511 ? -17.124 12.124 11.273 1.00 93.88 511 ILE A O 1
ATOM 4178 N N . VAL A 1 512 ? -15.387 11.888 9.864 1.00 89.19 512 VAL A N 1
ATOM 4179 C CA . VAL A 1 512 ? -15.534 10.438 9.715 1.00 89.19 512 VAL A CA 1
ATOM 4180 C C . VAL A 1 512 ? -14.574 9.723 10.656 1.00 89.19 512 VAL A C 1
ATOM 4182 O O . VAL A 1 512 ? -13.363 9.960 10.641 1.00 89.19 512 VAL A O 1
ATOM 4185 N N . GLN A 1 513 ? -15.119 8.822 11.476 1.00 79.75 513 GLN A N 1
ATOM 4186 C CA . GLN A 1 513 ? -14.319 7.962 12.344 1.00 79.75 513 GLN A CA 1
ATOM 4187 C C . GLN A 1 513 ? -13.421 7.058 11.499 1.00 79.75 513 GLN A C 1
ATOM 4189 O O . GLN A 1 513 ? -13.874 6.469 10.518 1.00 79.75 513 GLN A O 1
ATOM 4194 N N . ARG A 1 514 ? -12.150 6.927 11.899 1.00 70.12 514 ARG A N 1
ATOM 4195 C CA . ARG A 1 514 ? -11.114 6.243 11.112 1.00 70.12 514 ARG A CA 1
ATOM 4196 C C . ARG A 1 514 ? -11.538 4.842 10.677 1.00 70.12 514 ARG A C 1
ATOM 4198 O O . ARG A 1 514 ? -11.521 4.585 9.489 1.00 70.12 514 ARG A O 1
ATOM 4205 N N . LYS A 1 515 ? -12.039 3.992 11.575 1.00 65.69 515 LYS A N 1
ATOM 4206 C CA . LYS A 1 515 ? -12.504 2.632 11.226 1.00 65.69 515 LYS A CA 1
ATOM 4207 C C . LYS A 1 515 ? -13.481 2.552 10.040 1.00 65.69 515 LYS A C 1
ATOM 4209 O O . LYS A 1 515 ? -13.575 1.517 9.407 1.00 65.69 515 LYS A O 1
ATOM 4214 N N . PHE A 1 516 ? -14.188 3.639 9.731 1.00 69.94 516 PHE A N 1
ATOM 4215 C CA . PHE A 1 516 ? -15.198 3.699 8.679 1.00 69.94 516 PHE A CA 1
ATOM 4216 C C . PHE A 1 516 ? -14.798 4.532 7.472 1.00 69.94 516 PHE A C 1
ATOM 4218 O O . PHE A 1 516 ? -15.556 4.570 6.504 1.00 69.94 516 PHE A O 1
ATOM 4225 N N . SER A 1 517 ? -13.659 5.238 7.511 1.00 70.00 517 SER A N 1
ATOM 4226 C CA . SER A 1 517 ? -13.363 6.309 6.549 1.00 70.00 517 SER A CA 1
ATOM 4227 C C . SER A 1 517 ? -13.339 5.846 5.107 1.00 70.00 517 SER A C 1
ATOM 4229 O O . SER A 1 517 ? -13.289 6.662 4.190 1.00 70.00 517 SER A O 1
ATOM 4231 N N . MET A 1 518 ? -13.303 4.538 4.899 1.00 69.31 518 MET A N 1
ATOM 4232 C CA . MET A 1 518 ? -12.923 3.994 3.637 1.00 69.31 518 MET A CA 1
ATOM 4233 C C . MET A 1 518 ? -13.685 2.710 3.267 1.00 69.31 518 MET A C 1
ATOM 4235 O O . MET A 1 518 ? -13.233 2.025 2.358 1.00 69.31 518 MET A O 1
ATOM 4239 N N . ASP A 1 519 ? -14.813 2.401 3.934 1.00 75.19 519 ASP A N 1
ATOM 4240 C CA . ASP A 1 519 ? -15.881 1.513 3.422 1.00 75.19 519 ASP A CA 1
ATOM 4241 C C . ASP A 1 519 ? -16.838 2.359 2.565 1.00 75.19 519 ASP A C 1
ATOM 4243 O O . ASP A 1 519 ? -17.293 3.411 3.021 1.00 75.19 519 ASP A O 1
ATOM 4247 N N . PRO A 1 520 ? -17.161 1.964 1.320 1.00 79.81 520 PRO A N 1
ATOM 4248 C CA . PRO A 1 520 ? -17.867 2.791 0.371 1.00 79.81 520 PRO A CA 1
ATOM 4249 C C . PRO A 1 520 ? -19.346 2.845 0.717 1.00 79.81 520 PRO A C 1
ATOM 4251 O O . PRO A 1 520 ? -19.959 3.855 0.420 1.00 79.81 520 PRO A O 1
ATOM 4254 N N . ARG A 1 521 ? -19.899 1.821 1.384 1.00 81.62 521 ARG A N 1
ATOM 4255 C CA . ARG A 1 521 ? -21.285 1.796 1.864 1.00 81.62 521 ARG A CA 1
ATOM 4256 C C . ARG A 1 521 ? -21.457 2.764 3.025 1.00 81.62 521 ARG A C 1
ATOM 4258 O O . ARG A 1 521 ? -22.435 3.502 3.063 1.00 81.62 521 ARG A O 1
ATOM 4265 N N . VAL A 1 522 ? -20.487 2.801 3.943 1.00 84.00 522 VAL A N 1
ATOM 4266 C CA . VAL A 1 522 ? -20.522 3.758 5.060 1.00 84.00 522 VAL A CA 1
ATOM 4267 C C . VAL A 1 522 ? -20.305 5.183 4.552 1.00 84.00 522 VAL A C 1
ATOM 426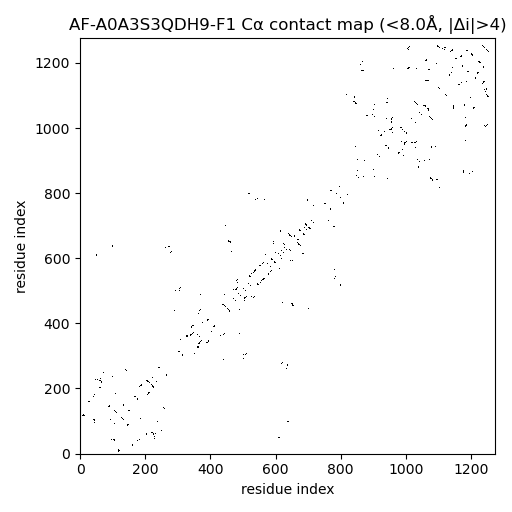9 O O . VAL A 1 522 ? -21.045 6.087 4.930 1.00 84.00 522 VAL A O 1
ATOM 4272 N N . MET A 1 523 ? -19.350 5.390 3.641 1.00 88.81 523 MET A N 1
ATOM 4273 C CA . MET A 1 523 ? -19.146 6.695 3.002 1.00 88.81 523 MET A CA 1
ATOM 4274 C C . MET A 1 523 ? -20.366 7.140 2.192 1.00 88.81 523 MET A C 1
ATOM 4276 O O . MET A 1 523 ? -20.741 8.306 2.251 1.00 88.81 523 MET A O 1
ATOM 4280 N N . GLU A 1 524 ? -21.024 6.224 1.490 1.00 90.75 524 GLU A N 1
ATOM 4281 C CA . GLU A 1 524 ? -22.281 6.469 0.787 1.00 90.75 524 GLU A CA 1
ATOM 4282 C C . GLU A 1 524 ? -23.389 6.929 1.736 1.00 90.75 524 GLU A C 1
ATOM 4284 O O . GLU A 1 524 ? -24.006 7.968 1.492 1.00 90.75 524 GLU A O 1
ATOM 4289 N N . GLN A 1 525 ? -23.571 6.240 2.862 1.00 90.12 525 GLN A N 1
ATOM 4290 C CA . GLN A 1 525 ? -24.526 6.650 3.886 1.00 90.12 525 GLN A CA 1
ATOM 4291 C C . GLN A 1 525 ? -24.203 8.048 4.440 1.00 90.12 525 GLN A C 1
ATOM 4293 O O . GLN A 1 525 ? -25.086 8.903 4.498 1.00 90.12 525 GLN A O 1
ATOM 4298 N N . ILE A 1 526 ? -22.933 8.329 4.754 1.00 91.44 526 ILE A N 1
ATOM 4299 C CA . ILE A 1 526 ? -22.488 9.646 5.239 1.00 91.44 526 ILE A CA 1
ATOM 4300 C C . ILE A 1 526 ? -22.780 10.740 4.206 1.00 91.44 526 ILE A C 1
ATOM 4302 O O . ILE A 1 526 ? -23.239 11.824 4.581 1.00 91.44 526 ILE A O 1
ATOM 4306 N N . PHE A 1 527 ? -22.532 10.470 2.921 1.00 94.25 527 PHE A N 1
ATOM 4307 C CA . PHE A 1 527 ? -22.780 11.414 1.830 1.00 94.25 527 PHE A CA 1
ATOM 4308 C C . PHE A 1 527 ? -24.262 11.758 1.703 1.00 94.25 527 PHE A C 1
ATOM 4310 O O . PHE A 1 527 ? -24.597 12.938 1.572 1.00 94.25 527 PHE A O 1
ATOM 4317 N N . ILE A 1 528 ? -25.137 10.755 1.788 1.00 94.06 528 ILE A N 1
ATOM 4318 C CA . ILE A 1 528 ? -26.591 10.929 1.708 1.00 94.06 528 ILE A CA 1
ATOM 4319 C C . ILE A 1 528 ? -27.104 11.693 2.932 1.00 94.06 528 ILE A C 1
ATOM 4321 O O . ILE A 1 528 ? -27.724 12.748 2.787 1.00 94.06 528 ILE A O 1
ATOM 4325 N N . GLU A 1 529 ? -26.804 11.209 4.139 1.00 93.50 529 GLU A N 1
ATOM 4326 C CA . GLU A 1 529 ? -27.308 11.774 5.399 1.00 93.50 529 GLU A CA 1
ATOM 4327 C C . GLU A 1 529 ? -26.886 13.229 5.595 1.00 93.50 529 GLU A C 1
ATOM 4329 O O . GLU A 1 529 ? -27.657 14.055 6.094 1.00 93.50 529 GLU A O 1
ATOM 4334 N N . ASN A 1 530 ? -25.663 13.557 5.180 1.00 93.81 530 ASN A N 1
ATOM 4335 C CA . ASN A 1 530 ? -25.101 14.881 5.378 1.00 93.81 530 ASN A CA 1
ATOM 4336 C C . ASN A 1 530 ? -25.142 15.752 4.128 1.00 93.81 530 ASN A C 1
ATOM 4338 O O . ASN A 1 530 ? -24.683 16.889 4.223 1.00 93.81 530 ASN A O 1
ATOM 4342 N N . LYS A 1 531 ? -25.688 15.278 3.000 1.00 95.56 531 LYS A N 1
ATOM 4343 C CA . LYS A 1 531 ? -25.676 15.977 1.701 1.00 95.56 531 LYS A CA 1
ATOM 4344 C C . LYS A 1 531 ? -24.282 16.507 1.357 1.00 95.56 531 LYS A C 1
ATOM 4346 O O . LYS A 1 531 ? -24.095 17.706 1.151 1.00 95.56 531 LYS A O 1
ATOM 4351 N N . ALA A 1 532 ? -23.290 15.624 1.404 1.00 96.50 532 ALA A N 1
ATOM 4352 C CA . ALA A 1 532 ? -21.889 15.991 1.230 1.00 96.50 532 ALA A CA 1
ATOM 4353 C C . ALA A 1 532 ? -21.646 16.623 -0.149 1.00 96.50 532 ALA A C 1
ATOM 4355 O O . ALA A 1 532 ? -21.951 16.021 -1.178 1.00 96.50 532 ALA A O 1
ATOM 4356 N N . SER A 1 533 ? -21.073 17.827 -0.164 1.00 97.00 533 SER A N 1
ATOM 4357 C CA . SER A 1 533 ? -20.809 18.586 -1.394 1.00 97.00 533 SER A CA 1
ATOM 4358 C C . SER A 1 533 ? -19.332 18.674 -1.751 1.00 97.00 533 SER A C 1
ATOM 4360 O O . SER A 1 533 ? -18.993 19.022 -2.886 1.00 97.00 533 SER A O 1
ATOM 4362 N N . PHE A 1 534 ? -18.451 18.324 -0.814 1.00 96.75 534 PHE A N 1
ATOM 4363 C CA . PHE A 1 534 ? -17.012 18.388 -1.002 1.00 96.75 534 PHE A CA 1
ATOM 4364 C C . PHE A 1 534 ? -16.307 17.225 -0.293 1.00 96.75 534 PHE A C 1
ATOM 4366 O O . PHE A 1 534 ? -16.584 16.913 0.865 1.00 96.75 534 PHE A O 1
ATOM 4373 N N . ILE A 1 535 ? -15.358 16.597 -0.982 1.00 95.44 535 ILE A N 1
ATOM 4374 C CA . ILE A 1 535 ? -14.370 15.709 -0.375 1.00 95.44 535 ILE A CA 1
ATOM 4375 C C . ILE A 1 535 ? -12.979 15.976 -0.961 1.00 95.44 535 ILE A C 1
ATOM 4377 O O . ILE A 1 535 ? -12.808 16.084 -2.180 1.00 95.44 535 ILE A O 1
ATOM 4381 N N . LEU A 1 536 ? -11.979 16.054 -0.081 1.00 94.00 536 LEU A N 1
ATOM 4382 C CA . LEU A 1 536 ? -10.577 15.904 -0.453 1.00 94.00 536 LEU A CA 1
ATOM 4383 C C . LEU A 1 536 ? -10.222 14.424 -0.377 1.00 94.00 536 LEU A C 1
ATOM 4385 O O . LEU A 1 536 ? -10.419 13.768 0.643 1.00 94.00 536 LEU A O 1
ATOM 4389 N N . ALA A 1 537 ? -9.703 13.886 -1.468 1.00 91.12 537 ALA A N 1
ATOM 4390 C CA . ALA A 1 537 ? -9.367 12.488 -1.628 1.00 91.12 537 ALA A CA 1
ATOM 4391 C C . ALA A 1 537 ? -7.959 12.344 -2.226 1.00 91.12 537 ALA A C 1
ATOM 4393 O O . ALA A 1 537 ? -7.434 13.240 -2.878 1.00 91.12 537 ALA A O 1
ATOM 4394 N N . THR A 1 538 ? -7.321 11.192 -2.043 1.00 88.94 538 THR A N 1
ATOM 4395 C CA . THR A 1 538 ? -6.179 10.838 -2.899 1.00 88.94 538 THR A CA 1
ATOM 4396 C C . THR A 1 538 ? -6.711 10.407 -4.278 1.00 88.94 538 THR A C 1
ATOM 4398 O O . THR A 1 538 ? -7.878 10.045 -4.391 1.00 88.94 538 THR A O 1
ATOM 4401 N N . PRO A 1 539 ? -5.937 10.389 -5.373 1.00 86.38 539 PRO A N 1
ATOM 4402 C CA . PRO A 1 539 ? -6.385 9.773 -6.632 1.00 86.38 539 PRO A CA 1
ATOM 4403 C C . PRO A 1 539 ? -6.896 8.342 -6.450 1.00 86.38 539 PRO A C 1
ATOM 4405 O O . PRO A 1 539 ? -7.832 7.879 -7.113 1.00 86.38 539 PRO A O 1
ATOM 4408 N N . GLN A 1 540 ? -6.302 7.649 -5.486 1.00 79.44 540 GLN A N 1
ATOM 4409 C CA . GLN A 1 540 ? -6.829 6.391 -5.038 1.00 79.44 540 GLN A CA 1
ATOM 4410 C C . GLN A 1 540 ? -8.171 6.521 -4.376 1.00 79.44 540 GLN A C 1
ATOM 4412 O O . GLN A 1 540 ? -9.059 5.775 -4.791 1.00 79.44 540 GLN A O 1
ATOM 4417 N N . PHE A 1 541 ? -8.257 7.412 -3.378 1.00 85.06 541 PHE A N 1
ATOM 4418 C CA . PHE A 1 541 ? -9.482 8.015 -2.855 1.00 85.06 541 PHE A CA 1
ATOM 4419 C C . PHE A 1 541 ? -10.718 7.653 -3.673 1.00 85.06 541 PHE A C 1
ATOM 4421 O O . PHE A 1 541 ? -11.581 6.810 -3.415 1.00 85.06 541 PHE A O 1
ATOM 4428 N N . ALA A 1 542 ? -10.637 8.293 -4.826 1.00 88.88 542 ALA A N 1
ATOM 4429 C CA . ALA A 1 542 ? -11.665 8.355 -5.804 1.00 88.88 542 ALA A CA 1
ATOM 4430 C C . ALA A 1 542 ? -11.785 7.083 -6.636 1.00 88.88 542 ALA A C 1
ATOM 4432 O O . ALA A 1 542 ? -12.897 6.604 -6.828 1.00 88.88 542 ALA A O 1
ATOM 4433 N N . SER A 1 543 ? -10.667 6.500 -7.086 1.00 84.00 543 SER A N 1
ATOM 4434 C CA . SER A 1 543 ? -10.665 5.262 -7.894 1.00 84.00 543 SER A CA 1
ATOM 4435 C C . SER A 1 543 ? -11.401 4.107 -7.240 1.00 84.00 543 SER A C 1
ATOM 4437 O O . SER A 1 543 ? -11.858 3.169 -7.889 1.00 84.00 543 SER A O 1
ATOM 4439 N N . SER A 1 544 ? -11.408 4.152 -5.930 1.00 78.25 544 SER A N 1
ATOM 4440 C CA . SER A 1 544 ? -11.807 3.054 -5.112 1.00 78.25 544 SER A CA 1
ATOM 4441 C C . SER A 1 544 ? -13.152 3.388 -4.562 1.00 78.25 544 SER A C 1
ATOM 4443 O O . SER A 1 544 ? -14.124 2.839 -5.064 1.00 78.25 544 SER A O 1
ATOM 4445 N N . VAL A 1 545 ? -13.216 4.282 -3.578 1.00 86.31 545 VAL A N 1
ATOM 4446 C CA . VAL A 1 545 ? -14.436 4.547 -2.824 1.00 86.31 545 VAL A CA 1
ATOM 4447 C C . VAL A 1 545 ? -15.439 5.242 -3.721 1.00 86.31 545 VAL A C 1
ATOM 4449 O O . VAL A 1 545 ? -16.488 4.676 -4.010 1.00 86.31 545 VAL A O 1
ATOM 4452 N N . ILE A 1 546 ? -15.070 6.403 -4.255 1.00 90.19 546 ILE A N 1
ATOM 4453 C CA . ILE A 1 546 ? -16.005 7.267 -4.983 1.00 90.19 546 ILE A CA 1
ATOM 4454 C C . ILE A 1 546 ? -16.533 6.590 -6.254 1.00 90.19 546 ILE A C 1
ATOM 4456 O O . ILE A 1 546 ? -17.732 6.631 -6.506 1.00 90.19 546 ILE A O 1
ATOM 4460 N N . LEU A 1 547 ? -15.690 5.898 -7.031 1.00 89.50 547 LEU A N 1
ATOM 4461 C CA . LEU A 1 547 ? -16.151 5.196 -8.238 1.00 89.50 547 LEU A CA 1
ATOM 4462 C C . LEU A 1 547 ? -17.150 4.064 -7.949 1.00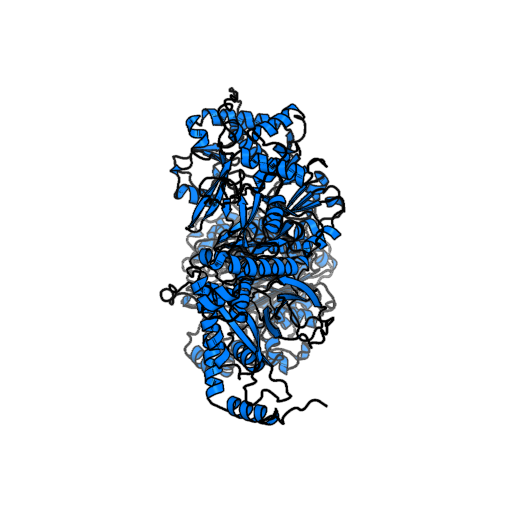 89.50 547 LEU A C 1
ATOM 4464 O O . LEU A 1 547 ? -17.912 3.703 -8.847 1.00 89.50 547 LEU A O 1
ATOM 4468 N N . LYS A 1 548 ? -17.158 3.505 -6.733 1.00 88.56 548 LYS A N 1
ATOM 4469 C CA . LYS A 1 548 ? -18.061 2.409 -6.343 1.00 88.56 548 LYS A CA 1
ATOM 4470 C C . LYS A 1 548 ? -19.345 2.865 -5.657 1.00 88.56 548 LYS A C 1
ATOM 4472 O O . LYS A 1 548 ? -20.252 2.054 -5.517 1.00 88.56 548 LYS A O 1
ATOM 4477 N N . MET A 1 549 ? -19.429 4.132 -5.267 1.00 90.44 549 MET A N 1
ATOM 4478 C CA . MET A 1 549 ? -20.629 4.711 -4.670 1.00 90.44 549 MET A CA 1
ATOM 4479 C C . MET A 1 549 ? -21.766 4.831 -5.698 1.00 90.44 549 MET A C 1
ATOM 4481 O O . MET A 1 549 ? -21.532 4.987 -6.908 1.00 90.44 549 MET A O 1
ATOM 4485 N N . SER A 1 550 ? -23.016 4.763 -5.237 1.00 90.50 550 SER A N 1
ATOM 4486 C CA . SER A 1 550 ? -24.178 4.980 -6.109 1.00 90.50 550 SER A CA 1
ATOM 4487 C C . SER A 1 550 ? -24.258 6.425 -6.613 1.00 90.50 550 SER A C 1
ATOM 4489 O O . SER A 1 550 ? -23.754 7.359 -5.987 1.00 90.50 550 SER A O 1
ATOM 4491 N N . ASN A 1 551 ? -24.939 6.636 -7.741 1.00 89.50 551 ASN A N 1
ATOM 4492 C CA . ASN A 1 551 ? -25.160 7.987 -8.269 1.00 89.50 551 ASN A CA 1
ATOM 4493 C C . ASN A 1 551 ? -26.014 8.842 -7.316 1.00 89.50 551 ASN A C 1
ATOM 4495 O O . ASN A 1 551 ? -25.811 10.050 -7.237 1.00 89.50 551 ASN A O 1
ATOM 4499 N N . GLU A 1 552 ? -26.931 8.219 -6.568 1.00 89.44 552 GLU A N 1
ATOM 4500 C CA . GLU A 1 552 ? -27.760 8.898 -5.567 1.00 89.44 552 GLU A CA 1
ATOM 4501 C C . GLU A 1 552 ? -26.903 9.534 -4.469 1.00 89.44 552 GLU A C 1
ATOM 4503 O O . GLU A 1 552 ? -27.110 10.689 -4.106 1.00 89.44 552 GLU A O 1
ATOM 4508 N N . SER A 1 553 ? -25.891 8.823 -3.978 1.00 88.81 553 SER A N 1
ATOM 4509 C CA . SER A 1 553 ? -24.999 9.353 -2.944 1.00 88.81 553 SER A CA 1
ATOM 4510 C C . SER A 1 553 ? -24.099 10.490 -3.437 1.00 88.81 553 SER A C 1
ATOM 4512 O O . SER A 1 553 ? -23.776 11.408 -2.685 1.00 88.81 553 SER A O 1
ATOM 4514 N N . LEU A 1 554 ? -23.738 10.474 -4.721 1.00 93.25 554 LEU A N 1
ATOM 4515 C CA . LEU A 1 554 ? -22.857 11.466 -5.335 1.00 93.25 554 LEU A CA 1
ATOM 4516 C C . LEU A 1 554 ? -23.605 12.696 -5.870 1.00 93.25 554 LEU A C 1
ATOM 4518 O O . LEU A 1 554 ? -22.957 13.671 -6.242 1.00 93.25 554 LEU A O 1
ATOM 4522 N N . GLN A 1 555 ? -24.943 12.708 -5.867 1.00 92.88 555 GLN A N 1
ATOM 4523 C CA . GLN A 1 555 ? -25.752 13.783 -6.467 1.00 92.88 555 GLN A CA 1
ATOM 4524 C C . GLN A 1 555 ? -25.492 15.180 -5.867 1.00 92.88 555 GLN A C 1
ATOM 4526 O O . GLN A 1 555 ? -25.708 16.205 -6.522 1.00 92.88 555 GLN A O 1
ATOM 4531 N N . TYR A 1 556 ? -25.035 15.237 -4.612 1.00 93.88 556 TYR A N 1
ATOM 4532 C CA . TYR A 1 556 ? -24.731 16.484 -3.905 1.00 93.88 556 TYR A CA 1
ATOM 4533 C C . TYR A 1 556 ? -23.285 16.945 -4.095 1.00 93.88 556 TYR A C 1
ATOM 4535 O O . TYR A 1 556 ? -22.990 18.111 -3.832 1.00 93.88 556 TYR A O 1
ATOM 4543 N N . LEU A 1 557 ? -22.398 16.075 -4.589 1.00 97.06 557 LEU A N 1
ATOM 4544 C CA . LEU A 1 557 ? -20.982 16.375 -4.754 1.00 97.06 557 LEU A CA 1
ATOM 4545 C C . LEU A 1 557 ? -20.795 17.470 -5.817 1.00 97.06 557 LEU A C 1
ATOM 4547 O O . LEU A 1 557 ? -21.259 17.356 -6.953 1.00 97.06 557 LEU A O 1
ATOM 4551 N N . ARG A 1 558 ? -20.117 18.558 -5.449 1.00 96.62 558 ARG A N 1
ATOM 4552 C CA . ARG A 1 558 ? -19.796 19.691 -6.337 1.00 96.62 558 ARG A CA 1
ATOM 4553 C C . ARG A 1 558 ? -18.301 19.857 -6.544 1.00 96.62 558 ARG A C 1
ATOM 4555 O O . ARG A 1 558 ? -17.890 20.310 -7.607 1.00 96.62 558 ARG A O 1
ATOM 4562 N N . LEU A 1 559 ? -17.491 19.426 -5.580 1.00 96.81 559 LEU A N 1
ATOM 4563 C CA . LEU A 1 559 ? -16.038 19.470 -5.677 1.00 96.81 559 LEU A CA 1
ATOM 4564 C C . LEU A 1 559 ? -15.419 18.147 -5.211 1.00 96.81 559 LEU A C 1
ATOM 4566 O O . LEU A 1 559 ? -15.625 17.710 -4.082 1.00 96.81 559 LEU A O 1
ATOM 4570 N N . LEU A 1 560 ? -14.630 17.528 -6.085 1.00 97.06 560 LEU A N 1
ATOM 4571 C CA . LEU A 1 560 ? -13.740 16.414 -5.782 1.00 97.06 560 LEU A CA 1
ATOM 4572 C C . LEU A 1 560 ? -12.295 16.894 -5.940 1.00 97.06 560 LEU A C 1
ATOM 4574 O O . LEU A 1 560 ? -11.793 17.028 -7.057 1.00 97.06 560 LEU A O 1
ATOM 4578 N N . LEU A 1 561 ? -11.625 17.146 -4.817 1.00 96.19 561 LEU A N 1
ATOM 4579 C CA . LEU A 1 561 ? -10.225 17.560 -4.805 1.00 96.19 561 LEU A CA 1
ATOM 4580 C C . LEU A 1 561 ? -9.330 16.331 -4.635 1.00 96.19 561 LEU A C 1
ATOM 4582 O O . LEU A 1 561 ? -9.431 15.621 -3.640 1.00 96.19 561 LEU A O 1
ATOM 4586 N N . LEU A 1 562 ? -8.451 16.087 -5.599 1.00 94.94 562 LEU A N 1
ATOM 4587 C CA . LEU A 1 562 ? -7.488 14.995 -5.619 1.00 94.94 562 LEU A CA 1
ATOM 4588 C C . LEU A 1 562 ? -6.090 15.539 -5.374 1.00 94.94 562 LEU A C 1
ATOM 4590 O O . LEU A 1 562 ? -5.629 16.404 -6.108 1.00 94.94 562 LEU A O 1
ATOM 4594 N N . ALA A 1 563 ? -5.412 15.037 -4.348 1.00 89.31 563 ALA A N 1
ATOM 4595 C CA . ALA A 1 563 ? -4.072 15.493 -3.986 1.00 89.31 563 ALA A CA 1
ATOM 4596 C C . ALA A 1 563 ? -3.218 14.352 -3.416 1.00 89.31 563 ALA A C 1
ATOM 4598 O O . ALA A 1 563 ? -3.673 13.213 -3.281 1.00 89.31 563 ALA A O 1
ATOM 4599 N N . THR A 1 564 ? -1.986 14.676 -3.018 1.00 74.56 564 THR A N 1
ATOM 4600 C CA . THR A 1 564 ? -1.025 13.828 -2.279 1.00 74.56 564 THR A CA 1
ATOM 4601 C C . THR A 1 564 ? -0.355 12.686 -3.064 1.00 74.56 564 THR A C 1
ATOM 4603 O O . THR A 1 564 ? 0.764 12.313 -2.727 1.00 74.56 564 THR A O 1
ATOM 4606 N N . ASP A 1 565 ? -0.955 12.155 -4.130 1.00 79.31 565 ASP A N 1
ATOM 4607 C CA . ASP A 1 565 ? -0.394 11.047 -4.927 1.00 79.31 565 ASP A CA 1
ATOM 4608 C C . ASP A 1 565 ? -0.492 11.352 -6.434 1.00 79.31 565 ASP A C 1
ATOM 4610 O O . ASP A 1 565 ? -1.183 12.284 -6.848 1.00 79.31 565 ASP A O 1
ATOM 4614 N N . SER A 1 566 ? 0.187 10.564 -7.265 1.00 83.56 566 SER A N 1
ATOM 4615 C CA . SER A 1 566 ? 0.122 10.670 -8.722 1.00 83.56 566 SER A CA 1
ATOM 4616 C C . SER A 1 566 ? -1.289 10.361 -9.234 1.00 83.56 566 SER A C 1
ATOM 4618 O O . SER A 1 566 ? -1.856 9.299 -8.960 1.00 83.56 566 SER A O 1
ATOM 4620 N N . PHE A 1 567 ? -1.861 11.280 -10.014 1.00 87.69 567 PHE A N 1
ATOM 4621 C CA . PHE A 1 567 ? -3.198 11.138 -10.584 1.00 87.69 567 PHE A CA 1
ATOM 4622 C C . PHE A 1 567 ? -3.122 10.746 -12.058 1.00 87.69 567 PHE A C 1
ATOM 4624 O O . PHE A 1 567 ? -2.619 11.514 -12.865 1.00 87.69 567 PHE A O 1
ATOM 4631 N N . TYR A 1 568 ? -3.626 9.569 -12.429 1.00 87.31 568 TYR A N 1
ATOM 4632 C CA . TYR A 1 568 ? -3.548 9.078 -13.808 1.00 87.31 568 TYR A CA 1
ATOM 4633 C C . TYR A 1 568 ? -4.758 9.489 -14.650 1.00 87.31 568 TYR A C 1
ATOM 4635 O O . TYR A 1 568 ? -5.903 9.473 -14.186 1.00 87.31 568 TYR A O 1
ATOM 4643 N N . GLN A 1 569 ? -4.512 9.782 -15.929 1.00 86.56 569 GLN A N 1
ATOM 4644 C CA . GLN A 1 569 ? -5.542 10.239 -16.867 1.00 86.56 569 GLN A CA 1
ATOM 4645 C C . GLN A 1 569 ? -6.677 9.222 -17.066 1.00 86.56 569 GLN A C 1
ATOM 4647 O O . GLN A 1 569 ? -7.825 9.603 -17.282 1.00 86.56 569 GLN A O 1
ATOM 4652 N N . ASN A 1 570 ? -6.391 7.920 -16.977 1.00 84.06 570 ASN A N 1
ATOM 4653 C CA . ASN A 1 570 ? -7.413 6.874 -17.089 1.00 84.06 570 ASN A CA 1
ATOM 4654 C C . ASN A 1 570 ? -8.443 6.926 -15.946 1.00 84.06 570 ASN A C 1
ATOM 4656 O O . ASN A 1 570 ? -9.624 6.686 -16.177 1.00 84.06 570 ASN A O 1
ATOM 4660 N N . ILE A 1 571 ? -8.016 7.262 -14.728 1.00 87.38 571 ILE A N 1
ATOM 4661 C CA . ILE A 1 571 ? -8.900 7.419 -13.571 1.00 87.38 571 ILE A CA 1
ATOM 4662 C C . ILE A 1 571 ? -9.698 8.709 -13.706 1.00 87.38 571 ILE A C 1
ATOM 4664 O O . ILE A 1 571 ? -10.894 8.694 -13.442 1.00 87.38 571 ILE A O 1
ATOM 4668 N N . PHE A 1 572 ? -9.071 9.800 -14.160 1.00 91.81 572 PHE A N 1
ATOM 4669 C CA . PHE A 1 572 ? -9.781 11.049 -14.440 1.00 91.81 572 PHE A CA 1
ATOM 4670 C C . PHE A 1 572 ? -10.955 10.831 -15.397 1.00 91.81 572 PHE A C 1
ATOM 4672 O O . PHE A 1 572 ? -12.060 11.272 -15.100 1.00 91.81 572 PHE A O 1
ATOM 4679 N N . ARG A 1 573 ? -10.745 10.090 -16.496 1.00 90.81 573 ARG A N 1
ATOM 4680 C CA . ARG A 1 573 ? -11.816 9.754 -17.451 1.00 90.81 573 ARG A CA 1
ATOM 4681 C C . ARG A 1 573 ? -12.945 8.961 -16.789 1.00 90.81 573 ARG A C 1
ATOM 4683 O O . ARG A 1 573 ? -14.089 9.383 -16.874 1.00 90.81 573 ARG A O 1
ATOM 4690 N N . LYS A 1 574 ? -12.624 7.903 -16.034 1.00 93.12 574 LYS A N 1
ATOM 4691 C CA . LYS A 1 574 ? -13.631 7.117 -15.291 1.00 93.12 574 LYS A CA 1
ATOM 4692 C C . LYS A 1 574 ? -14.427 7.959 -14.292 1.00 93.12 574 LYS A C 1
ATOM 4694 O O . LYS A 1 574 ? -15.624 7.760 -14.137 1.00 93.12 574 LYS A O 1
ATOM 4699 N N . LEU A 1 575 ? -13.772 8.892 -13.597 1.00 93.81 575 LEU A N 1
ATOM 4700 C CA . LEU A 1 575 ? -14.453 9.796 -12.670 1.00 93.81 575 LEU A CA 1
ATOM 4701 C C . LEU A 1 575 ? -15.358 10.779 -13.409 1.00 93.81 575 LEU A C 1
ATOM 4703 O O . LEU A 1 575 ? -16.465 11.022 -12.950 1.00 93.81 575 LEU A O 1
ATOM 4707 N N . ARG A 1 576 ? -14.920 11.313 -14.553 1.00 92.81 576 ARG A N 1
ATOM 4708 C CA . ARG A 1 576 ? -15.751 12.180 -15.398 1.00 92.81 576 ARG A CA 1
ATOM 4709 C C . ARG A 1 576 ? -16.955 11.457 -15.995 1.00 92.81 576 ARG A C 1
ATOM 4711 O O . ARG A 1 576 ? -18.002 12.068 -16.100 1.00 92.81 576 ARG A O 1
ATOM 4718 N N . GLU A 1 577 ? -16.828 10.176 -16.331 1.00 93.12 577 GLU A N 1
ATOM 4719 C CA . GLU A 1 577 ? -17.956 9.342 -16.776 1.00 93.12 577 GLU A CA 1
ATOM 4720 C C . GLU A 1 577 ? -18.960 9.057 -15.646 1.00 93.12 577 GLU A C 1
ATOM 4722 O O . GLU A 1 577 ? -20.147 8.870 -15.897 1.00 93.12 577 GLU A O 1
ATOM 4727 N N . LYS A 1 578 ? -18.480 8.985 -14.399 1.00 93.31 578 LYS A N 1
ATOM 4728 C CA . LYS A 1 578 ? -19.280 8.631 -13.219 1.00 93.31 578 LYS A CA 1
ATOM 4729 C C . LYS A 1 578 ? -19.968 9.832 -12.565 1.00 93.31 578 LYS A C 1
ATOM 4731 O O . LYS A 1 578 ? -21.048 9.668 -12.002 1.00 93.31 578 LYS A O 1
ATOM 4736 N N . LEU A 1 579 ? -19.311 10.988 -12.555 1.00 93.44 579 LEU A N 1
ATOM 4737 C CA . LEU A 1 579 ? -19.758 12.192 -11.857 1.00 93.44 579 LEU A CA 1
ATOM 4738 C C . LEU A 1 579 ? -20.554 13.110 -12.783 1.00 93.44 579 LEU A C 1
ATOM 4740 O O . LEU A 1 579 ? -20.324 13.149 -13.987 1.00 93.44 579 LEU A O 1
ATOM 4744 N N . ASP A 1 580 ? -21.468 13.874 -12.191 1.00 89.56 580 ASP A N 1
ATOM 4745 C CA . ASP A 1 580 ? -22.244 14.880 -12.910 1.00 89.56 580 ASP A CA 1
ATOM 4746 C C . ASP A 1 580 ? -21.337 15.995 -13.462 1.00 89.56 580 ASP A C 1
ATOM 4748 O O . ASP A 1 580 ? -20.300 16.323 -12.874 1.00 89.56 580 ASP A O 1
ATOM 4752 N N . GLU A 1 581 ? -21.730 16.619 -14.575 1.00 87.88 581 GLU A N 1
ATOM 4753 C CA . GLU A 1 581 ? -20.968 17.720 -15.183 1.00 87.88 581 GLU A CA 1
ATOM 4754 C C . GLU A 1 581 ? -20.805 18.919 -14.235 1.00 87.88 581 GLU A C 1
ATOM 4756 O O . GLU A 1 581 ? -19.809 19.643 -14.312 1.00 87.88 581 GLU A O 1
ATOM 4761 N N . SER A 1 582 ? -21.737 19.106 -13.293 1.00 88.44 582 SER A N 1
ATOM 4762 C CA . SER A 1 582 ? -21.633 20.135 -12.255 1.00 88.44 582 SER A CA 1
ATOM 4763 C C . SER A 1 582 ? -20.555 19.843 -11.202 1.00 88.44 582 SER A C 1
ATOM 4765 O O . SER A 1 582 ? -20.159 20.757 -10.473 1.00 88.44 582 SER A O 1
ATOM 4767 N N . THR A 1 583 ? -20.042 18.610 -11.114 1.00 95.19 583 THR A N 1
ATOM 4768 C CA . THR A 1 583 ? -18.959 18.253 -10.196 1.00 95.19 583 THR A CA 1
ATOM 4769 C C . THR A 1 583 ? -17.600 18.630 -10.788 1.00 95.19 583 THR A C 1
ATOM 4771 O O . THR A 1 583 ? -17.161 18.115 -11.818 1.00 95.19 583 THR A O 1
ATOM 4774 N N . GLN A 1 584 ? -16.854 19.488 -10.100 1.00 95.06 584 GLN A N 1
ATOM 4775 C CA . GLN A 1 584 ? -15.476 19.813 -10.460 1.00 95.06 584 GLN A CA 1
ATOM 4776 C C . GLN A 1 584 ? -14.514 18.750 -9.920 1.00 95.06 584 GLN A C 1
ATOM 4778 O O . GLN A 1 584 ? -14.539 18.434 -8.735 1.00 95.06 584 GLN A O 1
ATOM 4783 N N . ILE A 1 585 ? -13.636 18.221 -10.777 1.00 96.25 585 ILE A N 1
ATOM 4784 C CA . ILE A 1 585 ? -12.511 17.368 -10.378 1.00 96.25 585 ILE A CA 1
ATOM 4785 C C . ILE A 1 585 ? -11.245 18.211 -10.465 1.00 96.25 585 ILE A C 1
ATOM 4787 O O . ILE A 1 585 ? -10.903 18.689 -11.550 1.00 96.25 585 ILE A O 1
ATOM 4791 N N . VAL A 1 586 ? -10.557 18.373 -9.340 1.00 96.12 586 VAL A N 1
ATOM 4792 C CA . VAL A 1 586 ? -9.340 19.183 -9.232 1.00 96.12 586 VAL A CA 1
ATOM 4793 C C . VAL A 1 586 ? -8.167 18.283 -8.862 1.00 96.12 586 VAL A C 1
ATOM 4795 O O . VAL A 1 586 ? -8.254 17.559 -7.883 1.00 96.12 586 VAL A O 1
ATOM 4798 N N . ASN A 1 587 ? -7.068 18.331 -9.611 1.00 96.06 587 ASN A N 1
ATOM 4799 C CA . ASN A 1 587 ? -5.783 17.751 -9.217 1.00 96.06 587 ASN A CA 1
ATOM 4800 C C . ASN A 1 587 ? -4.938 18.841 -8.557 1.00 96.06 587 ASN A C 1
ATOM 4802 O O . ASN A 1 587 ? -4.614 19.811 -9.233 1.00 96.06 587 ASN A O 1
ATOM 4806 N N . ALA A 1 588 ? -4.586 18.710 -7.283 1.00 94.56 588 ALA A N 1
ATOM 4807 C CA . ALA A 1 588 ? -3.806 19.700 -6.548 1.00 94.56 588 ALA A CA 1
ATOM 4808 C C . ALA A 1 588 ? -2.435 19.157 -6.134 1.00 94.56 588 ALA A C 1
ATOM 4810 O O . ALA A 1 588 ? -2.289 17.998 -5.736 1.00 94.56 588 ALA A O 1
ATOM 4811 N N . TYR A 1 589 ? -1.428 20.026 -6.188 1.00 94.81 589 TYR A N 1
ATOM 4812 C CA . TYR A 1 589 ? -0.043 19.705 -5.863 1.00 94.81 589 TYR A CA 1
ATOM 4813 C C . TYR A 1 589 ? 0.588 20.789 -4.990 1.00 94.81 589 TYR A C 1
ATOM 4815 O O . TYR A 1 589 ? 0.487 21.982 -5.273 1.00 94.81 589 TYR A O 1
ATOM 4823 N N . GLY A 1 590 ? 1.297 20.354 -3.954 1.00 90.88 590 GLY A N 1
ATOM 4824 C CA . GLY A 1 590 ? 2.204 21.169 -3.156 1.00 90.88 590 GLY A CA 1
ATOM 4825 C C . GLY A 1 590 ? 2.904 20.315 -2.095 1.00 90.88 590 GLY A C 1
ATOM 4826 O O . GLY A 1 590 ? 2.330 19.332 -1.621 1.00 90.88 590 GLY A O 1
ATOM 4827 N N . PRO A 1 591 ? 4.175 20.593 -1.772 1.00 90.38 591 PRO A N 1
ATOM 4828 C CA . PRO A 1 591 ? 4.832 20.025 -0.599 1.00 90.38 591 PRO A CA 1
ATOM 4829 C C . PRO A 1 591 ? 4.421 20.750 0.697 1.00 90.38 591 PRO A C 1
ATOM 4831 O O . PRO A 1 591 ? 4.031 21.917 0.680 1.00 90.38 591 PRO A O 1
ATOM 4834 N N . THR A 1 592 ? 4.593 20.082 1.841 1.00 90.94 592 THR A N 1
ATOM 4835 C CA . THR A 1 592 ? 4.339 20.662 3.173 1.00 90.94 592 THR A CA 1
ATOM 4836 C C . THR A 1 592 ? 5.146 21.934 3.412 1.00 90.94 592 THR A C 1
ATOM 4838 O O . THR A 1 592 ? 4.635 22.896 3.980 1.00 90.94 592 THR A O 1
ATOM 4841 N N . GLU A 1 593 ? 6.377 21.980 2.897 1.00 93.62 593 GLU A N 1
ATOM 4842 C CA . GLU A 1 593 ? 7.271 23.137 2.958 1.00 93.62 593 GLU A CA 1
ATOM 4843 C C . GLU A 1 593 ? 6.736 24.396 2.259 1.00 93.62 593 GLU A C 1
ATOM 4845 O O . GLU A 1 593 ? 7.347 25.452 2.391 1.00 93.62 593 GLU A O 1
ATOM 4850 N N . THR A 1 594 ? 5.618 24.323 1.532 1.00 92.94 594 THR A N 1
ATOM 4851 C CA . THR A 1 594 ? 5.022 25.465 0.819 1.00 92.94 594 THR A CA 1
ATOM 4852 C C . THR A 1 594 ? 3.564 25.701 1.207 1.00 92.94 594 THR A C 1
ATOM 4854 O O . THR A 1 594 ? 2.790 26.20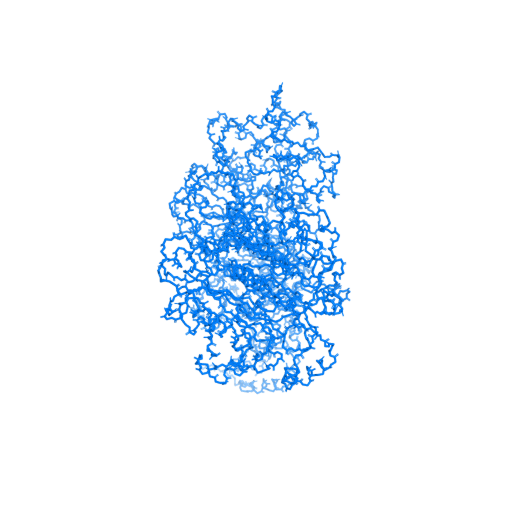7 0.399 1.00 92.94 594 THR A O 1
ATOM 4857 N N . THR A 1 595 ? 3.190 25.326 2.436 1.00 93.69 595 THR A N 1
ATOM 4858 C CA . THR A 1 595 ? 1.833 25.464 2.985 1.00 93.69 595 THR A CA 1
ATOM 4859 C C . THR A 1 595 ? 0.787 24.709 2.162 1.00 93.69 595 THR A C 1
ATOM 4861 O O . THR A 1 595 ? -0.000 25.304 1.433 1.00 93.69 595 THR A O 1
ATOM 4864 N N . VAL A 1 596 ? 0.744 23.383 2.327 1.00 90.62 596 VAL A N 1
ATOM 4865 C CA . VAL A 1 596 ? -0.264 22.469 1.751 1.00 90.62 596 VAL A CA 1
ATOM 4866 C C . VAL A 1 596 ? -0.219 22.340 0.219 1.00 90.62 596 VAL A C 1
ATOM 4868 O O . VAL A 1 596 ? 0.048 21.257 -0.294 1.00 90.62 596 VAL A O 1
ATOM 4871 N N . GLY A 1 597 ? -0.530 23.400 -0.531 1.00 90.75 597 GLY A N 1
ATOM 4872 C CA . GLY A 1 597 ? -0.774 23.361 -1.974 1.00 90.75 597 GLY A CA 1
ATOM 4873 C C . GLY A 1 597 ? -0.247 24.602 -2.690 1.00 90.75 597 GLY A C 1
ATOM 4874 O O . GLY A 1 597 ? -0.227 25.694 -2.132 1.00 90.75 597 GLY A O 1
ATOM 4875 N N . ALA A 1 598 ? 0.169 24.436 -3.945 1.00 94.31 598 ALA A N 1
ATOM 4876 C CA . ALA A 1 598 ? 0.753 25.504 -4.754 1.00 94.31 598 ALA A CA 1
ATOM 4877 C C . ALA A 1 598 ? 0.205 25.559 -6.186 1.00 94.31 598 ALA A C 1
ATOM 4879 O O . ALA A 1 598 ? 0.055 26.649 -6.739 1.00 94.31 598 ALA A O 1
ATOM 4880 N N . THR A 1 599 ? -0.105 24.409 -6.792 1.00 95.50 599 THR A N 1
ATOM 4881 C CA . THR A 1 599 ? -0.640 24.330 -8.158 1.00 95.50 599 THR A CA 1
ATOM 4882 C C . THR A 1 599 ? -1.892 23.465 -8.221 1.00 95.50 599 THR A C 1
ATOM 4884 O O . THR A 1 599 ? -2.104 22.598 -7.366 1.00 95.50 599 THR A O 1
ATOM 4887 N N . PHE A 1 600 ? -2.717 23.688 -9.244 1.00 95.56 600 PHE A N 1
ATOM 4888 C CA . PHE A 1 600 ? -3.904 22.885 -9.495 1.00 95.56 600 PHE A CA 1
ATOM 4889 C C . PHE A 1 600 ? -4.273 22.770 -10.978 1.00 95.56 600 PHE A C 1
ATOM 4891 O O . PHE A 1 600 ? -4.051 23.685 -11.777 1.00 95.56 600 PHE A O 1
ATOM 4898 N N . PHE A 1 601 ? -4.924 21.663 -11.330 1.00 95.31 601 PHE A N 1
ATOM 4899 C CA . PHE A 1 601 ? -5.540 21.414 -12.630 1.00 95.31 601 PHE A CA 1
ATOM 4900 C C . PHE A 1 601 ? -7.019 21.064 -12.463 1.00 95.31 601 PHE A C 1
ATOM 4902 O O . PHE A 1 601 ? -7.358 20.167 -11.699 1.00 95.31 601 PHE A O 1
ATOM 4909 N N . ASN A 1 602 ? -7.903 21.724 -13.208 1.00 92.31 602 ASN A N 1
ATOM 4910 C CA . ASN A 1 602 ? -9.348 21.463 -13.189 1.00 92.31 602 ASN A CA 1
ATOM 4911 C C . ASN A 1 602 ? -9.997 21.504 -14.586 1.00 92.31 602 ASN A C 1
ATOM 4913 O O . ASN A 1 602 ? -11.217 21.613 -14.699 1.00 92.31 602 ASN A O 1
ATOM 4917 N N . GLY A 1 603 ? -9.181 21.450 -15.644 1.00 87.56 603 GLY A N 1
ATOM 4918 C CA . GLY A 1 603 ? -9.618 21.572 -17.034 1.00 87.56 603 GLY A CA 1
ATOM 4919 C C . GLY A 1 603 ? -9.777 20.236 -17.762 1.00 87.56 603 GLY A C 1
ATOM 4920 O O . GLY A 1 603 ? -9.740 19.157 -17.170 1.00 87.56 603 GLY A O 1
ATOM 4921 N N . GLU A 1 604 ? -9.936 20.320 -19.081 1.00 87.00 604 GLU A N 1
ATOM 4922 C CA . GLU A 1 604 ? -9.945 19.162 -19.977 1.00 87.00 604 GLU A CA 1
ATOM 4923 C C . GLU A 1 604 ? -8.526 18.675 -20.283 1.00 87.00 604 GLU A C 1
ATOM 4925 O O . GLU A 1 604 ? -7.588 19.465 -20.424 1.00 87.00 604 GLU A O 1
ATOM 4930 N N . LEU A 1 605 ? -8.372 17.359 -20.434 1.00 85.75 605 LEU A N 1
ATOM 4931 C CA . LEU A 1 605 ? -7.110 16.741 -20.835 1.00 85.75 605 LEU A CA 1
ATOM 4932 C C . LEU A 1 605 ? -6.858 16.973 -22.332 1.00 85.75 605 LEU A C 1
ATOM 4934 O O . LEU A 1 605 ? -7.223 16.143 -23.161 1.00 85.75 605 LEU A O 1
ATOM 4938 N N . LYS A 1 606 ? -6.235 18.108 -22.665 1.00 79.75 606 LYS A N 1
ATOM 4939 C CA . LYS A 1 606 ? -5.875 18.471 -24.048 1.00 79.75 606 LYS A CA 1
ATOM 4940 C C . LYS A 1 606 ? -4.638 17.739 -24.564 1.00 79.75 606 LYS A C 1
ATOM 4942 O O . LYS A 1 606 ? -4.582 17.393 -25.738 1.00 79.75 606 LYS A O 1
ATOM 4947 N N . TYR A 1 607 ? -3.672 17.487 -23.684 1.00 71.31 607 TYR A N 1
ATOM 4948 C CA . TYR A 1 607 ? -2.389 16.882 -24.035 1.00 71.31 607 TYR A CA 1
ATOM 4949 C C . TYR A 1 607 ? -2.279 15.474 -23.440 1.00 71.31 607 TYR A C 1
ATOM 4951 O O . TYR A 1 607 ? -2.616 15.242 -22.272 1.00 71.31 607 TYR A O 1
ATOM 4959 N N . LYS A 1 608 ? -1.780 14.523 -24.235 1.00 64.44 608 LYS A N 1
ATOM 4960 C CA . LYS A 1 608 ? -1.273 13.251 -23.704 1.00 64.44 608 LYS A CA 1
ATOM 4961 C C . LYS A 1 608 ? 0.076 13.542 -23.055 1.00 64.44 608 LYS A C 1
ATOM 4963 O O . LYS A 1 608 ? 0.883 14.246 -23.647 1.00 64.44 608 LYS A O 1
ATOM 4968 N N . THR A 1 609 ? 0.282 13.058 -21.839 1.00 66.00 609 THR A N 1
ATOM 4969 C CA . THR A 1 609 ? 1.547 13.207 -21.112 1.00 66.00 609 THR A CA 1
ATOM 4970 C C . THR A 1 609 ? 2.312 11.889 -21.183 1.00 66.00 609 THR A C 1
ATOM 4972 O O . THR A 1 609 ? 1.704 10.819 -21.125 1.00 66.00 609 THR A O 1
ATOM 4975 N N . THR A 1 610 ? 3.643 11.942 -21.276 1.00 59.91 610 THR A N 1
ATOM 4976 C CA . THR A 1 610 ? 4.519 10.750 -21.293 1.00 59.91 610 THR A CA 1
ATOM 4977 C C . THR A 1 610 ? 4.345 9.919 -20.027 1.00 59.91 610 THR A C 1
ATOM 4979 O O . THR A 1 610 ? 4.430 8.697 -20.056 1.00 59.91 610 THR A O 1
ATOM 4982 N N . SER A 1 611 ? 4.070 10.591 -18.908 1.00 63.94 611 SER A N 1
ATOM 4983 C CA . SER A 1 611 ? 3.822 9.980 -17.605 1.00 63.94 611 SER A CA 1
ATOM 4984 C C . SER A 1 611 ? 2.461 9.271 -17.518 1.00 63.94 611 SER A C 1
ATOM 4986 O O . SER A 1 611 ? 2.223 8.503 -16.586 1.00 63.94 611 SER A O 1
ATOM 4988 N N . GLY A 1 612 ? 1.534 9.543 -18.447 1.00 74.75 612 GLY A N 1
ATOM 4989 C CA . GLY A 1 612 ? 0.134 9.126 -18.341 1.00 74.75 612 GLY A CA 1
ATOM 4990 C C . GLY A 1 612 ? -0.620 9.801 -17.185 1.00 74.75 612 GLY A C 1
ATOM 4991 O O . GLY A 1 612 ? -1.739 9.387 -16.847 1.00 74.75 612 GLY A O 1
ATOM 4992 N N . LEU A 1 613 ? -0.024 10.829 -16.567 1.00 85.38 613 LEU A N 1
ATOM 4993 C CA . LEU A 1 613 ? -0.581 11.574 -15.443 1.00 85.38 613 LEU A CA 1
ATOM 4994 C C . LEU A 1 613 ? -1.429 12.762 -15.902 1.00 85.38 613 LEU A C 1
ATOM 4996 O O . LEU A 1 613 ? -1.216 13.366 -16.954 1.00 85.38 613 LEU A O 1
ATOM 5000 N N . VAL A 1 614 ? -2.418 13.100 -15.086 1.00 90.88 614 VAL A N 1
ATOM 5001 C CA . VAL A 1 614 ? -3.116 14.380 -15.139 1.00 90.88 614 VAL A CA 1
ATOM 5002 C C . VAL A 1 614 ? -2.111 15.456 -14.722 1.00 90.88 614 VAL A C 1
ATOM 5004 O O . VAL A 1 614 ? -1.459 15.283 -13.688 1.00 90.88 614 VAL A O 1
ATOM 5007 N N . PRO A 1 615 ? -1.980 16.561 -15.477 1.00 91.75 615 PRO A N 1
ATOM 5008 C CA . PRO A 1 615 ? -1.111 17.662 -15.086 1.00 91.75 615 PRO A CA 1
ATOM 5009 C C . PRO A 1 615 ? -1.399 18.125 -13.653 1.00 91.75 615 PRO A C 1
ATOM 5011 O O . PRO A 1 615 ? -2.550 18.137 -13.214 1.00 91.75 615 PRO A O 1
ATOM 5014 N N . ILE A 1 616 ? -0.363 18.535 -12.924 1.00 93.12 616 ILE A N 1
ATOM 5015 C CA . ILE A 1 616 ? -0.518 19.211 -11.623 1.00 93.12 616 ILE A CA 1
ATOM 5016 C C . ILE A 1 616 ? -0.946 20.678 -11.794 1.00 93.12 616 ILE A C 1
ATOM 5018 O O . ILE A 1 616 ? -1.283 21.356 -10.825 1.00 93.12 616 ILE A O 1
ATOM 5022 N N . GLY A 1 617 ? -0.963 21.139 -13.047 1.00 92.25 617 GLY A N 1
ATOM 5023 C CA . GLY A 1 617 ? -1.654 22.334 -13.493 1.00 92.25 617 GLY A CA 1
ATOM 5024 C C . GLY A 1 617 ? -0.911 23.633 -13.219 1.00 92.25 617 GLY A C 1
ATOM 5025 O O . GLY A 1 617 ? 0.318 23.656 -13.228 1.00 92.25 617 GLY A O 1
ATOM 5026 N N . LYS A 1 618 ? -1.662 24.723 -13.072 1.00 91.56 618 LYS A N 1
ATOM 5027 C CA . LYS A 1 618 ? -1.140 26.095 -12.959 1.00 91.56 618 LYS A CA 1
ATOM 5028 C C . LYS A 1 618 ? -0.983 26.491 -11.504 1.00 91.56 618 LYS A C 1
ATOM 5030 O O . LYS A 1 618 ? -1.630 25.912 -10.636 1.00 91.56 618 LYS A O 1
ATOM 5035 N N . SER A 1 619 ? -0.189 27.519 -11.240 1.00 93.56 619 SER A N 1
ATOM 5036 C CA . SER A 1 619 ? -0.122 28.112 -9.909 1.00 93.56 619 SER A CA 1
ATOM 5037 C C . SER A 1 619 ? -1.471 28.669 -9.442 1.00 93.56 619 SER A C 1
ATOM 5039 O O . SER A 1 619 ? -2.263 29.245 -10.208 1.00 93.56 619 SER A O 1
ATOM 5041 N N . LEU A 1 620 ? -1.718 28.469 -8.149 1.00 93.50 620 LEU A N 1
ATOM 5042 C CA . LEU A 1 620 ? -2.772 29.140 -7.401 1.00 93.50 620 LEU A CA 1
ATOM 5043 C C . LEU A 1 620 ? -2.495 30.646 -7.354 1.00 93.50 620 LEU A C 1
ATOM 5045 O O . LEU A 1 620 ? -1.341 31.072 -7.281 1.00 93.50 620 LEU A O 1
ATOM 5049 N N . ARG A 1 621 ? -3.548 31.466 -7.375 1.00 90.94 621 ARG A N 1
ATOM 5050 C CA . ARG A 1 621 ? -3.404 32.930 -7.273 1.00 90.94 621 ARG A CA 1
ATOM 5051 C C . ARG A 1 621 ? -2.650 33.324 -5.997 1.00 90.94 621 ARG A C 1
ATOM 5053 O O . ARG A 1 621 ? -2.925 32.814 -4.918 1.00 90.94 621 ARG A O 1
ATOM 5060 N N . GLY A 1 622 ? -1.703 34.250 -6.118 1.00 89.00 622 GLY A N 1
ATOM 5061 C CA . GLY A 1 622 ? -0.845 34.695 -5.014 1.00 89.00 622 GLY A CA 1
ATOM 5062 C C . GLY A 1 622 ? 0.289 33.732 -4.650 1.00 89.00 622 GLY A C 1
ATOM 5063 O O . GLY A 1 622 ? 1.070 34.047 -3.754 1.00 89.00 622 GLY A O 1
ATOM 5064 N N . ILE A 1 623 ? 0.406 32.592 -5.336 1.00 91.56 623 ILE A N 1
ATOM 5065 C CA . ILE A 1 623 ? 1.506 31.637 -5.186 1.00 91.56 623 ILE A CA 1
ATOM 5066 C C . ILE A 1 623 ? 2.265 31.577 -6.508 1.00 91.56 623 ILE A C 1
ATOM 5068 O O . ILE A 1 623 ? 1.667 31.521 -7.580 1.00 91.56 623 ILE A O 1
ATOM 5072 N N . PHE A 1 624 ? 3.594 31.584 -6.446 1.00 90.50 624 PHE A N 1
ATOM 5073 C CA . PHE A 1 624 ? 4.429 31.522 -7.638 1.00 90.50 624 PHE A CA 1
ATOM 5074 C C . PHE A 1 624 ? 5.049 30.128 -7.780 1.00 90.50 624 PHE A C 1
ATOM 5076 O O . PHE A 1 624 ? 5.745 29.661 -6.878 1.00 90.50 624 PHE A O 1
ATOM 5083 N N . ALA A 1 625 ? 4.813 29.468 -8.915 1.00 93.12 625 ALA A N 1
ATOM 5084 C CA . ALA A 1 625 ? 5.397 28.173 -9.256 1.00 93.12 625 ALA A CA 1
ATOM 5085 C C . ALA A 1 625 ? 6.115 28.252 -10.609 1.00 93.12 625 ALA A C 1
ATOM 5087 O O . ALA A 1 625 ? 5.606 28.840 -11.566 1.00 93.12 625 ALA A O 1
ATOM 5088 N N . CYS A 1 626 ? 7.302 27.656 -10.696 1.00 92.19 626 CYS A N 1
ATOM 5089 C CA . CYS A 1 626 ? 8.102 27.628 -11.920 1.00 92.19 626 CYS A CA 1
ATOM 5090 C C . CYS A 1 626 ? 8.946 26.351 -12.015 1.00 92.19 626 CYS A C 1
ATOM 5092 O O . CYS A 1 626 ? 8.970 25.540 -11.088 1.00 92.19 626 CYS A O 1
ATOM 5094 N N . ILE A 1 627 ? 9.625 26.169 -13.149 1.00 93.75 627 ILE A N 1
ATOM 5095 C CA . ILE A 1 627 ? 10.502 25.025 -13.411 1.00 93.75 627 ILE A CA 1
ATOM 5096 C C . ILE A 1 627 ? 11.881 25.554 -13.770 1.00 93.75 627 ILE A C 1
ATOM 5098 O O . ILE A 1 627 ? 12.002 26.413 -14.641 1.00 93.75 627 ILE A O 1
ATOM 5102 N N . VAL A 1 628 ? 12.926 25.037 -13.135 1.00 93.44 628 VAL A N 1
ATOM 5103 C CA . VAL A 1 628 ? 14.307 25.479 -13.354 1.00 93.44 628 VAL A CA 1
ATOM 5104 C C . VAL A 1 628 ? 15.231 24.310 -13.649 1.00 93.44 628 VAL A C 1
ATOM 5106 O O . VAL A 1 628 ? 14.996 23.178 -13.235 1.00 93.44 628 VAL A O 1
ATOM 5109 N N . ASP A 1 629 ? 16.334 24.593 -14.324 1.00 90.25 629 ASP A N 1
ATOM 5110 C CA . ASP A 1 629 ? 17.408 23.622 -14.458 1.00 90.25 629 ASP A CA 1
ATOM 5111 C C . ASP A 1 629 ? 18.025 23.345 -13.082 1.00 90.25 629 ASP A C 1
ATOM 5113 O O . ASP A 1 629 ? 18.377 24.270 -12.347 1.00 90.25 629 ASP A O 1
ATOM 5117 N N . PRO A 1 630 ? 18.180 22.076 -12.699 1.00 85.75 630 PRO A N 1
ATOM 5118 C CA . PRO A 1 630 ? 18.612 21.712 -11.357 1.00 85.75 630 PRO A CA 1
ATOM 5119 C C . PRO A 1 630 ? 20.058 22.097 -11.038 1.00 85.75 630 PRO A C 1
ATOM 5121 O O . PRO A 1 630 ? 20.392 22.227 -9.860 1.00 85.75 630 PRO A O 1
ATOM 5124 N N . ILE A 1 631 ? 20.914 22.249 -12.050 1.00 86.62 631 ILE A N 1
ATOM 5125 C CA . ILE A 1 631 ? 22.323 22.618 -11.893 1.00 86.62 631 ILE A CA 1
ATOM 5126 C C . ILE A 1 631 ? 22.453 24.134 -11.960 1.00 86.62 631 ILE A C 1
ATOM 5128 O O . ILE A 1 631 ? 23.052 24.736 -11.075 1.00 86.62 631 ILE A O 1
ATOM 5132 N N . THR A 1 632 ? 21.880 24.747 -12.995 1.00 88.75 632 THR A N 1
ATOM 5133 C CA . THR A 1 632 ? 22.110 26.169 -13.286 1.00 88.75 632 THR A CA 1
ATOM 5134 C C . THR A 1 632 ? 21.108 27.082 -12.593 1.00 88.75 632 THR A C 1
ATOM 5136 O O . THR A 1 632 ? 21.333 28.283 -12.524 1.00 88.75 632 THR A O 1
ATOM 5139 N N . LYS A 1 633 ? 19.999 26.525 -12.086 1.00 90.12 633 LYS A N 1
ATOM 5140 C CA . LYS A 1 633 ? 18.870 27.230 -11.451 1.00 90.12 633 LYS A CA 1
ATOM 5141 C C . LYS A 1 633 ? 18.166 28.256 -12.346 1.00 90.12 633 LYS A C 1
ATOM 5143 O O . LYS A 1 633 ? 17.298 28.992 -11.891 1.00 90.12 633 LYS A O 1
ATOM 5148 N N . MET A 1 634 ? 18.474 28.249 -13.639 1.00 90.94 634 MET A N 1
ATOM 5149 C CA . MET A 1 634 ? 17.836 29.101 -14.637 1.00 90.94 634 MET A CA 1
ATOM 5150 C C . MET A 1 634 ? 16.455 28.566 -15.018 1.00 90.94 634 MET A C 1
ATOM 5152 O O . MET A 1 634 ? 16.281 27.349 -15.130 1.00 90.94 634 MET A O 1
ATOM 5156 N N . LEU A 1 635 ? 15.520 29.461 -15.331 1.00 92.88 635 LEU A N 1
ATOM 5157 C CA . LEU A 1 635 ? 14.148 29.145 -15.741 1.00 92.88 635 LEU A CA 1
ATOM 5158 C C . LEU A 1 635 ? 14.085 28.279 -17.013 1.00 92.88 635 LEU A C 1
ATOM 5160 O O . LEU A 1 635 ? 14.742 28.577 -18.009 1.00 92.88 635 LEU A O 1
ATOM 5164 N N . SER A 1 636 ? 13.313 27.196 -16.981 1.00 92.62 636 SER A N 1
ATOM 5165 C CA . SER A 1 636 ? 13.209 26.226 -18.081 1.00 92.62 636 SER A CA 1
ATOM 5166 C C . SER A 1 636 ? 12.144 26.648 -19.102 1.00 92.62 636 SER A C 1
ATOM 5168 O O . SER A 1 636 ? 11.073 27.083 -18.672 1.00 92.62 636 SER A O 1
ATOM 5170 N N . PRO A 1 637 ? 12.394 26.497 -20.420 1.00 91.56 637 PRO A N 1
ATOM 5171 C CA . PRO A 1 637 ? 11.401 26.794 -21.454 1.00 91.56 637 PRO A CA 1
ATOM 5172 C C . PRO A 1 637 ? 10.199 25.838 -21.406 1.00 91.56 637 PRO A C 1
ATOM 5174 O O . PRO A 1 637 ? 10.224 24.811 -20.717 1.00 91.56 637 PRO A O 1
ATOM 5177 N N . PHE A 1 638 ? 9.132 26.150 -22.148 1.00 88.88 638 PHE A N 1
ATOM 5178 C CA . PHE A 1 638 ? 7.999 25.230 -22.266 1.00 88.88 638 PHE A CA 1
ATOM 5179 C C . PHE A 1 638 ? 8.456 23.896 -22.867 1.00 88.88 638 PHE A C 1
ATOM 5181 O O . PHE A 1 638 ? 9.249 23.838 -23.803 1.00 88.88 638 PHE A O 1
ATOM 5188 N N . GLY A 1 639 ? 7.957 22.799 -22.306 1.00 84.12 639 GLY A N 1
ATOM 5189 C CA . GLY A 1 639 ? 8.324 21.442 -22.690 1.00 84.12 639 GLY A CA 1
ATOM 5190 C C . GLY A 1 639 ? 9.656 20.945 -22.132 1.00 84.12 639 GLY A C 1
ATOM 5191 O O . GLY A 1 639 ? 9.865 19.732 -22.121 1.00 84.12 639 GLY A O 1
ATOM 5192 N N . ALA A 1 640 ? 10.519 21.826 -21.617 1.00 88.44 640 ALA A N 1
ATOM 5193 C CA . ALA A 1 640 ? 11.775 21.416 -21.007 1.00 88.44 640 ALA A CA 1
ATOM 5194 C C . ALA A 1 640 ? 11.564 20.774 -19.636 1.00 88.44 640 ALA A C 1
ATOM 5196 O O . ALA A 1 640 ? 10.800 21.260 -18.798 1.00 88.44 640 ALA A O 1
ATOM 5197 N N . ILE A 1 641 ? 12.283 19.680 -19.412 1.00 87.25 641 ILE A N 1
ATOM 5198 C CA . ILE A 1 641 ? 12.316 18.964 -18.142 1.00 87.25 641 ILE A CA 1
ATOM 5199 C C . ILE A 1 641 ? 13.210 19.737 -17.174 1.00 87.25 641 ILE A C 1
ATOM 5201 O O . ILE A 1 641 ? 14.340 20.076 -17.516 1.00 87.25 641 ILE A O 1
ATOM 5205 N N . GLY A 1 642 ? 12.743 19.967 -15.950 1.00 89.75 642 GLY A N 1
ATOM 5206 C CA . GLY A 1 642 ? 13.524 20.603 -14.891 1.00 89.75 642 GLY A CA 1
ATOM 5207 C C . GLY A 1 642 ? 12.929 20.364 -13.506 1.00 89.75 642 GLY A C 1
ATOM 5208 O O . GLY A 1 642 ? 11.931 19.661 -13.356 1.00 89.75 642 GLY A O 1
ATOM 5209 N N . GLU A 1 643 ? 13.550 20.944 -12.484 1.00 92.75 643 GLU A N 1
ATOM 5210 C CA . GLU A 1 643 ? 13.097 20.890 -11.095 1.00 92.75 643 GLU A CA 1
ATOM 5211 C C . GLU A 1 643 ? 11.999 21.935 -10.839 1.00 92.75 643 GLU A C 1
ATOM 5213 O O . GLU A 1 643 ? 12.140 23.102 -11.199 1.00 92.75 643 GLU A O 1
ATOM 5218 N N . ILE A 1 644 ? 10.904 21.522 -10.204 1.00 94.25 644 ILE A N 1
ATOM 5219 C CA . ILE A 1 644 ? 9.785 22.384 -9.821 1.00 94.25 644 ILE A CA 1
ATOM 5220 C C . ILE A 1 644 ? 10.184 23.205 -8.587 1.00 94.25 644 ILE A C 1
ATOM 5222 O O . ILE A 1 644 ? 10.702 22.668 -7.601 1.00 94.25 644 ILE A O 1
ATOM 5226 N N . CYS A 1 645 ? 9.882 24.499 -8.611 1.00 94.12 645 CYS A N 1
ATOM 5227 C CA . CYS A 1 645 ? 10.171 25.452 -7.543 1.00 94.12 645 CYS A CA 1
ATOM 5228 C C . CYS A 1 645 ? 8.913 26.222 -7.161 1.00 94.12 645 CYS A C 1
ATOM 5230 O O . CYS A 1 645 ? 8.183 26.687 -8.038 1.00 94.12 645 CYS A O 1
ATOM 5232 N N . ILE A 1 646 ? 8.700 26.409 -5.859 1.00 95.31 646 ILE A N 1
ATOM 5233 C CA . ILE A 1 646 ? 7.617 27.242 -5.327 1.00 95.31 646 ILE A CA 1
ATOM 5234 C C . ILE A 1 646 ? 8.232 28.429 -4.592 1.00 95.31 646 ILE A C 1
ATOM 5236 O O . ILE A 1 646 ? 9.182 28.259 -3.826 1.00 95.31 646 ILE A O 1
ATOM 5240 N N . CYS A 1 647 ? 7.705 29.623 -4.837 1.00 90.81 647 CYS A N 1
ATOM 5241 C CA . CYS A 1 647 ? 8.277 30.875 -4.355 1.00 90.81 647 CYS A CA 1
ATOM 5242 C C . CYS A 1 647 ? 7.225 31.712 -3.623 1.00 90.81 647 CYS A C 1
ATOM 5244 O O . CYS A 1 647 ? 6.043 31.698 -3.979 1.00 90.81 647 CYS A O 1
ATOM 5246 N N . GLY A 1 648 ? 7.680 32.493 -2.642 1.00 87.50 648 GLY A N 1
ATOM 5247 C CA . GLY A 1 648 ? 6.866 33.508 -1.974 1.00 87.50 648 GLY A CA 1
ATOM 5248 C C . GLY A 1 648 ? 6.476 33.162 -0.539 1.00 87.50 648 GLY A C 1
ATOM 5249 O O . GLY A 1 648 ? 7.080 32.321 0.121 1.00 87.50 648 GLY A O 1
ATOM 5250 N N . ARG A 1 649 ? 5.451 33.855 -0.036 1.00 89.19 649 ARG A N 1
ATOM 5251 C CA . ARG A 1 649 ? 5.099 33.900 1.398 1.00 89.19 649 ARG A CA 1
ATOM 5252 C C . ARG A 1 649 ? 4.473 32.624 1.955 1.00 89.19 649 ARG A C 1
ATOM 5254 O O . ARG A 1 649 ? 4.350 32.487 3.167 1.00 89.19 649 ARG A O 1
ATOM 5261 N N . THR A 1 650 ? 4.076 31.695 1.091 1.00 92.75 650 THR A N 1
ATOM 5262 C CA . THR A 1 650 ? 3.577 30.379 1.504 1.00 92.75 650 THR A CA 1
ATOM 5263 C C . THR A 1 650 ? 4.706 29.387 1.788 1.00 92.75 650 THR A C 1
ATOM 5265 O O . THR A 1 650 ? 4.439 28.301 2.299 1.00 92.75 650 THR A O 1
ATOM 5268 N N . VAL A 1 651 ? 5.968 29.735 1.511 1.00 94.38 651 VAL A N 1
ATOM 5269 C CA . VAL A 1 651 ? 7.125 28.911 1.885 1.00 94.38 651 VAL A CA 1
ATOM 5270 C C . VAL A 1 651 ? 7.295 28.908 3.410 1.00 94.38 651 VAL A C 1
ATOM 5272 O O . VAL A 1 651 ? 7.402 29.956 4.046 1.00 94.38 651 VAL A O 1
ATOM 5275 N N . GLY A 1 652 ? 7.304 27.712 3.997 1.00 92.50 652 GLY A N 1
ATOM 5276 C CA . GLY A 1 652 ? 7.425 27.484 5.433 1.00 92.50 652 GLY A CA 1
ATOM 5277 C C . GLY A 1 652 ? 8.805 27.832 5.996 1.00 92.50 652 GLY A C 1
ATOM 5278 O O . GLY A 1 652 ? 9.793 27.955 5.273 1.00 92.50 652 GLY A O 1
ATOM 5279 N N . LYS A 1 653 ? 8.873 27.959 7.323 1.00 92.50 653 LYS A N 1
ATOM 5280 C CA . LYS A 1 653 ? 10.091 28.242 8.103 1.00 92.50 653 LYS A CA 1
ATOM 5281 C C . LYS A 1 653 ? 10.554 26.982 8.868 1.00 92.50 653 LYS A C 1
ATOM 5283 O O . LYS A 1 653 ? 9.958 25.911 8.744 1.00 92.50 653 LYS A O 1
ATOM 5288 N N . GLY A 1 654 ? 11.612 27.096 9.677 1.00 89.06 654 GLY A N 1
ATOM 5289 C CA . GLY A 1 654 ? 12.177 25.986 10.462 1.00 89.06 654 GLY A CA 1
ATOM 5290 C C . GLY A 1 654 ? 13.327 25.288 9.736 1.00 89.06 654 GLY A C 1
ATOM 5291 O O . GLY A 1 654 ? 14.255 25.951 9.286 1.00 89.06 654 GLY A O 1
ATOM 5292 N N . ASP A 1 655 ? 13.252 23.966 9.573 1.00 88.38 655 ASP A N 1
ATOM 5293 C CA . ASP A 1 655 ? 14.261 23.156 8.862 1.00 88.38 655 ASP A CA 1
ATOM 5294 C C . ASP A 1 655 ? 14.118 23.216 7.323 1.00 88.38 655 ASP A C 1
ATOM 5296 O O . ASP A 1 655 ? 14.749 22.444 6.587 1.00 88.38 655 ASP A O 1
ATOM 5300 N N . VAL A 1 656 ? 13.263 24.110 6.818 1.00 86.75 656 VAL A N 1
ATOM 5301 C CA . VAL A 1 656 ? 13.025 24.332 5.389 1.00 86.75 656 VAL A CA 1
ATOM 5302 C C . VAL A 1 656 ? 14.206 25.094 4.794 1.00 86.75 656 VAL A C 1
ATOM 5304 O O . VAL A 1 656 ? 14.468 26.243 5.140 1.00 86.75 656 VAL A O 1
ATOM 5307 N N . LYS A 1 657 ? 14.928 24.451 3.871 1.00 88.50 657 LYS A N 1
ATOM 5308 C CA . LYS A 1 657 ? 16.025 25.093 3.139 1.00 88.50 657 LYS A CA 1
ATOM 5309 C C . LYS A 1 657 ? 15.465 25.891 1.972 1.00 88.50 657 LYS A C 1
ATOM 5311 O O . LYS A 1 657 ? 14.904 25.306 1.046 1.00 88.50 657 LYS A O 1
ATOM 5316 N N . THR A 1 658 ? 15.667 27.199 2.005 1.00 89.75 658 THR A N 1
ATOM 5317 C CA . THR A 1 658 ? 15.301 28.103 0.917 1.00 89.75 658 THR A CA 1
ATOM 5318 C C . THR A 1 658 ? 16.535 28.557 0.146 1.00 89.75 658 THR A C 1
ATOM 5320 O O . THR A 1 658 ? 17.666 28.510 0.634 1.00 89.75 658 THR A O 1
ATOM 5323 N N . THR A 1 659 ? 16.314 28.974 -1.091 1.00 89.75 659 THR A N 1
ATOM 5324 C CA . THR A 1 659 ? 17.301 29.642 -1.937 1.00 89.75 659 THR A CA 1
ATOM 5325 C C . THR A 1 659 ? 16.685 30.900 -2.540 1.00 89.75 659 THR A C 1
ATOM 5327 O O . THR A 1 659 ? 15.517 31.201 -2.289 1.00 89.75 659 THR A O 1
ATOM 5330 N N . MET A 1 660 ? 17.477 31.622 -3.324 1.00 87.44 660 MET A N 1
ATOM 5331 C CA . MET A 1 660 ? 17.070 32.825 -4.036 1.00 87.44 660 MET A CA 1
ATOM 5332 C C . MET A 1 660 ? 17.313 32.597 -5.519 1.00 87.44 660 MET A C 1
ATOM 5334 O O . MET A 1 660 ? 18.386 32.130 -5.901 1.00 87.44 660 MET A O 1
ATOM 5338 N N . LEU A 1 661 ? 16.322 32.917 -6.343 1.00 87.19 661 LEU A N 1
ATOM 5339 C CA . LEU A 1 661 ? 16.459 32.903 -7.792 1.00 87.19 661 LEU A CA 1
ATOM 5340 C C . LEU A 1 661 ? 16.411 34.341 -8.294 1.00 87.19 661 LEU A C 1
ATOM 5342 O O . LEU A 1 661 ? 15.630 35.153 -7.803 1.00 87.19 661 LEU A O 1
ATOM 5346 N N . GLU A 1 662 ? 17.239 34.662 -9.283 1.00 84.25 662 GLU A N 1
ATOM 5347 C CA . GLU A 1 662 ? 17.389 36.042 -9.767 1.00 84.25 662 GLU A CA 1
ATOM 5348 C C . GLU A 1 662 ? 16.056 36.651 -10.225 1.00 84.25 662 GLU A C 1
ATOM 5350 O O . GLU A 1 662 ? 15.780 37.823 -9.983 1.00 84.25 662 GLU A O 1
ATOM 5355 N N . PHE A 1 663 ? 15.184 35.838 -10.825 1.00 85.19 663 PHE A N 1
ATOM 5356 C CA . PHE A 1 663 ? 13.896 36.279 -11.357 1.00 85.19 663 PHE A CA 1
ATOM 5357 C C . PHE A 1 663 ? 12.759 36.328 -10.317 1.00 85.19 663 PHE A C 1
ATOM 5359 O O . PHE A 1 663 ? 11.635 36.661 -10.687 1.00 85.19 663 PHE A O 1
ATOM 5366 N N . THR A 1 664 ? 13.002 36.002 -9.038 1.00 83.25 664 THR A N 1
ATOM 5367 C CA . THR A 1 664 ? 11.949 35.937 -7.999 1.00 83.25 664 THR A CA 1
ATOM 5368 C C . THR A 1 664 ? 11.945 37.107 -7.010 1.00 83.25 664 THR A C 1
ATOM 5370 O O . THR A 1 664 ? 11.148 37.085 -6.077 1.00 83.25 664 THR A O 1
ATOM 5373 N N . GLY A 1 665 ? 12.790 38.130 -7.187 1.00 75.44 665 GLY A N 1
ATOM 5374 C CA . GLY A 1 665 ? 12.692 39.409 -6.459 1.00 75.44 665 GLY A CA 1
ATOM 5375 C C . GLY A 1 665 ? 12.702 39.283 -4.929 1.00 75.44 665 GLY A C 1
ATOM 5376 O O . GLY A 1 665 ? 11.703 39.570 -4.269 1.00 75.44 665 GLY A O 1
ATOM 5377 N N . ASP A 1 666 ? 13.818 38.812 -4.372 1.00 79.81 666 ASP A N 1
ATOM 5378 C CA . ASP A 1 666 ? 14.061 38.595 -2.936 1.00 79.81 666 ASP A CA 1
ATOM 5379 C C . ASP A 1 666 ? 13.052 37.690 -2.193 1.00 79.81 666 ASP A C 1
ATOM 5381 O O . ASP A 1 666 ? 13.094 37.560 -0.967 1.00 79.81 666 ASP A O 1
ATOM 5385 N N . GLN A 1 667 ? 12.162 37.002 -2.911 1.00 85.56 667 GLN A N 1
ATOM 5386 C CA . GLN A 1 667 ? 11.271 36.019 -2.304 1.00 85.56 667 GLN A CA 1
ATOM 5387 C C . GLN A 1 667 ? 12.006 34.705 -2.014 1.00 85.56 667 GLN A C 1
ATOM 5389 O O . GLN A 1 667 ? 12.790 34.246 -2.851 1.00 85.56 667 GLN A O 1
ATOM 5394 N N . PRO A 1 668 ? 11.713 34.047 -0.876 1.00 90.25 668 PRO A N 1
ATOM 5395 C CA . PRO A 1 668 ? 12.253 32.728 -0.595 1.00 90.25 668 PRO A CA 1
ATOM 5396 C C . PRO A 1 668 ? 11.738 31.723 -1.625 1.00 90.25 668 PRO A C 1
ATOM 5398 O O . PRO A 1 668 ? 10.539 31.666 -1.922 1.00 90.25 668 PRO A O 1
ATOM 5401 N N . VAL A 1 669 ? 12.652 30.905 -2.140 1.00 93.50 669 VAL A N 1
ATOM 5402 C CA . VAL A 1 669 ? 12.351 29.829 -3.082 1.00 93.50 669 VAL A CA 1
ATOM 5403 C C . VAL A 1 669 ? 12.598 28.486 -2.424 1.00 93.50 669 VAL A C 1
ATOM 5405 O O . VAL A 1 669 ? 13.689 28.214 -1.919 1.00 93.50 669 VAL A O 1
ATOM 5408 N N . PHE A 1 670 ? 11.595 27.617 -2.473 1.00 94.19 670 PHE A N 1
ATOM 5409 C CA . PHE A 1 670 ? 11.728 26.221 -2.099 1.00 94.19 670 PHE A CA 1
ATOM 5410 C C . PHE A 1 670 ? 11.928 25.353 -3.346 1.00 94.19 670 PHE A C 1
ATOM 5412 O O . PHE A 1 670 ? 11.049 25.237 -4.204 1.00 94.19 670 PHE A O 1
ATOM 5419 N N . MET A 1 671 ? 13.102 24.728 -3.425 1.00 92.31 671 MET A N 1
ATOM 5420 C CA . MET A 1 671 ? 13.439 23.720 -4.431 1.00 92.31 671 MET A CA 1
ATOM 5421 C C . MET A 1 671 ? 12.819 22.386 -4.007 1.00 92.31 671 MET A C 1
ATOM 5423 O O . MET A 1 671 ? 13.180 21.827 -2.969 1.00 92.31 671 MET A O 1
ATOM 5427 N N . THR A 1 672 ? 11.854 21.879 -4.773 1.00 90.19 672 THR A N 1
ATOM 5428 C CA . THR A 1 672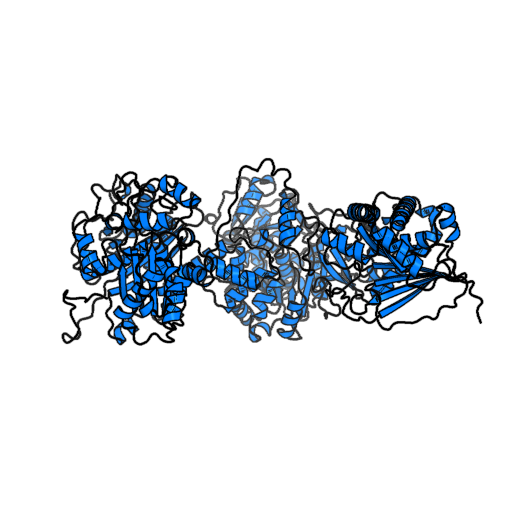 ? 11.020 20.755 -4.311 1.00 90.19 672 THR A CA 1
ATOM 5429 C C . THR A 1 672 ? 11.730 19.396 -4.382 1.00 90.19 672 THR A C 1
ATOM 5431 O O . THR A 1 672 ? 11.360 18.454 -3.665 1.00 90.19 672 THR A O 1
ATOM 5434 N N . GLY A 1 673 ? 12.753 19.271 -5.235 1.00 87.81 673 GLY A N 1
ATOM 5435 C CA . GLY A 1 673 ? 13.342 18.001 -5.660 1.00 87.81 673 GLY A CA 1
ATOM 5436 C C . GLY A 1 673 ? 12.419 17.144 -6.535 1.00 87.81 673 GLY A C 1
ATOM 5437 O O . GLY A 1 673 ? 12.732 15.973 -6.767 1.00 87.81 673 GLY A O 1
ATOM 5438 N N . ASP A 1 674 ? 11.287 17.694 -6.973 1.00 88.44 674 ASP A N 1
ATOM 5439 C CA . ASP A 1 674 ? 10.345 17.089 -7.911 1.00 88.44 674 ASP A CA 1
ATOM 5440 C C . ASP A 1 674 ? 10.599 17.681 -9.308 1.00 88.44 674 ASP A C 1
ATOM 5442 O O . ASP A 1 674 ? 10.925 18.857 -9.440 1.00 88.44 674 ASP A O 1
ATOM 5446 N N . TYR A 1 675 ? 10.498 16.861 -10.350 1.00 88.56 675 TYR A N 1
ATOM 5447 C CA . TYR A 1 675 ? 10.772 17.210 -11.739 1.00 88.56 675 TYR A CA 1
ATOM 5448 C C . TYR A 1 675 ? 9.483 17.225 -12.542 1.00 88.56 675 TYR A C 1
ATOM 5450 O O . TYR A 1 675 ? 8.612 16.363 -12.394 1.00 88.56 675 TYR A O 1
ATOM 5458 N N . GLY A 1 676 ? 9.394 18.194 -13.436 1.00 88.69 676 GLY A N 1
ATOM 5459 C CA . GLY A 1 676 ? 8.280 18.360 -14.345 1.00 88.69 676 GLY A CA 1
ATOM 5460 C C . GLY A 1 676 ? 8.692 19.172 -15.558 1.00 88.69 676 GLY A C 1
ATOM 5461 O O . GLY A 1 676 ? 9.849 19.570 -15.701 1.00 88.69 676 GLY A O 1
ATOM 5462 N N . ARG A 1 677 ? 7.720 19.430 -16.421 1.00 87.62 677 ARG A N 1
ATOM 5463 C CA . ARG A 1 677 ? 7.847 20.342 -17.558 1.00 87.62 677 ARG A CA 1
ATOM 5464 C C . ARG A 1 677 ? 6.568 21.140 -17.710 1.00 87.62 677 ARG A C 1
ATOM 5466 O O . ARG A 1 677 ? 5.484 20.649 -17.401 1.00 87.62 677 ARG A O 1
ATOM 5473 N N . MET A 1 678 ? 6.682 22.372 -18.178 1.00 89.81 678 MET A N 1
ATOM 5474 C CA . MET A 1 678 ? 5.514 23.221 -18.350 1.00 89.81 678 MET A CA 1
ATOM 5475 C C . MET A 1 678 ? 4.957 23.035 -19.756 1.00 89.81 678 MET A C 1
ATOM 5477 O O . MET A 1 678 ? 5.691 23.135 -20.734 1.00 89.81 678 MET A O 1
ATOM 5481 N N . LEU A 1 679 ? 3.669 22.740 -19.856 1.00 87.38 679 LEU A N 1
ATOM 5482 C CA . LEU A 1 679 ? 2.949 22.563 -21.109 1.00 87.38 679 LEU A CA 1
ATOM 5483 C C . LEU A 1 679 ? 2.619 23.925 -21.741 1.00 87.38 679 LEU A C 1
ATOM 5485 O O . LEU A 1 679 ? 2.553 24.928 -21.024 1.00 87.38 679 LEU A O 1
ATOM 5489 N N . PRO A 1 680 ? 2.348 23.989 -23.059 1.00 83.69 680 PRO A N 1
ATOM 5490 C CA . PRO A 1 680 ? 2.120 25.254 -23.767 1.00 83.69 680 PRO A CA 1
ATOM 5491 C C . PRO A 1 680 ? 0.958 26.100 -23.223 1.00 83.69 680 PRO A C 1
ATOM 5493 O O . PRO A 1 680 ? 0.931 27.322 -23.397 1.00 83.69 680 PRO A O 1
ATOM 5496 N N . ASP A 1 681 ? -0.006 25.466 -22.554 1.00 85.69 681 ASP A N 1
ATOM 5497 C CA . ASP A 1 681 ? -1.146 26.131 -21.921 1.00 85.69 681 ASP A CA 1
ATOM 5498 C C . ASP A 1 681 ? -0.856 26.649 -20.498 1.00 85.69 681 ASP A C 1
ATOM 5500 O O . ASP A 1 681 ? -1.742 27.241 -19.872 1.00 85.69 681 ASP A O 1
ATOM 5504 N N . GLY A 1 682 ? 0.366 26.446 -19.998 1.00 87.44 682 GLY A N 1
ATOM 5505 C CA . GLY A 1 682 ? 0.849 26.833 -18.674 1.00 87.44 682 GLY A CA 1
ATOM 5506 C C . GLY A 1 682 ? 0.617 25.799 -17.574 1.00 87.44 682 GLY A C 1
ATOM 5507 O O . GLY A 1 682 ? 1.023 26.034 -16.439 1.00 87.44 682 GLY A O 1
ATOM 5508 N N . ASN A 1 683 ? -0.036 24.671 -17.869 1.00 91.25 683 ASN A N 1
ATOM 5509 C CA . ASN A 1 683 ? -0.141 23.573 -16.912 1.00 91.25 683 ASN A CA 1
ATOM 5510 C C . ASN A 1 683 ? 1.212 22.876 -16.750 1.00 91.25 683 ASN A C 1
ATOM 5512 O O . ASN A 1 683 ? 1.947 22.708 -17.716 1.00 91.25 683 ASN A O 1
ATOM 5516 N N . ILE A 1 684 ? 1.530 22.408 -15.550 1.00 91.56 684 ILE A N 1
ATOM 5517 C CA . ILE A 1 684 ? 2.755 21.647 -15.309 1.00 91.56 684 ILE A CA 1
ATOM 5518 C C . ILE A 1 684 ? 2.455 20.146 -15.411 1.00 91.56 684 ILE A C 1
ATOM 5520 O O . ILE A 1 684 ? 1.583 19.624 -14.711 1.00 91.56 684 ILE A O 1
ATOM 5524 N N . ASP A 1 685 ? 3.181 19.457 -16.290 1.00 87.19 685 ASP A N 1
ATOM 5525 C CA . ASP A 1 685 ? 3.238 17.999 -16.394 1.00 87.19 685 ASP A CA 1
ATOM 5526 C C . ASP A 1 685 ? 4.300 17.477 -15.421 1.00 87.19 685 ASP A C 1
ATOM 5528 O O . ASP A 1 685 ? 5.471 17.862 -15.481 1.00 87.19 685 ASP A O 1
ATOM 5532 N N . PHE A 1 686 ? 3.877 16.634 -14.484 1.00 88.56 686 PHE A N 1
ATOM 5533 C CA . PHE A 1 686 ? 4.752 16.059 -13.471 1.00 88.56 686 PHE A CA 1
ATOM 5534 C C . PHE A 1 686 ? 5.444 14.812 -14.029 1.00 88.56 686 PHE A C 1
ATOM 5536 O O . PHE A 1 686 ? 4.783 13.907 -14.538 1.00 88.56 686 PHE A O 1
ATOM 5543 N N . ILE A 1 687 ? 6.771 14.749 -13.898 1.00 80.12 687 ILE A N 1
ATOM 5544 C CA . ILE A 1 687 ? 7.597 13.676 -14.469 1.00 80.12 687 ILE A CA 1
ATOM 5545 C C . ILE A 1 687 ? 8.045 12.689 -13.390 1.00 80.12 687 ILE A C 1
ATOM 5547 O O . ILE A 1 687 ? 7.936 11.481 -13.583 1.00 80.12 687 ILE A O 1
ATOM 5551 N N . GLY A 1 688 ? 8.543 13.169 -12.247 1.00 76.25 688 GLY A N 1
ATOM 5552 C CA . GLY A 1 688 ? 9.062 12.294 -11.188 1.00 76.25 688 GLY A CA 1
ATOM 5553 C C . GLY A 1 688 ? 10.009 13.008 -10.227 1.00 76.25 688 GLY A C 1
ATOM 5554 O O . GLY A 1 688 ? 9.979 14.224 -10.131 1.00 76.25 688 GLY A O 1
ATOM 5555 N N . ARG A 1 689 ? 10.870 12.279 -9.506 1.00 74.69 689 ARG A N 1
ATOM 5556 C CA . ARG A 1 689 ? 11.949 12.851 -8.672 1.00 74.69 689 ARG A CA 1
ATOM 5557 C C . ARG A 1 689 ? 13.305 12.380 -9.188 1.00 74.69 689 ARG A C 1
ATOM 5559 O O . ARG A 1 689 ? 13.461 11.194 -9.450 1.00 74.69 689 ARG A O 1
ATOM 5566 N N . LYS A 1 690 ? 14.273 13.293 -9.334 1.00 57.16 690 LYS A N 1
ATOM 5567 C CA . LYS A 1 690 ? 15.620 12.979 -9.866 1.00 57.16 690 LYS A CA 1
ATOM 5568 C C . LYS A 1 690 ? 16.454 12.154 -8.896 1.00 57.16 690 LYS A C 1
ATOM 5570 O O . LYS A 1 690 ? 17.134 11.216 -9.294 1.00 57.16 690 LYS A O 1
ATOM 5575 N N . ASP A 1 691 ? 16.335 12.473 -7.616 1.00 47.53 691 ASP A N 1
ATOM 5576 C CA . ASP A 1 691 ? 16.761 11.583 -6.559 1.00 47.53 691 ASP A CA 1
ATOM 5577 C C . ASP A 1 691 ? 15.666 10.525 -6.441 1.00 47.53 691 ASP A C 1
ATOM 5579 O O . ASP A 1 691 ? 14.697 10.717 -5.700 1.00 47.53 691 ASP A O 1
ATOM 5583 N N . SER A 1 692 ? 15.792 9.388 -7.131 1.00 35.62 692 SER A N 1
ATOM 5584 C CA . SER A 1 692 ? 14.901 8.256 -6.830 1.00 35.62 692 SER A CA 1
ATOM 5585 C C . SER A 1 692 ? 15.045 7.780 -5.371 1.00 35.62 692 SER A C 1
ATOM 5587 O O . SER A 1 692 ? 14.201 7.020 -4.908 1.00 35.62 692 SER A O 1
ATOM 5589 N N . SER A 1 693 ? 15.988 8.399 -4.629 1.00 31.41 693 SER A N 1
ATOM 5590 C CA . SER A 1 693 ? 16.028 8.660 -3.180 1.00 31.41 693 SER A CA 1
ATOM 5591 C C . SER A 1 693 ? 14.766 9.134 -2.506 1.00 31.41 693 SER A C 1
ATOM 5593 O O . SER A 1 693 ? 14.768 9.111 -1.284 1.00 31.41 693 SER A O 1
ATOM 5595 N N . PHE A 1 694 ? 13.716 9.563 -3.199 1.00 35.75 694 PHE A N 1
ATOM 5596 C CA . PHE A 1 694 ? 12.445 9.822 -2.540 1.00 35.75 694 PHE A CA 1
ATOM 5597 C C . PHE A 1 694 ? 11.264 9.342 -3.364 1.00 35.75 694 PHE A C 1
ATOM 5599 O O . PHE A 1 694 ? 11.061 9.782 -4.492 1.00 35.75 694 PHE A O 1
ATOM 5606 N N . LEU A 1 695 ? 10.425 8.510 -2.759 1.00 35.56 695 LEU A N 1
ATOM 5607 C CA . LEU A 1 695 ? 9.191 8.026 -3.360 1.00 35.56 695 LEU A CA 1
ATOM 5608 C C . LEU A 1 695 ? 8.018 8.591 -2.546 1.00 35.56 695 LEU A C 1
ATOM 5610 O O . LEU A 1 695 ? 7.948 8.421 -1.326 1.00 35.56 695 LEU A O 1
ATOM 5614 N N . LYS A 1 696 ? 7.117 9.340 -3.201 1.00 39.06 696 LYS A N 1
ATOM 5615 C CA . LYS A 1 696 ? 5.842 9.772 -2.603 1.00 39.06 696 LYS A CA 1
ATOM 5616 C C . LYS A 1 696 ? 4.862 8.622 -2.741 1.00 39.06 696 LYS A C 1
ATOM 5618 O O . LYS A 1 696 ? 4.042 8.561 -3.645 1.00 39.06 696 LYS A O 1
ATOM 5623 N N . VAL A 1 697 ? 5.000 7.671 -1.841 1.00 34.09 697 VAL A N 1
ATOM 5624 C CA . VAL A 1 697 ? 4.090 6.548 -1.745 1.00 34.09 697 VAL A CA 1
ATOM 5625 C C . VAL A 1 697 ? 2.922 7.024 -0.905 1.00 34.09 697 VAL A C 1
ATOM 5627 O O . VAL A 1 697 ? 3.164 7.533 0.181 1.00 34.09 697 VAL A O 1
ATOM 5630 N N . HIS A 1 698 ? 1.672 6.863 -1.327 1.00 36.06 698 HIS A N 1
ATOM 5631 C CA . HIS A 1 698 ? 0.503 7.065 -0.459 1.00 36.06 698 HIS A CA 1
ATOM 5632 C C . HIS A 1 698 ? 0.278 8.497 0.100 1.00 36.06 698 HIS A C 1
ATOM 5634 O O . HIS A 1 698 ? -0.421 8.662 1.101 1.00 36.06 698 HIS A O 1
ATOM 5640 N N . GLY A 1 699 ? 0.905 9.532 -0.464 1.00 32.84 699 GLY A N 1
ATOM 5641 C CA . GLY A 1 699 ? 0.885 10.883 0.118 1.00 32.84 699 GLY A CA 1
ATOM 5642 C C . GLY A 1 699 ? 1.916 11.164 1.205 1.00 32.84 699 GLY A C 1
ATOM 5643 O O . GLY A 1 699 ? 1.902 12.242 1.786 1.00 32.84 699 GLY A O 1
ATOM 5644 N N . PHE A 1 700 ? 2.818 10.223 1.499 1.00 30.53 700 PHE A N 1
ATOM 5645 C CA . PHE A 1 700 ? 3.895 10.435 2.467 1.00 30.53 700 PHE A CA 1
ATOM 5646 C C . PHE A 1 700 ? 5.225 10.303 1.726 1.00 30.53 700 PHE A C 1
ATOM 5648 O O . PHE A 1 700 ? 5.382 9.497 0.808 1.00 30.53 700 PHE A O 1
ATOM 5655 N N . ARG A 1 701 ? 6.185 11.129 2.128 1.00 37.44 701 ARG A N 1
ATOM 5656 C CA . ARG A 1 701 ? 7.534 11.158 1.569 1.00 37.44 701 ARG A CA 1
ATOM 5657 C C . ARG A 1 701 ? 8.349 10.029 2.213 1.00 37.44 701 ARG A C 1
ATOM 5659 O O . ARG A 1 701 ? 8.500 10.020 3.428 1.00 37.44 701 ARG A O 1
ATOM 5666 N N . ILE A 1 702 ? 8.843 9.082 1.417 1.00 31.81 702 ILE A N 1
ATOM 5667 C CA . ILE A 1 702 ? 9.756 8.004 1.849 1.00 31.81 702 ILE A CA 1
ATOM 5668 C C . ILE A 1 702 ? 11.115 8.232 1.190 1.00 31.81 702 ILE A C 1
ATOM 5670 O O . ILE A 1 702 ? 11.144 8.764 0.085 1.00 31.81 702 ILE A O 1
ATOM 5674 N N . ILE A 1 703 ? 12.218 7.871 1.854 1.00 34.25 703 ILE A N 1
ATOM 5675 C CA . ILE A 1 703 ? 13.592 8.043 1.357 1.00 34.25 703 ILE A CA 1
ATOM 5676 C C . ILE A 1 703 ? 14.147 6.696 0.848 1.00 34.25 703 ILE A C 1
ATOM 5678 O O . ILE A 1 703 ? 14.251 5.769 1.640 1.00 34.25 703 ILE A O 1
ATOM 5682 N N . THR A 1 704 ? 14.532 6.564 -0.426 1.00 30.61 704 THR A N 1
ATOM 5683 C CA . THR A 1 704 ? 15.032 5.317 -1.057 1.00 30.61 704 THR A CA 1
ATOM 5684 C C . THR A 1 704 ? 16.100 5.558 -2.132 1.00 30.61 704 THR A C 1
ATOM 5686 O O . THR A 1 704 ? 15.747 5.658 -3.295 1.00 30.61 704 THR A O 1
ATOM 5689 N N . LYS A 1 705 ? 17.393 5.760 -1.829 1.00 27.70 705 LYS A N 1
ATOM 5690 C CA . LYS A 1 705 ? 18.400 6.132 -2.863 1.00 27.70 705 LYS A CA 1
ATOM 5691 C C . LYS A 1 705 ? 18.396 5.194 -4.082 1.00 27.70 705 LYS A C 1
ATOM 5693 O O . LYS A 1 705 ? 18.747 4.028 -3.954 1.00 27.70 705 LYS A O 1
ATOM 5698 N N . ILE A 1 706 ? 18.068 5.714 -5.266 1.00 33.38 706 ILE A N 1
ATOM 5699 C CA . ILE A 1 706 ? 18.290 5.052 -6.565 1.00 33.38 706 ILE A CA 1
ATOM 5700 C C . ILE A 1 706 ? 18.667 6.165 -7.561 1.00 33.38 706 ILE A C 1
ATOM 5702 O O . ILE A 1 706 ? 18.128 7.265 -7.454 1.00 33.38 706 ILE A O 1
ATOM 5706 N N . ASN A 1 707 ? 19.591 5.930 -8.500 1.00 33.50 707 ASN A N 1
ATOM 5707 C CA . ASN A 1 707 ? 20.098 6.950 -9.446 1.00 33.50 707 ASN A CA 1
ATOM 5708 C C . ASN A 1 707 ? 19.604 6.785 -10.898 1.00 33.50 707 ASN A C 1
ATOM 5710 O O . ASN A 1 707 ? 19.919 7.614 -11.747 1.00 33.50 707 ASN A O 1
ATOM 5714 N N . LYS A 1 708 ? 18.826 5.741 -11.209 1.00 42.75 708 LYS A N 1
ATOM 5715 C CA . LYS A 1 708 ? 18.058 5.619 -12.458 1.00 42.75 708 LYS A CA 1
ATOM 5716 C C . LYS A 1 708 ? 17.050 4.483 -12.329 1.00 42.75 708 LYS A C 1
ATOM 5718 O O . LYS A 1 708 ? 17.407 3.416 -11.836 1.00 42.75 708 LYS A O 1
ATOM 5723 N N . VAL A 1 709 ? 15.819 4.701 -12.786 1.00 46.19 709 VAL A N 1
ATOM 5724 C CA . VAL A 1 709 ? 14.772 3.672 -12.813 1.00 46.19 709 VAL A CA 1
ATOM 5725 C C . VAL A 1 709 ? 15.003 2.811 -14.059 1.00 46.19 709 VAL A C 1
ATOM 5727 O O . VAL A 1 709 ? 14.839 3.314 -15.171 1.00 46.19 709 VAL A O 1
ATOM 5730 N N . PRO A 1 710 ? 15.450 1.552 -13.927 1.00 40.25 710 PRO A N 1
ATOM 5731 C CA . PRO A 1 710 ? 15.686 0.703 -15.074 1.00 40.25 710 PRO A CA 1
ATOM 5732 C C . PRO A 1 710 ? 14.343 0.364 -15.709 1.00 40.25 710 PRO A C 1
ATOM 5734 O O . PRO A 1 710 ? 13.335 0.207 -15.023 1.00 40.25 710 PRO A O 1
ATOM 5737 N N . MET A 1 711 ? 14.337 0.304 -17.032 1.00 45.66 711 MET A N 1
ATOM 5738 C CA . MET A 1 711 ? 13.165 0.040 -17.855 1.00 45.66 711 MET A CA 1
ATOM 5739 C C . MET A 1 711 ? 13.354 -1.311 -18.538 1.00 45.66 711 MET A C 1
ATOM 5741 O O . MET A 1 711 ? 14.440 -1.640 -19.011 1.00 45.66 711 MET A O 1
ATOM 5745 N N . THR A 1 712 ? 12.288 -2.097 -18.580 1.00 46.56 712 THR A N 1
ATOM 5746 C CA . THR A 1 712 ? 12.182 -3.299 -19.387 1.00 46.56 712 THR A CA 1
ATOM 5747 C C . THR A 1 712 ? 12.347 -2.910 -20.837 1.00 46.56 712 THR A C 1
ATOM 5749 O O . THR A 1 712 ? 12.098 -1.782 -21.266 1.00 46.56 712 THR A O 1
ATOM 5752 N N . GLU A 1 713 ? 12.659 -3.912 -21.628 1.00 35.81 713 GLU A N 1
ATOM 5753 C CA . GLU A 1 713 ? 12.737 -3.784 -23.058 1.00 35.81 713 GLU A CA 1
ATOM 5754 C C . GLU A 1 713 ? 11.417 -3.323 -23.752 1.00 35.81 713 GLU A C 1
ATOM 5756 O O . GLU A 1 713 ? 11.397 -3.110 -24.959 1.00 35.81 713 GLU A O 1
ATOM 5761 N N . HIS A 1 714 ? 10.307 -3.153 -23.022 1.00 42.88 714 HIS A N 1
ATOM 5762 C CA . HIS A 1 714 ? 9.027 -2.625 -23.520 1.00 42.88 714 HIS A CA 1
ATOM 5763 C C . HIS A 1 714 ? 8.667 -1.238 -22.948 1.00 42.88 714 HIS A C 1
ATOM 5765 O O . HIS A 1 714 ? 7.494 -0.872 -22.939 1.00 42.88 714 HIS A O 1
ATOM 5771 N N . GLY A 1 715 ? 9.636 -0.487 -22.410 1.00 28.44 715 GLY A N 1
ATOM 5772 C CA . GLY A 1 715 ? 9.409 0.867 -21.876 1.00 28.44 715 GLY A CA 1
ATOM 5773 C C . GLY A 1 715 ? 8.630 0.915 -20.554 1.00 28.44 715 GLY A C 1
ATOM 5774 O O . GLY A 1 715 ? 8.294 1.988 -20.066 1.00 28.44 715 GLY A O 1
ATOM 5775 N N . LYS A 1 716 ? 8.343 -0.242 -19.944 1.00 37.75 716 LYS A N 1
ATOM 5776 C CA . LYS A 1 716 ? 7.823 -0.341 -18.568 1.00 37.75 716 LYS A CA 1
ATOM 5777 C C . LYS A 1 716 ? 8.981 -0.391 -17.592 1.00 37.75 716 LYS A C 1
ATOM 5779 O O . LYS A 1 716 ? 9.999 -0.954 -17.952 1.00 37.75 716 LYS A O 1
ATOM 5784 N N . ILE A 1 717 ? 8.821 0.068 -16.357 1.00 40.31 717 ILE A N 1
ATOM 5785 C CA . ILE A 1 717 ? 9.858 -0.059 -15.320 1.00 40.31 717 ILE A CA 1
ATOM 5786 C C . ILE A 1 717 ? 10.279 -1.537 -15.171 1.00 40.31 717 ILE A C 1
ATOM 5788 O O . ILE A 1 717 ? 9.433 -2.406 -14.969 1.00 40.31 717 ILE A O 1
ATOM 5792 N N . ASP A 1 718 ? 11.574 -1.830 -15.308 1.00 53.81 718 ASP A N 1
ATOM 5793 C CA . ASP A 1 718 ? 12.185 -3.125 -14.998 1.00 53.81 718 ASP A CA 1
ATOM 5794 C C . ASP A 1 718 ? 12.351 -3.241 -13.492 1.00 53.81 718 ASP A C 1
ATOM 5796 O O . ASP A 1 718 ? 13.356 -2.884 -12.880 1.00 53.81 718 ASP A O 1
ATOM 5800 N N . LEU A 1 719 ? 11.302 -3.765 -12.896 1.00 42.44 719 LEU A N 1
ATOM 5801 C CA . LEU A 1 719 ? 11.159 -3.926 -11.465 1.00 42.44 719 LEU A CA 1
ATOM 5802 C C . LEU A 1 719 ? 12.197 -4.901 -10.890 1.00 42.44 719 LEU A C 1
ATOM 5804 O O . LEU A 1 719 ? 12.556 -4.777 -9.722 1.00 42.44 719 LEU A O 1
ATOM 5808 N N . ASN A 1 720 ? 12.742 -5.809 -11.705 1.00 46.56 720 ASN A N 1
ATOM 5809 C CA . ASN A 1 720 ? 13.795 -6.731 -11.285 1.00 46.56 720 ASN A CA 1
ATOM 5810 C C . ASN A 1 720 ? 15.166 -6.042 -11.248 1.00 46.56 720 ASN A C 1
ATOM 5812 O O . ASN A 1 720 ? 15.899 -6.187 -10.269 1.00 46.56 720 ASN A O 1
ATOM 5816 N N . SER A 1 721 ? 15.485 -5.226 -12.255 1.00 46.69 721 SER A N 1
ATOM 5817 C CA . SER A 1 721 ? 16.709 -4.414 -12.264 1.00 46.69 721 SER A CA 1
ATOM 5818 C C . SER A 1 721 ? 16.668 -3.284 -11.226 1.00 46.69 721 SER A C 1
ATOM 5820 O O . SER A 1 721 ? 17.697 -2.941 -10.647 1.00 46.69 721 SER A O 1
ATOM 5822 N N . LEU A 1 722 ? 15.487 -2.718 -10.942 1.00 42.22 722 LEU A N 1
ATOM 5823 C CA . LEU A 1 722 ? 15.309 -1.679 -9.919 1.00 42.22 722 LEU A CA 1
ATOM 5824 C C . LEU A 1 722 ? 15.559 -2.280 -8.528 1.00 42.22 722 LEU A C 1
ATOM 5826 O O . LEU A 1 722 ? 16.285 -1.696 -7.728 1.00 42.22 722 LEU A O 1
ATOM 5830 N N . LYS A 1 723 ? 15.039 -3.494 -8.286 1.00 47.12 723 LYS A N 1
ATOM 5831 C CA . LYS A 1 723 ? 15.325 -4.292 -7.085 1.00 47.12 723 LYS A CA 1
ATOM 5832 C C . LYS A 1 723 ? 16.811 -4.613 -6.936 1.00 47.12 723 LYS A C 1
ATOM 5834 O O . LYS A 1 723 ? 17.322 -4.555 -5.824 1.00 47.12 723 LYS A O 1
ATOM 5839 N N . GLN A 1 724 ? 17.519 -4.896 -8.031 1.00 43.66 724 GLN A N 1
ATOM 5840 C CA . GLN A 1 724 ? 18.970 -5.105 -7.997 1.00 43.66 724 GLN A CA 1
ATOM 5841 C C . GLN A 1 724 ? 19.762 -3.817 -7.731 1.00 43.66 724 GLN A C 1
ATOM 5843 O O . GLN A 1 724 ? 20.713 -3.857 -6.961 1.00 43.66 724 GLN A O 1
ATOM 5848 N N . LEU A 1 725 ? 19.373 -2.665 -8.285 1.00 41.41 725 LEU A N 1
ATOM 5849 C CA . LEU A 1 725 ? 20.046 -1.382 -8.020 1.00 41.41 725 LEU A CA 1
ATOM 5850 C C . LEU A 1 725 ? 19.867 -0.905 -6.569 1.00 41.41 725 LEU A C 1
ATOM 5852 O O . LEU A 1 725 ? 20.795 -0.325 -6.009 1.00 41.41 725 LEU A O 1
ATOM 5856 N N . CYS A 1 726 ? 18.734 -1.220 -5.931 1.00 38.44 726 CYS A N 1
ATOM 5857 C CA . CYS A 1 726 ? 18.543 -1.035 -4.486 1.00 38.44 726 CYS A CA 1
ATOM 5858 C C . CYS A 1 726 ? 19.488 -1.892 -3.628 1.00 38.44 726 CYS A C 1
ATOM 5860 O O . CYS A 1 726 ? 19.732 -1.552 -2.474 1.00 38.44 726 CYS A O 1
ATOM 5862 N N . LEU A 1 727 ? 20.032 -2.981 -4.180 1.00 40.44 727 LEU A N 1
ATOM 5863 C CA . LEU A 1 727 ? 20.955 -3.887 -3.491 1.00 40.44 727 LEU A CA 1
ATOM 5864 C C . LEU A 1 727 ? 22.438 -3.491 -3.674 1.00 40.44 727 LEU A C 1
ATOM 5866 O O . LEU A 1 727 ? 23.297 -4.075 -3.020 1.00 40.44 727 LEU A O 1
ATOM 5870 N N . VAL A 1 728 ? 22.764 -2.499 -4.522 1.00 34.91 728 VAL A N 1
ATOM 5871 C CA . VAL A 1 728 ? 24.161 -2.162 -4.894 1.00 34.91 728 VAL A CA 1
ATOM 5872 C C . VAL A 1 728 ? 24.769 -0.985 -4.101 1.00 34.91 728 VAL A C 1
ATOM 5874 O O . VAL A 1 728 ? 25.988 -0.839 -4.086 1.00 34.91 728 VAL A O 1
ATOM 5877 N N . GLU A 1 729 ? 24.004 -0.225 -3.308 1.00 30.77 729 GLU A N 1
ATOM 5878 C CA . GLU A 1 729 ? 24.565 0.687 -2.278 1.00 30.77 729 GLU A CA 1
ATOM 5879 C C . GLU A 1 729 ? 24.767 -0.009 -0.908 1.00 30.77 729 GLU A C 1
ATOM 5881 O O . GLU A 1 729 ? 24.660 0.597 0.156 1.00 30.77 729 GLU A O 1
ATOM 5886 N N . GLN A 1 730 ? 25.123 -1.297 -0.919 1.00 33.22 730 GLN A N 1
ATOM 5887 C CA . GLN A 1 730 ? 25.717 -1.980 0.231 1.00 33.22 730 GLN A CA 1
ATOM 5888 C C . GLN A 1 730 ? 27.064 -2.610 -0.144 1.00 33.22 730 GLN A C 1
ATOM 5890 O O . GLN A 1 730 ? 27.269 -3.811 -0.036 1.00 33.22 730 GLN A O 1
ATOM 5895 N N . THR A 1 731 ? 28.075 -1.781 -0.407 1.00 31.73 731 THR A N 1
ATOM 5896 C CA . THR A 1 731 ? 29.490 -2.169 -0.189 1.00 31.73 731 THR A CA 1
ATOM 5897 C C . THR A 1 731 ? 29.864 -2.145 1.307 1.00 31.73 731 THR A C 1
ATOM 5899 O O . THR A 1 731 ? 31.007 -1.927 1.693 1.00 31.73 731 THR A O 1
ATOM 5902 N N . ILE A 1 732 ? 28.864 -2.369 2.164 1.00 32.84 732 ILE A N 1
ATOM 5903 C CA . ILE A 1 732 ? 28.978 -2.784 3.567 1.00 32.84 732 ILE A CA 1
ATOM 5904 C C . ILE A 1 732 ? 28.462 -4.239 3.715 1.00 32.84 732 ILE A C 1
ATOM 5906 O O . ILE A 1 732 ? 28.681 -4.871 4.746 1.00 32.84 732 ILE A O 1
ATOM 5910 N N . ALA A 1 733 ? 27.879 -4.836 2.660 1.00 27.47 733 ALA A N 1
ATOM 5911 C CA . ALA A 1 733 ? 27.412 -6.226 2.653 1.00 27.47 733 ALA A CA 1
ATOM 5912 C C . ALA A 1 733 ? 28.538 -7.271 2.548 1.00 27.47 733 ALA A C 1
ATOM 5914 O O . ALA A 1 733 ? 28.306 -8.430 2.874 1.00 27.47 733 ALA A O 1
ATOM 5915 N N . GLU A 1 734 ? 29.782 -6.886 2.236 1.00 30.17 734 GLU A N 1
ATOM 5916 C CA . GLU A 1 734 ? 30.942 -7.780 2.429 1.00 30.17 734 GLU A CA 1
ATOM 5917 C C . GLU A 1 734 ? 31.312 -7.964 3.915 1.00 30.17 734 GLU A C 1
ATOM 5919 O O . GLU A 1 734 ? 32.129 -8.817 4.250 1.00 30.17 734 GLU A O 1
ATOM 5924 N N . LYS A 1 735 ? 30.659 -7.226 4.828 1.00 31.06 735 LYS A N 1
ATOM 5925 C CA . LYS A 1 735 ? 30.651 -7.496 6.277 1.00 31.06 735 LYS A CA 1
ATOM 5926 C C . LYS A 1 735 ? 29.318 -8.047 6.800 1.00 31.06 735 LYS A C 1
ATOM 5928 O O . LYS A 1 735 ? 29.170 -8.215 8.004 1.00 31.06 735 LYS A O 1
ATOM 5933 N N . PHE A 1 736 ? 28.376 -8.358 5.910 1.00 27.14 736 PHE A N 1
ATOM 5934 C CA . PHE A 1 736 ? 27.099 -9.006 6.236 1.00 27.14 736 PHE A CA 1
ATOM 5935 C C . PHE A 1 736 ? 26.859 -10.280 5.410 1.00 27.14 736 PHE A C 1
ATOM 5937 O O . PHE A 1 736 ? 25.744 -10.788 5.337 1.00 27.14 736 PHE A O 1
ATOM 5944 N N . SER A 1 737 ? 27.925 -10.857 4.853 1.00 25.67 737 SER A N 1
ATOM 5945 C CA . SER A 1 737 ? 27.937 -12.164 4.191 1.00 25.67 737 SER A CA 1
ATOM 5946 C C . SER A 1 737 ? 27.804 -13.355 5.155 1.00 25.67 737 SER A C 1
ATOM 5948 O O . SER A 1 737 ? 28.077 -14.487 4.764 1.00 25.67 737 SER A O 1
ATOM 5950 N N . GLU A 1 738 ? 27.324 -13.132 6.384 1.00 31.34 738 GLU A N 1
ATOM 5951 C CA . GLU A 1 738 ? 27.009 -14.205 7.334 1.00 31.34 738 GLU A CA 1
ATOM 5952 C C . GLU A 1 738 ? 25.526 -14.351 7.695 1.00 31.34 738 GLU A C 1
ATOM 5954 O O . GLU A 1 738 ? 25.188 -15.332 8.350 1.00 31.34 738 GLU A O 1
ATOM 5959 N N . HIS A 1 739 ? 24.598 -13.509 7.217 1.00 32.25 739 HIS A N 1
ATOM 5960 C CA . HIS A 1 739 ? 23.184 -13.717 7.561 1.00 32.25 739 HIS A CA 1
ATOM 5961 C C . HIS A 1 739 ? 22.170 -13.449 6.430 1.00 32.25 739 HIS A C 1
ATOM 5963 O O . HIS A 1 739 ? 21.769 -12.319 6.182 1.00 32.25 739 HIS A O 1
ATOM 5969 N N . ILE A 1 740 ? 21.670 -14.580 5.895 1.00 32.72 740 ILE A N 1
ATOM 5970 C CA . ILE A 1 740 ? 20.279 -14.889 5.484 1.00 32.72 740 ILE A CA 1
ATOM 5971 C C . ILE A 1 740 ? 19.983 -14.970 3.965 1.00 32.72 740 ILE A C 1
ATOM 5973 O O . ILE A 1 740 ? 19.922 -13.981 3.244 1.00 32.72 740 ILE A O 1
ATOM 5977 N N . LYS A 1 741 ? 19.684 -16.208 3.526 1.00 37.78 741 LYS A N 1
ATOM 5978 C CA . LYS A 1 741 ? 18.749 -16.574 2.441 1.00 37.78 741 LYS A CA 1
ATOM 5979 C C . LYS A 1 741 ? 17.451 -17.113 3.076 1.00 37.78 741 LYS A C 1
ATOM 5981 O O . LYS A 1 741 ? 17.551 -17.763 4.115 1.00 37.78 741 LYS A O 1
ATOM 5986 N N . HIS A 1 742 ? 16.328 -16.949 2.361 1.00 38.44 742 HIS A N 1
ATOM 5987 C CA . HIS A 1 742 ? 14.949 -17.467 2.559 1.00 38.44 742 HIS A CA 1
ATOM 5988 C C . HIS A 1 742 ? 13.961 -16.453 3.174 1.00 38.44 742 HIS A C 1
ATOM 5990 O O . HIS A 1 742 ? 14.181 -16.014 4.293 1.00 38.44 742 HIS A O 1
ATOM 5996 N N . ASP A 1 743 ? 12.916 -15.933 2.508 1.00 37.22 743 ASP A N 1
ATOM 5997 C CA . ASP A 1 743 ? 11.959 -16.427 1.483 1.00 37.22 743 ASP A CA 1
ATOM 5998 C C . ASP A 1 743 ? 10.887 -17.369 2.093 1.00 37.22 743 ASP A C 1
ATOM 6000 O O . ASP A 1 743 ? 11.173 -18.536 2.361 1.00 37.22 743 ASP A O 1
ATOM 6004 N N . PHE A 1 744 ? 9.671 -16.850 2.366 1.00 46.72 744 PHE A N 1
ATOM 6005 C CA . PHE A 1 744 ? 8.508 -17.585 2.913 1.00 46.72 744 PHE A CA 1
ATOM 6006 C C . PHE A 1 744 ? 7.189 -17.261 2.179 1.00 46.72 744 PHE A C 1
ATOM 6008 O O . PHE A 1 744 ? 6.953 -16.135 1.748 1.00 46.72 744 PHE A O 1
ATOM 6015 N N . SER A 1 745 ? 6.330 -18.288 2.059 1.00 54.94 745 SER A N 1
ATOM 6016 C CA . SER A 1 745 ? 5.080 -18.335 1.284 1.00 54.94 745 SER A CA 1
ATOM 6017 C C . SER A 1 745 ? 3.846 -17.780 2.015 1.00 54.94 745 SER A C 1
ATOM 6019 O O . SER A 1 745 ? 3.585 -18.133 3.160 1.00 54.94 745 SER A O 1
ATOM 6021 N N . LEU A 1 746 ? 3.031 -17.032 1.281 1.00 50.31 746 LEU A N 1
ATOM 6022 C CA . LEU A 1 746 ? 1.864 -16.246 1.712 1.00 50.31 746 LEU A CA 1
ATOM 6023 C C . LEU A 1 746 ? 0.621 -17.133 2.050 1.00 50.31 746 LEU A C 1
ATOM 6025 O O . LEU A 1 746 ? 0.410 -18.121 1.334 1.00 50.31 746 LEU A O 1
ATOM 6029 N N . THR A 1 747 ? -0.206 -16.821 3.074 1.00 65.62 747 THR A N 1
ATOM 6030 C CA . THR A 1 747 ? -1.488 -17.510 3.477 1.00 65.62 747 THR A CA 1
ATOM 6031 C C . THR A 1 747 ? -2.622 -17.401 2.436 1.00 65.62 747 THR A C 1
ATOM 6033 O O . THR A 1 747 ? -2.411 -16.789 1.405 1.00 65.62 747 THR A O 1
ATOM 6036 N N . HIS A 1 748 ? -3.823 -17.996 2.618 1.00 60.56 748 HIS A N 1
ATOM 6037 C CA . HIS A 1 748 ? -4.937 -17.815 1.655 1.00 60.56 748 HIS A CA 1
ATOM 6038 C C . HIS A 1 748 ? -5.509 -16.402 1.702 1.00 60.56 748 HIS A C 1
ATOM 6040 O O . HIS A 1 748 ? -5.628 -15.804 0.643 1.00 60.56 748 HIS A O 1
ATOM 6046 N N . MET A 1 749 ? -5.819 -15.838 2.877 1.00 69.38 749 MET A N 1
ATOM 6047 C CA . MET A 1 749 ? -6.232 -14.437 2.932 1.00 69.38 749 MET A CA 1
ATOM 6048 C C . MET A 1 749 ? -5.071 -13.533 2.550 1.00 69.38 749 MET A C 1
ATOM 6050 O O . MET A 1 749 ? -5.295 -12.612 1.790 1.00 69.38 749 MET A O 1
ATOM 6054 N N . GLU A 1 750 ? -3.822 -13.835 2.914 1.00 67.75 750 GLU A N 1
ATOM 6055 C CA . GLU A 1 750 ? -2.672 -13.114 2.367 1.00 67.75 750 GLU A CA 1
ATOM 6056 C C . GLU A 1 750 ? -2.570 -13.279 0.853 1.00 67.75 750 GLU A C 1
ATOM 6058 O O . GLU A 1 750 ? -2.331 -12.295 0.200 1.00 67.75 750 GLU A O 1
ATOM 6063 N N . ARG A 1 751 ? -2.806 -14.447 0.243 1.00 65.38 751 ARG A N 1
ATOM 6064 C CA . ARG A 1 751 ? -2.789 -14.664 -1.221 1.00 65.38 751 ARG A CA 1
ATOM 6065 C C . ARG A 1 751 ? -3.982 -14.045 -1.912 1.00 65.38 751 ARG A C 1
ATOM 6067 O O . ARG A 1 751 ? -3.853 -13.676 -3.065 1.00 65.38 751 ARG A O 1
ATOM 6074 N N . THR A 1 752 ? -5.122 -13.956 -1.249 1.00 67.19 752 THR A N 1
ATOM 6075 C CA . THR A 1 752 ? -6.365 -13.369 -1.747 1.00 67.19 752 THR A CA 1
ATOM 6076 C C . THR A 1 752 ? -6.268 -11.860 -1.661 1.00 67.19 752 THR A C 1
ATOM 6078 O O . THR A 1 752 ? -6.501 -11.178 -2.647 1.00 67.19 752 THR A O 1
ATOM 6081 N N . LEU A 1 753 ? -5.798 -11.333 -0.537 1.00 70.38 753 LEU A N 1
ATOM 6082 C CA . LEU A 1 753 ? -5.437 -9.939 -0.355 1.00 70.38 753 LEU A CA 1
ATOM 6083 C C . LEU A 1 753 ? -4.273 -9.553 -1.262 1.00 70.38 753 LEU A C 1
ATOM 6085 O O . LEU A 1 753 ? -4.322 -8.506 -1.887 1.00 70.38 753 LEU A O 1
ATOM 6089 N N . LEU A 1 754 ? -3.264 -10.410 -1.407 1.00 72.69 754 LEU A N 1
ATOM 6090 C CA . LEU A 1 754 ? -2.156 -10.210 -2.332 1.00 72.69 754 LEU A CA 1
ATOM 6091 C C . LEU A 1 754 ? -2.675 -10.293 -3.755 1.00 72.69 754 LEU A C 1
ATOM 6093 O O . LEU A 1 754 ? -2.317 -9.424 -4.520 1.00 72.69 754 LEU A O 1
ATOM 6097 N N . ASN A 1 755 ? -3.559 -11.220 -4.129 1.00 68.12 755 ASN A N 1
ATOM 6098 C CA . ASN A 1 755 ? -4.163 -11.275 -5.464 1.00 68.12 755 ASN A CA 1
ATOM 6099 C C . ASN A 1 755 ? -4.996 -10.027 -5.734 1.00 68.12 755 ASN A C 1
ATOM 6101 O O . ASN A 1 755 ? -4.797 -9.382 -6.755 1.00 68.12 755 ASN A O 1
ATOM 6105 N N . TYR A 1 756 ? -5.885 -9.633 -4.829 1.00 73.94 756 TYR A N 1
ATOM 6106 C CA . TYR A 1 756 ? -6.690 -8.425 -4.961 1.00 73.94 756 TYR A CA 1
ATOM 6107 C C . TYR A 1 756 ? -5.808 -7.162 -4.982 1.00 73.94 756 TYR A C 1
ATOM 6109 O O . TYR A 1 756 ? -6.073 -6.260 -5.776 1.00 73.94 756 TYR A O 1
ATOM 6117 N N . LEU A 1 757 ? -4.716 -7.106 -4.211 1.00 69.00 757 LEU A N 1
ATOM 6118 C CA . LEU A 1 757 ? -3.731 -6.018 -4.237 1.00 69.00 757 LEU A CA 1
ATOM 6119 C C . LEU A 1 757 ? -2.904 -6.021 -5.527 1.00 69.00 757 LEU A C 1
ATOM 6121 O O . LEU A 1 757 ? -2.712 -4.972 -6.136 1.00 69.00 757 LEU A O 1
ATOM 6125 N N . THR A 1 758 ? -2.503 -7.199 -6.003 1.00 65.75 758 THR A N 1
ATOM 6126 C CA . THR A 1 758 ? -1.776 -7.410 -7.265 1.00 65.75 758 THR A CA 1
ATOM 6127 C C . THR A 1 758 ? -2.658 -7.026 -8.454 1.00 65.75 758 THR A C 1
ATOM 6129 O O . THR A 1 758 ? -2.185 -6.394 -9.390 1.00 65.75 758 THR A O 1
ATOM 6132 N N . THR A 1 759 ? -3.967 -7.292 -8.384 1.00 64.31 759 THR A N 1
ATOM 6133 C CA . THR A 1 759 ? -4.971 -6.875 -9.386 1.00 64.31 759 THR A CA 1
ATOM 6134 C C . THR A 1 759 ? -5.212 -5.357 -9.367 1.00 64.31 759 THR A C 1
ATOM 6136 O O . THR A 1 759 ? -5.695 -4.774 -10.337 1.00 64.31 759 THR A O 1
ATOM 6139 N N . SER A 1 760 ? -4.856 -4.692 -8.266 1.00 56.38 760 SER A N 1
ATOM 6140 C CA . SER A 1 760 ? -5.049 -3.254 -8.046 1.00 56.38 760 SER A CA 1
ATOM 6141 C C . SER A 1 760 ? -3.845 -2.393 -8.456 1.00 56.38 760 SER A C 1
ATOM 6143 O O . SER A 1 760 ? -3.991 -1.172 -8.581 1.00 56.38 760 SER A O 1
ATOM 6145 N N . LEU A 1 761 ? -2.679 -3.012 -8.678 1.00 54.56 761 LEU A N 1
ATOM 6146 C CA . LEU A 1 761 ? -1.395 -2.383 -9.016 1.00 54.56 761 LEU A CA 1
ATOM 6147 C C . LEU A 1 761 ? -1.139 -2.348 -10.535 1.00 54.56 761 LEU A C 1
ATOM 6149 O O . LEU A 1 761 ? -1.460 -3.285 -11.257 1.00 54.56 761 LEU A O 1
ATOM 6153 N N . SER A 1 762 ? -0.523 -1.266 -11.034 1.00 46.94 762 SER A N 1
ATOM 6154 C CA . SER A 1 762 ? -0.193 -1.082 -12.465 1.00 46.94 762 SER A CA 1
ATOM 6155 C C . SER A 1 762 ? 1.165 -1.685 -12.881 1.00 46.94 762 SER A C 1
ATOM 6157 O O . SER A 1 762 ? 1.548 -1.576 -14.047 1.00 46.94 762 SER A O 1
ATOM 6159 N N . SER A 1 763 ? 1.924 -2.270 -11.945 1.00 44.25 763 SER A N 1
ATOM 6160 C CA . SER A 1 763 ? 3.286 -2.784 -12.157 1.00 44.25 763 SER A CA 1
ATOM 6161 C C . SER A 1 763 ? 3.517 -4.119 -11.424 1.00 44.25 763 SER A C 1
ATOM 6163 O O . SER A 1 763 ? 2.828 -4.437 -10.460 1.00 44.25 763 SER A O 1
ATOM 6165 N N . SER A 1 764 ? 4.478 -4.914 -11.904 1.00 51.53 764 SER A N 1
ATOM 6166 C CA . SER A 1 764 ? 4.760 -6.302 -11.504 1.00 51.53 764 SER A CA 1
ATOM 6167 C C . SER A 1 764 ? 5.972 -6.460 -10.559 1.00 51.53 764 SER A C 1
ATOM 6169 O O . SER A 1 764 ? 6.855 -7.279 -10.824 1.00 51.53 764 SER A O 1
ATOM 6171 N N . LEU A 1 765 ? 6.078 -5.654 -9.492 1.00 45.56 765 LEU A N 1
ATOM 6172 C CA . LEU A 1 765 ? 7.080 -5.897 -8.437 1.00 45.56 765 LEU A CA 1
ATOM 6173 C C . LEU A 1 765 ? 6.610 -7.083 -7.588 1.00 45.56 765 LEU A C 1
ATOM 6175 O O . LEU A 1 765 ? 5.438 -7.120 -7.225 1.00 45.56 765 LEU A O 1
ATOM 6179 N N . PRO A 1 766 ? 7.499 -8.015 -7.203 1.00 56.41 766 PRO A N 1
ATOM 6180 C CA . PRO A 1 766 ? 7.173 -9.001 -6.177 1.00 56.41 766 PRO A CA 1
ATOM 6181 C C . PRO A 1 766 ? 6.854 -8.295 -4.850 1.00 56.41 766 PRO A C 1
ATOM 6183 O O . PRO A 1 766 ? 7.714 -7.565 -4.346 1.00 56.41 766 PRO A O 1
ATOM 6186 N N . ILE A 1 767 ? 5.636 -8.498 -4.341 1.00 58.72 767 ILE A N 1
ATOM 6187 C CA . ILE A 1 767 ? 5.137 -7.974 -3.065 1.00 58.72 767 ILE A CA 1
ATOM 6188 C C . ILE A 1 767 ? 5.393 -9.039 -1.994 1.00 58.72 767 ILE A C 1
ATOM 6190 O O . ILE A 1 767 ? 4.842 -10.135 -2.050 1.00 58.72 767 ILE A O 1
ATOM 6194 N N . ASP A 1 768 ? 6.265 -8.718 -1.055 1.00 68.62 768 ASP A N 1
ATOM 6195 C CA . ASP A 1 768 ? 6.431 -9.377 0.233 1.00 68.62 768 ASP A CA 1
ATOM 6196 C C . ASP A 1 768 ? 5.174 -9.144 1.101 1.00 68.62 768 ASP A C 1
ATOM 6198 O O . ASP A 1 768 ? 4.561 -8.084 1.066 1.00 68.62 768 ASP A O 1
ATOM 6202 N N . VAL A 1 769 ? 4.715 -10.123 1.871 1.00 63.25 769 VAL A N 1
ATOM 6203 C CA . VAL A 1 769 ? 3.528 -9.930 2.727 1.00 63.25 769 VAL A CA 1
ATOM 6204 C C . VAL A 1 769 ? 3.854 -9.360 4.092 1.00 63.25 769 VAL A C 1
ATOM 6206 O O . VAL A 1 769 ? 2.950 -8.834 4.737 1.00 63.25 769 VAL A O 1
ATOM 6209 N N . ASP A 1 770 ? 5.111 -9.476 4.522 1.00 57.25 770 ASP A N 1
ATOM 6210 C CA . ASP A 1 770 ? 5.591 -9.111 5.855 1.00 57.25 770 ASP A CA 1
ATOM 6211 C C . ASP A 1 770 ? 6.120 -7.670 5.904 1.00 57.25 770 ASP A C 1
ATOM 6213 O O . ASP A 1 770 ? 6.074 -7.008 6.943 1.00 57.25 770 ASP A O 1
ATOM 6217 N N . THR A 1 771 ? 6.594 -7.148 4.775 1.00 53.94 771 THR A N 1
ATOM 6218 C CA . THR A 1 771 ? 7.090 -5.770 4.675 1.00 53.94 771 THR A CA 1
ATOM 6219 C C . THR A 1 771 ? 5.914 -4.789 4.550 1.00 53.94 771 THR A C 1
ATOM 6221 O O . THR A 1 771 ? 4.916 -5.098 3.904 1.00 53.94 771 THR A O 1
ATOM 6224 N N . ASN A 1 772 ? 5.974 -3.586 5.136 1.00 55.56 772 ASN A N 1
ATOM 6225 C CA . ASN A 1 772 ? 4.867 -2.624 5.004 1.00 55.56 772 ASN A CA 1
ATOM 6226 C C . ASN A 1 772 ? 4.589 -2.293 3.530 1.00 55.56 772 ASN A C 1
ATOM 6228 O O . ASN A 1 772 ? 5.529 -2.078 2.769 1.00 55.56 772 ASN A O 1
ATOM 6232 N N . PHE A 1 773 ? 3.318 -2.176 3.130 1.00 58.84 773 PHE A N 1
ATOM 6233 C CA . PHE A 1 773 ? 2.862 -1.785 1.793 1.00 58.84 773 PHE A CA 1
ATOM 6234 C C . PHE A 1 773 ? 3.705 -0.622 1.246 1.00 58.84 773 PHE A C 1
ATOM 6236 O O . PHE A 1 773 ? 4.217 -0.669 0.129 1.00 58.84 773 PHE A O 1
ATOM 6243 N N . ARG A 1 774 ? 3.949 0.384 2.094 1.00 47.19 774 ARG A N 1
ATOM 6244 C CA . ARG A 1 774 ? 4.769 1.554 1.780 1.00 47.19 774 ARG A CA 1
ATOM 6245 C C . ARG A 1 774 ? 6.246 1.275 1.526 1.00 47.19 774 ARG A C 1
ATOM 6247 O O . ARG A 1 774 ? 6.805 1.828 0.581 1.00 47.19 774 ARG A O 1
ATOM 6254 N N . ASP A 1 775 ? 6.855 0.452 2.371 1.00 46.66 775 ASP A N 1
ATOM 6255 C CA . ASP A 1 775 ? 8.278 0.098 2.315 1.00 46.66 775 ASP A CA 1
ATOM 6256 C C . ASP A 1 775 ? 8.576 -0.792 1.090 1.00 46.66 775 ASP A C 1
ATOM 6258 O O . ASP A 1 775 ? 9.719 -0.906 0.655 1.00 46.66 775 ASP A O 1
ATOM 6262 N N . GLN A 1 776 ? 7.522 -1.345 0.475 1.00 59.88 776 GLN A N 1
ATOM 6263 C CA . GLN A 1 776 ? 7.547 -2.090 -0.786 1.00 59.88 776 GLN A CA 1
ATOM 6264 C C . GLN A 1 776 ? 7.132 -1.272 -2.021 1.00 59.88 776 GLN A C 1
ATOM 6266 O O . GLN A 1 776 ? 6.982 -1.827 -3.111 1.00 59.88 776 GLN A O 1
ATOM 6271 N N . GLY A 1 777 ? 6.922 0.042 -1.876 1.00 42.72 777 GLY A N 1
ATOM 6272 C CA . GLY A 1 777 ? 6.571 0.948 -2.976 1.00 42.72 777 GLY A CA 1
ATOM 6273 C C . GLY A 1 777 ? 5.102 0.913 -3.428 1.00 42.72 777 GLY A C 1
ATOM 6274 O O . GLY A 1 777 ? 4.756 1.581 -4.404 1.00 42.72 777 GLY A O 1
ATOM 6275 N N . ILE A 1 778 ? 4.223 0.184 -2.731 1.00 58.75 778 ILE A N 1
ATOM 6276 C CA . ILE A 1 778 ? 2.768 0.184 -2.967 1.00 58.75 778 ILE A CA 1
ATOM 6277 C C . ILE A 1 778 ? 2.240 1.510 -2.441 1.00 58.75 778 ILE A C 1
ATOM 6279 O O . ILE A 1 778 ? 2.477 1.803 -1.278 1.00 58.75 778 ILE A O 1
ATOM 6283 N N . HIS A 1 779 ? 1.609 2.320 -3.302 1.00 47.62 779 HIS A N 1
ATOM 6284 C CA . HIS A 1 779 ? 1.175 3.701 -3.037 1.00 47.62 779 HIS A CA 1
ATOM 6285 C C . HIS A 1 779 ? -0.342 3.831 -2.878 1.00 47.62 779 HIS A C 1
ATOM 6287 O O . HIS A 1 779 ? -1.051 2.851 -3.114 1.00 47.62 779 HIS A O 1
ATOM 6293 N N . SER A 1 780 ? -0.855 5.010 -2.450 1.00 45.59 780 SER A N 1
ATOM 6294 C CA . SER A 1 780 ? -2.288 5.237 -2.091 1.00 45.59 780 SER A CA 1
ATOM 6295 C C . SER A 1 780 ? -3.073 4.698 -3.203 1.00 45.59 780 SER A C 1
ATOM 6297 O O . SER A 1 780 ? -3.816 3.773 -2.938 1.00 45.59 780 SER A O 1
ATOM 6299 N N . LEU A 1 781 ? -2.673 5.094 -4.405 1.00 45.25 781 LEU A N 1
ATOM 6300 C CA . LEU A 1 781 ? -2.975 4.551 -5.722 1.00 45.25 781 LEU A CA 1
ATOM 6301 C C . LEU A 1 781 ? -3.490 3.103 -5.897 1.00 45.25 781 LEU A C 1
ATOM 6303 O O . LEU A 1 781 ? -4.342 2.796 -6.735 1.00 45.25 781 LEU A O 1
ATOM 6307 N N . ALA A 1 782 ? -2.894 2.187 -5.138 1.00 57.28 782 ALA A N 1
ATOM 6308 C CA . ALA A 1 782 ? -3.149 0.754 -5.176 1.00 57.28 782 ALA A CA 1
ATOM 6309 C C . ALA A 1 782 ? -3.885 0.202 -3.948 1.00 57.28 782 ALA A C 1
ATOM 6311 O O . ALA A 1 782 ? -4.742 -0.673 -4.114 1.00 57.28 782 ALA A O 1
ATOM 6312 N N . LEU A 1 783 ? -3.612 0.722 -2.739 1.00 60.75 783 LEU A N 1
ATOM 6313 C CA . LEU A 1 783 ? -4.249 0.182 -1.536 1.00 60.75 783 LEU A CA 1
ATOM 6314 C C . LEU A 1 783 ? -5.734 0.419 -1.513 1.00 60.75 783 LEU A C 1
ATOM 6316 O O . LEU A 1 783 ? -6.459 -0.495 -1.156 1.00 60.75 783 LEU A O 1
ATOM 6320 N N . MET A 1 784 ? -6.246 1.576 -1.915 1.00 52.91 784 MET A N 1
ATOM 6321 C CA . MET A 1 784 ? -7.696 1.622 -1.952 1.00 52.91 784 MET A CA 1
ATOM 6322 C C . MET A 1 784 ? -8.314 0.880 -3.123 1.00 52.91 784 MET A C 1
ATOM 6324 O O . MET A 1 784 ? -9.460 0.506 -3.002 1.00 52.91 784 MET A O 1
ATOM 6328 N N . LYS A 1 785 ? -7.696 0.676 -4.292 1.00 57.72 785 LYS A N 1
ATOM 6329 C CA . LYS A 1 785 ? -8.327 -0.075 -5.408 1.00 57.72 785 LYS A CA 1
ATOM 6330 C C . LYS A 1 785 ? -8.549 -1.490 -4.918 1.00 57.72 785 LYS A C 1
ATOM 6332 O O . LYS A 1 785 ? -9.634 -2.031 -5.104 1.00 57.72 785 LYS A O 1
ATOM 6337 N N . PHE A 1 786 ? -7.562 -1.950 -4.161 1.00 76.50 786 PHE A N 1
ATOM 6338 C CA . PHE A 1 786 ? -7.588 -3.138 -3.358 1.00 76.50 786 PHE A CA 1
ATOM 6339 C C . PHE A 1 786 ? -8.698 -3.084 -2.310 1.00 76.50 786 PHE A C 1
ATOM 6341 O O . PHE A 1 786 ? -9.622 -3.876 -2.419 1.00 76.50 786 PHE A O 1
ATOM 6348 N N . ALA A 1 787 ? -8.723 -2.095 -1.414 1.00 63.56 787 ALA A N 1
ATOM 6349 C CA . ALA A 1 787 ? -9.800 -1.929 -0.440 1.00 63.56 787 ALA A CA 1
ATOM 6350 C C . ALA A 1 787 ? -11.182 -1.958 -1.073 1.00 63.56 787 ALA A C 1
ATOM 6352 O O . ALA A 1 787 ? -12.089 -2.601 -0.583 1.00 63.56 787 ALA A O 1
ATOM 6353 N N . ASN A 1 788 ? -11.361 -1.248 -2.175 1.00 55.75 788 ASN A N 1
ATOM 6354 C CA . ASN A 1 788 ? -12.639 -1.142 -2.817 1.00 55.75 788 ASN A CA 1
ATOM 6355 C C . ASN A 1 788 ? -13.022 -2.410 -3.520 1.00 55.75 788 ASN A C 1
ATOM 6357 O O . ASN A 1 788 ? -14.211 -2.696 -3.556 1.00 55.75 788 ASN A O 1
ATOM 6361 N N . LEU A 1 789 ? -12.070 -3.162 -4.081 1.00 66.44 789 LEU A N 1
ATOM 6362 C CA . LEU A 1 789 ? -12.295 -4.550 -4.472 1.00 66.44 789 LEU A CA 1
ATOM 6363 C C . LEU A 1 789 ? -12.763 -5.358 -3.266 1.00 66.44 789 LEU A C 1
ATOM 6365 O O . LEU A 1 789 ? -13.814 -5.968 -3.363 1.00 66.44 789 LEU A O 1
ATOM 6369 N N . LEU A 1 790 ? -12.089 -5.254 -2.120 1.00 72.12 790 LEU A N 1
ATOM 6370 C CA . LEU A 1 790 ? -12.512 -5.943 -0.901 1.00 72.12 790 LEU A CA 1
ATOM 6371 C C . LEU A 1 790 ? -13.923 -5.531 -0.463 1.00 72.12 790 LEU A C 1
ATOM 6373 O O . LEU A 1 790 ? -14.708 -6.374 -0.056 1.00 72.12 790 LEU A O 1
ATOM 6377 N N . LEU A 1 791 ? -14.283 -4.257 -0.606 1.00 59.19 791 LEU A N 1
ATOM 6378 C CA . LEU A 1 791 ? -15.586 -3.729 -0.209 1.00 59.19 791 LEU A CA 1
ATOM 6379 C C . LEU A 1 791 ? -16.697 -4.093 -1.202 1.00 59.19 791 LEU A C 1
ATOM 6381 O O . LEU A 1 791 ? -17.815 -4.353 -0.772 1.00 59.19 791 LEU A O 1
ATOM 6385 N N . SER A 1 792 ? -16.409 -4.156 -2.509 1.00 55.19 792 SER A N 1
ATOM 6386 C CA . SER A 1 792 ? -17.371 -4.645 -3.514 1.00 55.19 792 SER A CA 1
ATOM 6387 C C . SER A 1 792 ? -17.539 -6.158 -3.486 1.00 55.19 792 SER A C 1
ATOM 6389 O O . SER A 1 792 ? -18.645 -6.638 -3.687 1.00 55.19 792 SER A O 1
ATOM 6391 N N . GLU A 1 793 ? -16.465 -6.890 -3.190 1.00 58.94 793 GLU A N 1
ATOM 6392 C CA . GLU A 1 793 ? -16.482 -8.335 -2.918 1.00 58.94 793 GLU A CA 1
ATOM 6393 C C . GLU A 1 793 ? -17.021 -8.636 -1.507 1.00 58.94 793 GLU A C 1
ATOM 6395 O O . GLU A 1 793 ? -17.106 -9.789 -1.100 1.00 58.94 793 GLU A O 1
ATOM 6400 N N . SER A 1 794 ? -17.405 -7.596 -0.752 1.00 60.59 794 SER A N 1
ATOM 6401 C CA . SER A 1 794 ? -17.982 -7.695 0.592 1.00 60.59 794 SER A CA 1
ATOM 6402 C C . SER A 1 794 ? -17.143 -8.537 1.565 1.00 60.59 794 SER A C 1
ATOM 6404 O O . SER A 1 794 ? -17.700 -9.248 2.400 1.00 60.59 794 SER A O 1
ATOM 6406 N N . ILE A 1 795 ? -15.812 -8.433 1.484 1.00 63.44 795 ILE A N 1
ATOM 6407 C CA . ILE A 1 795 ? -14.845 -9.137 2.336 1.00 63.44 795 ILE A CA 1
ATOM 6408 C C . ILE A 1 795 ? -15.122 -8.787 3.803 1.00 63.44 795 ILE A C 1
ATOM 6410 O O . ILE A 1 795 ? -14.848 -7.679 4.275 1.00 63.44 795 ILE A O 1
ATOM 6414 N N . ALA A 1 796 ? -15.709 -9.743 4.522 1.00 52.69 796 ALA A N 1
ATOM 6415 C CA . ALA A 1 796 ? -15.950 -9.650 5.953 1.00 52.69 796 ALA A CA 1
ATOM 6416 C C . ALA A 1 796 ? -14.613 -9.483 6.677 1.00 52.69 796 ALA A C 1
ATOM 6418 O O . ALA A 1 796 ? -13.625 -10.090 6.283 1.00 52.69 796 ALA A O 1
ATOM 6419 N N . GLY A 1 797 ? -14.562 -8.612 7.684 1.00 59.50 797 GLY A N 1
ATOM 6420 C CA . GLY A 1 797 ? -13.303 -8.289 8.347 1.00 59.50 797 GLY A CA 1
ATOM 6421 C C . GLY A 1 797 ? -12.690 -6.950 7.947 1.00 59.50 797 GLY A C 1
ATOM 6422 O O . GLY A 1 797 ? -11.943 -6.343 8.711 1.00 59.50 797 GLY A O 1
ATOM 6423 N N . PHE A 1 798 ? -13.034 -6.452 6.767 1.00 67.12 798 PHE A N 1
ATOM 6424 C CA . PHE A 1 798 ? -12.538 -5.188 6.249 1.00 67.12 798 PHE A CA 1
ATOM 6425 C C . PHE A 1 798 ? -13.621 -4.107 6.390 1.00 67.12 798 PHE A C 1
ATOM 6427 O O . PHE A 1 798 ? -14.653 -4.162 5.726 1.00 67.12 798 PHE A O 1
ATOM 6434 N N . GLU A 1 799 ? -13.419 -3.152 7.298 1.00 56.69 799 GLU A N 1
ATOM 6435 C CA . GLU A 1 799 ? -14.348 -2.051 7.617 1.00 56.69 799 GLU A CA 1
ATOM 6436 C C . GLU A 1 799 ? -14.069 -0.780 6.809 1.00 56.69 799 GLU A C 1
ATOM 6438 O O . GLU A 1 799 ? -14.789 0.211 6.916 1.00 56.69 799 GLU A O 1
ATOM 6443 N N . GLY A 1 800 ? -13.012 -0.805 6.002 1.00 51.16 800 GLY A N 1
ATOM 6444 C CA . GLY A 1 800 ? -12.608 0.282 5.134 1.00 51.16 800 GLY A CA 1
ATOM 6445 C C . GLY A 1 800 ? -11.094 0.374 5.047 1.00 51.16 800 GLY A C 1
ATOM 6446 O O . GLY A 1 800 ? -10.376 -0.059 5.934 1.00 51.16 800 GLY A O 1
ATOM 6447 N N . VAL A 1 801 ? -10.570 0.996 3.997 1.00 49.12 801 VAL A N 1
ATOM 6448 C CA . VAL A 1 801 ? -9.139 1.323 3.855 1.00 49.12 801 VAL A CA 1
ATOM 6449 C C . VAL A 1 801 ? -8.409 1.927 5.090 1.00 49.12 801 VAL A C 1
ATOM 6451 O O . VAL A 1 801 ? -7.186 1.857 5.114 1.00 49.12 801 VAL A O 1
ATOM 6454 N N . ALA A 1 802 ? -9.045 2.456 6.143 1.00 47.06 802 ALA A N 1
ATOM 6455 C CA . ALA A 1 802 ? -8.297 2.731 7.382 1.00 47.06 802 ALA A CA 1
ATOM 6456 C C . ALA A 1 802 ? -7.587 1.484 7.941 1.00 47.06 802 ALA A C 1
ATOM 6458 O O . ALA A 1 802 ? -6.458 1.586 8.417 1.00 47.06 802 ALA A O 1
ATOM 6459 N N . ASP A 1 803 ? -8.177 0.305 7.742 1.00 54.47 803 ASP A N 1
ATOM 6460 C CA . ASP A 1 803 ? -7.566 -0.990 8.035 1.00 54.47 803 ASP A CA 1
ATOM 6461 C C . ASP A 1 803 ? -6.272 -1.228 7.253 1.00 54.47 803 ASP A C 1
ATOM 6463 O O . ASP A 1 803 ? -5.369 -1.883 7.753 1.00 54.47 803 ASP A O 1
ATOM 6467 N N . LEU A 1 804 ? -6.134 -0.681 6.040 1.00 55.03 804 LEU A N 1
ATOM 6468 C CA . LEU A 1 804 ? -4.893 -0.809 5.261 1.00 55.03 804 LEU A CA 1
ATOM 6469 C C . LEU A 1 804 ? -3.763 0.070 5.805 1.00 55.03 804 LEU A C 1
ATOM 6471 O O . LEU A 1 804 ? -2.611 -0.123 5.424 1.00 55.03 804 LEU A O 1
ATOM 6475 N N . PHE A 1 805 ? -4.083 1.045 6.658 1.00 50.50 805 PHE A N 1
ATOM 6476 C CA . PHE A 1 805 ? -3.095 1.867 7.354 1.00 50.50 805 PHE A CA 1
ATOM 6477 C C . PHE A 1 805 ? -2.770 1.310 8.745 1.00 50.50 805 PHE A C 1
ATOM 6479 O O . PHE A 1 805 ? -1.606 1.345 9.138 1.00 50.50 805 PHE A O 1
ATOM 6486 N N . ASP A 1 806 ? -3.768 0.776 9.455 1.00 46.75 806 ASP A N 1
ATOM 6487 C CA . ASP A 1 806 ? -3.613 0.180 10.794 1.00 46.75 806 ASP A CA 1
ATOM 6488 C C . ASP A 1 806 ? -2.985 -1.223 10.736 1.00 46.75 806 ASP A C 1
ATOM 6490 O O . ASP A 1 806 ? -2.288 -1.645 11.658 1.00 46.75 806 ASP A O 1
ATOM 6494 N N . TYR A 1 807 ? -3.154 -1.909 9.603 1.00 63.31 807 TYR A N 1
ATOM 6495 C CA . TYR A 1 807 ? -2.533 -3.188 9.284 1.00 63.31 807 TYR A CA 1
ATOM 6496 C C . TYR A 1 807 ? -1.718 -3.045 7.995 1.00 63.31 807 TYR A C 1
ATOM 6498 O O . TYR A 1 807 ? -2.151 -3.469 6.922 1.00 63.31 807 TYR A O 1
ATOM 6506 N N . PRO A 1 808 ? -0.545 -2.392 8.073 1.00 56.75 808 PRO A N 1
ATOM 6507 C CA . PRO A 1 808 ? 0.136 -1.800 6.929 1.00 56.75 808 PRO A CA 1
ATOM 6508 C C . PRO A 1 808 ? 0.860 -2.804 6.026 1.00 56.75 808 PRO A C 1
ATOM 6510 O O . PRO A 1 808 ? 1.722 -2.372 5.273 1.00 56.75 808 PRO A O 1
ATOM 6513 N N . ASN A 1 809 ? 0.545 -4.103 6.054 1.00 72.44 809 ASN A N 1
ATOM 6514 C CA . ASN A 1 809 ? 1.016 -5.097 5.082 1.00 72.44 809 ASN A CA 1
ATOM 6515 C C . ASN A 1 809 ? -0.027 -6.205 4.864 1.00 72.44 809 ASN A C 1
ATOM 6517 O O . ASN A 1 809 ? -0.982 -6.331 5.630 1.00 72.44 809 ASN A O 1
ATOM 6521 N N . ILE A 1 810 ? 0.137 -6.997 3.799 1.00 75.81 810 ILE A N 1
ATOM 6522 C CA . ILE A 1 810 ? -0.822 -8.045 3.423 1.00 75.81 810 ILE A CA 1
ATOM 6523 C C . ILE A 1 810 ? -1.038 -9.032 4.574 1.00 75.81 810 ILE A C 1
ATOM 6525 O O . ILE A 1 810 ? -2.167 -9.456 4.778 1.00 75.81 810 ILE A O 1
ATOM 6529 N N . LYS A 1 811 ? 0.006 -9.365 5.338 1.00 72.00 811 LYS A N 1
ATOM 6530 C CA . LYS A 1 811 ? -0.061 -10.297 6.468 1.00 72.00 811 LYS A CA 1
ATOM 6531 C C . LYS A 1 811 ? -0.818 -9.751 7.661 1.00 72.00 811 LYS A C 1
ATOM 6533 O O . LYS A 1 811 ? -1.690 -10.426 8.185 1.00 72.00 811 LYS A O 1
ATOM 6538 N N . LEU A 1 812 ? -0.548 -8.522 8.070 1.00 66.00 812 LEU A N 1
ATOM 6539 C CA . LEU A 1 812 ? -1.248 -7.855 9.159 1.00 66.00 812 LEU A CA 1
ATOM 6540 C C . LEU A 1 812 ? -2.702 -7.604 8.770 1.00 66.00 812 LEU A C 1
ATOM 6542 O O . LEU A 1 812 ? -3.591 -7.761 9.601 1.00 66.00 812 LEU A O 1
ATOM 6546 N N . LEU A 1 813 ? -2.958 -7.223 7.516 1.00 68.25 813 LEU A N 1
ATOM 6547 C CA . LEU A 1 813 ? -4.310 -6.988 7.037 1.00 68.25 813 LEU A CA 1
ATOM 6548 C C . LEU A 1 813 ? -5.071 -8.299 6.874 1.00 68.25 813 LEU A C 1
ATOM 6550 O O . LEU A 1 813 ? -6.236 -8.345 7.242 1.00 68.25 813 LEU A O 1
ATOM 6554 N N . ALA A 1 814 ? -4.429 -9.355 6.370 1.00 70.50 814 ALA A N 1
ATOM 6555 C CA . ALA A 1 814 ? -4.973 -10.710 6.365 1.00 70.50 814 ALA A CA 1
ATOM 6556 C C . ALA A 1 814 ? -5.333 -11.113 7.777 1.00 70.50 814 ALA A C 1
ATOM 6558 O O . ALA A 1 814 ? -6.483 -11.433 8.024 1.00 70.50 814 ALA A O 1
ATOM 6559 N N . GLN A 1 815 ? -4.405 -10.936 8.714 1.00 71.75 815 GLN A N 1
ATOM 6560 C CA . GLN A 1 815 ? -4.622 -11.222 10.120 1.00 71.75 815 GLN A CA 1
ATOM 6561 C C . GLN A 1 815 ? -5.734 -10.380 10.724 1.00 71.75 815 GLN A C 1
ATOM 6563 O O . GLN A 1 815 ? -6.422 -10.903 11.587 1.00 71.75 815 GLN A O 1
ATOM 6568 N N . LYS A 1 816 ? -5.940 -9.119 10.311 1.00 74.69 816 LYS A N 1
ATOM 6569 C CA . LYS A 1 816 ? -7.075 -8.302 10.761 1.00 74.69 816 LYS A CA 1
ATOM 6570 C C . LYS A 1 816 ? -8.374 -8.718 10.123 1.00 74.69 816 LYS A C 1
ATOM 6572 O O . LYS A 1 816 ? -9.362 -8.825 10.821 1.00 74.69 816 LYS A O 1
ATOM 6577 N N . ILE A 1 817 ? -8.418 -8.874 8.815 1.00 70.38 817 ILE A N 1
ATOM 6578 C CA . ILE A 1 817 ? -9.631 -9.263 8.112 1.00 70.38 817 ILE A CA 1
ATOM 6579 C C . ILE A 1 817 ? -10.053 -10.634 8.637 1.00 70.38 817 ILE A C 1
ATOM 6581 O O . ILE A 1 817 ? -11.193 -10.796 9.042 1.00 70.38 817 ILE A O 1
ATOM 6585 N N . GLU A 1 818 ? -9.110 -11.548 8.837 1.00 65.06 818 GLU A N 1
ATOM 6586 C CA . GLU A 1 818 ? -9.313 -12.797 9.569 1.00 65.06 818 GLU A CA 1
ATOM 6587 C C . GLU A 1 818 ? -9.688 -12.539 11.047 1.00 65.06 818 GLU A C 1
ATOM 6589 O O . GLU A 1 818 ? -10.636 -13.159 11.528 1.00 65.06 818 GLU A O 1
ATOM 6594 N N . LYS A 1 819 ? -9.065 -11.570 11.752 1.00 58.28 819 LYS A N 1
ATOM 6595 C CA . LYS A 1 819 ? -9.436 -11.155 13.129 1.00 58.28 819 LYS A CA 1
ATOM 6596 C C . LYS A 1 819 ? -10.806 -10.489 13.237 1.00 58.28 819 LYS A C 1
ATOM 6598 O O . LYS A 1 819 ? -11.393 -10.493 14.302 1.00 58.28 819 LYS A O 1
ATOM 6603 N N . PHE A 1 820 ? -11.324 -9.857 12.196 1.00 46.84 820 PHE A N 1
ATOM 6604 C CA . PHE A 1 820 ? -12.527 -9.031 12.227 1.00 46.84 820 PHE A CA 1
ATOM 6605 C C . PHE A 1 820 ? -13.708 -9.792 11.639 1.00 46.84 820 PHE A C 1
ATOM 6607 O O . PHE A 1 820 ? -14.815 -9.651 12.147 1.00 46.84 820 PHE A O 1
ATOM 6614 N N . SER A 1 821 ? -13.476 -10.714 10.704 1.00 48.00 821 SER A N 1
ATOM 6615 C CA . SER A 1 821 ? -14.350 -11.876 10.520 1.00 48.00 821 SER A CA 1
ATOM 6616 C C . SER A 1 821 ? -14.589 -12.581 11.860 1.00 48.00 821 SER A C 1
ATOM 6618 O O . SER A 1 821 ? -15.708 -12.998 12.135 1.00 48.00 821 SER A O 1
ATOM 6620 N N . THR A 1 822 ? -13.586 -12.589 12.751 1.00 43.94 822 THR A N 1
ATOM 6621 C CA . THR A 1 822 ? -13.698 -13.160 14.105 1.00 43.94 822 THR A CA 1
ATOM 6622 C C . THR A 1 822 ? -14.105 -12.182 15.231 1.00 43.94 822 THR A C 1
ATOM 6624 O O . THR A 1 822 ? -14.648 -12.643 16.234 1.00 43.94 822 THR A O 1
ATOM 6627 N N . ILE A 1 823 ? -13.971 -10.849 15.085 1.00 38.28 823 ILE A N 1
ATOM 6628 C CA . ILE A 1 823 ? -14.421 -9.823 16.068 1.00 38.28 823 ILE A CA 1
ATOM 6629 C C . ILE A 1 823 ? -15.840 -9.304 15.778 1.00 38.28 823 ILE A C 1
ATOM 6631 O O . ILE A 1 823 ? -16.567 -8.988 16.723 1.00 38.28 823 ILE A O 1
ATOM 6635 N N . LYS A 1 824 ? -16.313 -9.273 14.520 1.00 34.28 824 LYS A N 1
ATOM 6636 C CA . LYS A 1 824 ? -17.743 -9.036 14.215 1.00 34.28 824 LYS A CA 1
ATOM 6637 C C . LYS A 1 824 ? -18.624 -10.151 14.792 1.00 34.28 824 LYS A C 1
ATOM 6639 O O . LYS A 1 824 ? -19.805 -9.926 15.035 1.00 34.28 824 LYS A O 1
ATOM 6644 N N . ALA A 1 825 ? -18.017 -11.299 15.097 1.00 39.94 825 ALA A N 1
ATOM 6645 C CA . ALA A 1 825 ? -18.623 -12.364 15.876 1.00 39.94 825 ALA A CA 1
ATOM 6646 C C . ALA A 1 825 ? -18.611 -12.124 17.406 1.00 39.94 825 ALA A C 1
ATOM 6648 O O . ALA A 1 825 ? -19.295 -12.860 18.104 1.00 39.94 825 ALA A O 1
ATOM 6649 N N . ASN A 1 826 ? -17.896 -11.120 17.954 1.00 31.75 826 ASN A N 1
ATOM 6650 C CA . ASN A 1 826 ? -17.666 -11.017 19.409 1.00 31.75 826 ASN A CA 1
ATOM 6651 C C . ASN A 1 826 ? -17.895 -9.674 20.125 1.00 31.75 826 ASN A C 1
ATOM 6653 O O . ASN A 1 826 ? -17.889 -9.666 21.354 1.00 31.75 826 ASN A O 1
ATOM 6657 N N . ILE A 1 827 ? -18.202 -8.553 19.458 1.00 29.48 827 ILE A N 1
ATOM 6658 C CA . ILE A 1 827 ? -18.707 -7.358 20.177 1.00 29.48 827 ILE A CA 1
ATOM 6659 C C . ILE A 1 827 ? -20.202 -7.166 19.930 1.00 29.48 827 ILE A C 1
ATOM 6661 O O . ILE A 1 827 ? -20.621 -6.278 19.190 1.00 29.48 827 ILE A O 1
ATOM 6665 N N . LYS A 1 828 ? -21.012 -7.976 20.618 1.00 24.94 828 LYS A N 1
ATOM 6666 C CA . LYS A 1 828 ? -22.243 -7.521 21.286 1.00 24.94 828 LYS A CA 1
ATOM 6667 C C . LYS A 1 828 ? -22.817 -8.627 22.179 1.00 24.94 828 LYS A C 1
ATOM 6669 O O . LYS A 1 828 ? -23.755 -9.317 21.812 1.00 24.94 828 LYS A O 1
ATOM 6674 N N . THR A 1 829 ? -22.403 -8.605 23.441 1.00 26.19 829 THR A N 1
ATOM 6675 C CA . THR A 1 829 ? -23.376 -8.736 24.534 1.00 26.19 829 THR A CA 1
ATOM 6676 C C . THR A 1 829 ? -23.289 -7.518 25.444 1.00 26.19 829 THR A C 1
ATOM 6678 O O . THR A 1 829 ? -23.093 -7.599 26.648 1.00 26.19 829 THR A O 1
ATOM 6681 N N . LYS A 1 830 ? -23.520 -6.336 24.861 1.00 25.45 830 LYS A N 1
ATOM 6682 C CA . LYS A 1 830 ? -24.479 -5.433 25.497 1.00 25.45 830 LYS A CA 1
ATOM 6683 C C . LYS A 1 830 ? -25.810 -5.777 24.853 1.00 25.45 830 LYS A C 1
ATOM 6685 O O . LYS A 1 830 ? -25.999 -5.498 23.671 1.00 25.45 830 LYS A O 1
ATOM 6690 N N . VAL A 1 831 ? -26.653 -6.475 25.613 1.00 29.47 831 VAL A N 1
ATOM 6691 C CA . VAL A 1 831 ? -27.991 -6.914 25.213 1.00 29.47 831 VAL A CA 1
ATOM 6692 C C . VAL A 1 831 ? -28.734 -5.730 24.594 1.00 29.47 831 VAL A C 1
ATOM 6694 O O . VAL A 1 831 ? -29.231 -4.850 25.292 1.00 29.47 831 VAL A O 1
ATOM 6697 N N . ILE A 1 832 ? -28.791 -5.713 23.266 1.00 27.89 832 ILE A N 1
ATOM 6698 C CA . ILE A 1 832 ? -29.800 -5.007 22.492 1.00 27.89 832 ILE A CA 1
ATOM 6699 C C . ILE A 1 832 ? -30.426 -6.095 21.637 1.00 27.89 832 ILE A C 1
ATOM 6701 O O . ILE A 1 832 ? -29.820 -6.581 20.685 1.00 27.89 832 ILE A O 1
ATOM 6705 N N . LYS A 1 833 ? -31.622 -6.517 22.054 1.00 34.03 833 LYS A N 1
ATOM 6706 C CA . LYS A 1 833 ? -32.493 -7.425 21.313 1.00 34.03 833 LYS A CA 1
ATOM 6707 C C . LYS A 1 833 ? -32.624 -6.947 19.868 1.00 34.03 833 LYS A C 1
ATOM 6709 O O . LYS A 1 833 ? -33.235 -5.907 19.639 1.00 34.03 833 LYS A O 1
ATOM 6714 N N . GLN A 1 834 ? -32.161 -7.750 18.918 1.00 29.08 834 GLN A N 1
ATOM 6715 C CA . GLN A 1 834 ? -32.774 -7.829 17.597 1.00 29.08 834 GLN A CA 1
ATOM 6716 C C . GLN A 1 834 ? -32.509 -9.219 17.017 1.00 29.08 834 GLN A C 1
ATOM 6718 O O . GLN A 1 834 ? -31.368 -9.629 16.845 1.00 29.08 834 GLN A O 1
ATOM 6723 N N . ALA A 1 835 ? -33.597 -9.962 16.829 1.00 34.44 835 ALA A N 1
ATOM 6724 C CA . ALA A 1 835 ? -33.610 -11.353 16.412 1.00 34.44 835 ALA A CA 1
ATOM 6725 C C . ALA A 1 835 ? -33.156 -11.501 14.952 1.00 34.44 835 ALA A C 1
ATOM 6727 O O . ALA A 1 835 ? -33.776 -10.932 14.055 1.00 34.44 835 ALA A O 1
ATOM 6728 N N . ALA A 1 836 ? -32.122 -12.309 14.726 1.00 35.62 836 ALA A N 1
ATOM 6729 C CA . ALA A 1 836 ? -31.845 -12.962 13.454 1.00 35.62 836 ALA A CA 1
ATOM 6730 C C . ALA A 1 836 ? -31.652 -14.453 13.769 1.00 35.62 836 ALA A C 1
ATOM 6732 O O . ALA A 1 836 ? -30.891 -14.788 14.670 1.00 35.62 836 ALA A O 1
ATOM 6733 N N . ASN A 1 837 ? -32.423 -15.324 13.120 1.00 42.12 837 ASN A N 1
ATOM 6734 C CA . ASN A 1 837 ? -32.502 -16.757 13.421 1.00 42.12 837 ASN A CA 1
ATOM 6735 C C . ASN A 1 837 ? -31.109 -17.430 13.404 1.00 42.12 837 ASN A C 1
ATOM 6737 O O . ASN A 1 837 ? -30.445 -17.419 12.370 1.00 42.12 837 ASN A O 1
ATOM 6741 N N . GLU A 1 838 ? -30.675 -18.016 14.528 1.00 62.91 838 GLU A N 1
ATOM 6742 C CA . GLU A 1 838 ? -29.401 -18.747 14.655 1.00 62.91 838 GLU A CA 1
ATOM 6743 C C . GLU A 1 838 ? -29.452 -20.078 13.878 1.00 62.91 838 GLU A C 1
ATOM 6745 O O . GLU A 1 838 ? -30.298 -20.932 14.146 1.00 62.91 838 GLU A O 1
ATOM 6750 N N . ILE A 1 839 ? -28.539 -20.270 12.919 1.00 79.88 839 ILE A N 1
ATOM 6751 C CA . ILE A 1 839 ? -28.386 -21.529 12.173 1.00 79.88 839 ILE A CA 1
ATOM 6752 C C . ILE A 1 839 ? -27.388 -22.425 12.923 1.00 79.88 839 ILE A C 1
ATOM 6754 O O . ILE A 1 839 ? -26.178 -22.205 12.866 1.00 79.88 839 ILE A O 1
ATOM 6758 N N . GLU A 1 840 ? -27.891 -23.442 13.627 1.00 90.94 840 GLU A N 1
ATOM 6759 C CA . GLU A 1 840 ? -27.069 -24.522 14.195 1.00 90.94 840 GLU A CA 1
ATOM 6760 C C . GLU A 1 840 ? -26.594 -25.483 13.094 1.00 90.94 840 GLU A C 1
ATOM 6762 O O . GLU A 1 840 ? -27.276 -25.661 12.083 1.00 90.94 840 GLU A O 1
ATOM 6767 N N . ILE A 1 841 ? -25.444 -26.135 13.290 1.00 96.94 841 ILE A N 1
ATOM 6768 C CA . ILE A 1 841 ? -24.846 -27.047 12.300 1.00 96.94 841 ILE A CA 1
ATOM 6769 C C . ILE A 1 841 ? -24.775 -28.460 12.872 1.00 96.94 841 ILE A C 1
ATOM 6771 O O . ILE A 1 841 ? -24.318 -28.664 13.995 1.00 96.94 841 ILE A O 1
ATOM 6775 N N . ALA A 1 842 ? -25.205 -29.439 12.084 1.00 97.56 842 ALA A N 1
ATOM 6776 C CA . ALA A 1 842 ? -25.105 -30.858 12.380 1.00 97.56 842 ALA A CA 1
ATOM 6777 C C . ALA A 1 842 ? -23.913 -31.488 11.652 1.00 97.56 842 ALA A C 1
ATOM 6779 O O . ALA A 1 842 ? -23.679 -31.214 10.474 1.00 97.56 842 ALA A O 1
ATOM 6780 N N . ILE A 1 843 ? -23.208 -32.386 12.341 1.00 98.44 843 ILE A N 1
ATOM 6781 C CA . ILE A 1 843 ? -22.281 -33.334 11.714 1.00 98.44 843 ILE A CA 1
ATOM 6782 C C . ILE A 1 843 ? -23.109 -34.548 11.288 1.00 98.44 843 ILE A C 1
ATOM 6784 O O . ILE A 1 843 ? -23.613 -35.280 12.143 1.00 98.44 843 ILE A O 1
ATOM 6788 N N . VAL A 1 844 ? -23.275 -34.732 9.979 1.00 97.38 844 VAL A N 1
ATOM 6789 C CA . VAL A 1 844 ? -24.179 -35.734 9.387 1.00 97.38 844 VAL A CA 1
ATOM 6790 C C . VAL A 1 844 ? -23.462 -36.881 8.682 1.00 97.38 844 VAL A C 1
ATOM 6792 O O . VAL A 1 844 ? -24.104 -37.862 8.341 1.00 97.38 844 VAL A O 1
ATOM 6795 N N . GLY A 1 845 ? -22.151 -36.775 8.458 1.00 96.69 845 GLY A N 1
ATOM 6796 C CA . GLY A 1 845 ? -21.344 -37.864 7.906 1.00 96.69 845 GLY A CA 1
ATOM 6797 C C . GLY A 1 845 ? -19.940 -37.880 8.484 1.00 96.69 845 GLY A C 1
ATOM 6798 O O . GLY A 1 845 ? -19.386 -36.817 8.776 1.00 96.69 845 GLY A O 1
ATOM 6799 N N . VAL A 1 846 ? -19.365 -39.070 8.636 1.00 97.94 846 VAL A N 1
ATOM 6800 C CA . VAL A 1 846 ? -18.024 -39.284 9.194 1.00 97.94 846 VAL A CA 1
ATOM 6801 C C . VAL A 1 846 ? -17.295 -40.363 8.393 1.00 97.94 846 VAL A C 1
ATOM 6803 O O . VAL A 1 846 ? -17.847 -41.421 8.119 1.00 97.94 846 VAL A O 1
ATOM 6806 N N . ALA A 1 847 ? -16.022 -40.136 8.070 1.00 98.00 847 ALA A N 1
ATOM 6807 C CA . ALA A 1 847 ? -15.126 -41.198 7.613 1.00 98.00 847 ALA A CA 1
ATOM 6808 C C . ALA A 1 847 ? -13.689 -40.910 8.042 1.00 98.00 847 ALA A C 1
ATOM 6810 O O . ALA A 1 847 ? -13.277 -39.753 8.133 1.00 98.00 847 ALA A O 1
ATOM 6811 N N . PHE A 1 848 ? -12.899 -41.950 8.303 1.00 97.81 848 PHE A N 1
ATOM 6812 C CA . PHE A 1 848 ? -11.502 -41.772 8.687 1.00 97.81 848 PHE A CA 1
ATOM 6813 C C . PHE A 1 848 ? -10.639 -43.009 8.437 1.00 97.81 848 PHE A C 1
ATOM 6815 O O . PHE A 1 848 ? -11.122 -44.123 8.227 1.00 97.81 848 PHE A O 1
ATOM 6822 N N . ARG A 1 849 ? -9.325 -42.789 8.472 1.00 96.69 849 ARG A N 1
ATOM 6823 C CA . ARG A 1 849 ? -8.267 -43.796 8.531 1.00 96.69 849 ARG A CA 1
ATOM 6824 C C . ARG A 1 849 ? -7.297 -43.405 9.634 1.00 96.69 849 ARG A C 1
ATOM 6826 O O . ARG A 1 849 ? -6.671 -42.347 9.555 1.00 96.69 849 ARG A O 1
ATOM 6833 N N . LEU A 1 850 ? -7.166 -44.267 10.634 1.00 96.06 850 LEU A N 1
ATOM 6834 C CA . LEU A 1 850 ? -6.207 -44.131 11.727 1.00 96.06 850 LEU A CA 1
ATOM 6835 C C . LEU A 1 850 ? -5.255 -45.345 11.764 1.00 96.06 850 LEU A C 1
ATOM 6837 O O . LEU A 1 850 ? -5.521 -46.363 11.111 1.00 96.06 850 LEU A O 1
ATOM 6841 N N . PRO A 1 851 ? -4.113 -45.247 12.473 1.00 94.69 851 PRO A N 1
ATOM 6842 C CA . PRO A 1 851 ? -3.144 -46.335 12.605 1.00 94.69 851 PRO A CA 1
ATOM 6843 C C . PRO A 1 851 ? -3.782 -47.658 13.055 1.00 94.69 851 PRO A C 1
ATOM 6845 O O . PRO A 1 851 ? -4.818 -47.667 13.715 1.00 94.69 851 PRO A O 1
ATOM 6848 N N . LYS A 1 852 ? -3.154 -48.784 12.681 1.00 89.56 852 LYS A N 1
ATOM 6849 C CA . LYS A 1 852 ? -3.712 -50.153 12.806 1.00 89.56 852 LYS A CA 1
ATOM 6850 C C . LYS A 1 852 ? -5.034 -50.370 12.042 1.00 89.56 852 LYS A C 1
ATOM 6852 O O . LYS A 1 852 ? -5.822 -51.225 12.423 1.00 89.56 852 LYS A O 1
ATOM 6857 N N . ASP A 1 853 ? -5.234 -49.629 10.948 1.00 86.88 853 ASP A N 1
ATOM 6858 C CA . ASP A 1 853 ? -6.413 -49.733 10.075 1.00 86.88 853 ASP A CA 1
ATOM 6859 C C . ASP A 1 853 ? -7.744 -49.480 10.804 1.00 86.88 853 ASP A C 1
ATOM 6861 O O . ASP A 1 853 ? -8.772 -50.031 10.423 1.00 86.88 853 ASP A O 1
ATOM 6865 N N . ALA A 1 854 ? -7.752 -48.617 11.824 1.00 93.31 854 ALA A N 1
ATOM 6866 C CA . ALA A 1 854 ? -8.992 -48.199 12.470 1.00 93.31 854 ALA A CA 1
ATOM 6867 C C . ALA A 1 854 ? -9.822 -47.315 11.518 1.00 93.31 854 ALA A C 1
ATOM 6869 O O . ALA A 1 854 ? -9.324 -46.302 11.003 1.00 93.31 854 ALA A O 1
ATOM 6870 N N . ARG A 1 855 ? -11.078 -47.719 11.272 1.00 93.88 855 ARG A N 1
ATOM 6871 C CA . ARG A 1 855 ? -11.997 -47.076 10.304 1.00 93.88 855 ARG A CA 1
ATOM 6872 C C . ARG A 1 855 ? -13.389 -46.794 10.865 1.00 93.88 855 ARG A C 1
ATOM 6874 O O . ARG A 1 855 ? -14.152 -46.079 10.225 1.00 93.88 855 ARG A O 1
ATOM 6881 N N . SER A 1 856 ? -13.727 -47.356 12.024 1.00 94.12 856 SER A N 1
ATOM 6882 C CA . SER A 1 856 ? -15.037 -47.205 12.661 1.00 94.12 856 SER A CA 1
ATOM 6883 C C . SER A 1 856 ? -14.930 -46.644 14.079 1.00 94.12 856 SER A C 1
ATOM 6885 O O . SER A 1 856 ? -13.887 -46.742 14.733 1.00 94.12 856 SER A O 1
ATOM 6887 N N . PHE A 1 857 ? -16.024 -46.063 14.583 1.00 94.44 857 PHE A N 1
ATOM 6888 C CA . PHE A 1 857 ? -16.096 -45.592 15.970 1.00 94.44 857 PHE A CA 1
ATOM 6889 C C . PHE A 1 857 ? -15.835 -46.712 16.986 1.00 94.44 857 PHE A C 1
ATOM 6891 O O . PHE A 1 857 ? -15.253 -46.445 18.034 1.00 94.44 857 PHE A O 1
ATOM 6898 N N . VAL A 1 858 ? -16.194 -47.958 16.659 1.00 92.56 858 VAL A N 1
ATOM 6899 C CA . VAL A 1 858 ? -15.905 -49.140 17.484 1.00 92.56 858 VAL A CA 1
ATOM 6900 C C . VAL A 1 858 ? -14.399 -49.391 17.575 1.00 92.56 858 VAL A C 1
ATOM 6902 O O . VAL A 1 858 ? -13.886 -49.582 18.677 1.00 92.56 858 VAL A O 1
ATOM 6905 N N . ASP A 1 859 ? -13.673 -49.318 16.454 1.00 93.38 859 ASP A N 1
ATOM 6906 C CA . ASP A 1 859 ? -12.210 -49.478 16.448 1.00 93.38 859 ASP A CA 1
ATOM 6907 C C . ASP A 1 859 ? -11.532 -48.376 17.268 1.00 93.38 859 ASP A C 1
ATOM 6909 O O . ASP A 1 859 ? -10.663 -48.646 18.101 1.00 93.38 859 ASP A O 1
ATOM 6913 N N . LEU A 1 860 ? -11.955 -47.124 17.052 1.00 94.62 860 LEU A N 1
ATOM 6914 C CA . LEU A 1 860 ? -11.448 -45.962 17.779 1.00 94.62 860 LEU A CA 1
ATOM 6915 C C . LEU A 1 860 ? -11.685 -46.108 19.286 1.00 94.62 860 LEU A C 1
ATOM 6917 O O . LEU A 1 860 ? -10.764 -45.905 20.078 1.00 94.62 860 LEU A O 1
ATOM 6921 N N . TRP A 1 861 ? -12.898 -46.490 19.686 1.00 94.25 861 TRP A N 1
ATOM 6922 C CA . TRP A 1 861 ? -13.250 -46.681 21.089 1.00 94.25 861 TRP A CA 1
ATOM 6923 C C . TRP A 1 861 ? -12.461 -47.820 21.733 1.00 94.25 861 TRP A C 1
ATOM 6925 O O . TRP A 1 861 ? -11.945 -47.655 22.835 1.00 94.25 861 TRP A O 1
ATOM 6935 N N . ALA A 1 862 ? -12.278 -48.941 21.031 1.00 91.62 862 ALA A N 1
ATOM 6936 C CA . ALA A 1 862 ? -11.475 -50.056 21.522 1.00 91.62 862 ALA A CA 1
ATOM 6937 C C . ALA A 1 862 ? -10.019 -49.648 21.810 1.00 91.62 862 ALA A C 1
ATOM 6939 O O . ALA A 1 862 ? -9.427 -50.140 22.768 1.00 91.62 862 ALA A O 1
ATOM 6940 N N . ILE A 1 863 ? -9.440 -48.737 21.019 1.00 93.81 863 ILE A N 1
ATOM 6941 C CA . ILE A 1 863 ? -8.085 -48.209 21.248 1.00 93.81 863 ILE A CA 1
ATOM 6942 C C . ILE A 1 863 ? -8.048 -47.282 22.468 1.00 93.81 863 ILE A C 1
ATOM 6944 O O . ILE A 1 863 ? -7.160 -47.425 23.312 1.00 93.81 863 ILE A O 1
ATOM 6948 N N . LEU A 1 864 ? -8.999 -46.346 22.556 1.00 92.75 864 LEU A N 1
ATOM 6949 C CA . LEU A 1 864 ? -9.076 -45.369 23.645 1.00 92.75 864 LEU A CA 1
ATOM 6950 C C . LEU A 1 864 ? -9.333 -46.047 24.997 1.00 92.75 864 LEU A C 1
ATOM 6952 O O . LEU A 1 864 ? -8.636 -45.753 25.963 1.00 92.75 864 LEU A O 1
ATOM 6956 N N . ASN A 1 865 ? -10.288 -46.977 25.045 1.00 87.56 865 ASN A N 1
ATOM 6957 C CA . ASN A 1 865 ? -10.675 -47.688 26.261 1.00 87.56 865 ASN A CA 1
ATOM 6958 C C . ASN A 1 865 ? -9.620 -48.711 26.715 1.00 87.56 865 ASN A C 1
ATOM 6960 O O . ASN A 1 865 ? -9.398 -48.897 27.903 1.00 87.56 865 ASN A O 1
ATOM 6964 N N . ALA A 1 866 ? -8.924 -49.368 25.780 1.00 83.31 866 ALA A N 1
ATOM 6965 C CA . ALA A 1 866 ? -7.867 -50.319 26.129 1.00 83.31 866 ALA A CA 1
ATOM 6966 C C . ALA A 1 866 ? -6.550 -49.651 26.564 1.00 83.31 866 ALA A C 1
ATOM 6968 O O . ALA A 1 866 ? -5.557 -50.360 26.733 1.00 83.31 866 ALA A O 1
ATOM 6969 N N . GLU A 1 867 ? -6.513 -48.317 26.684 1.00 83.81 867 GLU A N 1
ATOM 6970 C CA . GLU A 1 867 ? -5.328 -47.559 27.099 1.00 83.81 867 GLU A CA 1
ATOM 6971 C C . GLU A 1 867 ? -4.099 -47.860 26.215 1.00 83.81 867 GLU A C 1
ATOM 6973 O O . GLU A 1 867 ? -2.955 -47.909 26.667 1.00 83.81 867 GLU A O 1
ATOM 6978 N N . LYS A 1 868 ? -4.321 -48.099 24.915 1.00 84.75 868 LYS A N 1
ATOM 6979 C CA . LYS A 1 868 ? -3.246 -48.490 23.995 1.00 84.75 868 LYS A CA 1
ATOM 6980 C C . LYS A 1 868 ? -2.577 -47.271 23.373 1.00 84.75 868 LYS A C 1
ATOM 6982 O O . LYS A 1 868 ? -3.234 -46.447 22.734 1.00 84.75 868 LYS A O 1
ATOM 6987 N N . SER A 1 869 ? -1.252 -47.218 23.498 1.00 92.44 869 SER A N 1
ATOM 6988 C CA . SER A 1 869 ? -0.395 -46.356 22.686 1.00 92.44 869 SER A CA 1
ATOM 6989 C C . SER A 1 869 ? -0.084 -47.051 21.360 1.00 92.44 869 SER A C 1
ATOM 6991 O O . SER A 1 869 ? 0.355 -48.202 21.349 1.00 92.44 869 SER A O 1
ATOM 6993 N N . LEU A 1 870 ? -0.332 -46.374 20.238 1.00 94.56 870 LEU A N 1
ATOM 6994 C CA . LEU A 1 870 ? -0.061 -46.885 18.889 1.00 94.56 870 LEU A CA 1
ATOM 6995 C C . LEU A 1 870 ? 1.288 -46.411 18.331 1.00 94.56 870 LEU A C 1
ATOM 6997 O O . LEU A 1 870 ? 1.515 -46.499 17.125 1.00 94.56 870 LEU A O 1
ATOM 7001 N N . ILE A 1 871 ? 2.165 -45.899 19.195 1.00 93.56 871 ILE A N 1
ATOM 7002 C CA . ILE A 1 871 ? 3.513 -45.471 18.829 1.00 93.56 871 ILE A CA 1
ATOM 7003 C C . ILE A 1 871 ? 4.383 -46.705 18.567 1.00 93.56 871 ILE A C 1
ATOM 7005 O O . ILE A 1 871 ? 4.597 -47.530 19.454 1.00 93.56 871 ILE A O 1
ATOM 7009 N N . ASP A 1 872 ? 4.897 -46.817 17.347 1.00 92.69 872 ASP A N 1
ATOM 7010 C CA . ASP A 1 872 ? 5.689 -47.949 16.865 1.00 92.69 872 ASP A CA 1
ATOM 7011 C C . ASP A 1 872 ? 6.882 -47.443 16.029 1.00 92.69 872 ASP A C 1
ATOM 7013 O O . ASP A 1 872 ? 7.031 -46.238 15.789 1.00 92.69 872 ASP A O 1
ATOM 7017 N N . ASP A 1 873 ? 7.757 -48.349 15.602 1.00 89.94 873 ASP A N 1
ATOM 7018 C CA . ASP A 1 873 ? 8.843 -48.020 14.674 1.00 89.94 873 ASP A CA 1
ATOM 7019 C C . ASP A 1 873 ? 8.293 -47.681 13.271 1.00 89.94 873 ASP A C 1
ATOM 7021 O O . ASP A 1 873 ? 7.216 -48.133 12.868 1.00 89.94 873 ASP A O 1
ATOM 7025 N N . PHE A 1 874 ? 9.034 -46.875 12.499 1.00 88.62 874 PHE A N 1
ATOM 7026 C CA . PHE A 1 874 ? 8.632 -46.509 11.135 1.00 88.62 874 PHE A CA 1
ATOM 7027 C C . PHE A 1 874 ? 8.427 -47.759 10.245 1.00 88.62 874 PHE A C 1
ATOM 7029 O O . PHE A 1 874 ? 9.258 -48.673 10.291 1.00 88.62 874 PHE A O 1
ATOM 7036 N N . PRO A 1 875 ? 7.374 -47.833 9.398 1.00 90.00 875 PRO A N 1
ATOM 7037 C CA . PRO A 1 875 ? 7.056 -49.056 8.663 1.00 90.00 875 PRO A CA 1
ATOM 7038 C C . PRO A 1 875 ? 8.170 -49.496 7.700 1.00 90.00 875 PRO A C 1
ATOM 7040 O O . PRO A 1 875 ? 8.455 -48.821 6.709 1.00 90.00 875 PRO A O 1
ATOM 7043 N N . HIS A 1 876 ? 8.735 -50.683 7.936 1.00 86.12 876 HIS A N 1
ATOM 7044 C CA . HIS A 1 876 ? 9.861 -51.224 7.163 1.00 86.12 876 HIS A CA 1
ATOM 7045 C C . HIS A 1 876 ? 9.572 -51.350 5.655 1.00 86.12 876 HIS A C 1
ATOM 7047 O O . HIS A 1 876 ? 10.409 -51.011 4.823 1.00 86.12 876 HIS A O 1
ATOM 7053 N N . GLU A 1 877 ? 8.364 -51.780 5.273 1.00 85.69 877 GLU A N 1
ATOM 7054 C CA . GLU A 1 877 ? 7.976 -51.854 3.855 1.00 85.69 877 GLU A CA 1
ATOM 7055 C C . GLU A 1 877 ? 7.969 -50.481 3.168 1.00 85.69 877 GLU A C 1
ATOM 7057 O O . GLU A 1 877 ? 8.290 -50.382 1.983 1.00 85.69 877 GLU A O 1
ATOM 7062 N N . ARG A 1 878 ? 7.597 -49.425 3.903 1.00 87.38 878 ARG A N 1
ATOM 7063 C CA . ARG A 1 878 ? 7.565 -48.048 3.397 1.00 87.38 878 ARG A CA 1
ATOM 7064 C C . ARG A 1 878 ? 8.977 -47.481 3.287 1.00 87.38 878 ARG A C 1
ATOM 7066 O O . ARG A 1 878 ? 9.286 -46.832 2.294 1.00 87.38 878 ARG A O 1
ATOM 7073 N N . GLU A 1 879 ? 9.832 -47.775 4.268 1.00 85.19 879 GLU A N 1
ATOM 7074 C CA . GLU A 1 879 ? 11.259 -47.439 4.236 1.00 85.19 879 GLU A CA 1
ATOM 7075 C C . GLU A 1 879 ? 11.933 -48.025 2.984 1.00 85.19 879 GLU A C 1
ATOM 7077 O O . GLU A 1 879 ? 12.574 -47.283 2.242 1.00 85.19 879 GLU A O 1
ATOM 7082 N N . ILE A 1 880 ? 11.717 -49.312 2.681 1.00 84.00 880 ILE A N 1
ATOM 7083 C CA . ILE A 1 880 ? 12.265 -49.947 1.469 1.00 84.00 880 ILE A CA 1
ATOM 7084 C C . ILE A 1 880 ? 11.716 -49.301 0.190 1.00 84.00 880 ILE A C 1
ATOM 7086 O O . ILE A 1 880 ? 12.495 -48.980 -0.709 1.00 84.00 880 ILE A O 1
ATOM 7090 N N . ASP A 1 881 ? 10.392 -49.119 0.088 1.00 83.06 881 ASP A N 1
ATOM 7091 C CA . ASP A 1 881 ? 9.759 -48.554 -1.113 1.00 83.06 881 ASP A CA 1
ATOM 7092 C C . ASP A 1 881 ? 10.294 -47.151 -1.413 1.00 83.06 881 ASP A C 1
ATOM 7094 O O . ASP A 1 881 ? 10.706 -46.886 -2.541 1.00 83.06 881 ASP A O 1
ATOM 7098 N N . VAL A 1 882 ? 10.373 -46.275 -0.410 1.00 80.06 882 VAL A N 1
ATOM 7099 C CA . VAL A 1 882 ? 10.870 -44.911 -0.610 1.00 80.06 882 VAL A CA 1
ATOM 7100 C C . VAL A 1 882 ? 12.359 -44.903 -0.927 1.00 80.06 882 VAL A C 1
ATOM 7102 O O . VAL A 1 882 ? 12.737 -44.304 -1.930 1.00 80.06 882 VAL A O 1
ATOM 7105 N N . LEU A 1 883 ? 13.200 -45.625 -0.177 1.00 79.06 883 LEU A N 1
ATOM 7106 C CA . LEU A 1 883 ? 14.641 -45.694 -0.458 1.00 79.06 883 LEU A CA 1
ATOM 7107 C C . LEU A 1 883 ? 14.952 -46.204 -1.875 1.00 79.06 883 LEU A C 1
ATOM 7109 O O . LEU A 1 883 ? 15.970 -45.809 -2.438 1.00 79.06 883 LEU A O 1
ATOM 7113 N N . SER A 1 884 ? 14.087 -47.046 -2.453 1.00 80.94 884 SER A N 1
ATOM 7114 C CA . SER A 1 884 ? 14.240 -47.548 -3.827 1.00 80.94 884 SER A CA 1
ATOM 7115 C C . SER A 1 884 ? 13.908 -46.526 -4.922 1.00 80.94 884 SER A C 1
ATOM 7117 O O . SER A 1 884 ? 14.324 -46.708 -6.065 1.00 80.94 884 SER A O 1
ATOM 7119 N N . ARG A 1 885 ? 13.151 -45.473 -4.591 1.00 78.31 885 ARG A N 1
ATOM 7120 C CA . ARG A 1 885 ? 12.683 -44.441 -5.534 1.00 78.31 885 ARG A CA 1
ATOM 7121 C C . ARG A 1 885 ? 13.489 -43.148 -5.467 1.00 78.31 885 ARG A C 1
ATOM 7123 O O . ARG A 1 885 ? 13.410 -42.339 -6.387 1.00 78.31 885 ARG A O 1
ATOM 7130 N N . LEU A 1 886 ? 14.241 -42.953 -4.389 1.00 73.56 886 LEU A N 1
ATOM 7131 C CA . LEU A 1 886 ? 15.138 -41.816 -4.232 1.00 73.56 886 LEU A CA 1
ATOM 7132 C C . LEU A 1 886 ? 16.317 -41.912 -5.208 1.00 73.56 886 LEU A C 1
ATOM 7134 O O . LEU A 1 886 ? 16.831 -42.997 -5.475 1.00 73.56 886 LEU A O 1
ATOM 7138 N N . ASP A 1 887 ? 16.780 -40.763 -5.695 1.00 70.31 887 ASP A N 1
ATOM 7139 C CA . ASP A 1 887 ? 18.057 -40.682 -6.408 1.00 70.31 887 ASP A CA 1
ATOM 7140 C C . ASP A 1 887 ? 19.253 -40.985 -5.476 1.00 70.31 887 ASP A C 1
ATOM 7142 O O . ASP A 1 887 ? 19.115 -41.041 -4.251 1.00 70.31 887 ASP A O 1
ATOM 7146 N N . GLU A 1 888 ? 20.447 -41.202 -6.046 1.00 67.44 888 GLU A N 1
ATOM 7147 C CA . GLU A 1 888 ? 21.653 -41.543 -5.268 1.00 67.44 888 GLU A CA 1
ATOM 7148 C C . GLU A 1 888 ? 21.976 -40.493 -4.193 1.00 67.44 888 GLU A C 1
ATOM 7150 O O . GLU A 1 888 ? 22.310 -40.852 -3.063 1.00 67.44 888 GLU A O 1
ATOM 7155 N N . LEU A 1 889 ? 21.824 -39.204 -4.516 1.00 65.56 889 LEU A N 1
ATOM 7156 C CA . LEU A 1 889 ? 22.127 -38.093 -3.613 1.00 65.56 889 LEU A CA 1
ATOM 7157 C C . LEU A 1 889 ? 21.215 -38.113 -2.375 1.00 65.56 889 LEU A C 1
ATOM 7159 O O . LEU A 1 889 ? 21.688 -37.992 -1.244 1.00 65.56 889 LEU A O 1
ATOM 7163 N N . ASN A 1 890 ? 19.914 -38.307 -2.583 1.00 66.62 890 ASN A N 1
ATOM 7164 C CA . ASN A 1 890 ? 18.926 -38.389 -1.518 1.00 66.62 890 ASN A CA 1
ATOM 7165 C C . ASN A 1 890 ? 19.053 -39.709 -0.749 1.00 66.62 890 ASN A C 1
ATOM 7167 O O . ASN A 1 890 ? 19.008 -39.701 0.478 1.00 66.62 890 ASN A O 1
ATOM 7171 N N . SER A 1 891 ? 19.293 -40.835 -1.425 1.00 68.19 891 SER A N 1
ATOM 7172 C CA . SER A 1 891 ? 19.440 -42.153 -0.789 1.00 68.19 891 SER A CA 1
ATOM 7173 C C . SER A 1 891 ? 20.509 -42.163 0.313 1.00 68.19 891 SER A C 1
ATOM 7175 O O . SER A 1 891 ? 20.295 -42.759 1.370 1.00 68.19 891 SER A O 1
ATOM 7177 N N . HIS A 1 892 ? 21.635 -41.467 0.113 1.00 67.50 892 HIS A N 1
ATOM 7178 C CA . HIS A 1 892 ? 22.679 -41.332 1.134 1.00 67.50 892 HIS A CA 1
ATOM 7179 C C . HIS A 1 892 ? 22.227 -40.513 2.353 1.00 67.50 892 HIS A C 1
ATOM 7181 O O . HIS A 1 892 ? 22.439 -40.949 3.482 1.00 67.50 892 HIS A O 1
ATOM 7187 N N . LEU A 1 893 ? 21.539 -39.385 2.144 1.00 65.25 893 LEU A N 1
ATOM 7188 C CA . LEU A 1 893 ? 21.062 -38.516 3.230 1.00 65.25 893 LEU A CA 1
ATOM 7189 C C . LEU A 1 893 ? 20.085 -39.226 4.177 1.00 65.25 893 LEU A C 1
ATOM 7191 O O . LEU A 1 893 ? 20.113 -38.984 5.383 1.00 65.25 893 LEU A O 1
ATOM 7195 N N . TYR A 1 894 ? 19.234 -40.108 3.648 1.00 68.69 894 TYR A N 1
ATOM 7196 C CA . TYR A 1 894 ? 18.235 -40.811 4.457 1.00 68.69 894 TYR A CA 1
ATOM 7197 C C . TYR A 1 894 ? 18.760 -42.093 5.112 1.00 68.69 894 TYR A C 1
ATOM 7199 O O . TYR A 1 894 ? 18.222 -42.490 6.143 1.00 68.69 894 TYR A O 1
ATOM 7207 N N . LYS A 1 895 ? 19.818 -42.721 4.578 1.00 67.62 895 LYS A N 1
ATOM 7208 C CA . LYS A 1 895 ? 20.467 -43.879 5.224 1.00 67.62 895 LYS A CA 1
ATOM 7209 C C . LYS A 1 895 ? 21.138 -43.513 6.548 1.00 67.62 895 LYS A C 1
ATOM 7211 O O . LYS A 1 895 ? 21.122 -44.324 7.470 1.00 67.62 895 LYS A O 1
ATOM 7216 N N . ASP A 1 896 ? 21.672 -42.298 6.642 1.00 65.75 896 ASP A N 1
ATOM 7217 C CA . ASP A 1 896 ? 22.384 -41.804 7.827 1.00 65.75 896 ASP A CA 1
ATOM 7218 C C . ASP A 1 896 ? 21.470 -41.038 8.809 1.00 65.75 896 ASP A C 1
ATOM 7220 O O . ASP A 1 896 ? 21.921 -40.571 9.859 1.00 65.75 896 ASP A O 1
ATOM 7224 N N . ALA A 1 897 ? 20.176 -40.894 8.496 1.00 65.56 897 ALA A N 1
ATOM 7225 C CA . ALA A 1 897 ? 19.227 -40.169 9.333 1.00 65.56 897 ALA A CA 1
ATOM 7226 C C . ALA A 1 897 ? 18.819 -40.971 10.582 1.00 65.56 897 ALA A C 1
ATOM 7228 O O . ALA A 1 897 ? 18.611 -42.186 10.543 1.00 65.56 897 ALA A O 1
ATOM 7229 N N . LYS A 1 898 ? 18.641 -40.277 11.714 1.00 67.19 898 LYS A N 1
ATOM 7230 C CA . LYS A 1 898 ? 18.112 -40.900 12.934 1.00 67.19 898 LYS A CA 1
ATOM 7231 C C . LYS A 1 898 ? 16.661 -41.339 12.724 1.00 67.19 898 LYS A C 1
ATOM 7233 O O . LYS A 1 898 ? 15.793 -40.515 12.427 1.00 67.19 898 LYS A O 1
ATOM 7238 N N . LYS A 1 899 ? 16.408 -42.630 12.948 1.00 70.38 899 LYS A N 1
ATOM 7239 C CA . LYS A 1 899 ? 15.060 -43.212 12.969 1.00 70.38 899 LYS A CA 1
ATOM 7240 C C . LYS A 1 899 ? 14.247 -42.656 14.147 1.00 70.38 899 LYS A C 1
ATOM 7242 O O . LYS A 1 899 ? 14.810 -42.346 15.196 1.00 70.38 899 LYS A O 1
ATOM 7247 N N . PHE A 1 900 ? 12.927 -42.558 13.982 1.00 82.38 900 PHE A N 1
ATOM 7248 C CA . PHE A 1 900 ? 11.989 -42.115 15.022 1.00 82.38 900 PHE A CA 1
ATOM 7249 C C . PHE A 1 900 ? 10.785 -43.049 15.140 1.00 82.38 900 PHE A C 1
ATOM 7251 O O . PHE A 1 900 ? 10.513 -43.832 14.228 1.00 82.38 900 PHE A O 1
ATOM 7258 N N . LYS A 1 901 ? 10.072 -42.941 16.267 1.00 89.56 901 LYS A N 1
ATOM 7259 C CA . LYS A 1 901 ? 8.824 -43.665 16.520 1.00 89.56 901 LYS A CA 1
ATOM 7260 C C . LYS A 1 901 ? 7.612 -42.752 16.383 1.00 89.56 901 LYS A C 1
ATOM 7262 O O . LYS A 1 901 ? 7.686 -41.559 16.682 1.00 89.56 901 LYS A O 1
ATOM 7267 N N . GLY A 1 902 ? 6.499 -43.325 15.954 1.00 92.31 902 GLY A N 1
ATOM 7268 C CA . GLY A 1 902 ? 5.239 -42.619 15.753 1.00 92.31 902 GLY A CA 1
ATOM 7269 C C . GLY A 1 902 ? 4.090 -43.584 15.493 1.00 92.31 902 GLY A C 1
ATOM 7270 O O . GLY A 1 902 ? 4.299 -44.791 15.388 1.00 92.31 902 GLY A O 1
ATOM 7271 N N . ALA A 1 903 ? 2.869 -43.067 15.390 1.00 94.62 903 ALA A N 1
ATOM 7272 C CA . ALA A 1 903 ? 1.731 -43.876 14.957 1.00 94.62 903 ALA A CA 1
ATOM 7273 C C . ALA A 1 903 ? 1.542 -43.734 13.441 1.00 94.62 903 ALA A C 1
ATOM 7275 O O . ALA A 1 903 ? 1.226 -42.650 12.957 1.00 94.62 903 ALA A O 1
ATOM 7276 N N . PHE A 1 904 ? 1.726 -44.818 12.686 1.00 94.06 904 PHE A N 1
ATOM 7277 C CA . PHE A 1 904 ? 1.742 -44.779 11.218 1.00 94.06 904 PHE A CA 1
ATOM 7278 C C . PHE A 1 904 ? 0.561 -45.541 10.594 1.00 94.06 904 PHE A C 1
ATOM 7280 O O . PHE A 1 904 ? 0.146 -46.597 11.079 1.00 94.06 904 PHE A O 1
ATOM 7287 N N . LEU A 1 905 ? 0.031 -45.028 9.482 1.00 94.19 905 LEU A N 1
ATOM 7288 C CA . LEU A 1 905 ? -0.977 -45.693 8.658 1.00 94.19 905 LEU A CA 1
ATOM 7289 C C . LEU A 1 905 ? -0.388 -46.883 7.894 1.00 94.19 905 LEU A C 1
ATOM 7291 O O . LEU A 1 905 ? 0.769 -46.889 7.464 1.00 94.19 905 LEU A O 1
ATOM 7295 N N . SER A 1 906 ? -1.222 -47.887 7.641 1.00 85.12 906 SER A N 1
ATOM 7296 C CA . SER A 1 906 ? -0.889 -48.962 6.710 1.00 85.12 906 SER A CA 1
ATOM 7297 C C . SER A 1 906 ? -1.308 -48.573 5.281 1.00 85.12 906 SER A C 1
ATOM 7299 O O . SER A 1 906 ? -2.105 -47.663 5.066 1.00 85.12 906 SER A O 1
ATOM 7301 N N . SER A 1 907 ? -0.773 -49.267 4.272 1.00 80.19 907 SER A N 1
ATOM 7302 C CA . SER A 1 907 ? -1.344 -49.277 2.913 1.00 80.19 907 SER A CA 1
ATOM 7303 C C . SER A 1 907 ? -1.448 -47.937 2.151 1.00 80.19 907 SER A C 1
ATOM 7305 O O . SER A 1 907 ? -2.143 -47.893 1.138 1.00 80.19 907 SER A O 1
ATOM 7307 N N . ILE A 1 908 ? -0.706 -46.883 2.520 1.00 89.06 908 ILE A N 1
ATOM 7308 C CA . ILE A 1 908 ? -0.769 -45.549 1.871 1.00 89.06 908 ILE A CA 1
ATOM 7309 C C . ILE A 1 908 ? -0.454 -45.540 0.357 1.00 89.06 908 ILE A C 1
ATOM 7311 O O . ILE A 1 908 ? -0.729 -44.571 -0.343 1.00 89.06 908 ILE A O 1
ATOM 7315 N N . LYS A 1 909 ? 0.122 -46.632 -0.168 1.00 84.50 909 LYS A N 1
ATOM 7316 C CA . LYS A 1 909 ? 0.423 -46.822 -1.595 1.00 84.50 909 LYS A CA 1
ATOM 7317 C C . LYS A 1 909 ? -0.767 -47.307 -2.435 1.00 84.50 909 LYS A C 1
ATOM 7319 O O . LYS A 1 909 ? -0.675 -47.267 -3.660 1.00 84.50 909 LYS A O 1
ATOM 7324 N N . LYS A 1 910 ? -1.842 -47.811 -1.817 1.00 88.00 910 LYS A N 1
ATOM 7325 C CA . LYS A 1 910 ? -2.988 -48.414 -2.522 1.00 88.00 910 LYS A CA 1
ATOM 7326 C C . LYS A 1 910 ? -3.974 -47.337 -2.991 1.00 88.00 910 LYS A C 1
ATOM 7328 O O . LYS A 1 910 ? -4.257 -46.404 -2.245 1.00 88.00 910 LYS A O 1
ATOM 7333 N N . PHE A 1 911 ? -4.496 -47.473 -4.210 1.00 93.62 911 PHE A N 1
ATOM 7334 C CA . PHE A 1 911 ? -5.517 -46.583 -4.770 1.00 93.62 911 PHE A CA 1
ATOM 7335 C C . PHE A 1 911 ? -6.307 -47.278 -5.870 1.00 93.62 911 PHE A C 1
ATOM 7337 O O . PHE A 1 911 ? -5.699 -47.861 -6.770 1.00 93.62 911 PHE A O 1
ATOM 7344 N N . ASP A 1 912 ? -7.635 -47.204 -5.800 1.00 92.25 912 ASP A N 1
ATOM 7345 C CA . ASP A 1 912 ? -8.507 -47.725 -6.850 1.00 92.25 912 ASP A CA 1
ATOM 7346 C C . ASP A 1 912 ? -8.692 -46.675 -7.950 1.00 92.25 912 ASP A C 1
ATOM 7348 O O . ASP A 1 912 ? -9.643 -45.894 -7.982 1.00 92.25 912 ASP A O 1
ATOM 7352 N N . ASN A 1 913 ? -7.727 -46.621 -8.865 1.00 92.31 913 ASN A N 1
ATOM 7353 C CA . ASN A 1 913 ? -7.754 -45.647 -9.947 1.00 92.31 913 ASN A CA 1
ATOM 7354 C C . ASN A 1 913 ? -8.891 -45.909 -10.950 1.00 92.31 913 ASN A C 1
ATOM 7356 O O . ASN A 1 913 ? -9.350 -44.968 -11.594 1.00 92.31 913 ASN A O 1
ATOM 7360 N N . GLN A 1 914 ? -9.344 -47.160 -11.091 1.00 90.75 914 GLN A N 1
ATOM 7361 C CA . GLN A 1 914 ? -10.437 -47.509 -12.000 1.00 90.75 914 GLN A CA 1
ATOM 7362 C C . GLN A 1 914 ? -11.766 -46.980 -11.473 1.00 90.75 914 GLN A C 1
ATOM 7364 O O . GLN A 1 914 ? -12.509 -46.366 -12.239 1.00 90.75 914 GLN A O 1
ATOM 7369 N N . PHE A 1 915 ? -12.023 -47.144 -10.174 1.00 88.94 915 PHE A N 1
ATOM 7370 C CA . PHE A 1 915 ? -13.215 -46.618 -9.517 1.00 88.94 915 PHE A CA 1
ATOM 7371 C C . PHE A 1 915 ? -13.364 -45.099 -9.699 1.00 88.94 915 PHE A C 1
ATOM 7373 O O . PHE A 1 915 ? -14.443 -44.616 -10.034 1.00 88.94 915 PHE A O 1
ATOM 7380 N N . PHE A 1 916 ? -12.269 -44.342 -9.572 1.00 90.38 916 PHE A N 1
ATOM 7381 C CA . PHE A 1 916 ? -12.277 -42.887 -9.781 1.00 90.38 916 PHE A CA 1
ATOM 7382 C C . PHE A 1 916 ? -12.085 -42.449 -11.238 1.00 90.38 916 PHE A C 1
ATOM 7384 O O . PHE A 1 916 ? -11.930 -41.259 -11.491 1.00 90.38 916 PHE A O 1
ATOM 7391 N N . ALA A 1 917 ? -12.073 -43.373 -12.203 1.00 87.06 917 ALA A N 1
ATOM 7392 C CA . ALA A 1 917 ? -11.822 -43.075 -13.616 1.00 87.06 917 ALA A CA 1
ATOM 7393 C C . ALA A 1 917 ? -10.512 -42.292 -13.875 1.00 87.06 917 ALA A C 1
ATOM 7395 O O . ALA A 1 917 ? -10.418 -41.501 -14.815 1.00 87.06 917 ALA A O 1
ATOM 7396 N N . ILE A 1 918 ? -9.478 -42.533 -13.063 1.00 89.69 918 ILE A N 1
ATOM 7397 C CA . ILE A 1 918 ? -8.151 -41.928 -13.212 1.00 89.69 918 ILE A CA 1
ATOM 7398 C C . ILE A 1 918 ? -7.230 -42.912 -13.954 1.00 89.69 918 ILE A C 1
ATOM 7400 O O . ILE A 1 918 ? -7.064 -44.058 -13.518 1.00 89.69 918 ILE A O 1
ATOM 7404 N N . PRO A 1 919 ? -6.580 -42.506 -15.062 1.00 87.19 919 PRO A N 1
ATOM 7405 C CA . PRO A 1 919 ? -5.649 -43.369 -15.782 1.00 87.19 919 PRO A CA 1
ATOM 7406 C C . PRO A 1 919 ? -4.522 -43.888 -14.881 1.00 87.19 919 PRO A C 1
ATOM 7408 O O . PRO A 1 919 ? -3.970 -43.146 -14.074 1.00 87.19 919 PRO A O 1
ATOM 7411 N N . ALA A 1 920 ? -4.106 -45.147 -15.058 1.00 87.31 920 ALA A N 1
ATOM 7412 C CA . ALA A 1 920 ? -3.027 -45.739 -14.254 1.00 87.31 920 ALA A CA 1
ATOM 7413 C C . ALA A 1 920 ? -1.703 -44.954 -14.360 1.00 87.31 920 ALA A C 1
ATOM 7415 O O . ALA A 1 920 ? -0.956 -44.857 -13.387 1.00 87.31 920 ALA A O 1
ATOM 7416 N N . ALA A 1 921 ? -1.445 -44.358 -15.531 1.00 83.12 921 ALA A N 1
ATOM 7417 C CA . ALA A 1 921 ? -0.301 -43.479 -15.760 1.00 83.12 921 ALA A CA 1
ATOM 7418 C C . ALA A 1 921 ? -0.339 -42.228 -14.869 1.00 83.12 921 ALA A C 1
ATOM 7420 O O . ALA A 1 921 ? 0.700 -41.808 -14.382 1.00 83.12 921 ALA A O 1
ATOM 7421 N N . GLU A 1 922 ? -1.523 -41.672 -14.602 1.00 85.94 922 GLU A N 1
ATOM 7422 C CA . GLU A 1 922 ? -1.693 -40.550 -13.675 1.00 85.94 922 GLU A CA 1
ATOM 7423 C C . GLU A 1 922 ? -1.628 -41.009 -12.220 1.00 85.94 922 GLU A C 1
ATOM 7425 O O . GLU A 1 922 ? -0.881 -40.452 -11.419 1.00 85.94 922 GLU A O 1
ATOM 7430 N N . ALA A 1 923 ? -2.365 -42.072 -11.886 1.00 90.25 923 ALA A N 1
ATOM 7431 C CA . ALA A 1 923 ? -2.469 -42.597 -10.528 1.00 90.25 923 ALA A CA 1
ATOM 7432 C C . ALA A 1 923 ? -1.110 -42.975 -9.922 1.00 90.25 923 ALA A C 1
ATOM 7434 O O . ALA A 1 923 ? -0.904 -42.821 -8.717 1.00 90.25 923 ALA A O 1
ATOM 7435 N N . LYS A 1 924 ? -0.163 -43.425 -10.756 1.00 88.38 924 LYS A N 1
ATOM 7436 C CA . LYS A 1 924 ? 1.220 -43.719 -10.356 1.00 88.38 924 LYS A CA 1
ATOM 7437 C C . LYS A 1 924 ? 1.922 -42.513 -9.717 1.00 88.38 924 LYS A C 1
ATOM 7439 O O . LYS A 1 924 ? 2.701 -42.701 -8.781 1.00 88.38 924 LYS A O 1
ATOM 7444 N N . HIS A 1 925 ? 1.630 -41.314 -10.212 1.00 90.31 925 HIS A N 1
ATOM 7445 C CA . HIS A 1 925 ? 2.277 -40.068 -9.808 1.00 90.31 925 HIS A CA 1
ATOM 7446 C C . HIS A 1 925 ? 1.449 -39.246 -8.807 1.00 90.31 925 HIS A C 1
ATOM 7448 O O . HIS A 1 925 ? 1.871 -38.173 -8.382 1.00 90.31 925 HIS A O 1
ATOM 7454 N N . MET A 1 926 ? 0.277 -39.742 -8.396 1.00 91.81 926 MET A N 1
ATOM 7455 C CA . MET A 1 926 ? -0.539 -39.093 -7.371 1.00 91.81 926 MET A CA 1
ATOM 7456 C C . MET A 1 926 ? 0.077 -39.263 -5.983 1.00 91.81 926 MET A C 1
ATOM 7458 O O . MET A 1 926 ? 0.396 -40.381 -5.569 1.00 91.81 926 MET A O 1
ATOM 7462 N N . CYS A 1 927 ? 0.184 -38.187 -5.210 1.00 92.31 927 CYS A N 1
ATOM 7463 C CA . CYS A 1 927 ? 0.644 -38.279 -3.831 1.00 92.31 927 CYS A CA 1
ATOM 7464 C C . CYS A 1 927 ? -0.378 -39.045 -2.953 1.00 92.31 927 CYS A C 1
ATOM 7466 O O . CYS A 1 927 ? -1.580 -39.057 -3.257 1.00 92.31 927 CYS A O 1
ATOM 7468 N N . PRO A 1 928 ? 0.066 -39.751 -1.896 1.00 92.75 928 PRO A N 1
ATOM 7469 C CA . PRO A 1 928 ? -0.823 -40.507 -1.011 1.00 92.75 928 PRO A CA 1
ATOM 7470 C C . PRO A 1 928 ? -1.933 -39.671 -0.362 1.00 92.75 928 PRO A C 1
ATOM 7472 O O . PRO A 1 928 ? -3.037 -40.174 -0.176 1.00 92.75 928 PRO A O 1
ATOM 7475 N N . GLU A 1 929 ? -1.679 -38.398 -0.068 1.00 93.88 929 GLU A N 1
ATOM 7476 C CA . GLU A 1 929 ? -2.642 -37.457 0.510 1.00 93.88 929 GLU A CA 1
ATOM 7477 C C . GLU A 1 929 ? -3.861 -37.278 -0.405 1.00 93.88 929 GLU A C 1
ATOM 7479 O O . GLU A 1 929 ? -4.995 -37.389 0.058 1.00 93.88 929 GLU A O 1
ATOM 7484 N N . GLN A 1 930 ? -3.640 -37.082 -1.714 1.00 93.81 930 GLN A N 1
ATOM 7485 C CA . GLN A 1 930 ? -4.720 -36.989 -2.705 1.00 93.81 930 GLN A CA 1
ATOM 7486 C C . GLN A 1 930 ? -5.522 -38.291 -2.768 1.00 93.81 930 GLN A C 1
ATOM 7488 O O . GLN A 1 930 ? -6.750 -38.272 -2.745 1.00 93.81 930 GLN A O 1
ATOM 7493 N N . ARG A 1 931 ? -4.824 -39.431 -2.829 1.00 94.31 931 ARG A N 1
ATOM 7494 C CA . ARG A 1 931 ? -5.444 -40.758 -2.947 1.00 94.31 931 ARG A CA 1
ATOM 7495 C C . ARG A 1 931 ? -6.309 -41.097 -1.736 1.00 94.31 931 ARG A C 1
ATOM 7497 O O . ARG A 1 931 ? -7.448 -41.530 -1.890 1.00 94.31 931 ARG A O 1
ATOM 7504 N N . LEU A 1 932 ? -5.773 -40.888 -0.536 1.00 94.50 932 LEU A N 1
ATOM 7505 C CA . LEU A 1 932 ? -6.481 -41.156 0.711 1.00 94.50 932 LEU A CA 1
ATOM 7506 C C . LEU A 1 932 ? -7.662 -40.208 0.894 1.00 94.50 932 LEU A C 1
ATOM 7508 O O . LEU A 1 932 ? -8.732 -40.663 1.287 1.00 94.50 932 LEU A O 1
ATOM 7512 N N . TRP A 1 933 ? -7.504 -38.924 0.564 1.00 95.38 933 TRP A N 1
ATOM 7513 C CA . TRP A 1 933 ? -8.616 -37.983 0.617 1.00 95.38 933 TRP A CA 1
ATOM 7514 C C . TRP A 1 933 ? -9.764 -38.398 -0.301 1.00 95.38 933 TRP A C 1
ATOM 7516 O O . TRP A 1 933 ? -10.907 -38.381 0.136 1.00 95.38 933 TRP A O 1
ATOM 7526 N N . MET A 1 934 ? -9.485 -38.839 -1.531 1.00 95.12 934 MET A N 1
ATOM 7527 C CA . MET A 1 934 ? -10.539 -39.291 -2.444 1.00 95.12 934 MET A CA 1
ATOM 7528 C C . MET A 1 934 ? -11.354 -40.465 -1.880 1.00 95.12 934 MET A C 1
ATOM 7530 O O . MET A 1 934 ? -12.578 -40.442 -2.002 1.00 95.12 934 MET A O 1
ATOM 7534 N N . HIS A 1 935 ? -10.714 -41.444 -1.225 1.00 94.12 935 HIS A N 1
ATOM 7535 C CA . HIS A 1 935 ? -11.422 -42.538 -0.541 1.00 94.12 935 HIS A CA 1
ATOM 7536 C C . HIS A 1 935 ? -12.230 -42.046 0.668 1.00 94.12 935 HIS A C 1
ATOM 7538 O O . HIS A 1 935 ? -13.410 -42.351 0.805 1.00 94.12 935 HIS A O 1
ATOM 7544 N N . VAL A 1 936 ? -11.611 -41.268 1.557 1.00 95.94 936 VAL A N 1
ATOM 7545 C CA . VAL A 1 936 ? -12.274 -40.850 2.800 1.00 95.94 936 VAL A CA 1
ATOM 7546 C C . VAL A 1 936 ? -13.411 -39.860 2.509 1.00 95.94 936 VAL A C 1
ATOM 7548 O O . VAL A 1 936 ? -14.458 -39.912 3.149 1.00 95.94 936 VAL A O 1
ATOM 7551 N N . ALA A 1 937 ? -13.257 -39.000 1.501 1.00 95.81 937 ALA A N 1
ATOM 7552 C CA . ALA A 1 937 ? -14.290 -38.056 1.101 1.00 95.81 937 ALA A CA 1
ATOM 7553 C C . ALA A 1 937 ? -15.538 -38.760 0.560 1.00 95.81 937 ALA A C 1
ATOM 7555 O O . ALA A 1 937 ? -16.646 -38.406 0.959 1.00 95.81 937 ALA A O 1
ATOM 7556 N N . ILE A 1 938 ? -15.384 -39.762 -0.318 1.00 94.25 938 ILE A N 1
ATOM 7557 C CA . ILE A 1 938 ? -16.549 -40.493 -0.835 1.00 94.25 938 ILE A CA 1
ATOM 7558 C C . ILE A 1 938 ? -17.270 -41.256 0.279 1.00 94.25 938 ILE A C 1
ATOM 7560 O O . ILE A 1 938 ? -18.497 -41.235 0.324 1.00 94.25 938 ILE A O 1
ATOM 7564 N N . GLU A 1 939 ? -16.536 -41.857 1.214 1.00 95.62 939 GLU A N 1
ATOM 7565 C CA . GLU A 1 939 ? -17.124 -42.568 2.353 1.00 95.62 939 GLU A CA 1
ATOM 7566 C C . GLU A 1 939 ? -17.930 -41.631 3.257 1.00 95.62 939 GLU A C 1
ATOM 7568 O O . GLU A 1 939 ? -19.059 -41.956 3.611 1.00 95.62 939 GLU A O 1
ATOM 7573 N N . ALA A 1 940 ? -17.418 -40.433 3.556 1.00 96.62 940 ALA A N 1
ATOM 7574 C CA . ALA A 1 940 ? -18.153 -39.451 4.356 1.00 96.62 940 ALA A CA 1
ATOM 7575 C C . ALA A 1 940 ? -19.389 -38.898 3.612 1.00 96.62 940 ALA A C 1
ATOM 7577 O O . ALA A 1 940 ? -20.444 -38.671 4.212 1.00 96.62 940 ALA A O 1
ATOM 7578 N N . LEU A 1 941 ? -19.294 -38.698 2.291 1.00 94.62 941 LEU A N 1
ATOM 7579 C CA . LEU A 1 941 ? -20.434 -38.299 1.450 1.00 94.62 941 LEU A CA 1
ATOM 7580 C C . LEU A 1 941 ? -21.488 -39.408 1.338 1.00 94.62 941 LEU A C 1
ATOM 7582 O O . LEU A 1 941 ? -22.681 -39.119 1.236 1.00 94.62 941 LEU A O 1
ATOM 7586 N N . HIS A 1 942 ? -21.065 -40.668 1.374 1.00 94.00 942 HIS A N 1
ATOM 7587 C CA . HIS A 1 942 ? -21.960 -41.814 1.437 1.00 94.00 942 HIS A CA 1
ATOM 7588 C C . HIS A 1 942 ? -22.652 -41.904 2.802 1.00 94.00 942 HIS A C 1
ATOM 7590 O O . HIS A 1 942 ? -23.878 -41.969 2.845 1.00 94.00 942 HIS A O 1
ATOM 7596 N N . ASP A 1 943 ? -21.896 -41.830 3.902 1.00 95.06 943 ASP A N 1
ATOM 7597 C CA . ASP A 1 943 ? -22.418 -41.866 5.277 1.00 95.06 943 ASP A CA 1
ATOM 7598 C C . ASP A 1 943 ? -23.442 -40.746 5.545 1.00 95.06 943 ASP A C 1
ATOM 7600 O O . ASP A 1 943 ? -24.493 -40.973 6.136 1.00 95.06 943 ASP A O 1
ATOM 7604 N N . SER A 1 944 ? -23.205 -39.553 4.992 1.00 94.19 944 SER A N 1
ATOM 7605 C CA . SER A 1 944 ? -24.136 -38.413 5.080 1.00 94.19 944 SER A CA 1
ATOM 7606 C C . SER A 1 944 ? -25.370 -38.487 4.174 1.00 94.19 944 SER A C 1
ATOM 7608 O O . SER A 1 944 ? -26.218 -37.587 4.205 1.00 94.19 944 SER A O 1
ATOM 7610 N N . GLY A 1 945 ? -25.474 -39.517 3.329 1.00 89.50 945 GLY A N 1
ATOM 7611 C CA . GLY A 1 945 ? -26.570 -39.689 2.376 1.00 89.50 945 GLY A CA 1
ATOM 7612 C C . GLY A 1 945 ? -26.521 -38.754 1.161 1.00 89.50 945 GLY A C 1
ATOM 7613 O O . GLY A 1 945 ? -27.529 -38.606 0.472 1.00 89.50 945 GLY A O 1
ATOM 7614 N N . HIS A 1 946 ? -25.383 -38.114 0.870 1.00 85.94 946 HIS A N 1
ATOM 7615 C CA . HIS A 1 946 ? -25.241 -37.201 -0.272 1.00 85.94 946 HIS A CA 1
ATOM 7616 C C . HIS A 1 946 ? -24.868 -37.881 -1.589 1.00 85.94 946 HIS A C 1
ATOM 7618 O O . HIS A 1 946 ? -25.052 -37.263 -2.633 1.00 85.94 946 HIS A O 1
ATOM 7624 N N . ILE A 1 947 ? -24.361 -39.117 -1.566 1.00 82.94 947 ILE A N 1
ATOM 7625 C CA . ILE A 1 947 ? -23.708 -39.753 -2.726 1.00 82.94 947 ILE A CA 1
ATOM 7626 C C . ILE A 1 947 ? -24.540 -39.757 -4.022 1.00 82.94 947 ILE A C 1
ATOM 7628 O O . ILE A 1 947 ? -23.980 -39.645 -5.108 1.00 82.94 947 ILE A O 1
ATOM 7632 N N . ASN A 1 948 ? -25.870 -39.828 -3.915 1.00 80.56 948 ASN A N 1
ATOM 7633 C CA . ASN A 1 948 ? -26.786 -39.905 -5.060 1.00 80.56 948 ASN A CA 1
ATOM 7634 C C . ASN A 1 948 ? -27.214 -38.538 -5.619 1.00 80.56 948 ASN A C 1
ATOM 7636 O O . ASN A 1 948 ? -27.958 -38.480 -6.593 1.00 80.56 948 ASN A O 1
ATOM 7640 N N . ASP A 1 949 ? -26.786 -37.443 -4.996 1.00 85.06 949 ASP A N 1
ATOM 7641 C CA . ASP A 1 949 ? -27.203 -36.087 -5.339 1.00 85.06 949 ASP A CA 1
ATOM 7642 C C . ASP A 1 949 ? -26.024 -35.140 -5.076 1.00 85.06 949 ASP A C 1
ATOM 7644 O O . ASP A 1 949 ? -26.053 -34.325 -4.159 1.00 85.06 949 ASP A O 1
ATOM 7648 N N . LEU A 1 950 ? -24.917 -35.339 -5.797 1.00 87.69 950 LEU A N 1
ATOM 7649 C CA . LEU A 1 950 ? -23.713 -34.498 -5.713 1.00 87.69 950 LEU A CA 1
ATOM 7650 C C . LEU A 1 950 ? -23.558 -33.577 -6.926 1.00 87.69 950 LEU A C 1
ATOM 7652 O O . LEU A 1 950 ? -23.006 -32.484 -6.803 1.00 87.69 950 LEU A O 1
ATOM 7656 N N . GLU A 1 951 ? -24.034 -34.004 -8.095 1.00 85.69 951 GLU A N 1
ATOM 7657 C CA . GLU A 1 951 ? -23.767 -33.316 -9.353 1.00 85.69 951 GLU A CA 1
ATOM 7658 C C . GLU A 1 951 ? -24.320 -31.884 -9.343 1.00 85.69 951 GLU A C 1
ATOM 7660 O O . GLU A 1 951 ? -25.512 -31.651 -9.165 1.00 85.69 951 GLU A O 1
ATOM 7665 N N . GLY A 1 952 ? -23.436 -30.899 -9.524 1.00 79.69 952 GLY A N 1
ATOM 7666 C CA . GLY A 1 952 ? -23.817 -29.488 -9.545 1.00 79.69 952 GLY A CA 1
ATOM 7667 C C . GLY A 1 952 ? -24.130 -28.888 -8.170 1.00 79.69 952 GLY A C 1
ATOM 7668 O O . GLY A 1 952 ? -24.400 -27.688 -8.103 1.00 79.69 952 GLY A O 1
ATOM 7669 N N . LYS A 1 953 ? -24.061 -29.661 -7.075 1.00 88.62 953 LYS A N 1
ATOM 7670 C CA . LYS A 1 953 ? -24.365 -29.149 -5.734 1.00 88.62 953 LYS A CA 1
ATOM 7671 C C . LYS A 1 953 ? -23.363 -28.113 -5.261 1.00 88.62 953 LYS A C 1
ATOM 7673 O O . LYS A 1 953 ? -22.149 -28.257 -5.429 1.00 88.62 953 LYS A O 1
ATOM 7678 N N . ASN A 1 954 ? -23.881 -27.125 -4.541 1.00 92.44 954 ASN A N 1
ATOM 7679 C CA . ASN A 1 954 ? -23.087 -26.157 -3.802 1.00 92.44 954 ASN A CA 1
ATOM 7680 C C . ASN A 1 954 ? -22.582 -26.753 -2.469 1.00 92.44 954 ASN A C 1
ATOM 7682 O O . ASN A 1 954 ? -22.950 -26.299 -1.386 1.00 92.44 954 ASN A O 1
ATOM 7686 N N . LEU A 1 955 ? -21.785 -27.826 -2.558 1.00 95.25 955 LEU A N 1
ATOM 7687 C CA . LEU A 1 955 ? -21.134 -28.483 -1.421 1.00 95.25 955 LEU A CA 1
ATOM 7688 C C . LEU A 1 955 ? -19.683 -28.000 -1.311 1.00 95.25 955 LEU A C 1
ATOM 7690 O O . LEU A 1 955 ? -18.882 -28.237 -2.220 1.00 95.25 955 LEU A O 1
ATOM 7694 N N . GLY A 1 956 ? -19.358 -27.301 -0.222 1.00 96.31 956 GLY A N 1
ATOM 7695 C CA . GLY A 1 956 ? -18.013 -26.789 0.051 1.00 96.31 956 GLY A CA 1
ATOM 7696 C C . GLY A 1 956 ? -17.048 -27.882 0.520 1.00 96.31 956 GLY A C 1
ATOM 7697 O O . GLY A 1 956 ? -17.467 -28.875 1.101 1.00 96.31 956 GLY A O 1
ATOM 7698 N N . GLN A 1 957 ? -15.752 -27.715 0.284 1.00 97.06 957 GLN A N 1
ATOM 7699 C CA . GLN A 1 957 ? -14.681 -28.627 0.677 1.00 97.06 957 GLN A CA 1
ATOM 7700 C C . GLN A 1 957 ? -13.580 -27.844 1.386 1.00 97.06 957 GLN A C 1
ATOM 7702 O O . GLN A 1 957 ? -12.942 -26.982 0.779 1.00 97.06 957 GLN A O 1
ATOM 7707 N N . PHE A 1 958 ? -13.329 -28.175 2.647 1.00 97.94 958 PHE A N 1
ATOM 7708 C CA . PHE A 1 958 ? -12.327 -27.517 3.484 1.00 97.94 958 PHE A CA 1
ATOM 7709 C C . PHE A 1 958 ? -11.375 -28.581 4.020 1.00 97.94 958 PHE A C 1
ATOM 7711 O O . PHE A 1 958 ? -11.734 -29.364 4.896 1.00 97.94 958 PHE A O 1
ATOM 7718 N N . PHE A 1 959 ? -10.177 -28.661 3.448 1.00 97.56 959 PHE A N 1
ATOM 7719 C CA . PHE A 1 959 ? -9.241 -29.747 3.720 1.00 97.56 959 PHE A CA 1
ATOM 7720 C C . PHE A 1 959 ? -7.953 -29.235 4.362 1.00 97.56 959 PHE A C 1
ATOM 7722 O O . PHE A 1 959 ? -7.395 -28.242 3.914 1.00 97.56 959 PHE A O 1
ATOM 7729 N N . ALA A 1 960 ? -7.472 -29.903 5.404 1.00 97.06 960 ALA A N 1
ATOM 7730 C CA . ALA A 1 960 ? -6.267 -29.543 6.136 1.00 97.06 960 ALA A CA 1
ATOM 7731 C C . ALA A 1 960 ? -5.095 -30.459 5.764 1.00 97.06 960 ALA A C 1
ATOM 7733 O O . ALA A 1 960 ? -5.075 -31.634 6.135 1.00 97.06 960 ALA A O 1
ATOM 7734 N N . ALA A 1 961 ? -4.101 -29.927 5.057 1.00 93.19 961 ALA A N 1
ATOM 7735 C CA . ALA A 1 961 ? -2.908 -30.669 4.658 1.00 93.19 961 ALA A CA 1
ATOM 7736 C C . ALA A 1 961 ? -1.716 -29.733 4.473 1.00 93.19 961 ALA A C 1
ATOM 7738 O O . ALA A 1 961 ? -1.860 -28.655 3.892 1.00 93.19 961 ALA A O 1
ATOM 7739 N N . SER A 1 962 ? -0.533 -30.181 4.897 1.00 86.25 962 SER A N 1
ATOM 7740 C CA . SER A 1 962 ? 0.724 -29.549 4.506 1.00 86.25 962 SER A CA 1
ATOM 7741 C C . SER A 1 962 ? 1.009 -29.799 3.024 1.00 86.25 962 SER A C 1
ATOM 7743 O O . SER A 1 962 ? 0.344 -30.596 2.355 1.00 86.25 962 SER A O 1
ATOM 7745 N N . HIS A 1 963 ? 2.010 -29.107 2.482 1.00 79.94 963 HIS A N 1
ATOM 7746 C CA . HIS A 1 963 ? 2.463 -29.375 1.123 1.00 79.94 963 HIS A CA 1
ATOM 7747 C C . HIS A 1 963 ? 2.934 -30.839 0.991 1.00 79.94 963 HIS A C 1
ATOM 7749 O O . HIS A 1 963 ? 3.828 -31.237 1.744 1.00 79.94 963 HIS A O 1
ATOM 7755 N N . PRO A 1 964 ? 2.379 -31.637 0.054 1.00 78.12 964 PRO A N 1
ATOM 7756 C CA . PRO A 1 964 ? 2.819 -33.011 -0.144 1.00 78.12 964 PRO A CA 1
ATOM 7757 C C . PRO A 1 964 ? 4.290 -33.043 -0.544 1.00 78.12 964 PRO A C 1
ATOM 7759 O O . PRO A 1 964 ? 4.675 -32.546 -1.597 1.00 78.12 964 PRO A O 1
ATOM 7762 N N . GLU A 1 965 ? 5.134 -33.683 0.256 1.00 79.38 965 GLU A N 1
ATOM 7763 C CA . GLU A 1 965 ? 6.563 -33.802 -0.057 1.00 79.38 965 GLU A CA 1
ATOM 7764 C C . GLU A 1 965 ? 6.869 -34.943 -1.041 1.00 79.38 965 GLU A C 1
ATOM 7766 O O . GLU A 1 965 ? 8.003 -35.414 -1.153 1.00 79.38 965 GLU A O 1
ATOM 7771 N N . TYR A 1 966 ? 5.850 -35.406 -1.766 1.00 86.12 966 TYR A N 1
ATOM 7772 C CA . TYR A 1 966 ? 5.937 -36.559 -2.655 1.00 86.12 966 TYR A CA 1
ATOM 7773 C C . TYR A 1 966 ? 6.866 -36.318 -3.853 1.00 86.12 966 TYR A C 1
ATOM 7775 O O . TYR A 1 966 ? 7.389 -37.278 -4.403 1.00 86.12 966 TYR A O 1
ATOM 7783 N N . GLU A 1 967 ? 7.170 -35.064 -4.207 1.00 83.69 967 GLU A N 1
ATOM 7784 C CA . GLU A 1 967 ? 8.202 -34.723 -5.204 1.00 83.69 967 GLU A CA 1
ATOM 7785 C C . GLU A 1 967 ? 9.592 -35.261 -4.850 1.00 83.69 967 GLU A C 1
ATOM 7787 O O . GLU A 1 967 ? 10.364 -35.587 -5.749 1.00 83.69 967 GLU A O 1
ATOM 7792 N N . LYS A 1 968 ? 9.901 -35.417 -3.554 1.00 78.75 968 LYS A N 1
ATOM 7793 C CA . LYS A 1 968 ? 11.160 -36.033 -3.106 1.00 78.75 968 LYS A CA 1
ATOM 7794 C C . LYS A 1 968 ? 11.206 -37.527 -3.431 1.00 78.75 968 LYS A C 1
ATOM 7796 O O . LYS A 1 968 ? 12.285 -38.070 -3.613 1.00 78.75 968 LYS A O 1
ATOM 7801 N N . VAL A 1 969 ? 10.044 -38.182 -3.477 1.00 78.88 969 VAL A N 1
ATOM 7802 C CA . VAL A 1 969 ? 9.884 -39.624 -3.735 1.00 78.88 969 VAL A CA 1
ATOM 7803 C C . VAL A 1 969 ? 9.621 -39.905 -5.220 1.00 78.88 969 VAL A C 1
ATOM 7805 O O . VAL A 1 969 ? 9.946 -40.982 -5.710 1.00 78.88 969 VAL A O 1
ATOM 7808 N N . ASP A 1 970 ? 9.036 -38.951 -5.944 1.00 82.62 970 ASP A N 1
ATOM 7809 C CA . ASP A 1 970 ? 8.698 -39.048 -7.361 1.00 82.62 970 ASP A CA 1
ATOM 7810 C C . ASP A 1 970 ? 9.174 -37.805 -8.129 1.00 82.62 970 ASP A C 1
ATOM 7812 O O . ASP A 1 970 ? 8.484 -36.780 -8.230 1.00 82.62 970 ASP A O 1
ATOM 7816 N N . SER A 1 971 ? 10.368 -37.930 -8.709 1.00 81.00 971 SER A N 1
ATOM 7817 C CA . SER A 1 971 ? 11.051 -36.884 -9.475 1.00 81.00 971 SER A CA 1
ATOM 7818 C C . SER A 1 971 ? 10.516 -36.700 -10.903 1.00 81.00 971 SER A C 1
ATOM 7820 O O . SER A 1 971 ? 11.043 -35.876 -11.652 1.00 81.00 971 SER A O 1
ATOM 7822 N N . CYS A 1 972 ? 9.471 -37.437 -11.307 1.00 81.44 972 CYS A N 1
ATOM 7823 C CA . CYS A 1 972 ? 8.861 -37.277 -12.625 1.00 81.44 972 CYS A CA 1
ATOM 7824 C C . CYS A 1 972 ? 8.254 -35.873 -12.778 1.00 81.44 972 CYS A C 1
ATOM 7826 O O . CYS A 1 972 ? 7.434 -35.446 -11.965 1.00 81.44 972 CYS A O 1
ATOM 7828 N N . ASN A 1 973 ? 8.638 -35.163 -13.839 1.00 82.69 973 ASN A N 1
ATOM 7829 C CA . ASN A 1 973 ? 8.215 -33.783 -14.100 1.00 82.69 973 ASN A CA 1
ATOM 7830 C C . ASN A 1 973 ? 7.281 -33.657 -15.310 1.00 82.69 973 ASN A C 1
ATOM 7832 O O . ASN A 1 973 ? 7.024 -32.550 -15.782 1.00 82.69 973 ASN A O 1
ATOM 7836 N N . ASP A 1 974 ? 6.754 -34.778 -15.804 1.00 83.88 974 ASP A N 1
ATOM 7837 C CA . ASP A 1 974 ? 5.710 -34.758 -16.822 1.00 83.88 974 ASP A CA 1
ATOM 7838 C C . ASP A 1 974 ? 4.471 -34.040 -16.280 1.00 83.88 974 ASP A C 1
ATOM 7840 O O . ASP A 1 974 ? 4.162 -34.111 -15.088 1.00 83.88 974 ASP A O 1
ATOM 7844 N N . ALA A 1 975 ? 3.714 -33.377 -17.157 1.00 75.69 975 ALA A N 1
ATOM 7845 C CA . ALA A 1 975 ? 2.549 -32.584 -16.757 1.00 75.69 975 ALA A CA 1
ATOM 7846 C C . ALA A 1 975 ? 1.558 -33.375 -15.877 1.00 75.69 975 ALA A C 1
ATOM 7848 O O . ALA A 1 975 ? 1.007 -32.837 -14.918 1.00 75.69 975 ALA A O 1
ATOM 7849 N N . ILE A 1 976 ? 1.382 -34.669 -16.163 1.00 81.38 976 ILE A N 1
ATOM 7850 C CA . ILE A 1 976 ? 0.499 -35.561 -15.404 1.00 81.38 976 ILE A CA 1
ATOM 7851 C C . ILE A 1 976 ? 1.020 -35.832 -13.983 1.00 81.38 976 ILE A C 1
ATOM 7853 O O . ILE A 1 976 ? 0.241 -35.895 -13.033 1.00 81.38 976 ILE A O 1
ATOM 7857 N N . ALA A 1 977 ? 2.343 -35.914 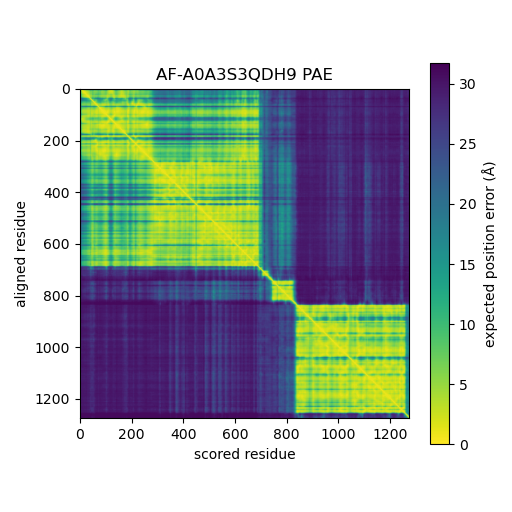-13.823 1.00 84.06 977 ALA A N 1
ATOM 7858 C CA . ALA A 1 977 ? 2.991 -36.099 -12.535 1.00 84.06 977 ALA A CA 1
ATOM 7859 C C . ALA A 1 977 ? 2.979 -34.815 -11.705 1.00 84.06 977 ALA A C 1
ATOM 7861 O O . ALA A 1 977 ? 2.754 -34.868 -10.499 1.00 84.06 977 ALA A O 1
ATOM 7862 N N . VAL A 1 978 ? 3.126 -33.651 -12.344 1.00 83.19 978 VAL A N 1
ATOM 7863 C CA . VAL A 1 978 ? 2.972 -32.350 -11.675 1.00 83.19 978 VAL A CA 1
ATOM 7864 C C . VAL A 1 978 ? 1.577 -32.237 -11.048 1.00 83.19 978 VAL A C 1
ATOM 7866 O O . VAL A 1 978 ? 1.458 -31.963 -9.855 1.00 83.19 978 VAL A O 1
ATOM 7869 N N . VAL A 1 979 ? 0.509 -32.547 -11.793 1.00 85.81 979 VAL A N 1
ATOM 7870 C CA . VAL A 1 979 ? -0.870 -32.548 -11.257 1.00 85.81 979 VAL A CA 1
ATOM 7871 C C . VAL A 1 979 ? -1.041 -33.574 -10.123 1.00 85.81 979 VAL A C 1
ATOM 7873 O O . VAL A 1 979 ? -1.733 -33.309 -9.140 1.00 85.81 979 VAL A O 1
ATOM 7876 N N . GLY A 1 980 ? -0.379 -34.730 -10.208 1.00 87.31 980 GLY A N 1
ATOM 7877 C CA . GLY A 1 980 ? -0.376 -35.749 -9.155 1.00 87.31 980 GLY A CA 1
ATOM 7878 C C . GLY A 1 980 ? 0.267 -35.312 -7.830 1.00 87.31 980 GLY A C 1
ATOM 7879 O O . GLY A 1 980 ? -0.057 -35.880 -6.790 1.00 87.31 980 GLY A O 1
ATOM 7880 N N . LYS A 1 981 ? 1.120 -34.283 -7.832 1.00 87.12 981 LYS A N 1
ATOM 7881 C CA . LYS A 1 981 ? 1.918 -33.874 -6.659 1.00 87.12 981 LYS A CA 1
ATOM 7882 C C . LYS A 1 981 ? 1.459 -32.569 -6.011 1.00 87.12 981 LYS A C 1
ATOM 7884 O O . LYS A 1 981 ? 1.690 -32.350 -4.826 1.00 87.12 981 LYS A O 1
ATOM 7889 N N . LEU A 1 982 ? 0.754 -31.719 -6.756 1.00 87.06 982 LEU A N 1
ATOM 7890 C CA . LEU A 1 982 ? 0.285 -30.424 -6.264 1.00 87.06 982 LEU A CA 1
ATOM 7891 C C . LEU A 1 982 ? -0.734 -30.558 -5.119 1.00 87.06 982 LEU A C 1
ATOM 7893 O O . LEU A 1 982 ? -1.792 -31.164 -5.279 1.00 87.06 982 LEU A O 1
ATOM 7897 N N . GLY A 1 983 ? -0.483 -29.892 -3.988 1.00 85.38 983 GLY A N 1
ATOM 7898 C CA . GLY A 1 983 ? -1.421 -29.865 -2.854 1.00 85.38 983 GLY A CA 1
ATOM 7899 C C . GLY A 1 983 ? -2.802 -29.280 -3.192 1.00 85.38 983 GLY A C 1
ATOM 7900 O O . GLY A 1 983 ? -3.814 -29.747 -2.678 1.00 85.38 983 GLY A O 1
ATOM 7901 N N . SER A 1 984 ? -2.886 -28.328 -4.130 1.00 86.75 984 SER A N 1
ATOM 7902 C CA . SER A 1 984 ? -4.169 -27.775 -4.601 1.00 86.75 984 SER A CA 1
ATOM 7903 C C . SER A 1 984 ? -5.046 -28.798 -5.332 1.00 86.75 984 SER A C 1
ATOM 7905 O O . SER A 1 984 ? -6.256 -28.601 -5.442 1.00 86.75 984 SER A O 1
ATOM 7907 N N . MET A 1 985 ? -4.465 -29.902 -5.813 1.00 91.88 985 MET A N 1
ATOM 7908 C CA . MET A 1 985 ? -5.217 -30.962 -6.482 1.00 91.88 985 MET A CA 1
ATOM 7909 C C . MET A 1 985 ? -5.942 -31.889 -5.502 1.00 91.88 985 MET A C 1
ATOM 7911 O O . MET A 1 985 ? -6.845 -32.604 -5.929 1.00 91.88 985 MET A O 1
ATOM 7915 N N . ILE A 1 986 ? -5.628 -31.837 -4.198 1.00 91.88 986 ILE A N 1
ATOM 7916 C CA . ILE A 1 986 ? -6.301 -32.654 -3.177 1.00 91.88 986 ILE A CA 1
ATOM 7917 C C . ILE A 1 986 ? -7.808 -32.373 -3.169 1.00 91.88 986 ILE A C 1
ATOM 7919 O O . ILE A 1 986 ? -8.601 -33.267 -3.458 1.00 91.88 986 ILE A O 1
ATOM 7923 N N . THR A 1 987 ? -8.224 -31.126 -2.948 1.00 92.69 987 THR A N 1
ATOM 7924 C CA . THR A 1 987 ? -9.651 -30.763 -2.969 1.00 92.69 987 THR A CA 1
ATOM 7925 C C . THR A 1 987 ? -10.221 -30.752 -4.388 1.00 92.69 987 THR A C 1
ATOM 7927 O O . THR A 1 987 ? -11.321 -31.254 -4.624 1.00 92.69 987 THR A O 1
ATOM 7930 N N . ARG A 1 988 ? -9.450 -30.265 -5.374 1.00 92.12 988 ARG A N 1
ATOM 7931 C CA . ARG A 1 988 ? -9.908 -30.156 -6.768 1.00 92.12 988 ARG A CA 1
ATOM 7932 C C . ARG A 1 988 ? -10.345 -31.494 -7.358 1.00 92.12 988 ARG A C 1
ATOM 7934 O O . ARG A 1 988 ? -11.307 -31.498 -8.122 1.00 92.12 988 ARG A O 1
ATOM 7941 N N . ARG A 1 989 ? -9.680 -32.608 -7.036 1.00 91.31 989 ARG A N 1
ATOM 7942 C CA . ARG A 1 989 ? -10.043 -33.933 -7.568 1.00 91.31 989 ARG A CA 1
ATOM 7943 C C . ARG A 1 989 ? -11.429 -34.376 -7.132 1.00 91.31 989 ARG A C 1
ATOM 7945 O O . ARG A 1 989 ? -12.195 -34.829 -7.971 1.00 91.31 989 ARG A O 1
ATOM 7952 N N . VAL A 1 990 ? -11.781 -34.177 -5.866 1.00 91.94 990 VAL A N 1
ATOM 7953 C CA . VAL A 1 990 ? -13.126 -34.491 -5.366 1.00 91.94 990 VAL A CA 1
ATOM 7954 C C . VAL A 1 990 ? -14.157 -33.539 -5.983 1.00 91.94 990 VAL A C 1
ATOM 7956 O O . VAL A 1 990 ? -15.219 -33.988 -6.409 1.00 91.94 990 VAL A O 1
ATOM 7959 N N . SER A 1 991 ? -13.846 -32.242 -6.136 1.00 92.44 991 SER A N 1
ATOM 7960 C CA . SER A 1 991 ? -14.760 -31.315 -6.834 1.00 92.44 991 SER A CA 1
ATOM 7961 C C . SER A 1 991 ? -14.961 -31.684 -8.303 1.00 92.44 991 SER A C 1
ATOM 7963 O O . SER A 1 991 ? -16.068 -31.571 -8.820 1.00 92.44 991 SER A O 1
ATOM 7965 N N . TYR A 1 992 ? -13.890 -32.098 -8.982 1.00 90.44 992 TYR A N 1
ATOM 7966 C CA . TYR A 1 992 ? -13.915 -32.496 -10.384 1.00 90.44 992 TYR A CA 1
ATOM 7967 C C . TYR A 1 992 ? -14.696 -33.798 -10.578 1.00 90.44 992 TYR A C 1
ATOM 7969 O O . TYR A 1 992 ? -15.575 -33.839 -11.432 1.00 90.44 992 TYR A O 1
ATOM 7977 N N . GLN A 1 993 ? -14.430 -34.811 -9.747 1.00 88.50 993 GLN A N 1
ATOM 7978 C CA . GLN A 1 993 ? -15.058 -36.129 -9.834 1.00 88.50 993 GLN A CA 1
ATOM 7979 C C . GLN A 1 993 ? -16.583 -36.062 -9.714 1.00 88.50 993 GLN A C 1
ATOM 7981 O O . GLN A 1 993 ? -17.285 -36.746 -10.451 1.00 88.50 993 GLN A O 1
ATOM 7986 N N . TYR A 1 994 ? -17.093 -35.236 -8.797 1.00 87.06 994 TYR A N 1
ATOM 7987 C CA . TYR A 1 994 ? -18.526 -35.168 -8.492 1.00 87.06 994 TYR A CA 1
ATOM 7988 C C . TYR A 1 994 ? -19.196 -33.874 -8.965 1.00 87.06 994 TYR A C 1
ATOM 7990 O O . TYR A 1 994 ? -20.328 -33.593 -8.583 1.00 87.06 994 TYR A O 1
ATOM 7998 N N . ASN A 1 995 ? -18.508 -33.069 -9.784 1.00 86.06 995 ASN A N 1
ATOM 7999 C CA . ASN A 1 995 ? -19.008 -31.790 -10.300 1.00 86.06 995 ASN A CA 1
ATOM 8000 C C . ASN A 1 995 ? -19.524 -30.838 -9.195 1.00 86.06 995 ASN A C 1
ATOM 8002 O O . ASN A 1 995 ? -20.522 -30.135 -9.377 1.00 86.06 995 ASN A O 1
ATOM 8006 N N . LEU A 1 996 ? -18.841 -30.811 -8.047 1.00 92.50 996 LEU A N 1
ATOM 8007 C CA . LEU A 1 996 ? -19.202 -29.951 -6.918 1.00 92.50 996 LEU A CA 1
ATOM 8008 C C . LEU A 1 996 ? -18.907 -28.488 -7.263 1.00 92.50 996 LEU A C 1
ATOM 8010 O O . LEU A 1 996 ? -17.870 -28.173 -7.855 1.00 92.50 996 LEU A O 1
ATOM 8014 N N . LYS A 1 997 ? -19.831 -27.598 -6.898 1.00 90.62 997 LYS A N 1
ATOM 8015 C CA . LYS A 1 997 ? -19.790 -26.159 -7.210 1.00 90.62 997 LYS A CA 1
ATOM 8016 C C . LYS A 1 997 ? -19.467 -25.272 -6.012 1.00 90.62 997 LYS A C 1
ATOM 8018 O O . LYS A 1 997 ? -19.265 -24.079 -6.211 1.00 90.62 997 LYS A O 1
ATOM 8023 N N . GLY A 1 998 ? -19.400 -25.844 -4.810 1.00 89.44 998 GLY A N 1
ATOM 8024 C CA . GLY A 1 998 ? -19.005 -25.107 -3.614 1.00 89.44 998 GLY A CA 1
ATOM 8025 C C . GLY A 1 998 ? -17.502 -24.814 -3.548 1.00 89.44 998 GLY A C 1
ATOM 8026 O O . GLY A 1 998 ? -16.728 -25.334 -4.360 1.00 89.44 998 GLY A O 1
ATOM 8027 N N . PRO A 1 999 ? -17.071 -23.980 -2.582 1.00 92.00 999 PRO A N 1
ATOM 8028 C CA . PRO A 1 999 ? -15.661 -23.653 -2.368 1.00 92.00 999 PRO A CA 1
ATOM 8029 C C . PRO A 1 999 ? -14.804 -24.908 -2.192 1.00 92.00 999 PRO A C 1
ATOM 8031 O O . PRO A 1 999 ? -15.267 -25.879 -1.612 1.00 92.00 999 PRO A O 1
ATOM 8034 N N . ALA A 1 1000 ? -13.550 -24.896 -2.642 1.00 93.69 1000 ALA A N 1
ATOM 8035 C CA . ALA A 1 1000 ? -12.624 -26.015 -2.461 1.00 93.69 1000 ALA A CA 1
ATOM 8036 C C . ALA A 1 1000 ? -11.256 -25.494 -2.003 1.00 93.69 1000 ALA A C 1
ATOM 8038 O O . ALA A 1 1000 ? -10.468 -25.005 -2.812 1.00 93.69 1000 ALA A O 1
ATOM 8039 N N . VAL A 1 1001 ? -10.979 -25.579 -0.700 1.00 93.94 1001 VAL A N 1
ATOM 8040 C CA . VAL A 1 1001 ? -9.868 -24.876 -0.040 1.00 93.94 1001 VAL A CA 1
ATOM 8041 C C . VAL A 1 1001 ? -8.976 -25.861 0.713 1.00 93.94 1001 VAL A C 1
ATOM 8043 O O . VAL A 1 1001 ? -9.467 -26.675 1.491 1.00 93.94 1001 VAL A O 1
ATOM 8046 N N . ASN A 1 1002 ? -7.661 -25.772 0.488 1.00 93.44 1002 ASN A N 1
ATOM 8047 C CA . ASN A 1 1002 ? -6.653 -26.455 1.301 1.00 93.44 1002 ASN A CA 1
ATOM 8048 C C . ASN A 1 1002 ? -6.076 -25.474 2.341 1.00 93.44 1002 ASN A C 1
ATOM 8050 O O . ASN A 1 1002 ? -5.670 -24.373 1.966 1.00 93.44 1002 ASN A O 1
ATOM 8054 N N . ILE A 1 1003 ? -6.042 -25.858 3.616 1.00 94.94 1003 ILE A N 1
ATOM 8055 C CA . ILE A 1 1003 ? -5.714 -25.014 4.775 1.00 94.94 1003 ILE A CA 1
ATOM 8056 C C . ILE A 1 1003 ? -4.485 -25.584 5.497 1.00 94.94 1003 ILE A C 1
ATOM 8058 O O . ILE A 1 1003 ? -4.454 -26.766 5.836 1.00 94.94 1003 ILE A O 1
ATOM 8062 N N . ASP A 1 1004 ? -3.491 -24.733 5.764 1.00 93.25 1004 ASP A N 1
ATOM 8063 C CA . ASP A 1 1004 ? -2.312 -25.076 6.568 1.00 93.25 1004 ASP A CA 1
ATOM 8064 C C . ASP A 1 1004 ? -1.982 -23.941 7.549 1.00 93.25 1004 ASP A C 1
ATOM 8066 O O . ASP A 1 1004 ? -1.365 -22.935 7.205 1.00 93.25 1004 ASP A O 1
ATOM 8070 N N . THR A 1 1005 ? -2.425 -24.106 8.790 1.00 93.00 1005 THR A N 1
ATOM 8071 C CA . THR A 1 1005 ? -2.075 -23.288 9.957 1.00 93.00 1005 THR A CA 1
ATOM 8072 C C . THR A 1 1005 ? -1.252 -24.115 10.955 1.00 93.00 1005 THR A C 1
ATOM 8074 O O . THR A 1 1005 ? -1.366 -23.954 12.173 1.00 93.00 1005 THR A O 1
ATOM 8077 N N . ALA A 1 1006 ? -0.422 -25.037 10.446 1.00 91.00 1006 ALA A N 1
ATOM 8078 C CA . ALA A 1 1006 ? 0.303 -26.040 11.224 1.00 91.00 1006 ALA A CA 1
ATOM 8079 C C . ALA A 1 1006 ? -0.656 -26.921 12.052 1.00 91.00 1006 ALA A C 1
ATOM 8081 O O . ALA A 1 1006 ? -1.625 -27.474 11.527 1.00 91.00 1006 ALA A O 1
ATOM 8082 N N . CYS A 1 1007 ? -0.410 -27.079 13.352 1.00 92.69 1007 CYS A N 1
ATOM 8083 C CA . CYS A 1 1007 ? -1.138 -28.025 14.198 1.00 92.69 1007 CYS A CA 1
ATOM 8084 C C . CYS A 1 1007 ? -2.619 -27.670 14.454 1.00 92.69 1007 CYS A C 1
ATOM 8086 O O . CYS A 1 1007 ? -3.358 -28.504 14.978 1.00 92.69 1007 CYS A O 1
ATOM 8088 N N . SER A 1 1008 ? -3.070 -26.457 14.097 1.00 96.62 1008 SER A N 1
ATOM 8089 C CA . SER A 1 1008 ? -4.480 -26.040 14.197 1.00 96.62 1008 SER A CA 1
ATOM 8090 C C . SER A 1 1008 ? -5.292 -26.229 12.909 1.00 96.62 1008 SER A C 1
ATOM 8092 O O . SER A 1 1008 ? -6.513 -26.078 12.946 1.00 96.62 1008 SER A O 1
ATOM 8094 N N . SER A 1 1009 ? -4.653 -26.631 11.800 1.00 96.94 1009 SER A N 1
ATOM 8095 C CA . SER A 1 1009 ? -5.244 -26.624 10.447 1.00 96.94 1009 SER A CA 1
ATOM 8096 C C . SER A 1 1009 ? -6.601 -27.311 10.355 1.00 96.94 1009 SER A C 1
ATOM 8098 O O . SER A 1 1009 ? -7.536 -26.757 9.791 1.00 96.94 1009 SER A O 1
ATOM 8100 N N . GLY A 1 1010 ? -6.734 -28.505 10.934 1.00 97.44 1010 GLY A N 1
ATOM 8101 C CA . GLY A 1 1010 ? -7.969 -29.280 10.875 1.00 97.44 1010 GLY A CA 1
ATOM 8102 C C . GLY A 1 1010 ? -9.147 -28.585 11.551 1.00 97.44 1010 GLY A C 1
ATOM 8103 O O . GLY A 1 1010 ? -10.258 -28.618 11.035 1.00 97.44 1010 GLY A O 1
ATOM 8104 N N . LEU A 1 1011 ? -8.911 -27.907 12.677 1.00 97.75 1011 LEU A N 1
ATOM 8105 C CA . LEU A 1 1011 ? -9.976 -27.208 13.394 1.00 97.75 1011 LEU A CA 1
ATOM 8106 C C . LEU A 1 1011 ? -10.291 -25.840 12.768 1.00 97.75 1011 LEU A C 1
ATOM 8108 O O . LEU A 1 1011 ? -11.440 -25.412 12.806 1.00 97.75 1011 LEU A O 1
ATOM 8112 N N . VAL A 1 1012 ? -9.309 -25.200 12.120 1.00 98.44 1012 VAL A N 1
ATOM 8113 C CA . VAL A 1 1012 ? -9.546 -24.031 11.255 1.00 98.44 1012 VAL A CA 1
ATOM 8114 C C . VAL A 1 1012 ? -10.386 -24.432 10.037 1.00 98.44 1012 VAL A C 1
ATOM 8116 O O . VAL A 1 1012 ? -11.378 -23.776 9.750 1.00 98.44 1012 VAL A O 1
ATOM 8119 N N . ALA A 1 1013 ? -10.084 -25.557 9.377 1.00 98.06 1013 ALA A N 1
ATOM 8120 C CA . ALA A 1 1013 ? -10.903 -26.078 8.277 1.00 98.06 1013 ALA A CA 1
ATOM 8121 C C . ALA A 1 1013 ? -12.342 -26.393 8.710 1.00 98.06 1013 ALA A C 1
ATOM 8123 O O . ALA A 1 1013 ? -13.289 -26.134 7.969 1.00 98.06 1013 ALA A O 1
ATOM 8124 N N . PHE A 1 1014 ? -12.510 -26.895 9.934 1.00 98.31 1014 PHE A N 1
ATOM 8125 C CA . PHE A 1 1014 ? -13.821 -27.116 10.534 1.00 98.31 1014 PHE A CA 1
ATOM 8126 C C . PHE A 1 1014 ? -14.582 -25.802 10.789 1.00 98.31 1014 PHE A C 1
ATOM 8128 O O . PHE A 1 1014 ? -15.774 -25.723 10.492 1.00 98.31 1014 PHE A O 1
ATOM 8135 N N . HIS A 1 1015 ? -13.898 -24.764 11.285 1.00 98.31 1015 HIS A N 1
ATOM 8136 C CA . HIS A 1 1015 ? -14.464 -23.423 11.474 1.00 98.31 1015 HIS A CA 1
ATOM 8137 C C . HIS A 1 1015 ? -14.907 -22.787 10.149 1.00 98.31 1015 HIS A C 1
ATOM 8139 O O . HIS A 1 1015 ? -16.057 -22.370 10.036 1.00 98.31 1015 HIS A O 1
ATOM 8145 N N . GLU A 1 1016 ? -14.040 -22.779 9.134 1.00 98.00 1016 GLU A N 1
ATOM 8146 C CA . GLU A 1 1016 ? -14.336 -22.188 7.821 1.00 98.00 1016 GLU A CA 1
ATOM 8147 C C . GLU A 1 1016 ? -15.545 -22.853 7.152 1.00 98.00 1016 GLU A C 1
ATOM 8149 O O . GLU A 1 1016 ? -16.404 -22.176 6.590 1.00 98.00 1016 GLU A O 1
ATOM 8154 N N . ALA A 1 1017 ? -15.677 -24.176 7.273 1.00 97.75 1017 ALA A N 1
ATOM 8155 C CA . ALA A 1 1017 ? -16.851 -24.883 6.775 1.00 97.75 1017 ALA A CA 1
ATOM 8156 C C . ALA A 1 1017 ? -18.136 -24.505 7.518 1.00 97.75 1017 ALA A C 1
ATOM 8158 O O . ALA A 1 1017 ? -19.194 -24.387 6.897 1.00 97.75 1017 ALA A O 1
ATOM 8159 N N . CYS A 1 1018 ? -18.054 -24.281 8.833 1.00 97.38 1018 CYS A N 1
ATOM 8160 C CA . CYS A 1 1018 ? -19.195 -23.816 9.611 1.00 97.38 1018 CYS A CA 1
ATOM 8161 C C . CYS A 1 1018 ? -19.639 -22.413 9.172 1.00 97.38 1018 CYS A C 1
ATOM 8163 O O . CYS A 1 1018 ? -20.825 -22.184 8.931 1.00 97.38 1018 CYS A O 1
ATOM 8165 N N . GLU A 1 1019 ? -18.696 -21.484 9.025 1.00 95.75 1019 GLU A N 1
ATOM 8166 C CA . GLU A 1 1019 ? -18.995 -20.110 8.615 1.00 95.75 1019 GLU A CA 1
ATOM 8167 C C . GLU A 1 1019 ? -19.459 -20.027 7.154 1.00 95.75 1019 GLU A C 1
ATOM 8169 O O . GLU A 1 1019 ? -20.375 -19.262 6.843 1.00 95.75 1019 GLU A O 1
ATOM 8174 N N . ALA A 1 1020 ? -18.939 -20.874 6.261 1.00 92.81 1020 ALA A N 1
ATOM 8175 C CA . ALA A 1 1020 ? -19.402 -20.968 4.876 1.00 92.81 1020 ALA A CA 1
ATOM 8176 C C . ALA A 1 1020 ? -20.855 -21.461 4.759 1.00 92.81 1020 ALA A C 1
ATOM 8178 O O . ALA A 1 1020 ? -21.584 -21.005 3.877 1.00 92.81 1020 ALA A O 1
ATOM 8179 N N . ILE A 1 1021 ? -21.297 -22.358 5.648 1.00 94.62 1021 ILE A N 1
ATOM 8180 C CA . ILE A 1 1021 ? -22.702 -22.785 5.719 1.00 94.62 1021 ILE A CA 1
ATOM 8181 C C . ILE A 1 1021 ? -23.578 -21.660 6.286 1.00 94.62 1021 ILE A C 1
ATOM 8183 O O . ILE A 1 1021 ? -24.603 -21.322 5.695 1.00 94.62 1021 ILE A O 1
ATOM 8187 N N . LYS A 1 1022 ? -23.177 -21.032 7.402 1.00 91.12 1022 LYS A N 1
ATOM 8188 C CA . LYS A 1 1022 ? -23.963 -19.958 8.049 1.00 91.12 1022 LYS A CA 1
ATOM 8189 C C . LYS A 1 1022 ? -24.130 -18.720 7.171 1.00 91.12 1022 LYS A C 1
ATOM 8191 O O . LYS A 1 1022 ? -25.178 -18.083 7.205 1.00 91.12 1022 LYS A O 1
ATOM 8196 N N . SER A 1 1023 ? -23.102 -18.375 6.401 1.00 86.00 1023 SER A N 1
ATOM 8197 C CA . SER A 1 1023 ? -23.117 -17.235 5.476 1.00 86.00 1023 SER A CA 1
ATOM 8198 C C . SER A 1 1023 ? -23.838 -17.525 4.155 1.00 86.00 1023 SER A C 1
ATOM 8200 O O . SER A 1 1023 ? -24.029 -16.607 3.360 1.00 86.00 1023 SER A O 1
ATOM 8202 N N . GLY A 1 1024 ? -24.248 -18.775 3.910 1.00 88.00 1024 GLY A N 1
ATOM 8203 C CA . GLY A 1 1024 ? -24.905 -19.187 2.669 1.00 88.00 1024 GLY A CA 1
ATOM 8204 C C . GLY A 1 1024 ? -23.965 -19.306 1.465 1.00 88.00 1024 GLY A C 1
ATOM 8205 O O . GLY A 1 1024 ? -24.442 -19.390 0.336 1.00 88.00 1024 GLY A O 1
ATOM 8206 N N . ILE A 1 1025 ? -22.641 -19.327 1.676 1.00 82.88 1025 ILE A N 1
ATOM 8207 C CA . ILE A 1 1025 ? -21.655 -19.575 0.610 1.00 82.88 1025 ILE A CA 1
ATOM 8208 C C . ILE A 1 1025 ? -21.815 -21.002 0.062 1.00 82.88 1025 ILE A C 1
ATOM 8210 O O . ILE A 1 1025 ? -21.674 -21.217 -1.142 1.00 82.88 1025 ILE A O 1
ATOM 8214 N N . CYS A 1 1026 ? -22.130 -21.971 0.928 1.00 91.88 1026 CYS A N 1
ATOM 8215 C CA . CYS A 1 1026 ? -22.446 -23.348 0.544 1.00 91.88 1026 CYS A CA 1
ATOM 8216 C C . CYS A 1 1026 ? -23.621 -23.913 1.349 1.00 91.88 1026 CYS A C 1
ATOM 8218 O O . CYS A 1 1026 ? -23.858 -23.518 2.487 1.00 91.88 1026 CYS A O 1
ATOM 8220 N N . ASP A 1 1027 ? -24.354 -24.860 0.763 1.00 93.25 1027 ASP A N 1
ATOM 8221 C CA . ASP A 1 1027 ? -25.545 -25.456 1.393 1.00 93.25 1027 ASP A CA 1
ATOM 8222 C C . ASP A 1 1027 ? -25.197 -26.543 2.420 1.00 93.25 1027 ASP A C 1
ATOM 8224 O O . ASP A 1 1027 ? -26.030 -26.957 3.229 1.00 93.25 1027 ASP A O 1
ATOM 8228 N N . SER A 1 1028 ? -23.994 -27.089 2.281 1.00 95.19 1028 SER A N 1
ATOM 8229 C CA . SER A 1 1028 ? -23.403 -28.188 3.040 1.00 95.19 1028 SER A CA 1
ATOM 8230 C C . SER A 1 1028 ? -21.900 -28.160 2.778 1.00 95.19 1028 SER A C 1
ATOM 8232 O O . SER A 1 1028 ? -21.465 -27.624 1.753 1.00 95.19 1028 SER A O 1
ATOM 8234 N N . ALA A 1 1029 ? -21.099 -28.738 3.662 1.00 97.75 1029 ALA A N 1
ATOM 8235 C CA . ALA A 1 1029 ? -19.654 -28.772 3.485 1.00 97.75 1029 ALA A CA 1
ATOM 8236 C C . ALA A 1 1029 ? -19.073 -30.117 3.910 1.00 97.75 1029 ALA A C 1
ATOM 8238 O O . ALA A 1 1029 ? -19.527 -30.707 4.882 1.00 97.75 1029 ALA A O 1
ATOM 8239 N N . ILE A 1 1030 ? -18.039 -30.580 3.216 1.00 97.88 1030 ILE A N 1
ATOM 8240 C CA . ILE A 1 1030 ? -17.158 -31.638 3.698 1.00 97.88 1030 ILE A CA 1
ATOM 8241 C C . ILE A 1 1030 ? -15.860 -31.016 4.218 1.00 97.88 1030 ILE A C 1
ATOM 8243 O O . ILE A 1 1030 ? -15.173 -30.266 3.523 1.00 97.88 1030 ILE A O 1
ATOM 8247 N N . VAL A 1 1031 ? -15.528 -31.330 5.461 1.00 98.19 1031 VAL A N 1
ATOM 8248 C CA . VAL A 1 1031 ? -14.281 -30.956 6.124 1.00 98.19 1031 VAL A CA 1
ATOM 8249 C C . VAL A 1 1031 ? -13.392 -32.176 6.167 1.00 98.19 1031 VAL A C 1
ATOM 8251 O O . VAL A 1 1031 ? -13.882 -33.259 6.465 1.00 98.19 1031 VAL A O 1
ATOM 8254 N N . GLY A 1 1032 ? -12.094 -32.032 5.940 1.00 97.56 1032 GLY A N 1
ATOM 8255 C CA . GLY A 1 1032 ? -11.170 -33.116 6.234 1.00 97.56 1032 GLY A CA 1
ATOM 8256 C C . GLY A 1 1032 ? -9.762 -32.661 6.545 1.00 97.56 1032 GLY A C 1
ATOM 8257 O O . GLY A 1 1032 ? -9.454 -31.477 6.499 1.00 97.56 1032 GLY A O 1
ATOM 8258 N N . GLY A 1 1033 ? -8.894 -33.606 6.877 1.00 97.19 1033 GLY A N 1
ATOM 8259 C CA . GLY A 1 1033 ? -7.476 -33.336 7.057 1.00 97.19 1033 GLY A CA 1
ATOM 8260 C C . GLY A 1 1033 ? -6.634 -34.598 7.038 1.00 97.19 1033 GLY A C 1
ATOM 8261 O O . GLY A 1 1033 ? -7.137 -35.680 7.340 1.00 97.19 1033 GLY A O 1
ATOM 8262 N N . VAL A 1 1034 ? -5.358 -34.449 6.683 1.00 96.19 1034 VAL A N 1
ATOM 8263 C CA . VAL A 1 1034 ? -4.375 -35.535 6.569 1.00 96.19 1034 VAL A CA 1
ATOM 8264 C C . VAL A 1 1034 ? -3.046 -35.154 7.209 1.00 96.19 1034 VAL A C 1
ATOM 8266 O O . VAL A 1 1034 ? -2.572 -34.029 7.073 1.00 96.19 1034 VAL A O 1
ATOM 8269 N N . SER A 1 1035 ? -2.411 -36.123 7.865 1.00 93.88 1035 SER A N 1
ATOM 8270 C CA . SER A 1 1035 ? -0.992 -36.069 8.215 1.00 93.88 1035 SER A CA 1
ATOM 8271 C C . SER A 1 1035 ? -0.319 -37.393 7.874 1.00 93.88 1035 SER A C 1
ATOM 8273 O O . SER A 1 1035 ? -0.836 -38.457 8.225 1.00 93.88 1035 SER A O 1
ATOM 8275 N N . LEU A 1 1036 ? 0.804 -37.317 7.154 1.00 91.56 1036 LEU A N 1
ATOM 8276 C CA . LEU A 1 1036 ? 1.586 -38.453 6.667 1.00 91.56 1036 LEU A CA 1
ATOM 8277 C C . LEU A 1 1036 ? 3.086 -38.149 6.735 1.00 91.56 1036 LEU A C 1
ATOM 8279 O O . LEU A 1 1036 ? 3.523 -37.034 6.461 1.00 91.56 1036 LEU A O 1
ATOM 8283 N N . TYR A 1 1037 ? 3.870 -39.181 7.022 1.00 88.62 1037 TYR A N 1
ATOM 8284 C CA . TYR A 1 1037 ? 5.325 -39.208 7.001 1.00 88.62 1037 TYR A CA 1
ATOM 8285 C C . TYR A 1 1037 ? 5.788 -40.207 5.939 1.00 88.62 1037 TYR A C 1
ATOM 8287 O O . TYR A 1 1037 ? 5.658 -41.427 6.079 1.00 88.62 1037 TYR A O 1
ATOM 8295 N N . LEU A 1 1038 ? 6.343 -39.697 4.842 1.00 86.62 1038 LEU A N 1
ATOM 8296 C CA . LEU A 1 1038 ? 6.735 -40.544 3.715 1.00 86.62 1038 LEU A CA 1
ATOM 8297 C C . LEU A 1 1038 ? 8.068 -41.272 3.946 1.00 86.62 1038 LEU A C 1
ATOM 8299 O O . LEU A 1 1038 ? 8.227 -42.386 3.461 1.00 86.62 1038 LEU A O 1
ATOM 8303 N N . TYR A 1 1039 ? 9.000 -40.697 4.707 1.00 80.19 1039 TYR A N 1
ATOM 8304 C CA . TYR A 1 1039 ? 10.368 -41.205 4.865 1.00 80.19 1039 TYR A CA 1
ATOM 8305 C C . TYR A 1 1039 ? 10.784 -41.328 6.351 1.00 80.19 1039 TYR A C 1
ATOM 8307 O O . TYR A 1 1039 ? 10.259 -40.604 7.201 1.00 80.19 1039 TYR A O 1
ATOM 8315 N N . PRO A 1 1040 ? 11.739 -42.221 6.688 1.00 72.75 1040 PRO A N 1
ATOM 8316 C CA . PRO A 1 1040 ? 12.095 -42.587 8.067 1.00 72.75 1040 PRO A CA 1
ATOM 8317 C C . PRO A 1 1040 ? 13.049 -41.587 8.751 1.00 72.75 1040 PRO A C 1
ATOM 8319 O O . PRO A 1 1040 ? 13.983 -41.991 9.441 1.00 72.75 1040 PRO A O 1
ATOM 8322 N N . SER A 1 1041 ? 12.852 -40.280 8.566 1.00 68.75 1041 SER A N 1
ATOM 8323 C CA . SER A 1 1041 ? 13.715 -39.258 9.174 1.00 68.75 1041 SER A CA 1
ATOM 8324 C C . SER A 1 1041 ? 12.922 -38.163 9.871 1.00 68.75 1041 SER A C 1
ATOM 8326 O O . SER A 1 1041 ? 11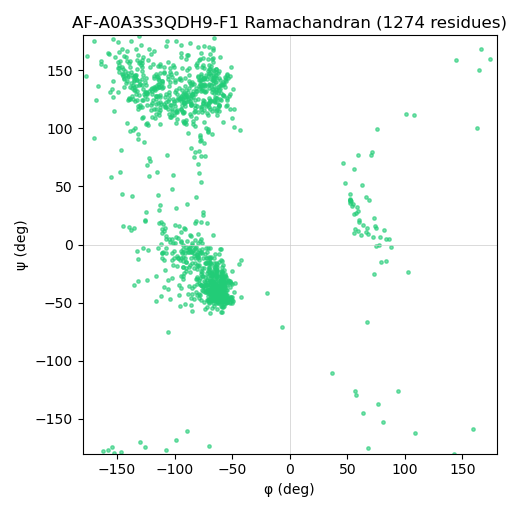.924 -37.672 9.347 1.00 68.75 1041 SER A O 1
ATOM 8328 N N . GLN A 1 1042 ? 13.435 -37.733 11.019 1.00 62.75 1042 GLN A N 1
ATOM 8329 C CA . GLN A 1 1042 ? 12.943 -36.588 11.776 1.00 62.75 1042 GLN A CA 1
ATOM 8330 C C . GLN A 1 1042 ? 13.186 -35.262 11.035 1.00 62.75 1042 GLN A C 1
ATOM 8332 O O . GLN A 1 1042 ? 14.263 -34.668 11.129 1.00 62.75 1042 GLN A O 1
ATOM 8337 N N . ILE A 1 1043 ? 12.191 -34.786 10.287 1.00 57.53 1043 ILE A N 1
ATOM 8338 C CA . ILE A 1 1043 ? 12.234 -33.503 9.570 1.00 57.53 1043 ILE A CA 1
ATOM 8339 C C . ILE A 1 1043 ? 11.075 -32.614 10.048 1.00 57.53 1043 ILE A C 1
ATOM 8341 O O . ILE A 1 1043 ? 10.045 -33.095 10.521 1.00 57.53 1043 ILE A O 1
ATOM 8345 N N . GLY A 1 1044 ? 11.252 -31.293 9.970 1.00 58.41 1044 GLY A N 1
ATOM 8346 C CA . GLY A 1 1044 ? 10.210 -30.316 10.298 1.00 58.41 1044 GLY A CA 1
ATOM 8347 C C . GLY A 1 1044 ? 9.986 -30.126 11.803 1.00 58.41 1044 GLY A C 1
ATOM 8348 O O . GLY A 1 1044 ? 10.942 -30.032 12.577 1.00 58.41 1044 GLY A O 1
ATOM 8349 N N . THR A 1 1045 ? 8.713 -30.046 12.216 1.00 52.75 1045 THR A N 1
ATOM 8350 C CA . THR A 1 1045 ? 8.271 -29.815 13.613 1.00 52.75 1045 THR A CA 1
ATOM 8351 C C . THR A 1 1045 ? 8.659 -30.934 14.574 1.00 52.75 1045 THR A C 1
ATOM 8353 O O . THR A 1 1045 ? 8.642 -30.736 15.785 1.00 52.75 1045 THR A O 1
ATOM 8356 N N . HIS A 1 1046 ? 9.032 -32.088 14.023 1.00 56.88 1046 HIS A N 1
ATOM 8357 C CA . HIS A 1 1046 ? 9.494 -33.273 14.728 1.00 56.88 1046 HIS A CA 1
ATOM 8358 C C . HIS A 1 1046 ? 10.961 -33.545 14.377 1.00 56.88 1046 HIS A C 1
ATOM 8360 O O . HIS A 1 1046 ? 11.340 -34.681 14.113 1.00 56.88 1046 HIS A O 1
ATOM 8366 N N . SER A 1 1047 ? 11.791 -32.500 14.335 1.00 63.56 1047 SER A N 1
ATOM 8367 C CA . SER A 1 1047 ? 13.248 -32.642 14.291 1.00 63.56 1047 SER A CA 1
ATOM 8368 C C . SER A 1 1047 ? 13.844 -32.514 15.691 1.00 63.56 1047 SER A C 1
ATOM 8370 O O . SER A 1 1047 ? 13.424 -31.645 16.456 1.00 63.56 1047 SER A O 1
ATOM 8372 N N . ASP A 1 1048 ? 14.875 -33.305 16.008 1.00 61.06 1048 ASP A N 1
ATOM 8373 C CA . ASP A 1 1048 ? 15.668 -33.163 17.244 1.00 61.06 1048 ASP A CA 1
ATOM 8374 C C . ASP A 1 1048 ? 16.090 -31.698 17.509 1.00 61.06 1048 ASP A C 1
ATOM 8376 O O . ASP A 1 1048 ? 16.169 -31.255 18.652 1.00 61.06 1048 ASP A O 1
ATOM 8380 N N . LYS A 1 1049 ? 16.335 -30.917 16.444 1.00 62.12 1049 LYS A N 1
ATOM 8381 C CA . LYS A 1 1049 ? 16.749 -29.504 16.522 1.00 62.12 1049 LYS A CA 1
ATOM 8382 C C . LYS A 1 1049 ? 15.648 -28.554 17.003 1.00 62.12 1049 LYS A C 1
ATOM 8384 O O . LYS A 1 1049 ? 15.979 -27.484 17.502 1.00 62.12 1049 LYS A O 1
ATOM 8389 N N . MET A 1 1050 ? 14.374 -28.919 16.843 1.00 64.25 1050 MET A N 1
ATOM 8390 C CA . MET A 1 1050 ? 13.243 -28.129 17.344 1.00 64.25 1050 MET A CA 1
ATOM 8391 C C . MET A 1 1050 ? 13.008 -28.325 18.847 1.00 64.25 1050 MET A C 1
ATOM 8393 O O . MET A 1 1050 ? 12.336 -27.502 19.459 1.00 64.25 1050 MET A O 1
ATOM 8397 N N . GLY A 1 1051 ? 13.550 -29.390 19.453 1.00 68.31 1051 GLY A N 1
ATOM 8398 C CA . GLY A 1 1051 ? 13.453 -29.637 20.897 1.00 68.31 1051 GLY A CA 1
ATOM 8399 C C . GLY A 1 1051 ? 12.041 -29.947 21.416 1.00 68.31 1051 GLY A C 1
ATOM 8400 O O . GLY A 1 1051 ? 11.814 -29.890 22.619 1.00 68.31 1051 GLY A O 1
ATOM 8401 N N . THR A 1 1052 ? 11.087 -30.252 20.532 1.00 76.38 1052 THR A N 1
ATOM 8402 C CA . THR A 1 1052 ? 9.669 -30.497 20.860 1.00 76.38 1052 THR A CA 1
ATOM 8403 C C . THR A 1 1052 ? 9.312 -31.977 20.987 1.00 76.38 1052 THR A C 1
ATOM 8405 O O . THR A 1 1052 ? 8.270 -32.299 21.558 1.00 76.38 1052 THR A O 1
ATOM 8408 N N . ILE A 1 1053 ? 10.135 -32.885 20.450 1.00 84.06 1053 ILE A N 1
ATOM 8409 C CA . ILE A 1 1053 ? 9.908 -34.334 20.528 1.00 84.06 1053 ILE A CA 1
ATOM 8410 C C . ILE A 1 1053 ? 10.311 -34.852 21.904 1.00 84.06 1053 ILE A C 1
ATOM 8412 O O . ILE A 1 1053 ? 11.370 -34.507 22.422 1.00 84.06 1053 ILE A O 1
ATOM 8416 N N . SER A 1 1054 ? 9.490 -35.742 22.451 1.00 89.25 1054 SER A N 1
ATOM 8417 C CA . SER A 1 1054 ? 9.813 -36.490 23.658 1.00 89.25 1054 SER A CA 1
ATOM 8418 C C . SER A 1 1054 ? 11.040 -37.393 23.425 1.00 89.25 1054 SER A C 1
ATOM 8420 O O . SER A 1 1054 ? 10.991 -38.252 22.539 1.00 89.25 1054 SER A O 1
ATOM 8422 N N . PRO A 1 1055 ? 12.127 -37.264 24.213 1.00 86.19 1055 PRO A N 1
ATOM 8423 C CA . PRO A 1 1055 ? 13.346 -38.059 24.031 1.00 86.19 1055 PRO A CA 1
ATOM 8424 C C . PRO A 1 1055 ? 13.149 -39.579 24.125 1.00 86.19 1055 PRO A C 1
ATOM 8426 O O . PRO A 1 1055 ? 13.961 -40.335 23.597 1.00 86.19 1055 PRO A O 1
ATOM 8429 N N . ASP A 1 1056 ? 12.089 -40.032 24.798 1.00 89.19 1056 ASP A N 1
ATOM 8430 C CA . ASP A 1 1056 ? 11.717 -41.442 24.926 1.00 89.19 1056 ASP A CA 1
ATOM 8431 C C . ASP A 1 1056 ? 10.465 -41.818 24.115 1.00 89.19 1056 ASP A C 1
ATOM 8433 O O . ASP A 1 1056 ? 9.912 -42.902 24.297 1.00 89.19 1056 ASP A O 1
ATOM 8437 N N . PHE A 1 1057 ? 10.047 -40.946 23.188 1.00 88.94 1057 PHE A N 1
ATOM 8438 C CA . PHE A 1 1057 ? 8.891 -41.117 22.304 1.00 88.94 1057 PHE A CA 1
ATOM 8439 C C . PHE A 1 1057 ? 7.590 -41.435 23.054 1.00 88.94 1057 PHE A C 1
ATOM 8441 O O . PHE A 1 1057 ? 6.759 -42.210 22.579 1.00 88.94 1057 PHE A O 1
ATOM 8448 N N . CYS A 1 1058 ? 7.399 -40.812 24.218 1.00 92.62 1058 CYS A N 1
ATOM 8449 C CA . CYS A 1 1058 ? 6.229 -41.008 25.061 1.00 92.62 1058 CYS A CA 1
ATOM 8450 C C . CYS A 1 1058 ? 5.589 -39.656 25.413 1.00 92.62 1058 CYS A C 1
ATOM 8452 O O . CYS A 1 1058 ? 6.125 -38.880 26.204 1.00 92.62 1058 CYS A O 1
ATOM 8454 N N . CYS A 1 1059 ? 4.407 -39.380 24.856 1.00 94.06 1059 CYS A N 1
ATOM 8455 C CA . CYS A 1 1059 ? 3.655 -38.157 25.143 1.00 94.06 1059 CYS A CA 1
ATOM 8456 C C . CYS A 1 1059 ? 2.962 -38.266 26.512 1.00 94.06 1059 CYS A C 1
ATOM 8458 O O . CYS A 1 1059 ? 2.095 -39.118 26.701 1.00 94.06 1059 CYS A O 1
ATOM 8460 N N . ARG A 1 1060 ? 3.341 -37.398 27.457 1.00 95.25 1060 ARG A N 1
ATOM 8461 C CA . ARG A 1 1060 ? 2.821 -37.353 28.840 1.00 95.25 1060 ARG A CA 1
ATOM 8462 C C . ARG A 1 1060 ?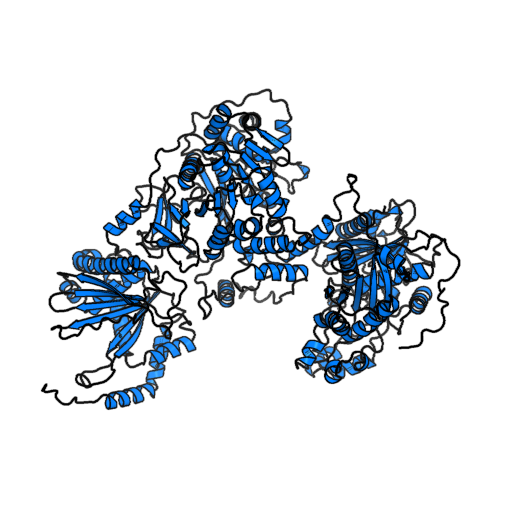 2.070 -36.050 29.099 1.00 95.25 1060 ARG A C 1
ATOM 8464 O O . ARG A 1 1060 ? 2.506 -35.220 29.891 1.00 95.25 1060 ARG A O 1
ATOM 8471 N N . ALA A 1 1061 ? 0.990 -35.832 28.356 1.00 95.38 1061 ALA A N 1
ATOM 8472 C CA . ALA A 1 1061 ? 0.241 -34.582 28.417 1.00 95.38 1061 ALA A CA 1
ATOM 8473 C C . ALA A 1 1061 ? -0.271 -34.276 29.833 1.00 95.38 1061 ALA A C 1
ATOM 8475 O O . ALA A 1 1061 ? -0.914 -35.115 30.462 1.00 95.38 1061 ALA A O 1
ATOM 8476 N N . PHE A 1 1062 ? 0.012 -33.061 30.301 1.00 95.94 1062 PHE A N 1
ATOM 8477 C CA . PHE A 1 1062 ? -0.356 -32.515 31.612 1.00 95.94 1062 PHE A CA 1
ATOM 8478 C C . PHE A 1 1062 ? 0.221 -33.239 32.838 1.00 95.94 1062 PHE A C 1
ATOM 8480 O O . PHE A 1 1062 ? -0.138 -32.887 33.963 1.00 95.94 1062 PHE A O 1
ATOM 8487 N N . ASP A 1 1063 ? 1.128 -34.198 32.653 1.00 95.69 1063 ASP A N 1
ATOM 8488 C CA . ASP A 1 1063 ? 1.846 -34.858 33.746 1.00 95.69 1063 ASP A CA 1
ATOM 8489 C C . ASP A 1 1063 ? 3.024 -33.993 34.239 1.00 95.69 1063 ASP A C 1
ATOM 8491 O O . ASP A 1 1063 ? 3.569 -33.171 33.495 1.00 95.69 1063 ASP A O 1
ATOM 8495 N N . GLU A 1 1064 ? 3.472 -34.184 35.483 1.00 93.50 1064 GLU A N 1
ATOM 8496 C CA . GLU A 1 1064 ? 4.681 -33.523 36.006 1.00 93.50 1064 GLU A CA 1
ATOM 8497 C C . GLU A 1 1064 ? 5.948 -33.847 35.186 1.00 93.50 1064 GLU A C 1
ATOM 8499 O O . GLU A 1 1064 ? 6.904 -33.073 35.204 1.00 93.50 1064 GLU A O 1
ATOM 8504 N N . LYS A 1 1065 ? 5.958 -34.979 34.467 1.00 93.81 1065 LYS A N 1
ATOM 8505 C CA . LYS A 1 1065 ? 7.067 -35.472 33.632 1.00 93.81 1065 LYS A CA 1
ATOM 8506 C C . LYS A 1 1065 ? 6.881 -35.183 32.136 1.00 93.81 1065 LYS A C 1
ATOM 8508 O O . LYS A 1 1065 ? 7.540 -35.824 31.313 1.00 93.81 1065 LYS A O 1
ATOM 8513 N N . ALA A 1 1066 ? 5.988 -34.264 31.765 1.00 91.88 1066 ALA A N 1
ATOM 8514 C CA . ALA A 1 1066 ? 5.807 -33.811 30.385 1.00 91.88 1066 ALA A CA 1
ATOM 8515 C C . ALA A 1 1066 ? 7.138 -33.305 29.789 1.00 91.88 1066 ALA A C 1
ATOM 8517 O O . ALA A 1 1066 ? 7.744 -32.373 30.311 1.00 91.88 1066 ALA A O 1
ATOM 8518 N N . ASN A 1 1067 ? 7.618 -33.934 28.711 1.00 89.81 1067 ASN A N 1
ATOM 8519 C CA . ASN A 1 1067 ? 8.940 -33.666 28.128 1.00 89.81 1067 ASN A CA 1
ATOM 8520 C C . ASN A 1 1067 ? 8.959 -33.617 26.588 1.00 89.81 1067 ASN A C 1
ATOM 8522 O O . ASN A 1 1067 ? 10.033 -33.644 25.991 1.00 89.81 1067 ASN A O 1
ATOM 8526 N N . GLY A 1 1068 ? 7.794 -33.566 25.942 1.00 89.50 1068 GLY A N 1
ATOM 8527 C CA . GLY A 1 1068 ? 7.661 -33.442 24.495 1.00 89.50 1068 GLY A CA 1
ATOM 8528 C C . GLY A 1 1068 ? 6.509 -34.249 23.896 1.00 89.50 1068 GLY A C 1
ATOM 8529 O O . GLY A 1 1068 ? 5.768 -34.956 24.582 1.00 89.50 1068 GLY A O 1
ATOM 8530 N N . THR A 1 1069 ? 6.382 -34.144 22.575 1.00 90.38 1069 THR A N 1
ATOM 8531 C CA . THR A 1 1069 ? 5.344 -34.795 21.767 1.00 90.38 1069 THR A CA 1
ATOM 8532 C C . THR A 1 1069 ? 5.883 -35.975 20.948 1.00 90.38 1069 THR A C 1
ATOM 8534 O O . THR A 1 1069 ? 7.085 -36.244 20.942 1.00 90.38 1069 THR A O 1
ATOM 8537 N N . VAL A 1 1070 ? 4.997 -36.695 20.256 1.00 91.06 1070 VAL A N 1
ATOM 8538 C CA . VAL A 1 1070 ? 5.326 -37.848 19.398 1.00 91.06 1070 VAL A CA 1
ATOM 8539 C C . VAL A 1 1070 ? 4.587 -37.711 18.072 1.00 91.06 1070 VAL A C 1
ATOM 8541 O O . VAL A 1 1070 ? 3.469 -37.217 18.060 1.00 91.06 1070 VAL A O 1
ATOM 8544 N N . ALA A 1 1071 ? 5.177 -38.154 16.964 1.00 90.94 1071 ALA A N 1
ATOM 8545 C CA . ALA A 1 1071 ? 4.568 -38.065 15.637 1.00 90.94 1071 ALA A CA 1
ATOM 8546 C C . ALA A 1 1071 ? 3.366 -39.017 15.456 1.00 90.94 1071 ALA A C 1
ATOM 8548 O O . ALA A 1 1071 ? 3.359 -40.128 15.993 1.00 90.94 1071 ALA A O 1
ATOM 8549 N N . GLY A 1 1072 ? 2.379 -38.614 14.650 1.00 93.25 1072 GLY A N 1
ATOM 8550 C CA . GLY A 1 1072 ? 1.235 -39.456 14.288 1.00 93.25 1072 GLY A CA 1
ATOM 8551 C C . GLY A 1 1072 ? 0.680 -39.174 12.890 1.00 93.25 1072 GLY A C 1
ATOM 8552 O O . GLY A 1 1072 ? 0.781 -38.058 12.384 1.00 93.25 1072 GLY A O 1
ATOM 8553 N N . GLU A 1 1073 ? 0.083 -40.191 12.272 1.00 95.00 1073 GLU A N 1
ATOM 8554 C CA . GLU A 1 1073 ? -0.562 -40.141 10.956 1.00 95.00 1073 GLU A CA 1
ATOM 8555 C C . GLU A 1 1073 ? -2.071 -40.368 11.050 1.00 95.00 1073 GLU A C 1
ATOM 8557 O O . GLU A 1 1073 ? -2.563 -41.070 11.933 1.00 95.00 1073 GLU A O 1
ATOM 8562 N N . GLY A 1 1074 ? -2.814 -39.831 10.087 1.00 96.06 1074 GLY A N 1
ATOM 8563 C CA . GLY A 1 1074 ? -4.246 -40.084 9.973 1.00 96.06 1074 GLY A CA 1
ATOM 8564 C C . GLY A 1 1074 ? -4.912 -39.244 8.896 1.00 96.06 1074 GLY A C 1
ATOM 8565 O O . GLY A 1 1074 ? -4.377 -38.211 8.494 1.00 96.06 1074 GLY A O 1
ATOM 8566 N N . VAL A 1 1075 ? -6.085 -39.693 8.445 1.00 97.31 1075 VAL A N 1
ATOM 8567 C CA . VAL A 1 1075 ? -6.976 -38.944 7.546 1.00 97.31 1075 VAL A CA 1
ATOM 8568 C C . VAL A 1 1075 ? -8.381 -38.969 8.118 1.00 97.31 1075 VAL A C 1
ATOM 8570 O O . VAL A 1 1075 ? -8.874 -40.043 8.450 1.00 97.31 1075 VAL A O 1
ATOM 8573 N N . ILE A 1 1076 ? -9.025 -37.814 8.253 1.00 98.31 1076 ILE A N 1
ATOM 8574 C CA . ILE A 1 1076 ? -10.352 -37.688 8.876 1.00 98.31 1076 ILE A CA 1
ATOM 8575 C C . ILE A 1 1076 ? -11.217 -36.780 8.008 1.00 98.31 1076 ILE A C 1
ATOM 8577 O O . ILE A 1 1076 ? -10.707 -35.785 7.494 1.00 98.31 1076 ILE A O 1
ATOM 8581 N N . ALA A 1 1077 ? -12.499 -37.111 7.859 1.00 98.38 1077 ALA A N 1
ATOM 8582 C CA . ALA A 1 1077 ? -13.494 -36.306 7.167 1.00 98.38 1077 ALA A CA 1
ATOM 8583 C C . ALA A 1 1077 ? -14.831 -36.246 7.917 1.00 98.38 1077 ALA A C 1
ATOM 8585 O O . ALA A 1 1077 ? -15.275 -37.234 8.505 1.00 98.38 1077 ALA A O 1
ATOM 8586 N N . PHE A 1 1078 ? -15.491 -35.094 7.818 1.00 98.69 1078 PHE A N 1
ATOM 8587 C CA . PHE A 1 1078 ? -16.825 -34.823 8.338 1.00 98.69 1078 PHE A CA 1
ATOM 8588 C C . PHE A 1 1078 ? -17.679 -34.137 7.277 1.00 98.69 1078 PHE A C 1
ATOM 8590 O O . PHE A 1 1078 ? -17.185 -33.255 6.582 1.00 98.69 1078 PHE A O 1
ATOM 8597 N N . VAL A 1 1079 ? -18.962 -34.477 7.186 1.00 98.31 1079 VAL A N 1
ATOM 8598 C CA . VAL A 1 1079 ? -19.944 -33.722 6.392 1.00 98.31 1079 VAL A CA 1
ATOM 8599 C C . VAL A 1 1079 ? -20.832 -32.917 7.330 1.00 98.31 1079 VAL A C 1
ATOM 8601 O O . VAL A 1 1079 ? -21.381 -33.455 8.292 1.00 98.31 1079 VAL A O 1
ATOM 8604 N N . LEU A 1 1080 ? -20.951 -31.625 7.046 1.00 98.38 1080 LEU A N 1
ATOM 8605 C CA . LEU A 1 1080 ? -21.654 -30.622 7.831 1.00 98.38 1080 LEU A CA 1
ATOM 8606 C C . LEU A 1 1080 ? -22.864 -30.092 7.059 1.00 98.38 1080 LEU A C 1
ATOM 8608 O O . LEU A 1 1080 ? -22.768 -29.784 5.868 1.00 98.38 1080 LEU A O 1
ATOM 8612 N N . GLU A 1 1081 ? -23.983 -29.922 7.756 1.00 96.50 1081 GLU A N 1
ATOM 8613 C CA . GLU A 1 1081 ? -25.206 -29.317 7.224 1.00 96.50 1081 GLU A CA 1
ATOM 8614 C C . GLU A 1 1081 ? -25.895 -28.428 8.262 1.00 96.50 1081 GLU A C 1
ATOM 8616 O O . GLU A 1 1081 ? -25.720 -28.646 9.462 1.00 96.50 1081 GLU A O 1
ATOM 8621 N N . PRO A 1 1082 ? -26.744 -27.470 7.842 1.00 96.69 1082 PRO A N 1
ATOM 8622 C CA . PRO A 1 1082 ? -27.680 -26.830 8.758 1.00 96.69 1082 PRO A CA 1
ATOM 8623 C C . PRO A 1 1082 ? -28.504 -27.885 9.508 1.00 96.69 1082 PRO A C 1
ATOM 8625 O O . PRO A 1 1082 ? -29.127 -28.749 8.886 1.00 96.69 1082 PRO A O 1
ATOM 8628 N N . LEU A 1 1083 ? -28.547 -27.806 10.839 1.00 95.00 1083 LEU A N 1
ATOM 8629 C CA . LEU A 1 1083 ? -29.229 -28.778 11.699 1.00 95.00 1083 LEU A CA 1
ATOM 8630 C C . LEU A 1 1083 ? -30.692 -28.958 11.291 1.00 95.00 1083 LEU A C 1
ATOM 8632 O O . LEU A 1 1083 ? -31.175 -30.082 11.196 1.00 95.00 1083 LEU A O 1
ATOM 8636 N N . GLN A 1 1084 ? -31.386 -27.858 10.996 1.00 93.06 1084 GLN A N 1
ATOM 8637 C CA . GLN A 1 1084 ? -32.780 -27.905 10.569 1.00 93.06 1084 GLN A CA 1
ATOM 8638 C C . GLN A 1 1084 ? -32.959 -28.734 9.286 1.00 93.06 1084 GLN A C 1
ATOM 8640 O O . GLN A 1 1084 ? -33.850 -29.575 9.221 1.00 93.06 1084 GLN A O 1
ATOM 8645 N N . LYS A 1 1085 ? -32.063 -28.576 8.307 1.00 92.06 1085 LYS A N 1
ATOM 8646 C CA . LYS A 1 1085 ? -32.081 -29.339 7.051 1.00 92.06 1085 LYS A CA 1
ATOM 8647 C C . LYS A 1 1085 ? -31.755 -30.816 7.280 1.00 92.06 1085 LYS A C 1
ATOM 8649 O O . LYS A 1 1085 ? -32.375 -31.682 6.666 1.00 92.06 1085 LYS A O 1
ATOM 8654 N N . ALA A 1 1086 ? -30.819 -31.117 8.179 1.00 92.81 1086 ALA A N 1
ATOM 8655 C CA . ALA A 1 1086 ? -30.508 -32.492 8.566 1.00 92.81 1086 ALA A CA 1
ATOM 8656 C C . ALA A 1 1086 ? -31.719 -33.183 9.220 1.00 92.81 1086 ALA A C 1
ATOM 8658 O O . ALA A 1 1086 ? -32.032 -34.327 8.886 1.00 92.81 1086 ALA A O 1
ATOM 8659 N N . LEU A 1 1087 ? -32.445 -32.467 10.087 1.00 92.50 1087 LEU A N 1
ATOM 8660 C CA . LEU A 1 1087 ? -33.676 -32.943 10.724 1.00 92.50 1087 LEU A CA 1
ATOM 8661 C C . LEU A 1 1087 ? -34.810 -33.150 9.711 1.00 92.50 1087 LEU A C 1
ATOM 8663 O O . LEU A 1 1087 ? -35.453 -34.201 9.725 1.00 92.50 1087 LEU A O 1
ATOM 8667 N N . GLU A 1 1088 ? -35.036 -32.182 8.816 1.00 91.31 1088 GLU A N 1
ATOM 8668 C CA . GLU A 1 1088 ? -36.036 -32.257 7.739 1.00 91.31 1088 GLU A CA 1
ATOM 8669 C C . GLU A 1 1088 ? -35.781 -33.459 6.819 1.00 91.31 1088 GLU A C 1
ATOM 8671 O O . GLU A 1 1088 ? -36.701 -34.214 6.500 1.00 91.31 1088 GLU A O 1
ATOM 8676 N N . ASN A 1 1089 ? -34.513 -33.696 6.477 1.00 86.88 1089 ASN A N 1
ATOM 8677 C CA . ASN A 1 1089 ? -34.085 -34.823 5.651 1.00 86.88 1089 ASN A CA 1
ATOM 8678 C C . ASN A 1 1089 ? -33.927 -36.138 6.434 1.00 86.88 1089 ASN A C 1
ATOM 8680 O O . ASN A 1 1089 ? -33.511 -37.137 5.849 1.00 86.88 1089 ASN A O 1
ATOM 8684 N N . LYS A 1 1090 ? -34.256 -36.160 7.736 1.00 91.00 1090 LYS A N 1
ATOM 8685 C CA . LYS A 1 1090 ? -34.148 -37.330 8.629 1.00 91.00 1090 LYS A CA 1
ATOM 8686 C C . LYS A 1 1090 ? -32.761 -37.990 8.608 1.00 91.00 1090 LYS A C 1
ATOM 8688 O O . LYS A 1 1090 ? -32.654 -39.215 8.675 1.00 91.00 1090 LYS A O 1
ATOM 8693 N N . LYS A 1 1091 ? -31.707 -37.181 8.503 1.00 89.81 1091 LYS A N 1
ATOM 8694 C CA . LYS A 1 1091 ? -30.320 -37.657 8.516 1.00 89.81 1091 LYS A CA 1
ATOM 8695 C C . LYS A 1 1091 ? -29.884 -38.041 9.925 1.00 89.81 1091 LYS A C 1
ATOM 8697 O O . LYS A 1 1091 ? -30.402 -37.517 10.911 1.00 89.81 1091 LYS A O 1
ATOM 8702 N N . HIS A 1 1092 ? -28.911 -38.944 10.010 1.00 91.88 1092 HIS A N 1
ATOM 8703 C CA . HIS A 1 1092 ? -28.243 -39.234 11.272 1.00 91.88 1092 HIS A CA 1
ATOM 8704 C C . HIS A 1 1092 ? -27.395 -38.026 11.698 1.00 91.88 1092 HIS A C 1
ATOM 8706 O O . HIS A 1 1092 ? -26.729 -37.414 10.865 1.00 91.88 1092 HIS A O 1
ATOM 8712 N N . ILE A 1 1093 ? -27.437 -37.665 12.982 1.00 95.94 1093 ILE A N 1
ATOM 8713 C CA . ILE A 1 1093 ? -26.705 -36.520 13.536 1.00 95.94 1093 ILE A CA 1
ATOM 8714 C C . ILE A 1 1093 ? -25.756 -37.044 14.608 1.00 95.94 1093 ILE A C 1
ATOM 8716 O O . ILE A 1 1093 ? -26.192 -37.438 15.689 1.00 95.94 1093 ILE A O 1
ATOM 8720 N N . TYR A 1 1094 ? -24.456 -37.008 14.322 1.00 96.00 1094 TYR A N 1
ATOM 8721 C CA . TYR A 1 1094 ? -23.416 -37.450 15.256 1.00 96.00 1094 TYR A CA 1
ATOM 8722 C C . TYR A 1 1094 ? -23.188 -36.442 16.393 1.00 96.00 1094 TYR A C 1
ATOM 8724 O O . TYR A 1 1094 ? -22.840 -36.811 17.513 1.00 96.00 1094 TYR A O 1
ATOM 8732 N N . GLY A 1 1095 ? -23.383 -35.153 16.112 1.00 95.81 1095 GLY A N 1
ATOM 8733 C CA . GLY A 1 1095 ? -23.210 -34.066 17.070 1.00 95.81 1095 GLY A CA 1
ATOM 8734 C C . GLY A 1 1095 ? -23.599 -32.717 16.474 1.00 95.81 1095 GLY A C 1
ATOM 8735 O O . GLY A 1 1095 ? -23.691 -32.565 15.253 1.00 95.81 1095 GLY A O 1
ATOM 8736 N N . ILE A 1 1096 ? -23.834 -31.741 17.349 1.00 97.00 1096 ILE A N 1
ATOM 8737 C CA . ILE A 1 1096 ? -24.204 -30.371 16.979 1.00 97.00 1096 ILE A CA 1
ATOM 8738 C C . ILE A 1 1096 ? -23.018 -29.451 17.246 1.00 97.00 1096 ILE A C 1
ATOM 8740 O O . ILE A 1 1096 ? -22.478 -29.437 18.353 1.00 97.00 1096 ILE A O 1
ATOM 8744 N N . VAL A 1 1097 ? -22.645 -28.641 16.263 1.00 97.62 1097 VAL A N 1
ATOM 8745 C CA . VAL A 1 1097 ? -21.681 -27.555 16.444 1.00 97.62 1097 VAL A CA 1
ATOM 8746 C C . VAL A 1 1097 ? -22.423 -26.346 16.997 1.00 97.62 1097 VAL A C 1
ATOM 8748 O O . VAL A 1 1097 ? -23.288 -25.778 16.328 1.00 97.62 1097 VAL A O 1
ATOM 8751 N N . LYS A 1 1098 ? -22.097 -25.960 18.232 1.00 95.31 1098 LYS A N 1
ATOM 8752 C CA . LYS A 1 1098 ? -22.724 -24.821 18.909 1.00 95.31 1098 LYS A CA 1
ATOM 8753 C C . LYS A 1 1098 ? -22.002 -23.517 18.608 1.00 95.31 1098 LYS A C 1
ATOM 8755 O O . LYS A 1 1098 ? -22.659 -22.530 18.318 1.00 95.31 1098 LYS A O 1
ATOM 8760 N N . GLY A 1 1099 ? -20.672 -23.529 18.623 1.00 95.38 1099 GLY A N 1
ATOM 8761 C CA . GLY A 1 1099 ? -19.855 -22.350 18.355 1.00 95.38 1099 GLY A CA 1
ATOM 8762 C C . GLY A 1 1099 ? -18.434 -22.733 17.975 1.00 95.38 1099 GLY A C 1
ATOM 8763 O O . GLY A 1 1099 ? -17.942 -23.799 18.334 1.00 95.38 1099 GLY A O 1
ATOM 8764 N N . THR A 1 1100 ? -17.772 -21.872 17.219 1.00 97.31 1100 THR A N 1
ATOM 8765 C CA . THR A 1 1100 ? -16.378 -22.043 16.794 1.00 97.31 1100 THR A CA 1
ATOM 8766 C C . THR A 1 1100 ? -15.725 -20.676 16.745 1.00 97.31 1100 THR A C 1
ATOM 8768 O O . THR A 1 1100 ? -16.387 -19.720 16.345 1.00 97.31 1100 THR A O 1
ATOM 8771 N N . ALA A 1 1101 ? -14.447 -20.585 17.087 1.00 97.88 1101 ALA A N 1
ATOM 8772 C CA . ALA A 1 1101 ? -13.668 -19.367 16.925 1.00 97.88 1101 ALA A CA 1
ATOM 8773 C C . ALA A 1 1101 ? -12.217 -19.685 16.567 1.00 97.88 1101 ALA A C 1
ATOM 8775 O O . ALA A 1 1101 ? -11.678 -20.728 16.949 1.00 97.88 1101 ALA A O 1
ATOM 8776 N N . ILE A 1 1102 ? -11.583 -18.745 15.873 1.00 97.50 1102 ILE A N 1
ATOM 8777 C CA . ILE A 1 1102 ? -10.147 -18.740 15.607 1.00 97.50 1102 ILE A CA 1
ATOM 8778 C C . ILE A 1 1102 ? -9.563 -17.383 16.017 1.00 97.50 1102 ILE A C 1
ATOM 8780 O O . ILE A 1 1102 ? -10.269 -16.376 16.029 1.00 97.50 1102 ILE A O 1
ATOM 8784 N N . ASN A 1 1103 ? -8.285 -17.337 16.385 1.00 95.31 1103 ASN A N 1
ATOM 8785 C CA . ASN A 1 1103 ? -7.540 -16.084 16.532 1.00 95.31 1103 ASN A CA 1
ATOM 8786 C C . ASN A 1 1103 ? -6.039 -16.303 16.284 1.00 95.31 1103 ASN A C 1
ATOM 8788 O O . ASN A 1 1103 ? -5.589 -17.413 15.999 1.00 95.31 1103 ASN A O 1
ATOM 8792 N N . SER A 1 1104 ? -5.256 -15.229 16.397 1.00 88.88 1104 SER A N 1
ATOM 8793 C CA . SER A 1 1104 ? -3.799 -15.281 16.293 1.00 88.88 1104 SER A CA 1
ATOM 8794 C C . SER A 1 1104 ? -3.133 -14.672 17.522 1.00 88.88 1104 SER A C 1
ATOM 8796 O O . SER A 1 1104 ? -3.605 -13.667 18.065 1.00 88.88 1104 SER A O 1
ATOM 8798 N N . VAL A 1 1105 ? -2.011 -15.273 17.920 1.00 80.88 1105 VAL A N 1
ATOM 8799 C CA . VAL A 1 1105 ? -1.139 -14.820 19.009 1.00 80.88 1105 VAL A CA 1
ATOM 8800 C C . VAL A 1 1105 ? -0.610 -13.398 18.772 1.00 80.88 1105 VAL A C 1
ATOM 8802 O O . VAL A 1 1105 ? -0.451 -12.643 19.730 1.00 80.88 1105 VAL A O 1
ATOM 8805 N N . GLY A 1 1106 ? -0.383 -12.987 17.518 1.00 78.00 1106 GLY A N 1
ATOM 8806 C CA . GLY A 1 1106 ? 0.233 -11.693 17.207 1.00 78.00 1106 GLY A CA 1
ATOM 8807 C C . GLY A 1 1106 ? 1.675 -11.595 17.726 1.00 78.00 1106 GLY A C 1
ATOM 8808 O O . GLY A 1 1106 ? 2.419 -12.574 17.711 1.00 78.00 1106 GLY A O 1
ATOM 8809 N N . ARG A 1 1107 ? 2.104 -10.411 18.179 1.00 63.38 1107 ARG A N 1
ATOM 8810 C CA . ARG A 1 1107 ? 3.453 -10.215 18.738 1.00 63.38 1107 ARG A CA 1
ATOM 8811 C C . ARG A 1 1107 ? 3.532 -10.795 20.162 1.00 63.38 1107 ARG A C 1
ATOM 8813 O O . ARG A 1 1107 ? 2.904 -10.258 21.067 1.00 63.38 1107 ARG A O 1
ATOM 8820 N N . SER A 1 1108 ? 4.333 -11.844 20.363 1.00 64.06 1108 SER A N 1
ATOM 8821 C CA . SER A 1 1108 ? 4.599 -12.484 21.667 1.00 64.06 1108 SER A CA 1
ATOM 8822 C C . SER A 1 1108 ? 6.111 -12.664 21.921 1.00 64.06 1108 SER A C 1
ATOM 8824 O O . SER A 1 1108 ? 6.934 -12.138 21.171 1.00 64.06 1108 SER A O 1
ATOM 8826 N N . ASN A 1 1109 ? 6.498 -13.411 22.968 1.00 53.62 1109 ASN A N 1
ATOM 8827 C CA . ASN A 1 1109 ? 7.897 -13.677 23.366 1.00 53.62 1109 ASN A CA 1
ATOM 8828 C C . ASN A 1 1109 ? 8.713 -14.530 22.367 1.00 53.62 1109 ASN A C 1
ATOM 8830 O O . ASN A 1 1109 ? 9.832 -14.944 22.664 1.00 53.62 1109 ASN A O 1
ATOM 8834 N N . GLY A 1 1110 ? 8.166 -14.806 21.189 1.00 61.38 1110 GLY A N 1
ATOM 8835 C CA . GLY A 1 1110 ? 8.815 -15.529 20.107 1.00 61.38 1110 GLY A CA 1
ATOM 8836 C C . GLY A 1 1110 ? 7.770 -15.974 19.094 1.00 61.38 1110 GLY A C 1
ATOM 8837 O O . GLY A 1 1110 ? 6.632 -16.238 19.459 1.00 61.38 1110 GLY A O 1
ATOM 8838 N N . ILE A 1 1111 ? 8.144 -16.080 17.821 1.00 60.53 1111 ILE A N 1
ATOM 8839 C CA . ILE A 1 1111 ? 7.194 -16.409 16.743 1.00 60.53 1111 ILE A CA 1
ATOM 8840 C C . ILE A 1 1111 ? 6.507 -17.778 16.925 1.00 60.53 1111 ILE A C 1
ATOM 8842 O O . ILE A 1 1111 ? 5.391 -17.965 16.456 1.00 60.53 1111 ILE A O 1
ATOM 8846 N N . THR A 1 1112 ? 7.145 -18.709 17.644 1.00 74.62 1112 THR A N 1
ATOM 8847 C CA . THR A 1 1112 ? 6.604 -20.033 18.003 1.00 74.62 1112 THR A CA 1
ATOM 8848 C C . THR A 1 1112 ? 6.146 -20.130 19.462 1.00 74.62 1112 THR A C 1
ATOM 8850 O O . THR A 1 1112 ? 5.764 -21.209 19.915 1.00 74.62 1112 THR A O 1
ATOM 8853 N N . ALA A 1 1113 ? 6.234 -19.039 20.232 1.00 74.44 1113 ALA A N 1
ATOM 8854 C CA . ALA A 1 1113 ? 5.898 -19.043 21.649 1.00 74.44 1113 ALA A CA 1
ATOM 8855 C C . ALA A 1 1113 ? 4.369 -18.961 21.830 1.00 74.44 1113 ALA A C 1
ATOM 8857 O O . ALA A 1 1113 ? 3.748 -18.016 21.325 1.00 74.44 1113 ALA A O 1
ATOM 8858 N N . PRO A 1 1114 ? 3.748 -19.905 22.562 1.00 79.88 1114 PRO A N 1
ATOM 8859 C CA . PRO A 1 1114 ? 2.313 -19.860 22.820 1.00 79.88 1114 PRO A CA 1
ATOM 8860 C C . PRO A 1 1114 ? 1.943 -18.680 23.733 1.00 79.88 1114 PRO A C 1
ATOM 8862 O O . PRO A 1 1114 ? 2.780 -18.135 24.455 1.00 79.88 1114 PRO A O 1
ATOM 8865 N N . SER A 1 1115 ? 0.669 -18.279 23.707 1.00 87.38 1115 SER A N 1
ATOM 8866 C CA . SER A 1 1115 ? 0.155 -17.133 24.468 1.00 87.38 1115 SER A CA 1
ATOM 8867 C C . SER A 1 1115 ? -1.095 -17.497 25.256 1.00 87.38 1115 SER A C 1
ATOM 8869 O O . SER A 1 1115 ? -2.131 -17.832 24.680 1.00 87.38 1115 SER A O 1
ATOM 8871 N N . LYS A 1 1116 ? -1.011 -17.350 26.583 1.00 91.38 1116 LYS A N 1
ATOM 8872 C CA . LYS A 1 1116 ? -2.130 -17.560 27.511 1.00 91.38 1116 LYS A CA 1
ATOM 8873 C C . LYS A 1 1116 ? -3.337 -16.685 27.160 1.00 91.38 1116 LYS A C 1
ATOM 8875 O O . LYS A 1 1116 ? -4.462 -17.174 27.152 1.00 91.38 1116 LYS A O 1
ATOM 8880 N N . SER A 1 1117 ? -3.117 -15.397 26.881 1.00 85.31 1117 SER A N 1
ATOM 8881 C CA . SER A 1 1117 ? -4.206 -14.450 26.603 1.00 85.31 1117 SER A CA 1
ATOM 8882 C C . SER A 1 1117 ? -4.933 -14.790 25.307 1.00 85.31 1117 SER A C 1
ATOM 8884 O O . SER A 1 1117 ? -6.158 -14.772 25.276 1.00 85.31 1117 SER A O 1
ATOM 8886 N N . SER A 1 1118 ? -4.197 -15.176 24.266 1.00 89.19 1118 SER A N 1
ATOM 8887 C CA . SER A 1 1118 ? -4.782 -15.544 22.975 1.00 89.19 1118 SER A CA 1
ATOM 8888 C C . SER A 1 1118 ? -5.532 -16.876 23.048 1.00 89.19 1118 SER A C 1
ATOM 8890 O O . SER A 1 1118 ? -6.608 -16.994 22.468 1.00 89.19 1118 SER A O 1
ATOM 8892 N N . GLN A 1 1119 ? -5.019 -17.860 23.796 1.00 95.62 1119 GLN A N 1
ATOM 8893 C CA . GLN A 1 1119 ? -5.731 -19.120 24.040 1.00 95.62 1119 GLN A CA 1
ATOM 8894 C C . GLN A 1 1119 ? -7.006 -18.909 24.872 1.00 95.62 1119 GLN A C 1
ATOM 8896 O O . GLN A 1 1119 ? -8.035 -19.500 24.567 1.00 95.62 1119 GLN A O 1
ATOM 8901 N N . LYS A 1 1120 ? -6.973 -18.023 25.875 1.00 96.81 1120 LYS A N 1
ATOM 8902 C CA . LYS A 1 1120 ? -8.168 -17.612 26.625 1.00 96.81 1120 LYS A CA 1
ATOM 8903 C C . LYS A 1 1120 ? -9.213 -16.973 25.700 1.00 96.81 1120 LYS A C 1
ATOM 8905 O O . LYS A 1 1120 ? -10.357 -17.414 25.672 1.00 96.81 1120 LYS A O 1
ATOM 8910 N N . GLU A 1 1121 ? -8.803 -15.969 24.928 1.00 96.19 1121 GLU A N 1
ATOM 8911 C CA . GLU A 1 1121 ? -9.690 -15.194 24.055 1.00 96.19 1121 GLU A CA 1
ATOM 8912 C C . GLU A 1 1121 ? -10.387 -16.082 23.013 1.00 96.19 1121 GLU A C 1
ATOM 8914 O O . GLU A 1 1121 ? -11.583 -15.928 22.784 1.00 96.19 1121 GLU A O 1
ATOM 8919 N N . VAL A 1 1122 ? -9.686 -17.049 22.402 1.00 96.75 1122 VAL A N 1
ATOM 8920 C CA . VAL A 1 1122 ? -10.322 -17.941 21.414 1.00 96.75 1122 VAL A CA 1
ATOM 8921 C C . VAL A 1 1122 ? -11.372 -18.860 22.049 1.00 96.75 1122 VAL A C 1
ATOM 8923 O O . VAL A 1 1122 ? -12.391 -19.140 21.419 1.00 96.75 1122 VAL A O 1
ATOM 8926 N N . ILE A 1 1123 ? -11.171 -19.291 23.299 1.00 97.94 1123 ILE A N 1
ATOM 8927 C CA . ILE A 1 1123 ? -12.153 -20.096 24.039 1.00 97.94 1123 ILE A CA 1
ATOM 8928 C C . ILE A 1 1123 ? -13.385 -19.242 24.369 1.00 97.94 1123 ILE A C 1
ATOM 8930 O O . ILE A 1 1123 ? -14.509 -19.661 24.094 1.00 97.94 1123 ILE A O 1
ATOM 8934 N N . GLU A 1 1124 ? -13.190 -18.027 24.893 1.00 97.50 1124 GLU A N 1
ATOM 8935 C CA . GLU A 1 1124 ? -14.281 -17.088 25.203 1.00 97.50 1124 GLU A CA 1
ATOM 8936 C C . GLU A 1 1124 ? -15.086 -16.721 23.949 1.00 97.50 1124 GLU A C 1
ATOM 8938 O O . GLU A 1 1124 ? -16.315 -16.733 23.963 1.00 97.50 1124 GLU A O 1
ATOM 8943 N N . ASN A 1 1125 ? -14.402 -16.491 22.831 1.00 94.88 1125 ASN A N 1
ATOM 8944 C CA . ASN A 1 1125 ? -15.026 -16.186 21.550 1.00 94.88 1125 ASN A CA 1
ATOM 8945 C C . ASN A 1 1125 ? -15.890 -17.342 21.021 1.00 94.88 1125 ASN A C 1
ATOM 8947 O O . ASN A 1 1125 ? -16.956 -17.103 20.453 1.00 94.88 1125 ASN A O 1
ATOM 8951 N N . ALA A 1 1126 ? -15.456 -18.591 21.207 1.00 95.75 1126 ALA A N 1
ATOM 8952 C CA . ALA A 1 1126 ? -16.230 -19.765 20.808 1.00 95.75 1126 ALA A CA 1
ATOM 8953 C C . ALA A 1 1126 ? -17.444 -20.001 21.724 1.00 95.75 1126 ALA A C 1
ATOM 8955 O O . ALA A 1 1126 ? -18.497 -20.417 21.239 1.00 95.75 1126 ALA A O 1
ATOM 8956 N N . LEU A 1 1127 ? -17.321 -19.703 23.023 1.00 96.50 1127 LEU A N 1
ATOM 8957 C CA . LEU A 1 1127 ? -18.429 -19.729 23.986 1.00 96.50 1127 LEU A CA 1
ATOM 8958 C C . LEU A 1 1127 ? -19.486 -18.667 23.669 1.00 96.50 1127 LEU A C 1
ATOM 8960 O O . LEU A 1 1127 ? -20.677 -18.975 23.634 1.00 96.50 1127 LEU A O 1
ATOM 8964 N N . ASN A 1 1128 ? -19.050 -17.446 23.355 1.00 94.06 1128 ASN A N 1
ATOM 8965 C CA . ASN A 1 1128 ? -19.928 -16.363 22.917 1.00 94.06 1128 ASN A CA 1
ATOM 8966 C C . ASN A 1 1128 ? -20.659 -16.725 21.622 1.00 94.06 1128 ASN A C 1
ATOM 8968 O O . ASN A 1 1128 ? -21.872 -16.559 21.544 1.00 94.06 1128 ASN A O 1
ATOM 8972 N N . ALA A 1 1129 ? -19.950 -17.286 20.636 1.00 88.31 1129 ALA A N 1
ATOM 8973 C CA . ALA A 1 1129 ? -20.560 -17.771 19.399 1.00 88.31 1129 ALA A CA 1
ATOM 8974 C C . ALA A 1 1129 ? -21.551 -18.926 19.635 1.00 88.31 1129 ALA A C 1
ATOM 8976 O O . ALA A 1 1129 ? -22.468 -19.114 18.842 1.00 88.31 1129 ALA A O 1
ATOM 8977 N N . ALA A 1 1130 ? -21.365 -19.698 20.711 1.00 91.56 1130 ALA A N 1
ATOM 8978 C CA . ALA A 1 1130 ? -22.282 -20.751 21.133 1.00 91.56 1130 ALA A CA 1
ATOM 8979 C C . ALA A 1 1130 ? -23.473 -20.243 21.962 1.00 91.56 1130 ALA A C 1
ATOM 8981 O O . ALA A 1 1130 ? -24.388 -21.030 22.228 1.00 91.56 1130 ALA A O 1
ATOM 8982 N N . SER A 1 1131 ? -23.456 -18.973 22.385 1.00 92.94 1131 SER A N 1
ATOM 8983 C CA . SER A 1 1131 ? -24.365 -18.413 23.390 1.00 92.94 1131 SER A CA 1
ATOM 8984 C C . SER A 1 1131 ? -24.381 -19.246 24.686 1.00 92.94 1131 SER A C 1
ATOM 8986 O O . SER A 1 1131 ? -25.439 -19.448 25.282 1.00 92.94 1131 SER A O 1
ATOM 8988 N N . LEU A 1 1132 ? -23.213 -19.754 25.110 1.00 92.69 1132 LEU A N 1
ATOM 8989 C CA . LEU A 1 1132 ? -23.044 -20.582 26.312 1.00 92.69 1132 LEU A CA 1
ATOM 8990 C C . LEU A 1 1132 ? -22.130 -19.922 27.339 1.00 92.69 1132 LEU A C 1
ATOM 8992 O O . LEU A 1 1132 ? -21.131 -19.286 27.006 1.00 92.69 1132 LEU A O 1
ATOM 8996 N N . SER A 1 1133 ? -22.451 -20.138 28.608 1.00 93.38 1133 SER A N 1
ATOM 8997 C CA . SER A 1 1133 ? -21.585 -19.788 29.727 1.00 93.38 1133 SER A CA 1
ATOM 8998 C C . SER A 1 1133 ? -20.495 -20.852 29.945 1.00 93.38 1133 SER A C 1
ATOM 9000 O O . SER A 1 1133 ? -20.713 -22.028 29.636 1.00 93.38 1133 SER A O 1
ATOM 9002 N N . PRO A 1 1134 ? -19.324 -20.492 30.511 1.00 94.12 1134 PRO A N 1
ATOM 9003 C CA . PRO A 1 1134 ? -18.265 -21.459 30.808 1.00 94.12 1134 PRO A CA 1
ATOM 9004 C C . PRO A 1 1134 ? -18.720 -22.652 31.662 1.00 94.12 1134 PRO A C 1
ATOM 9006 O O . PRO A 1 1134 ? -18.188 -23.749 31.502 1.00 94.12 1134 PRO A O 1
ATOM 9009 N N . SER A 1 1135 ? -19.714 -22.468 32.540 1.00 93.00 1135 SER A N 1
ATOM 9010 C CA . SER A 1 1135 ? -20.250 -23.512 33.428 1.00 93.00 1135 SER A CA 1
ATOM 9011 C C . SER A 1 1135 ? -21.076 -24.581 32.710 1.00 93.00 1135 SER A C 1
ATOM 9013 O O . SER A 1 1135 ? -21.366 -25.624 33.298 1.00 93.00 1135 SER A O 1
ATOM 9015 N N . GLU A 1 1136 ? -21.432 -24.353 31.445 1.00 93.56 1136 GLU A N 1
ATOM 9016 C CA . GLU A 1 1136 ? -22.157 -25.308 30.605 1.00 93.56 1136 GLU A CA 1
ATOM 9017 C C . GLU A 1 1136 ? -21.230 -26.257 29.831 1.00 93.56 1136 GLU A C 1
ATOM 9019 O O . GLU A 1 1136 ? -21.724 -27.172 29.172 1.00 93.56 1136 GLU A O 1
ATOM 9024 N N . VAL A 1 1137 ? -19.905 -26.071 29.901 1.00 95.94 1137 VAL A N 1
ATOM 9025 C CA . VAL A 1 1137 ? -18.918 -26.961 29.270 1.00 95.94 1137 VAL A CA 1
ATOM 9026 C C . VAL A 1 1137 ? -18.462 -28.036 30.253 1.00 95.94 1137 VAL A C 1
ATOM 9028 O O . VAL A 1 1137 ? -17.986 -27.734 31.343 1.00 95.94 1137 VAL A O 1
ATOM 9031 N N . ASN A 1 1138 ? -18.589 -29.303 29.855 1.00 95.69 1138 ASN A N 1
ATOM 9032 C CA . ASN A 1 1138 ? -18.283 -30.458 30.702 1.00 95.69 1138 ASN A CA 1
ATOM 9033 C C . ASN A 1 1138 ? -16.868 -31.008 30.481 1.00 95.69 1138 ASN A C 1
ATOM 9035 O O . ASN A 1 1138 ? -16.240 -31.501 31.417 1.00 95.69 1138 ASN A O 1
ATOM 9039 N N . LEU A 1 1139 ? -16.382 -30.955 29.241 1.00 97.19 1139 LEU A N 1
ATOM 9040 C CA . LEU A 1 1139 ? -15.144 -31.602 28.810 1.00 97.19 1139 LEU A CA 1
ATOM 9041 C C . LEU A 1 1139 ? -14.384 -30.702 27.836 1.00 97.19 1139 LEU A C 1
ATOM 9043 O O . LEU A 1 1139 ? -14.990 -30.100 26.955 1.00 97.19 1139 LEU A O 1
ATOM 9047 N N . ILE A 1 1140 ? -13.062 -30.656 27.955 1.00 98.12 1140 ILE A N 1
ATOM 9048 C CA . ILE A 1 1140 ? -12.153 -30.042 26.991 1.00 98.12 1140 ILE A CA 1
ATOM 9049 C C . ILE A 1 1140 ? -11.223 -31.121 26.436 1.00 98.12 1140 ILE A C 1
ATOM 9051 O O . ILE A 1 1140 ? -10.413 -31.694 27.166 1.00 98.12 1140 ILE A O 1
ATOM 9055 N N . GLU A 1 1141 ? -11.309 -31.369 25.132 1.00 97.75 1141 GLU A N 1
ATOM 9056 C CA . GLU A 1 1141 ? -10.260 -32.050 24.376 1.00 97.75 1141 GLU A CA 1
ATOM 9057 C C . GLU A 1 1141 ? -9.215 -31.009 23.973 1.00 97.75 1141 GLU A C 1
ATOM 9059 O O . GLU A 1 1141 ? -9.423 -30.179 23.087 1.00 97.75 1141 GLU A O 1
ATOM 9064 N N . SER A 1 1142 ? -8.094 -31.022 24.674 1.00 97.12 1142 SER A N 1
ATOM 9065 C CA . SER A 1 1142 ? -7.062 -30.002 24.577 1.00 97.12 1142 SER A CA 1
ATOM 9066 C C . SER A 1 1142 ? -6.151 -30.175 23.364 1.00 97.12 1142 SER A C 1
ATOM 9068 O O . SER A 1 1142 ? -6.125 -31.215 22.685 1.00 97.12 1142 SER A O 1
ATOM 9070 N N . HIS A 1 1143 ? -5.325 -29.160 23.116 1.00 96.31 1143 HIS A N 1
ATOM 9071 C CA . HIS A 1 1143 ? -4.197 -29.311 22.218 1.00 96.31 1143 HIS A CA 1
ATOM 9072 C C . HIS A 1 1143 ? -3.201 -30.331 22.794 1.00 96.31 1143 HIS A C 1
ATOM 9074 O O . HIS A 1 1143 ? -2.885 -31.294 22.091 1.00 96.31 1143 HIS A O 1
ATOM 9080 N N . GLY A 1 1144 ? -2.809 -30.169 24.066 1.00 92.62 1144 GLY A N 1
ATOM 9081 C CA . GLY A 1 1144 ? -2.251 -31.191 24.962 1.00 92.62 1144 GLY A CA 1
ATOM 9082 C C . GLY A 1 1144 ? -1.171 -32.056 24.329 1.00 92.62 1144 GLY A C 1
ATOM 9083 O O . GLY A 1 1144 ? -1.411 -33.233 24.042 1.00 92.62 1144 GLY A O 1
ATOM 9084 N N . THR A 1 1145 ? -0.005 -31.459 24.071 1.00 91.38 1145 THR A N 1
ATOM 9085 C CA . THR A 1 1145 ? 1.086 -32.096 23.313 1.00 91.38 1145 THR A CA 1
ATOM 9086 C C . THR A 1 1145 ? 2.102 -32.811 24.192 1.00 91.38 1145 THR A C 1
ATOM 9088 O O . THR A 1 1145 ? 2.923 -33.551 23.646 1.00 91.38 1145 THR A O 1
ATOM 9091 N N . GLY A 1 1146 ? 2.057 -32.630 25.517 1.00 90.75 1146 GLY A N 1
ATOM 9092 C CA . GLY A 1 1146 ? 3.061 -33.182 26.428 1.00 90.75 1146 GLY A CA 1
ATOM 9093 C C . GLY A 1 1146 ? 4.325 -32.340 26.512 1.00 90.75 1146 GLY A C 1
ATOM 9094 O O . GLY A 1 1146 ? 5.332 -32.821 27.024 1.00 90.75 1146 GLY A O 1
ATOM 9095 N N . THR A 1 1147 ? 4.308 -31.109 25.993 1.00 89.94 1147 THR A N 1
ATOM 9096 C CA . THR A 1 1147 ? 5.447 -30.186 26.077 1.00 89.94 1147 THR A CA 1
ATOM 9097 C C . THR A 1 1147 ? 5.380 -29.394 27.378 1.00 89.94 1147 THR A C 1
ATOM 9099 O O . THR A 1 1147 ? 4.327 -28.868 27.725 1.00 89.94 1147 THR A O 1
ATOM 9102 N N . GLU A 1 1148 ? 6.508 -29.262 28.081 1.00 84.69 1148 GLU A N 1
ATOM 9103 C CA . GLU A 1 1148 ? 6.555 -28.626 29.408 1.00 84.69 1148 GLU A CA 1
ATOM 9104 C C . GLU A 1 1148 ? 5.956 -27.207 29.405 1.00 84.69 1148 GLU A C 1
ATOM 9106 O O . GLU A 1 1148 ? 5.086 -26.882 30.213 1.00 84.69 1148 GLU A O 1
ATOM 9111 N N . LEU A 1 1149 ? 6.376 -26.371 28.449 1.00 82.94 1149 LEU A N 1
ATOM 9112 C CA . LEU A 1 1149 ? 5.897 -24.993 28.325 1.00 82.94 1149 LEU A CA 1
ATOM 9113 C C . LEU A 1 1149 ? 4.485 -24.901 27.721 1.00 82.94 1149 LEU A C 1
ATOM 9115 O O . LEU A 1 1149 ? 3.694 -24.054 28.138 1.00 82.94 1149 LEU A O 1
ATOM 9119 N N . GLY A 1 1150 ? 4.175 -25.735 26.724 1.00 88.19 1150 GLY A N 1
ATOM 9120 C CA . GLY A 1 1150 ? 2.896 -25.685 26.014 1.00 88.19 1150 GLY A CA 1
ATOM 9121 C C . GLY A 1 1150 ? 1.734 -26.105 26.906 1.00 88.19 1150 GLY A C 1
ATOM 9122 O O . GLY A 1 1150 ? 0.752 -25.370 27.011 1.00 88.19 1150 GLY A O 1
ATOM 9123 N N . ASP A 1 1151 ? 1.887 -27.228 27.609 1.00 93.88 1151 ASP A N 1
ATOM 9124 C CA . ASP A 1 1151 ? 0.873 -27.737 28.531 1.00 93.88 1151 ASP A CA 1
ATOM 9125 C C . ASP A 1 1151 ? 0.651 -26.756 29.697 1.00 93.88 1151 ASP A C 1
ATOM 9127 O O . ASP A 1 1151 ? -0.493 -26.494 30.065 1.00 93.88 1151 ASP A O 1
ATOM 9131 N N . LEU A 1 1152 ? 1.717 -26.142 30.233 1.00 90.75 1152 LEU A N 1
ATOM 9132 C CA . LEU A 1 1152 ? 1.618 -25.115 31.279 1.00 90.75 1152 LEU A CA 1
ATOM 9133 C C . LEU A 1 1152 ? 0.761 -23.918 30.838 1.00 90.75 1152 LEU A C 1
ATOM 9135 O O . LEU A 1 1152 ? -0.108 -23.461 31.583 1.00 90.75 1152 LEU A O 1
ATOM 9139 N N . ILE A 1 1153 ? 1.008 -23.396 29.634 1.00 90.50 1153 ILE A N 1
ATOM 9140 C CA . ILE A 1 1153 ? 0.289 -22.226 29.115 1.00 90.50 1153 ILE A CA 1
ATOM 9141 C C . ILE A 1 1153 ? -1.176 -22.563 28.823 1.00 90.50 1153 ILE A C 1
ATOM 9143 O O . ILE A 1 1153 ? -2.050 -21.750 29.134 1.00 90.50 1153 ILE A O 1
ATOM 9147 N N . GLU A 1 1154 ? -1.447 -23.763 28.309 1.00 95.44 1154 GLU A N 1
ATOM 9148 C CA . GLU A 1 1154 ? -2.809 -24.240 28.062 1.00 95.44 1154 GLU A CA 1
ATOM 9149 C C . GLU A 1 1154 ? -3.604 -24.416 29.364 1.00 95.44 1154 GLU A C 1
ATOM 9151 O O . GLU A 1 1154 ? -4.732 -23.928 29.457 1.00 95.44 1154 GLU A O 1
ATOM 9156 N N . ILE A 1 1155 ? -3.007 -25.008 30.408 1.00 95.69 1155 ILE A N 1
ATOM 9157 C CA . ILE A 1 1155 ? -3.634 -25.114 31.738 1.00 95.69 1155 ILE A CA 1
ATOM 9158 C C . ILE A 1 1155 ? -3.997 -23.724 32.273 1.00 95.69 1155 ILE A C 1
ATOM 9160 O O . ILE A 1 1155 ? -5.111 -23.492 32.744 1.00 95.69 1155 ILE A O 1
ATOM 9164 N N . GLU A 1 1156 ? -3.070 -22.773 32.188 1.00 95.06 1156 GLU A N 1
ATOM 9165 C CA . GLU A 1 1156 ? -3.276 -21.422 32.700 1.00 95.06 1156 GLU A CA 1
ATOM 9166 C C . GLU A 1 1156 ? -4.348 -20.641 31.923 1.00 95.06 1156 GLU A C 1
ATOM 9168 O O . GLU A 1 1156 ? -5.111 -19.869 32.520 1.00 95.06 1156 GLU A O 1
ATOM 9173 N N . ALA A 1 1157 ? -4.443 -20.843 30.607 1.00 93.69 1157 ALA A N 1
ATOM 9174 C CA . ALA A 1 1157 ? -5.514 -20.280 29.790 1.00 93.69 1157 ALA A CA 1
ATOM 9175 C C . ALA A 1 1157 ? -6.877 -20.860 30.193 1.00 93.69 1157 ALA A C 1
ATOM 9177 O O . ALA A 1 1157 ? -7.805 -20.094 30.456 1.00 93.69 1157 ALA A O 1
ATOM 9178 N N . LEU A 1 1158 ? -6.975 -22.184 30.346 1.00 96.50 1158 LEU A N 1
ATOM 9179 C CA . LEU A 1 1158 ? -8.203 -22.863 30.767 1.00 96.50 1158 LEU A CA 1
ATOM 9180 C C . LEU A 1 1158 ? -8.650 -22.438 32.170 1.00 96.50 1158 LEU A C 1
ATOM 9182 O O . LEU A 1 1158 ? -9.831 -22.160 32.373 1.00 96.50 1158 LEU A O 1
ATOM 9186 N N . LYS A 1 1159 ? -7.723 -22.294 33.128 1.00 94.69 1159 LYS A N 1
ATOM 9187 C CA . LYS A 1 1159 ? -8.038 -21.770 34.471 1.00 94.69 1159 LYS A CA 1
ATOM 9188 C C . LYS A 1 1159 ? -8.656 -20.378 34.402 1.00 94.69 1159 LYS A C 1
ATOM 9190 O O . LYS A 1 1159 ? -9.574 -20.065 35.148 1.00 94.69 1159 LYS A O 1
ATOM 9195 N N . SER A 1 1160 ? -8.194 -19.552 33.470 1.00 94.06 1160 SER A N 1
ATOM 9196 C CA . SER A 1 1160 ? -8.700 -18.186 33.320 1.00 94.06 1160 SER A CA 1
ATOM 9197 C C . SER A 1 1160 ? -10.134 -18.111 32.779 1.00 94.06 1160 SER A C 1
ATOM 9199 O O . SER A 1 1160 ? -10.696 -17.017 32.788 1.00 94.06 1160 SER A O 1
ATOM 9201 N N . VAL A 1 1161 ? -10.690 -19.231 32.297 1.00 95.94 1161 VAL A N 1
ATOM 9202 C CA . VAL A 1 1161 ? -12.060 -19.341 31.766 1.00 95.94 1161 VAL A CA 1
ATOM 9203 C C . VAL A 1 1161 ? -12.953 -20.192 32.674 1.00 95.94 1161 VAL A C 1
ATOM 9205 O O . VAL A 1 1161 ? -14.088 -19.813 32.939 1.00 95.94 1161 VAL A O 1
ATOM 9208 N N . PHE A 1 1162 ? -12.455 -21.333 33.160 1.00 95.19 1162 PHE A N 1
ATOM 9209 C CA . PHE A 1 1162 ? -13.281 -22.377 33.780 1.00 95.19 1162 PHE A CA 1
ATOM 9210 C C . PHE A 1 1162 ? -13.081 -22.542 35.295 1.00 95.19 1162 PHE A C 1
ATOM 9212 O O . PHE A 1 1162 ? -13.816 -23.299 35.930 1.00 95.19 1162 PHE A O 1
ATOM 9219 N N . ASN A 1 1163 ? -12.104 -21.866 35.913 1.00 91.62 1163 ASN A N 1
ATOM 9220 C CA . ASN A 1 1163 ? -11.765 -22.132 37.318 1.00 91.62 1163 ASN A CA 1
ATOM 9221 C C . ASN A 1 1163 ? -12.863 -21.714 38.311 1.00 91.62 1163 ASN A C 1
ATOM 9223 O O . ASN A 1 1163 ? -12.925 -22.257 39.407 1.00 91.62 1163 ASN A O 1
ATOM 9227 N N . GLU A 1 1164 ? -13.738 -20.785 37.922 1.00 88.88 1164 GLU A N 1
ATOM 9228 C CA . GLU A 1 1164 ? -14.877 -20.326 38.732 1.00 88.88 1164 GLU A CA 1
ATOM 9229 C C . GLU A 1 1164 ? -16.158 -21.152 38.503 1.00 88.88 1164 GLU A C 1
ATOM 9231 O O . GLU A 1 1164 ? -17.206 -20.848 39.074 1.00 88.88 1164 GLU A O 1
ATOM 9236 N N . ASN A 1 1165 ? -16.102 -22.201 37.674 1.00 89.69 1165 ASN A N 1
ATOM 9237 C CA . ASN A 1 1165 ? -17.265 -23.042 37.413 1.00 89.69 1165 ASN A CA 1
ATOM 9238 C C . ASN A 1 1165 ? -17.732 -23.785 38.681 1.00 89.69 1165 ASN A C 1
ATOM 9240 O O . ASN A 1 1165 ? -16.911 -24.280 39.449 1.00 89.69 1165 ASN A O 1
ATOM 9244 N N . PRO A 1 1166 ? -19.050 -23.964 38.881 1.00 86.38 1166 PRO A N 1
ATOM 9245 C CA . PRO A 1 1166 ? -19.570 -24.713 40.026 1.00 86.38 1166 PRO A CA 1
ATOM 9246 C C . PRO A 1 1166 ? -19.228 -26.210 39.971 1.00 86.38 1166 PRO A C 1
ATOM 9248 O O . PRO A 1 1166 ? -19.135 -26.849 41.014 1.00 86.38 1166 PRO A O 1
ATOM 9251 N N . ASN A 1 1167 ? -19.045 -26.761 38.768 1.00 87.50 1167 ASN A N 1
ATOM 9252 C CA . ASN A 1 1167 ? -18.639 -28.145 38.545 1.00 87.50 1167 ASN A CA 1
ATOM 9253 C C . ASN A 1 1167 ? -17.257 -28.177 37.874 1.00 87.50 1167 ASN A C 1
ATOM 9255 O O . ASN A 1 1167 ? -16.999 -27.314 37.027 1.00 87.50 1167 ASN A O 1
ATOM 9259 N N . PRO A 1 1168 ? -16.406 -29.170 38.188 1.00 91.38 1168 PRO A N 1
ATOM 9260 C CA . PRO A 1 1168 ? -15.118 -29.321 37.528 1.00 91.38 1168 PRO A CA 1
ATOM 9261 C C . PRO A 1 1168 ? -15.254 -29.569 36.025 1.00 91.38 1168 PRO A C 1
ATOM 9263 O O . PRO A 1 1168 ? -16.148 -30.295 35.585 1.00 91.38 1168 PRO A O 1
ATOM 9266 N N . VAL A 1 1169 ? -14.332 -29.002 35.246 1.00 95.50 1169 VAL A N 1
ATOM 9267 C CA . VAL A 1 1169 ? -14.229 -29.266 33.804 1.00 95.50 1169 VAL A CA 1
ATOM 9268 C C . VAL A 1 1169 ? -13.212 -30.374 33.571 1.00 95.50 1169 VAL A C 1
ATOM 9270 O O . VAL A 1 1169 ? -12.075 -30.301 34.045 1.00 95.50 1169 VAL A O 1
ATOM 9273 N N . ILE A 1 1170 ? -13.617 -31.407 32.836 1.00 97.31 1170 ILE A N 1
ATOM 9274 C CA . ILE A 1 1170 ? -12.750 -32.547 32.535 1.00 97.31 1170 ILE A CA 1
ATOM 9275 C C . ILE A 1 1170 ? -11.786 -32.148 31.409 1.00 97.31 1170 ILE A C 1
ATOM 9277 O O . ILE A 1 1170 ? -12.199 -31.524 30.435 1.00 97.31 1170 ILE A O 1
ATOM 9281 N N . LEU A 1 1171 ? -10.506 -32.502 31.522 1.00 96.94 1171 LEU A N 1
ATOM 9282 C CA . LEU A 1 1171 ? -9.457 -32.201 30.547 1.00 96.94 1171 LEU A CA 1
ATOM 9283 C C . LEU A 1 1171 ? -8.865 -33.497 29.990 1.00 96.94 1171 LEU A C 1
ATOM 9285 O O . LEU A 1 1171 ? -8.370 -34.333 30.743 1.00 96.94 1171 LEU A O 1
ATOM 9289 N N . GLY A 1 1172 ? -8.877 -33.656 28.669 1.00 95.06 1172 GLY A N 1
ATOM 9290 C CA . GLY A 1 1172 ? -8.336 -34.836 27.999 1.00 95.06 1172 GLY A CA 1
ATOM 9291 C C . GLY A 1 1172 ? -7.603 -34.510 26.703 1.00 95.06 1172 GLY A C 1
ATOM 9292 O O . GLY A 1 1172 ? -7.709 -33.414 26.166 1.00 95.06 1172 GLY A O 1
ATOM 9293 N N . THR A 1 1173 ? -6.850 -35.486 26.195 1.00 95.81 1173 THR A N 1
ATOM 9294 C CA . THR A 1 1173 ? -6.183 -35.414 24.887 1.00 95.81 1173 THR A CA 1
ATOM 9295 C C . THR A 1 1173 ? -6.083 -36.802 24.247 1.00 95.81 1173 THR A C 1
ATOM 9297 O O . THR A 1 1173 ? -6.141 -37.824 24.930 1.00 95.81 1173 THR A O 1
ATOM 9300 N N . SER A 1 1174 ? -5.997 -36.858 22.924 1.00 94.50 1174 SER A N 1
ATOM 9301 C CA . SER A 1 1174 ? -5.868 -38.075 22.100 1.00 94.50 1174 SER A CA 1
ATOM 9302 C C . SER A 1 1174 ? -4.422 -38.395 21.696 1.00 94.50 1174 SER A C 1
ATOM 9304 O O . SER A 1 1174 ? -4.142 -39.490 21.203 1.00 94.50 1174 SER A O 1
ATOM 9306 N N . LYS A 1 1175 ? -3.488 -37.458 21.900 1.00 94.56 1175 LYS A N 1
ATOM 9307 C CA . LYS A 1 1175 ? -2.109 -37.550 21.393 1.00 94.56 1175 LYS A CA 1
ATOM 9308 C C . LYS A 1 1175 ? -1.278 -38.662 22.055 1.00 94.56 1175 LYS A C 1
ATOM 9310 O O . LYS A 1 1175 ? -0.482 -39.268 21.344 1.00 94.56 1175 LYS A O 1
ATOM 9315 N N . PRO A 1 1176 ? -1.475 -39.026 23.336 1.00 94.81 1176 PRO A N 1
ATOM 9316 C CA . PRO A 1 1176 ? -0.808 -40.199 23.910 1.00 94.81 1176 PRO A CA 1
ATOM 9317 C C . PRO A 1 1176 ? -1.141 -41.529 23.203 1.00 94.81 1176 PRO A C 1
ATOM 9319 O O . PRO A 1 1176 ? -0.300 -42.428 23.153 1.00 94.81 1176 PRO A O 1
ATOM 9322 N N . ASN A 1 1177 ? -2.342 -41.659 22.622 1.00 95.25 1177 ASN A N 1
ATOM 9323 C CA . ASN A 1 1177 ? -2.770 -42.864 21.902 1.00 95.25 1177 ASN A CA 1
ATOM 9324 C C . ASN A 1 1177 ? -2.275 -42.884 20.450 1.00 95.25 1177 ASN A C 1
ATOM 9326 O O . ASN A 1 1177 ? -1.765 -43.901 19.985 1.00 95.25 1177 ASN A O 1
ATOM 9330 N N . PHE A 1 1178 ? -2.443 -41.769 19.734 1.00 95.06 1178 PHE A N 1
ATOM 9331 C CA . PHE A 1 1178 ? -2.275 -41.702 18.275 1.00 95.06 1178 PHE A CA 1
ATOM 9332 C C . PHE A 1 1178 ? -1.069 -40.874 17.817 1.00 95.06 1178 PHE A C 1
ATOM 9334 O O . PHE A 1 1178 ? -0.850 -40.724 16.618 1.00 95.06 1178 PHE A O 1
ATOM 9341 N N . GLY A 1 1179 ? -0.293 -40.311 18.741 1.00 93.62 1179 GLY A N 1
ATOM 9342 C CA . GLY A 1 1179 ? 0.675 -39.270 18.418 1.00 93.62 1179 GLY A CA 1
ATOM 9343 C C . GLY A 1 1179 ? -0.003 -37.967 17.983 1.00 93.62 1179 GLY A C 1
ATOM 9344 O O . GLY A 1 1179 ? -1.225 -37.799 18.018 1.00 93.62 1179 GLY A O 1
ATOM 9345 N N . HIS A 1 1180 ? 0.811 -37.005 17.579 1.00 93.88 1180 HIS A N 1
ATOM 9346 C CA . HIS A 1 1180 ? 0.377 -35.705 17.118 1.00 93.88 1180 HIS A CA 1
ATOM 9347 C C . HIS A 1 1180 ? 0.188 -35.714 15.601 1.00 93.88 1180 HIS A C 1
ATOM 9349 O O . HIS A 1 1180 ? 1.145 -35.655 14.832 1.00 93.88 1180 HIS A O 1
ATOM 9355 N N . LEU A 1 1181 ? -1.075 -35.747 15.176 1.00 94.44 1181 LEU A N 1
ATOM 9356 C CA . LEU A 1 1181 ? -1.490 -35.807 13.770 1.00 94.44 1181 LEU A CA 1
ATOM 9357 C C . LEU A 1 1181 ? -1.343 -34.471 13.012 1.00 94.44 1181 LEU A C 1
ATOM 9359 O O . LEU A 1 1181 ? -2.084 -34.234 12.064 1.00 94.44 1181 LEU A O 1
ATOM 9363 N N . ASN A 1 1182 ? -0.447 -33.572 13.434 1.00 91.88 1182 ASN A N 1
ATOM 9364 C CA . ASN A 1 1182 ? -0.193 -32.257 12.822 1.00 91.88 1182 ASN A CA 1
ATOM 9365 C C . ASN A 1 1182 ? -1.475 -31.569 12.294 1.00 91.88 1182 ASN A C 1
ATOM 9367 O O . ASN A 1 1182 ? -2.348 -31.201 13.080 1.00 91.88 1182 ASN A O 1
ATOM 9371 N N . GLN A 1 1183 ? -1.625 -31.442 10.969 1.00 93.88 1183 GLN A N 1
ATOM 9372 C CA . GLN A 1 1183 ? -2.767 -30.809 10.306 1.00 93.88 1183 GLN A CA 1
ATOM 9373 C C . GLN A 1 1183 ? -4.117 -31.475 10.620 1.00 93.88 1183 GLN A C 1
ATOM 9375 O O . GLN A 1 1183 ? -5.123 -30.777 10.701 1.00 93.88 1183 GLN A O 1
ATOM 9380 N N . ALA A 1 1184 ? -4.164 -32.786 10.861 1.00 96.00 1184 ALA A N 1
ATOM 9381 C CA . ALA A 1 1184 ? -5.387 -33.510 11.218 1.00 96.00 1184 ALA A CA 1
ATOM 9382 C C . ALA A 1 1184 ? -5.650 -33.571 12.739 1.00 96.00 1184 ALA A C 1
ATOM 9384 O O . ALA A 1 1184 ? -6.684 -34.092 13.162 1.00 96.00 1184 ALA A O 1
ATOM 9385 N N . ALA A 1 1185 ? -4.765 -33.021 13.582 1.00 94.81 1185 ALA A N 1
ATOM 9386 C CA . ALA A 1 1185 ? -4.843 -33.174 15.039 1.00 94.81 1185 ALA A CA 1
ATOM 9387 C C . ALA A 1 1185 ? -6.133 -32.604 15.657 1.00 94.81 1185 ALA A C 1
ATOM 9389 O O . ALA A 1 1185 ? -6.701 -33.216 16.561 1.00 94.81 1185 ALA A O 1
ATOM 9390 N N . GLY A 1 1186 ? -6.615 -31.458 15.166 1.00 96.44 1186 GLY A N 1
ATOM 9391 C CA . GLY A 1 1186 ? -7.876 -30.868 15.628 1.00 96.44 1186 GLY A CA 1
ATOM 9392 C C . GLY A 1 1186 ? -9.105 -31.719 15.280 1.00 96.44 1186 GLY A C 1
ATOM 9393 O O . GLY A 1 1186 ? -10.006 -31.871 16.103 1.00 96.44 1186 GLY A O 1
ATOM 9394 N N . LEU A 1 1187 ? -9.110 -32.342 14.095 1.00 98.31 1187 LEU A N 1
ATOM 9395 C CA . LEU A 1 1187 ? -10.198 -33.222 13.652 1.00 98.31 1187 LEU A CA 1
ATOM 9396 C C . LEU A 1 1187 ? -10.207 -34.556 14.400 1.00 98.31 1187 LEU A C 1
ATOM 9398 O O . LEU A 1 1187 ? -11.282 -35.098 14.637 1.00 98.31 1187 LEU A O 1
ATOM 9402 N N . LEU A 1 1188 ? -9.044 -35.058 14.831 1.00 98.00 1188 LEU A N 1
ATOM 9403 C CA . LEU A 1 1188 ? -8.981 -36.206 15.740 1.00 98.00 1188 LEU A CA 1
ATOM 9404 C C . LEU A 1 1188 ? -9.652 -35.887 17.080 1.00 98.00 1188 LEU A C 1
ATOM 9406 O O . LEU A 1 1188 ? -10.351 -36.736 17.629 1.00 98.00 1188 LEU A O 1
ATOM 9410 N N . GLY A 1 1189 ? -9.494 -34.654 17.570 1.00 97.44 1189 GLY A N 1
ATOM 9411 C CA . GLY A 1 1189 ? -10.194 -34.189 18.762 1.00 97.44 1189 GLY A CA 1
ATOM 9412 C C . GLY A 1 1189 ? -11.715 -34.210 18.587 1.00 97.44 1189 GLY A C 1
ATOM 9413 O O . GLY A 1 1189 ? -12.417 -34.796 19.408 1.00 97.44 1189 GLY A O 1
ATOM 9414 N N . VAL A 1 1190 ? -12.221 -33.668 17.472 1.00 98.38 1190 VAL A N 1
ATOM 9415 C CA . VAL A 1 1190 ? -13.651 -33.747 17.108 1.00 98.38 1190 VAL A CA 1
ATOM 9416 C C . VAL A 1 1190 ? -14.114 -35.203 17.021 1.00 98.38 1190 VAL A C 1
ATOM 9418 O O . VAL A 1 1190 ? -15.119 -35.563 17.628 1.00 98.38 1190 VAL A O 1
ATOM 9421 N N . LEU A 1 1191 ? -13.355 -36.062 16.336 1.00 98.12 1191 LEU A N 1
ATOM 9422 C CA . LEU A 1 1191 ? -13.689 -37.475 16.162 1.00 98.12 1191 LEU A CA 1
ATOM 9423 C C . LEU A 1 1191 ? -13.795 -38.208 17.506 1.00 98.12 1191 LEU A C 1
ATOM 9425 O O . LEU A 1 1191 ? -14.748 -38.951 17.736 1.00 98.12 1191 LEU A O 1
ATOM 9429 N N . LYS A 1 1192 ? -12.849 -37.962 18.420 1.00 96.94 1192 LYS A N 1
ATOM 9430 C CA . LYS A 1 1192 ? -12.889 -38.503 19.781 1.00 96.94 1192 LYS A CA 1
ATOM 9431 C C . LYS A 1 1192 ? -14.121 -38.011 20.539 1.00 96.94 1192 LYS A C 1
ATOM 9433 O O . LYS A 1 1192 ? -14.746 -38.814 21.223 1.00 96.94 1192 LYS A O 1
ATOM 9438 N N . MET A 1 1193 ? -14.509 -36.739 20.407 1.00 97.38 1193 MET A N 1
ATOM 9439 C CA . MET A 1 1193 ? -15.722 -36.227 21.063 1.00 97.38 1193 MET A CA 1
ATOM 9440 C C . MET A 1 1193 ? -16.990 -36.910 20.547 1.00 97.38 1193 MET A C 1
ATOM 9442 O O . MET A 1 1193 ? -17.851 -37.266 21.347 1.00 97.38 1193 MET A O 1
ATOM 9446 N N . LEU A 1 1194 ? -17.087 -37.174 19.241 1.00 97.19 1194 LEU A N 1
ATOM 9447 C CA . LEU A 1 1194 ? -18.210 -37.933 18.678 1.00 97.19 1194 LEU A CA 1
ATOM 9448 C C . LEU A 1 1194 ? -18.245 -39.379 19.195 1.00 97.19 1194 LEU A C 1
ATOM 9450 O O . LEU A 1 1194 ? -19.319 -39.885 19.515 1.00 97.19 1194 LEU A O 1
ATOM 9454 N N . ALA A 1 1195 ? -17.082 -40.022 19.357 1.00 96.00 1195 ALA A N 1
ATOM 9455 C CA . ALA A 1 1195 ? -16.999 -41.338 19.993 1.00 96.00 1195 ALA A CA 1
ATOM 9456 C C . ALA A 1 1195 ? -17.495 -41.286 21.449 1.00 96.00 1195 ALA A C 1
ATOM 9458 O O . ALA A 1 1195 ? -18.308 -42.111 21.852 1.00 96.00 1195 ALA A O 1
ATOM 9459 N N . ILE A 1 1196 ? -17.083 -40.277 22.221 1.00 95.69 1196 ILE A N 1
ATOM 9460 C CA . ILE A 1 1196 ? -17.555 -40.065 23.597 1.00 95.69 1196 ILE A CA 1
ATOM 9461 C C . ILE A 1 1196 ? -19.078 -39.858 23.641 1.00 95.69 1196 ILE A C 1
ATOM 9463 O O . ILE A 1 1196 ? -19.745 -40.414 24.511 1.00 95.69 1196 ILE A O 1
ATOM 9467 N N . PHE A 1 1197 ? -19.660 -39.110 22.697 1.00 94.69 1197 PHE A N 1
ATOM 9468 C CA . PHE A 1 1197 ? -21.117 -38.939 22.616 1.00 94.69 1197 PHE A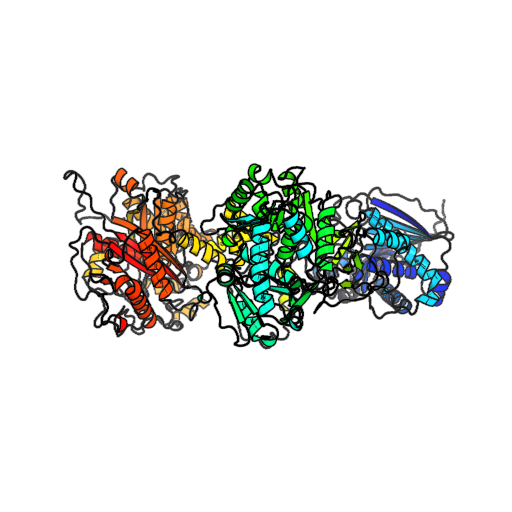 CA 1
ATOM 9469 C C . PHE A 1 1197 ? -21.840 -40.258 22.315 1.00 94.69 1197 PHE A C 1
ATOM 9471 O O . PHE A 1 1197 ? -22.897 -40.514 22.898 1.00 94.69 1197 PHE A O 1
ATOM 9478 N N . MET A 1 1198 ? -21.263 -41.087 21.440 1.00 93.00 1198 MET A N 1
ATOM 9479 C CA . MET A 1 1198 ? -21.810 -42.382 21.027 1.00 93.00 1198 MET A CA 1
ATOM 9480 C C . MET A 1 1198 ? -21.730 -43.435 22.141 1.00 93.00 1198 MET A C 1
ATOM 9482 O O . MET A 1 1198 ? -22.728 -44.092 22.428 1.00 93.00 1198 MET A O 1
ATOM 9486 N N . PHE A 1 1199 ? -20.574 -43.573 22.794 1.00 93.56 1199 PHE A N 1
ATOM 9487 C CA . PHE A 1 1199 ? -20.343 -44.565 23.853 1.00 93.56 1199 PHE A CA 1
ATOM 9488 C C . PHE A 1 1199 ? -20.715 -44.067 25.256 1.00 93.56 1199 PHE A C 1
ATOM 9490 O O . PHE A 1 1199 ? -20.712 -44.854 26.198 1.00 93.56 1199 PHE A O 1
ATOM 9497 N N . LYS A 1 1200 ? -21.073 -42.782 25.395 1.00 94.00 1200 LYS A N 1
ATOM 9498 C CA . LYS A 1 1200 ? -21.479 -42.125 26.650 1.00 94.00 1200 LYS A CA 1
ATOM 9499 C C . LYS A 1 1200 ? -20.481 -42.325 27.802 1.00 94.00 1200 LYS A C 1
ATOM 9501 O O . LYS A 1 1200 ? -20.881 -42.409 28.959 1.00 94.00 1200 LYS A O 1
ATOM 9506 N N . ALA A 1 1201 ? -19.188 -42.354 27.500 1.00 94.12 1201 ALA A N 1
ATOM 9507 C CA . ALA A 1 1201 ? -18.127 -42.501 28.491 1.00 94.12 1201 ALA A CA 1
ATOM 9508 C C . ALA A 1 1201 ? -16.892 -41.683 28.096 1.00 94.12 1201 ALA A C 1
ATOM 9510 O O . ALA A 1 1201 ? -16.635 -41.453 26.913 1.00 94.12 1201 ALA A O 1
ATOM 9511 N N . ILE A 1 1202 ? -16.125 -41.237 29.088 1.00 95.69 1202 ILE A N 1
ATOM 9512 C CA . ILE A 1 1202 ? -14.866 -40.509 28.923 1.00 95.69 1202 ILE A CA 1
ATOM 9513 C C . ILE A 1 1202 ? -13.735 -41.457 29.333 1.00 95.69 1202 ILE A C 1
ATOM 9515 O O . ILE A 1 1202 ? -13.712 -41.878 30.491 1.00 95.69 1202 ILE A O 1
ATOM 9519 N N . PRO A 1 1203 ? -12.801 -41.797 28.429 1.00 94.12 1203 PRO A N 1
ATOM 9520 C CA . PRO A 1 1203 ? -11.721 -42.723 28.742 1.00 94.12 1203 PRO A CA 1
ATOM 9521 C C . PRO A 1 1203 ? -10.716 -42.100 29.717 1.00 94.12 1203 PRO A C 1
ATOM 9523 O O . PRO A 1 1203 ? -10.515 -40.879 29.734 1.00 94.12 1203 PRO A O 1
ATOM 9526 N N . ARG A 1 1204 ? -10.027 -42.959 30.473 1.00 94.00 1204 ARG A N 1
ATOM 9527 C CA . ARG A 1 1204 ? -8.880 -42.573 31.301 1.00 94.00 1204 ARG A CA 1
ATOM 9528 C C . ARG A 1 1204 ? -7.790 -41.895 30.457 1.00 94.00 1204 ARG A C 1
ATOM 9530 O O . ARG A 1 1204 ? -7.525 -42.288 29.320 1.00 94.00 1204 ARG A O 1
ATOM 9537 N N . ALA A 1 1205 ? -7.113 -40.902 31.032 1.00 93.25 1205 ALA A N 1
ATOM 9538 C CA . ALA A 1 1205 ? -5.943 -40.278 30.428 1.00 93.25 1205 ALA A CA 1
ATOM 9539 C C . ALA A 1 1205 ? -4.735 -41.232 30.435 1.00 93.25 1205 ALA A C 1
ATOM 9541 O O . ALA A 1 1205 ? -4.241 -41.650 31.484 1.00 93.25 1205 ALA A O 1
ATOM 9542 N N . LEU A 1 1206 ? -4.244 -41.562 29.242 1.00 93.31 1206 LEU A N 1
ATOM 9543 C CA . LEU A 1 1206 ? -3.087 -42.428 29.049 1.00 93.31 1206 LEU A CA 1
ATOM 9544 C C . LEU A 1 1206 ? -1.772 -41.683 29.364 1.00 93.31 1206 LEU A C 1
ATOM 9546 O O . LEU A 1 1206 ? -1.632 -40.507 29.038 1.00 93.31 1206 LEU A O 1
ATOM 9550 N N . HIS A 1 1207 ? -0.797 -42.380 29.962 1.00 93.50 1207 HIS A N 1
ATOM 9551 C CA . HIS A 1 1207 ? 0.510 -41.838 30.389 1.00 93.50 1207 HIS A CA 1
ATOM 9552 C C . HIS A 1 1207 ? 0.450 -40.694 31.428 1.00 93.50 1207 HIS A C 1
ATOM 9554 O O . HIS A 1 1207 ? 1.427 -39.961 31.582 1.00 93.50 1207 HIS A O 1
ATOM 9560 N N . PHE A 1 1208 ? -0.660 -40.576 32.162 1.00 94.25 1208 PHE A N 1
ATOM 9561 C CA . PHE A 1 1208 ? -0.849 -39.615 33.250 1.00 94.25 1208 PHE A CA 1
ATOM 9562 C C . PHE A 1 1208 ? -0.791 -40.322 34.616 1.00 94.25 1208 PHE A C 1
ATOM 9564 O O . PHE A 1 1208 ? -1.613 -41.197 34.905 1.00 94.25 1208 PHE A O 1
ATOM 9571 N N . ASP A 1 1209 ? 0.196 -39.964 35.438 1.00 92.56 1209 ASP A N 1
ATOM 9572 C CA . ASP A 1 1209 ? 0.443 -40.508 36.783 1.00 92.56 1209 ASP A CA 1
ATOM 9573 C C . ASP A 1 1209 ? 0.283 -39.413 37.848 1.00 92.56 1209 ASP A C 1
ATOM 9575 O O . ASP A 1 1209 ? -0.443 -39.586 38.828 1.00 92.56 1209 ASP A O 1
ATOM 9579 N N . LYS A 1 1210 ? 0.909 -38.247 37.636 1.00 92.75 1210 LYS A N 1
ATOM 9580 C CA . LYS A 1 1210 ? 0.856 -37.110 38.564 1.00 92.75 1210 LYS A CA 1
ATOM 9581 C C . LYS A 1 1210 ? 0.585 -35.794 37.840 1.00 92.75 1210 LYS A C 1
ATOM 9583 O O . LYS A 1 1210 ? 1.248 -35.504 36.847 1.00 92.75 1210 LYS A O 1
ATOM 9588 N N . PRO A 1 1211 ? -0.301 -34.937 38.376 1.00 93.56 1211 PRO A N 1
ATOM 9589 C CA . PRO A 1 1211 ? -0.654 -33.684 37.727 1.00 93.56 1211 PRO A CA 1
ATOM 9590 C C . PRO A 1 1211 ? 0.527 -32.711 37.662 1.00 93.56 1211 PRO A C 1
ATOM 9592 O O . PRO A 1 1211 ? 1.283 -32.553 38.624 1.00 93.56 1211 PRO A O 1
ATOM 9595 N N . ASN A 1 1212 ? 0.630 -31.980 36.552 1.00 91.88 1212 ASN A N 1
ATOM 9596 C CA . ASN A 1 1212 ? 1.468 -30.791 36.450 1.00 91.88 1212 ASN A CA 1
ATOM 9597 C C . ASN A 1 1212 ? 1.127 -29.797 37.577 1.00 91.88 1212 ASN A C 1
ATOM 9599 O O . ASN A 1 1212 ? -0.039 -29.612 37.930 1.00 91.88 1212 ASN A O 1
ATOM 9603 N N . LYS A 1 1213 ? 2.138 -29.102 38.115 1.00 89.00 1213 LYS A N 1
ATOM 9604 C CA . LYS A 1 1213 ? 1.983 -28.148 39.229 1.00 89.00 1213 LYS A CA 1
ATOM 9605 C C . LYS A 1 1213 ? 0.900 -27.092 38.994 1.00 89.00 1213 LYS A C 1
ATOM 9607 O O . LYS A 1 1213 ? 0.279 -26.660 39.957 1.00 89.00 1213 LYS A O 1
ATOM 9612 N N . ALA A 1 1214 ? 0.659 -26.683 37.747 1.00 88.75 1214 ALA A N 1
ATOM 9613 C CA . ALA A 1 1214 ? -0.358 -25.683 37.426 1.00 88.75 1214 ALA A CA 1
ATOM 9614 C C . ALA A 1 1214 ? -1.808 -26.174 37.603 1.00 88.75 1214 ALA A C 1
ATOM 9616 O O . ALA A 1 1214 ? -2.704 -25.337 37.742 1.00 88.75 1214 ALA A O 1
ATOM 9617 N N . LEU A 1 1215 ? -2.033 -27.496 37.624 1.00 91.56 1215 LEU A N 1
ATOM 9618 C CA . LEU A 1 1215 ? -3.337 -28.125 37.874 1.00 91.56 1215 LEU A CA 1
ATOM 9619 C C . LEU A 1 1215 ? -3.653 -28.298 39.366 1.00 91.56 1215 LEU A C 1
ATOM 9621 O O . LEU A 1 1215 ? -4.813 -28.527 39.709 1.00 91.56 1215 LEU A O 1
ATOM 9625 N N . ILE A 1 1216 ? -2.653 -28.180 40.248 1.00 88.81 1216 ILE A N 1
ATOM 9626 C CA . ILE A 1 1216 ? -2.863 -28.228 41.701 1.00 88.81 1216 ILE A CA 1
ATOM 9627 C C . ILE A 1 1216 ? -3.790 -27.067 42.094 1.00 88.81 1216 ILE A C 1
ATOM 9629 O O . ILE A 1 1216 ? -3.607 -25.941 41.630 1.00 88.81 1216 ILE A O 1
ATOM 9633 N N . ASP A 1 1217 ? -4.802 -27.361 42.914 1.00 85.06 1217 ASP A N 1
ATOM 9634 C CA . ASP A 1 1217 ? -5.833 -26.413 43.363 1.00 85.06 1217 ASP A CA 1
ATOM 9635 C C . ASP A 1 1217 ? -6.624 -25.736 42.221 1.00 85.06 1217 ASP A C 1
ATOM 9637 O O . ASP A 1 1217 ? -7.132 -24.622 42.372 1.00 85.06 1217 ASP A O 1
ATOM 9641 N N . SER A 1 1218 ? -6.737 -26.396 41.062 1.00 91.44 1218 SER A N 1
ATOM 9642 C CA . SER A 1 1218 ? -7.585 -25.944 39.953 1.00 91.44 1218 SER A CA 1
ATOM 9643 C C . SER A 1 1218 ? -8.909 -26.707 39.887 1.00 91.44 1218 SER A C 1
ATOM 9645 O O . SER A 1 1218 ? -8.997 -27.864 40.293 1.00 91.44 1218 SER A O 1
ATOM 9647 N N . ASN A 1 1219 ? -9.937 -26.082 39.313 1.00 91.38 1219 ASN A N 1
ATOM 9648 C CA . ASN A 1 1219 ? -11.228 -26.720 39.028 1.00 91.38 1219 ASN A CA 1
ATOM 9649 C C . ASN A 1 1219 ? -11.213 -27.556 37.726 1.00 91.38 1219 ASN A C 1
ATOM 9651 O O . ASN A 1 1219 ? -12.250 -27.796 37.107 1.00 91.38 1219 ASN A O 1
ATOM 9655 N N . ILE A 1 1220 ? -10.024 -27.940 37.259 1.00 96.38 1220 ILE A N 1
ATOM 9656 C CA . ILE A 1 1220 ? -9.806 -28.695 36.026 1.00 96.38 1220 ILE A CA 1
ATOM 9657 C C . ILE A 1 1220 ? -9.277 -30.073 36.405 1.00 96.38 1220 ILE A C 1
ATOM 9659 O O . ILE A 1 1220 ? -8.302 -30.185 37.147 1.00 96.38 1220 ILE A O 1
ATOM 9663 N N . VAL A 1 1221 ? -9.904 -31.127 35.879 1.00 95.19 1221 VAL A N 1
ATOM 9664 C CA . VAL A 1 1221 ? -9.617 -32.511 36.277 1.00 95.19 1221 VAL A CA 1
ATOM 9665 C C . VAL A 1 1221 ? -9.229 -33.351 35.068 1.00 95.19 1221 VAL A C 1
ATOM 9667 O O . VAL A 1 1221 ? -9.979 -33.447 34.102 1.00 95.19 1221 VAL A O 1
ATOM 9670 N N . VAL A 1 1222 ? -8.069 -34.004 35.136 1.00 96.19 1222 VAL A N 1
ATOM 9671 C CA . VAL A 1 1222 ? -7.649 -35.013 34.152 1.00 96.19 1222 VAL A CA 1
ATOM 9672 C C . VAL A 1 1222 ? -8.142 -36.390 34.627 1.00 96.19 1222 VAL A C 1
ATOM 9674 O O . VAL A 1 1222 ? -7.898 -36.737 35.785 1.00 96.19 1222 VAL A O 1
ATOM 9677 N N . PRO A 1 1223 ? -8.847 -37.181 33.795 1.00 94.69 1223 PRO A N 1
ATOM 9678 C CA . PRO A 1 1223 ? -9.482 -38.422 34.238 1.00 94.69 1223 PRO A CA 1
ATOM 9679 C C . PRO A 1 1223 ? -8.450 -39.521 34.535 1.00 94.69 1223 PRO A C 1
ATOM 9681 O O . PRO A 1 1223 ? -7.719 -39.955 33.644 1.00 94.69 1223 PRO A O 1
ATOM 9684 N N . THR A 1 1224 ? -8.412 -40.013 35.777 1.00 92.94 1224 THR A N 1
ATOM 9685 C CA . THR A 1 1224 ? -7.569 -41.156 36.199 1.00 92.94 1224 THR A CA 1
ATOM 9686 C C . THR A 1 1224 ? -8.284 -42.506 36.109 1.00 92.94 1224 THR A C 1
ATOM 9688 O O . THR A 1 1224 ? -7.661 -43.548 36.295 1.00 92.94 1224 THR A O 1
ATOM 9691 N N . GLU A 1 1225 ? -9.577 -42.489 35.807 1.00 91.69 1225 GLU A N 1
ATOM 9692 C CA . GLU A 1 1225 ? -10.444 -43.639 35.561 1.00 91.69 1225 GLU A CA 1
ATOM 9693 C C . GLU A 1 1225 ? -11.477 -43.271 34.486 1.00 91.69 1225 GLU A C 1
ATOM 9695 O O . GLU A 1 1225 ? -11.589 -42.102 34.106 1.00 91.69 1225 GLU A O 1
ATOM 9700 N N . GLU A 1 1226 ? -12.195 -44.262 33.959 1.00 93.31 1226 GLU A N 1
ATOM 9701 C CA . GLU A 1 1226 ? -13.291 -44.007 33.023 1.00 93.31 1226 GLU A CA 1
ATOM 9702 C C . GLU A 1 1226 ? -14.451 -43.293 33.737 1.00 93.31 1226 GLU A C 1
ATOM 9704 O O . GLU A 1 1226 ? -14.868 -43.703 34.820 1.00 93.31 1226 GLU A O 1
ATOM 9709 N N . ILE A 1 1227 ? -14.998 -42.240 33.121 1.00 94.38 1227 ILE A N 1
ATOM 9710 C CA . ILE A 1 1227 ? -16.122 -41.465 33.668 1.00 94.38 1227 ILE A CA 1
ATOM 9711 C C . ILE A 1 1227 ? -17.356 -41.671 32.787 1.00 94.38 1227 ILE A C 1
ATOM 9713 O O . ILE A 1 1227 ? -17.338 -41.361 31.596 1.00 94.38 1227 ILE A O 1
ATOM 9717 N N . GLN A 1 1228 ? -18.449 -42.151 33.377 1.00 93.56 1228 GLN A N 1
ATOM 9718 C CA . GLN A 1 1228 ? -19.722 -42.359 32.682 1.00 93.56 1228 GLN A CA 1
ATOM 9719 C C . GLN A 1 1228 ? -20.482 -41.036 32.478 1.00 93.56 1228 GLN A C 1
ATOM 9721 O O . GLN A 1 1228 ? -20.542 -40.192 33.373 1.00 93.56 1228 GLN A O 1
ATOM 9726 N N . ILE A 1 1229 ? -21.075 -40.847 31.293 1.00 90.00 1229 ILE A N 1
ATOM 9727 C CA . ILE A 1 1229 ? -21.835 -39.643 30.931 1.00 90.00 1229 ILE A CA 1
ATOM 9728 C C . ILE A 1 1229 ? -23.331 -39.904 31.093 1.00 90.00 1229 ILE A C 1
ATOM 9730 O O . ILE A 1 1229 ? -23.978 -40.504 30.234 1.00 90.00 1229 ILE A O 1
ATOM 9734 N N . GLU A 1 1230 ? -23.902 -39.362 32.165 1.00 81.38 1230 GLU A N 1
ATOM 9735 C CA . GLU A 1 1230 ? -25.339 -39.474 32.452 1.00 81.38 1230 GLU A CA 1
ATOM 9736 C C . GLU A 1 1230 ? -26.170 -38.329 31.845 1.00 81.38 1230 GLU A C 1
ATOM 9738 O O . GLU A 1 1230 ? -27.370 -38.475 31.617 1.00 81.38 1230 GLU A O 1
ATOM 9743 N N . SER A 1 1231 ? -25.545 -37.179 31.560 1.00 81.88 1231 SER A N 1
ATOM 9744 C CA . SER A 1 1231 ? -26.250 -35.998 31.050 1.00 81.88 1231 SER A CA 1
ATOM 9745 C C . SER A 1 1231 ? -26.620 -36.136 29.572 1.00 81.88 1231 SER A C 1
ATOM 9747 O O . SER A 1 1231 ? -25.791 -36.449 28.712 1.00 81.88 1231 SER A O 1
ATOM 9749 N N . GLU A 1 1232 ? -27.872 -35.813 29.255 1.00 77.00 1232 GLU A N 1
ATOM 9750 C CA . GLU A 1 1232 ? -28.327 -35.647 27.871 1.00 77.00 1232 GLU A CA 1
ATOM 9751 C C . GLU A 1 1232 ? -27.952 -34.260 27.299 1.00 77.00 1232 GLU A C 1
ATOM 9753 O O . GLU A 1 1232 ? -27.844 -34.096 26.088 1.00 77.00 1232 GLU A O 1
ATOM 9758 N N . ASN A 1 1233 ? -27.622 -33.282 28.153 1.00 84.81 1233 ASN A N 1
ATOM 9759 C CA . ASN A 1 1233 ? -27.097 -31.967 27.760 1.00 84.81 1233 ASN A CA 1
ATOM 9760 C C . ASN A 1 1233 ? -25.574 -31.910 27.947 1.00 84.81 1233 ASN A C 1
ATOM 9762 O O . ASN A 1 1233 ? -25.067 -31.114 28.735 1.00 84.81 1233 ASN A O 1
ATOM 9766 N N . PHE A 1 1234 ? -24.846 -32.787 27.257 1.00 93.38 1234 PHE A N 1
ATOM 9767 C CA . PHE A 1 1234 ? -23.389 -32.863 27.361 1.00 93.38 1234 PHE A CA 1
ATOM 9768 C C . PHE A 1 1234 ? -22.711 -31.979 26.301 1.00 93.38 1234 PHE A C 1
ATOM 9770 O O . PHE A 1 1234 ? -22.947 -32.152 25.100 1.00 93.38 1234 PHE A O 1
ATOM 9777 N N . THR A 1 1235 ? -21.883 -31.029 26.747 1.00 95.94 1235 THR A N 1
ATOM 9778 C CA . THR A 1 1235 ? -21.174 -30.061 25.894 1.00 95.94 1235 THR A CA 1
ATOM 9779 C C . THR A 1 1235 ? -19.664 -30.193 26.088 1.00 95.94 1235 THR A C 1
ATOM 9781 O O . THR A 1 1235 ? -19.179 -30.239 27.219 1.00 95.94 1235 THR A O 1
ATOM 9784 N N . ALA A 1 1236 ? -18.915 -30.217 24.988 1.00 97.19 1236 ALA A N 1
ATOM 9785 C CA . ALA A 1 1236 ? -17.462 -30.332 24.992 1.00 97.19 1236 ALA A CA 1
ATOM 9786 C C . ALA A 1 1236 ? -16.802 -29.234 24.148 1.00 97.19 1236 ALA A C 1
ATOM 9788 O O . ALA A 1 1236 ? -17.312 -28.874 23.089 1.00 97.19 1236 ALA A O 1
ATOM 9789 N N . GLY A 1 1237 ? -15.661 -28.725 24.609 1.00 98.06 1237 GLY A N 1
ATOM 9790 C CA . GLY A 1 1237 ? -14.767 -27.863 23.844 1.00 98.06 1237 GLY A CA 1
ATOM 9791 C C . GLY A 1 1237 ? -13.596 -28.651 23.254 1.00 98.06 1237 GLY A C 1
ATOM 9792 O O . GLY A 1 1237 ? -13.128 -29.618 23.849 1.00 98.06 1237 GLY A O 1
ATOM 9793 N N . ILE A 1 1238 ? -13.109 -28.249 22.085 1.00 98.56 1238 ILE A N 1
ATOM 9794 C CA . ILE A 1 1238 ? -11.954 -28.847 21.411 1.00 98.56 1238 ILE A CA 1
ATOM 9795 C C . ILE A 1 1238 ? -10.980 -27.724 21.069 1.00 98.56 1238 ILE A C 1
ATOM 9797 O O . ILE A 1 1238 ? -11.372 -26.779 20.388 1.00 98.56 1238 ILE A O 1
ATOM 9801 N N . SER A 1 1239 ? -9.727 -27.828 21.512 1.00 98.31 1239 SER A N 1
ATOM 9802 C CA . SER A 1 1239 ? -8.667 -26.839 21.276 1.00 98.31 1239 SER A CA 1
ATOM 9803 C C . SER A 1 1239 ? -7.593 -27.364 20.328 1.00 98.31 1239 SER A C 1
ATOM 9805 O O . SER A 1 1239 ? -7.124 -28.498 20.445 1.00 98.31 1239 SER A O 1
ATOM 9807 N N . ALA A 1 1240 ? -7.132 -26.508 19.417 1.00 97.12 1240 ALA A N 1
ATOM 9808 C CA . ALA A 1 1240 ? -5.944 -26.769 18.616 1.00 97.12 1240 ALA A CA 1
ATOM 9809 C C . ALA A 1 1240 ? -5.118 -25.489 18.438 1.00 97.12 1240 ALA A C 1
ATOM 9811 O O . ALA A 1 1240 ? -5.622 -24.480 17.940 1.00 97.12 1240 ALA A O 1
ATOM 9812 N N . PHE A 1 1241 ? -3.839 -25.534 18.819 1.00 95.19 1241 PHE A N 1
ATOM 9813 C CA . PHE A 1 1241 ? -2.938 -24.383 18.786 1.00 95.19 1241 PHE A CA 1
ATOM 9814 C C . PHE A 1 1241 ? -1.800 -24.640 17.801 1.00 95.19 1241 PHE A C 1
ATOM 9816 O O . PHE A 1 1241 ? -1.036 -25.591 17.934 1.00 95.19 1241 PHE A O 1
ATOM 9823 N N . GLY A 1 1242 ? -1.729 -23.830 16.750 1.00 88.19 1242 GLY A N 1
ATOM 9824 C CA . GLY A 1 1242 ? -0.721 -23.960 15.709 1.00 88.19 1242 GLY A CA 1
ATOM 9825 C C . GLY A 1 1242 ? 0.610 -23.369 16.154 1.00 88.19 1242 GLY A C 1
ATOM 9826 O O . GLY A 1 1242 ? 0.648 -22.290 16.743 1.00 88.19 1242 GLY A O 1
ATOM 9827 N N . LEU A 1 1243 ? 1.716 -24.026 15.792 1.00 83.31 1243 LEU A N 1
ATOM 9828 C CA . LEU A 1 1243 ? 3.074 -23.499 15.993 1.00 83.31 1243 LEU A CA 1
ATOM 9829 C C . LEU A 1 1243 ? 3.276 -22.113 15.345 1.00 83.31 1243 LEU A C 1
ATOM 9831 O O . LEU A 1 1243 ? 4.114 -21.342 15.795 1.00 83.31 1243 LEU A O 1
ATOM 9835 N N . SER A 1 1244 ? 2.490 -21.787 14.313 1.00 75.81 1244 SER A N 1
ATOM 9836 C CA . SER A 1 1244 ? 2.452 -20.477 13.648 1.00 75.81 1244 SER A CA 1
ATOM 9837 C C . SER A 1 1244 ? 1.770 -19.369 14.467 1.00 75.81 1244 SER A C 1
ATOM 9839 O O . SER A 1 1244 ? 1.680 -18.236 13.998 1.00 75.81 1244 SER A O 1
ATOM 9841 N N . GLY A 1 1245 ? 1.233 -19.685 15.651 1.00 85.88 1245 GLY A N 1
ATOM 9842 C CA . GLY A 1 1245 ? 0.479 -18.759 16.495 1.00 85.88 1245 GLY A CA 1
ATOM 9843 C C . GLY A 1 1245 ? -1.016 -18.665 16.168 1.00 85.88 1245 GLY A C 1
ATOM 9844 O O . GLY A 1 1245 ? -1.701 -17.847 16.772 1.00 85.88 1245 GLY A O 1
ATOM 9845 N N . THR A 1 1246 ? -1.552 -19.471 15.242 1.00 93.50 1246 THR A N 1
ATOM 9846 C CA . THR A 1 1246 ? -3.006 -19.533 14.976 1.00 93.50 1246 THR A CA 1
ATOM 9847 C C . THR A 1 1246 ? -3.690 -20.511 15.927 1.00 93.50 1246 THR A C 1
ATOM 9849 O O . THR A 1 1246 ? -3.382 -21.706 15.904 1.00 93.50 1246 THR A O 1
ATOM 9852 N N . ASN A 1 1247 ? -4.652 -20.037 16.717 1.00 96.88 1247 ASN A N 1
ATOM 9853 C CA . ASN A 1 1247 ? -5.429 -20.856 17.646 1.00 96.88 1247 ASN A CA 1
ATOM 9854 C C . ASN A 1 1247 ? -6.841 -21.084 17.107 1.00 96.88 1247 ASN A C 1
ATOM 9856 O O . ASN A 1 1247 ? -7.431 -20.183 16.515 1.00 96.88 1247 ASN A O 1
ATOM 9860 N N . ALA A 1 1248 ? -7.397 -22.262 17.370 1.00 97.88 1248 ALA A N 1
ATOM 9861 C CA . ALA A 1 1248 ? -8.777 -22.601 17.058 1.00 97.88 1248 ALA A CA 1
ATOM 9862 C C . ALA A 1 1248 ? -9.439 -23.288 18.257 1.00 97.88 1248 ALA A C 1
ATOM 9864 O O . ALA A 1 1248 ? -8.805 -24.099 18.942 1.00 97.88 1248 ALA A O 1
ATOM 9865 N N . HIS A 1 1249 ? -10.716 -22.978 18.483 1.00 98.56 1249 HIS A N 1
ATOM 9866 C CA . HIS A 1 1249 ? -11.551 -23.637 19.480 1.00 98.56 1249 HIS A CA 1
ATOM 9867 C C . HIS A 1 1249 ? -12.955 -23.916 18.927 1.00 98.56 1249 HIS A C 1
ATOM 9869 O O . HIS A 1 1249 ? -13.540 -23.078 18.238 1.00 98.56 1249 HIS A O 1
ATOM 9875 N N . CYS A 1 1250 ? -13.506 -25.092 19.222 1.00 97.88 1250 CYS A N 1
ATOM 9876 C CA . CYS A 1 1250 ? -14.843 -25.518 18.799 1.00 97.88 1250 CYS A CA 1
ATOM 9877 C C . CYS A 1 1250 ? -15.638 -26.041 19.994 1.00 97.88 1250 CYS A C 1
ATOM 9879 O O . CYS A 1 1250 ? -15.098 -26.793 20.795 1.00 97.88 1250 CYS A O 1
ATOM 9881 N N . ILE A 1 1251 ? -16.916 -25.679 20.081 1.00 98.12 1251 ILE A N 1
ATOM 9882 C CA . ILE A 1 1251 ? -17.872 -26.181 21.065 1.00 98.12 1251 ILE A CA 1
ATOM 9883 C C . ILE A 1 1251 ? -18.857 -27.124 20.369 1.00 98.12 1251 ILE A C 1
ATOM 9885 O O . ILE A 1 1251 ? -19.625 -26.707 19.494 1.00 98.12 1251 ILE A O 1
ATOM 9889 N N . LEU A 1 1252 ? -18.862 -28.386 20.792 1.00 97.44 1252 LEU A N 1
ATOM 9890 C CA . LEU A 1 1252 ? -19.786 -29.422 20.341 1.00 97.44 1252 LEU A CA 1
ATOM 9891 C C . LEU A 1 1252 ? -20.775 -29.788 21.441 1.00 97.44 1252 LEU A C 1
ATOM 9893 O O . LEU A 1 1252 ? -20.445 -29.806 22.626 1.00 97.44 1252 LEU A O 1
ATOM 9897 N N . ARG A 1 1253 ? -21.984 -30.155 21.032 1.00 95.75 1253 ARG A N 1
ATOM 9898 C CA . ARG A 1 1253 ? -23.027 -30.673 21.912 1.00 95.75 1253 ARG A CA 1
ATOM 9899 C C . ARG A 1 1253 ? -23.539 -32.011 21.400 1.00 95.75 1253 ARG A C 1
ATOM 9901 O O . ARG A 1 1253 ? -23.747 -32.189 20.198 1.00 95.75 1253 ARG A O 1
ATOM 9908 N N . LYS A 1 1254 ? -23.781 -32.930 22.332 1.00 94.44 1254 LYS A N 1
ATOM 9909 C CA . LYS A 1 1254 ? -24.455 -34.200 22.061 1.00 94.44 1254 LYS A CA 1
ATOM 9910 C C . LYS A 1 1254 ? -25.881 -33.944 21.558 1.00 94.44 1254 LYS A C 1
ATOM 9912 O O . LYS A 1 1254 ? -26.629 -33.177 22.162 1.00 94.44 1254 LYS A O 1
ATOM 9917 N N . PHE A 1 1255 ? -26.258 -34.583 20.453 1.00 90.94 1255 PHE A N 1
ATOM 9918 C CA . PHE A 1 1255 ? -27.620 -34.512 19.926 1.00 90.94 1255 PHE A CA 1
ATOM 9919 C C . PHE A 1 1255 ? -28.539 -35.491 20.673 1.00 90.94 1255 PHE A C 1
ATOM 9921 O O . PHE A 1 1255 ? -28.177 -36.648 20.874 1.00 90.94 1255 PHE A O 1
ATOM 9928 N N . CYS A 1 1256 ? -29.731 -35.030 21.063 1.00 80.12 1256 CYS A N 1
ATOM 9929 C CA . CYS A 1 1256 ? -30.773 -35.858 21.672 1.00 80.12 1256 CYS A CA 1
ATOM 9930 C C . CYS A 1 1256 ? -32.091 -35.654 20.919 1.00 80.12 1256 CYS A C 1
ATOM 9932 O O . CYS A 1 1256 ? -32.630 -34.544 20.913 1.00 80.12 1256 CYS A O 1
ATOM 9934 N N . GLU A 1 1257 ? -32.642 -36.707 20.308 1.00 65.06 1257 GLU A N 1
ATOM 9935 C CA . GLU A 1 1257 ? -33.990 -36.634 19.737 1.00 65.06 1257 GLU A CA 1
ATOM 9936 C C . GLU A 1 1257 ? -35.009 -36.430 20.871 1.00 65.06 1257 GLU A C 1
ATOM 9938 O O . GLU A 1 1257 ? -35.095 -37.222 21.813 1.00 65.06 1257 GLU A O 1
ATOM 9943 N N . LYS A 1 1258 ? -35.801 -35.350 20.804 1.00 50.53 1258 LYS A N 1
ATOM 9944 C CA . LYS A 1 1258 ? -36.962 -35.191 21.689 1.00 50.53 1258 LYS A CA 1
ATOM 9945 C C . LYS A 1 1258 ? -37.943 -36.317 21.365 1.00 50.53 1258 LYS A C 1
ATOM 9947 O O . LYS A 1 1258 ? -38.524 -36.310 20.287 1.00 50.53 1258 LYS A O 1
ATOM 9952 N N . ASN A 1 1259 ? -38.117 -37.253 22.300 1.00 39.41 1259 ASN A N 1
ATOM 9953 C CA . ASN A 1 1259 ? -39.105 -38.334 22.257 1.00 39.41 1259 ASN A CA 1
ATOM 9954 C C . ASN A 1 1259 ? -40.475 -37.832 21.763 1.00 39.41 1259 ASN A C 1
ATOM 9956 O O . ASN A 1 1259 ? -41.242 -37.287 22.550 1.00 39.41 1259 ASN A O 1
ATOM 9960 N N . ASN A 1 1260 ? -40.763 -38.036 20.479 1.00 33.75 1260 ASN A N 1
ATOM 9961 C CA . ASN A 1 1260 ? -42.086 -37.993 19.854 1.00 33.75 1260 ASN A CA 1
ATOM 9962 C C . ASN A 1 1260 ? -42.035 -38.869 18.590 1.00 33.75 1260 ASN A C 1
ATOM 9964 O O . ASN A 1 1260 ? -42.158 -38.380 17.477 1.00 33.75 1260 ASN A O 1
ATOM 9968 N N . ASP A 1 1261 ? -41.686 -40.139 18.786 1.00 33.97 1261 ASP A N 1
ATOM 9969 C CA . ASP A 1 1261 ? -42.253 -41.316 18.112 1.00 33.97 1261 ASP A CA 1
ATOM 9970 C C . ASP A 1 1261 ? -41.300 -42.495 18.306 1.00 33.97 1261 ASP A C 1
ATOM 9972 O O . ASP A 1 1261 ? -40.286 -42.654 17.630 1.00 33.97 1261 ASP A O 1
ATOM 9976 N N . LYS A 1 1262 ? -41.652 -43.357 19.264 1.00 36.78 1262 LYS A N 1
ATOM 9977 C CA . LYS A 1 1262 ? -41.144 -44.728 19.317 1.00 36.78 1262 LYS A CA 1
ATOM 9978 C C . LYS A 1 1262 ? -41.828 -45.534 18.212 1.00 36.78 1262 LYS A C 1
ATOM 9980 O O . LYS A 1 1262 ? -42.728 -46.316 18.494 1.00 36.78 1262 LYS A O 1
ATOM 9985 N N . SER A 1 1263 ? -41.407 -45.335 16.973 1.00 36.31 1263 SER A N 1
ATOM 9986 C CA . SER A 1 1263 ? -41.570 -46.306 15.890 1.00 36.31 1263 SER A CA 1
ATOM 9987 C C . SER A 1 1263 ? -40.721 -45.865 14.706 1.00 36.31 1263 SER A C 1
ATOM 9989 O O . SER A 1 1263 ? -40.887 -44.758 14.202 1.00 36.31 1263 SER A O 1
ATOM 9991 N N . ASP A 1 1264 ? -39.843 -46.762 14.273 1.00 37.97 1264 ASP A N 1
ATOM 9992 C CA . ASP A 1 1264 ? -39.089 -46.707 13.021 1.00 37.97 1264 ASP A CA 1
ATOM 9993 C C . ASP A 1 1264 ? -37.983 -45.652 12.927 1.00 37.97 1264 ASP A C 1
ATOM 9995 O O . ASP A 1 1264 ? -38.083 -44.665 12.198 1.00 37.97 1264 ASP A O 1
ATOM 9999 N N . ARG A 1 1265 ? -36.847 -45.930 13.576 1.00 32.09 1265 ARG A N 1
ATOM 10000 C CA . ARG A 1 1265 ? -35.534 -45.527 13.054 1.00 32.09 1265 ARG A CA 1
ATOM 10001 C C . ARG A 1 1265 ? -34.447 -46.469 13.569 1.00 32.09 1265 ARG A C 1
ATOM 10003 O O . ARG A 1 1265 ? -34.367 -46.744 14.760 1.00 32.09 1265 ARG A O 1
ATOM 10010 N N . PHE A 1 1266 ? -33.681 -47.013 12.627 1.00 29.62 1266 PHE A N 1
ATOM 10011 C CA . PHE A 1 1266 ? -32.673 -48.054 12.809 1.00 29.62 1266 PHE A CA 1
ATOM 10012 C C . PHE A 1 1266 ? -31.692 -47.718 13.942 1.00 29.62 1266 PHE A C 1
ATOM 10014 O O . PHE A 1 1266 ? -30.824 -46.859 13.793 1.00 29.62 1266 PHE A O 1
ATOM 10021 N N . CYS A 1 1267 ? -31.800 -48.445 15.055 1.00 25.34 1267 CYS A N 1
ATOM 10022 C CA . CYS A 1 1267 ? -30.658 -48.701 15.918 1.00 25.34 1267 CYS A CA 1
ATOM 10023 C C . CYS A 1 1267 ? -29.633 -49.472 15.081 1.00 25.34 1267 CYS A C 1
ATOM 10025 O O . CYS A 1 1267 ? -29.911 -50.586 14.641 1.00 25.34 1267 CYS A O 1
ATOM 10027 N N . TYR A 1 1268 ? -28.476 -48.868 14.827 1.00 28.56 1268 TYR A N 1
ATOM 10028 C CA . TYR A 1 1268 ? -27.330 -49.588 14.291 1.00 28.56 1268 TYR A CA 1
ATOM 10029 C C . TYR A 1 1268 ? -26.813 -50.494 15.418 1.00 28.56 1268 TYR A C 1
ATOM 10031 O O . TYR A 1 1268 ? -26.130 -50.033 16.333 1.00 28.56 1268 TYR A O 1
ATOM 10039 N N . GLU A 1 1269 ? -27.217 -51.765 15.410 1.00 25.75 1269 GLU A N 1
ATOM 10040 C CA . GLU A 1 1269 ? -26.482 -52.801 16.133 1.00 25.75 1269 GLU A CA 1
ATOM 10041 C C . GLU A 1 1269 ? -25.106 -52.976 15.464 1.00 25.75 1269 GLU A C 1
ATOM 10043 O O . GLU A 1 1269 ? -24.998 -52.883 14.237 1.00 25.75 1269 GLU A O 1
ATOM 10048 N N . PRO A 1 1270 ? -24.034 -53.190 16.242 1.00 29.00 1270 PRO A N 1
ATOM 10049 C CA . PRO A 1 1270 ? -22.674 -53.253 15.731 1.00 29.00 1270 PRO A CA 1
ATOM 10050 C C . PRO A 1 1270 ? -22.394 -54.623 15.102 1.00 29.00 1270 PRO A C 1
ATOM 10052 O O . PRO A 1 1270 ? -21.607 -55.394 15.637 1.00 29.00 1270 PRO A O 1
ATOM 10055 N N . GLU A 1 1271 ? -23.005 -54.942 13.961 1.00 28.92 1271 GLU A N 1
ATOM 10056 C CA . GLU A 1 1271 ? -22.603 -56.097 13.152 1.00 28.92 1271 GLU A CA 1
ATOM 10057 C C . GLU A 1 1271 ? -22.623 -55.785 11.646 1.00 28.92 1271 GLU A C 1
ATOM 10059 O O . GLU A 1 1271 ? -23.629 -55.381 11.075 1.00 28.92 1271 GLU A O 1
ATOM 10064 N N . GLN A 1 1272 ? -21.471 -56.053 11.017 1.00 32.41 1272 GLN A N 1
ATOM 10065 C CA . GLN A 1 1272 ? -21.216 -56.157 9.573 1.00 32.41 1272 GLN A CA 1
ATOM 10066 C C . GLN A 1 1272 ? -21.230 -54.859 8.745 1.00 32.41 1272 GLN A C 1
ATOM 10068 O O . GLN A 1 1272 ? -22.125 -54.621 7.939 1.00 32.41 1272 GLN A O 1
ATOM 10073 N N . SER A 1 1273 ? -20.126 -54.101 8.791 1.00 25.55 1273 SER A N 1
ATOM 10074 C CA . SER A 1 1273 ? -19.693 -53.351 7.607 1.00 25.55 1273 SER A CA 1
ATOM 10075 C C . SER A 1 1273 ? -18.866 -54.273 6.704 1.00 25.55 1273 SER A C 1
ATOM 10077 O O . SER A 1 1273 ? -17.733 -54.659 6.993 1.00 25.55 1273 SER A O 1
ATOM 10079 N N . THR A 1 1274 ? -19.475 -54.681 5.594 1.00 25.20 1274 THR A N 1
ATOM 10080 C CA . THR A 1 1274 ? -18.777 -55.269 4.452 1.00 25.20 1274 THR A CA 1
ATOM 10081 C C . THR A 1 1274 ? -17.716 -54.298 3.949 1.00 25.20 1274 THR A C 1
ATOM 10083 O O . THR A 1 1274 ? -18.004 -53.135 3.672 1.00 25.20 1274 THR A O 1
ATOM 10086 N N . SER A 1 1275 ? -16.493 -54.808 3.832 1.00 25.44 1275 SER A N 1
ATOM 10087 C CA . SER A 1 1275 ? -15.336 -54.133 3.255 1.00 25.44 1275 SER A CA 1
ATOM 10088 C C . SER A 1 1275 ? -15.621 -53.613 1.843 1.00 25.44 1275 SER A C 1
ATOM 10090 O O . SER A 1 1275 ? -15.974 -54.411 0.970 1.00 25.44 1275 SER A O 1
ATOM 10092 N N . PHE A 1 1276 ? -15.380 -52.321 1.626 1.00 25.38 1276 PHE A N 1
ATOM 10093 C CA . PHE A 1 1276 ? -14.964 -51.773 0.335 1.00 25.38 1276 PHE A CA 1
ATOM 10094 C C . PHE A 1 1276 ? -13.468 -51.444 0.385 1.00 25.38 1276 PHE A C 1
ATOM 10096 O O . PHE A 1 1276 ? -12.986 -50.963 1.446 1.00 25.38 1276 PHE A O 1
#

Foldseek 3Di:
DDDDDDQLDAVVVVVVVLVVCCPDPVLVVLLVVLLVVLPDAADQLDLFFFLDADDPPDWFFKDKDKDKDADFLVPVVCVVLVHDPLLLLVLLLVLLSCQFRVGQKAWEKEKDFPDDPSCPSYDDPRIAIQTAIGGDDQQDAQSRSSNVSVVSVVVSVVVRSDHPVNSVVSCPVVVSYFLHDRQEYEYEDEDQDPPDDDDDDRTAPGQWYWYWYDYPGIIMTMIMHGPNTHPPVSSVQSSQLSSQSSRCCRVCVVVRRGPRSNLDRSGDVVLVVVLQVLAFADPDFDWDFQLVLLVVLCVVFQQDFAEAFPPDTAGSVRLVVLLFLLLQVVPVVDDLVCQAQAAAEEEEFDDSNSVSPLSSSSQSLHAHAYDYNLVLVVVVVVCVVCVVREAEYEYQDDPVSRPDDRDPRHDYHHSVVSSPDDRPDTNDNPCPPDTQLPRFSYWAWACDPVRDTFIWTFGSSLLQLVLVLCCPVVVLQPDAAAEEDQDGPRDLVVVVLCSNDSRPRSHYYYYDRLLQSFQLVSVLVVLQVRVHAEYEAALLRCLFNVLPHDLNSQVSHQEYEHELDFHAPVSVVSSVVRHDPNHFYKYFDDDVQQRPTFAIDGDDDPGHGSQNTDFNFGTGHNKDKFFASPSNRHGRGASRKGWIKIWASSGTDGSQDWDDDPPRPPITIGGPQWMWGAHPVRTTGGDGGQQPLWDSAASGTHGQGDRDQPAHSSRHGPLVVSVVRSVPVPPVCVVVVPDDDDDDDAFPQLVVLVVLLVVQDPDDHDFDQPDFCVVSRHGSSRLSNSQSVCSVVPQAQRSGSSLCVSQRGSVSSSQRSQVRNLVVLPPDPPDDDDDDDDFWKFFFFKFKAAFPRDTDLVSVCCLQQVLAAQKDWDDPVLQVLQLVQADPVVNVVQVPFDFFIARATPDLLDADCVVLVHDPVLSNLAFSLLRVLLVRVCRRCVSNVNNVPQAAAQEAEQEEEDQRPCCRRPVDPPPSNVCRRGPQNSQVSNCVSRVHDHHGDYFYLWLCQQQVSVQVQVVCCVVVSHQKYKGKYWFHDSHRHQDDCRHVVVQAAAPVQAQQFQAQQLRHFHYFTMMIMTMMHRPVVCVVVVGDGLWIWQFKGKHFPPDDPDQLQEALVRLLVRAVSRCSSNVHALLLAAEEAEQGGSHPRVSLSNLSSNLVRNQPHPAAHEYAYCCSRGTRRIRRRQVVSVSVVSSCLVVQKDGAHRNHDHGHPSCVSGSYHHHRHMGGHPDQFHKYKYWTAGSSRMIMMTIITRDDDDPDDPDDDDDPDPDDDDDD

pLDDT: mean 82.44, std 17.6, range [24.94, 98.69]

Secondary structure (DSSP, 8-state):
----PPPSS-HHHHHHHHHHHHTSHHHHHHHHHHHTT-SSPPP------SSPPP-TTS--BEEEEEEEE-S--HHHHHHHHT--HHHHHHHHHHHHHHHHH--SEEEEEEEEE---GGGTT--S--EEEEEEEEE--TT-BHHHHHHHHHHHHHHHHTTTTS-HHHHHHHHHHTTSS-S----EEEEEEE-SS--------SB-SSSEEEEEEE-SS-EEEEEEEETTTS-HHHHHHHHHHHHHHHHHHHHSHHHHTTSBGGGS--S-HHHHHHHHHTSPPPSS---S-HHHHHHHHHHHHTTSEEEEETTEEEEHHHHHHHHHHHHHHHHHHS-GGGTTTSPEEEEE-SSHHHHHHHHHHHHTT--EEEEEGGGHHHHHHHHHHHGGG--EEEESS-GGG-SSPPPTTSEEEEHHHHHHS---SPPP---TT--TTTSEEEEEEE--TTSSPEEEEEEHHHHHHHHHHHHHHTTGGGS--EEEE-S-TTSHHHHHHHIIIIIII--EEEEPPGGGTT-HHHHHHHHHHHT--EEEE-HHHIIIIIHHS-HHHHTT--EEEE-SSPPBHHHHHHHHHHS-TTSEEEEEE--GGGSS--EEE-S---S--TT-BPP-BEEPTT-EEEEE-TTT-PBPPTT--EEEEEESTTS-EES---B--GGGTT--EEEEEEEEEE-TTSPEEEEEESSTTEEEETTEEEE---S---B-TTSSB-HHHHHHHTTSS-TTGGG-TTS--------HHHHHHHHHHHHH-SS-----SSS-TTTTT--HHHHHHHHHHHHHTT-TT---THHHHHS-SHHHHHHHHHHHHHHTTTS--S----------EEEEEEEEEBGGGB-SHHHHHHHHHTT----EEPPHHHHHHHHHHS-HHHHHHHHTSPP-EEE--S-TT---TTTTT--HHHHTT--HHHHHHHHHHHHHHHHTT-TTS-TT--EEEEEE-PPPGGGGT----SHHHHHHH-TTHHHHHHHHHTT--S-EEEE--GGGHHHHHHHHHHHHHHTTS-SEEEEEEEE---SSS--GGGSGGGS-B-TTS---TTBTT---B-EE-EEEEEEEEEHHHHHHTT---SEEEEEEEEEE--S-SSTT---HHHHHHHHHHHHHHTT--GGG--EEE------HHHHHHHHHHHHHHHTT-SSPEEEE-SHHHH-B-GGGHHHHHHHHHHHHHHHTEEPPPTT-SSB-GGGTT-SEE--SS-EE---SS-EEEEEEE-TTSEEEEEEEE-----S---S------S------

Solvent-accessible surface area (backbone atoms only — not comparable to full-atom values): 68151 Å² total; per-residue (Å²): 140,76,90,70,74,79,45,89,34,51,47,68,56,49,53,52,53,48,51,53,46,67,72,35,74,61,44,58,54,52,53,51,61,51,45,68,76,33,84,53,66,72,66,88,64,57,82,57,34,32,72,68,72,89,49,98,89,58,90,42,49,38,43,73,52,76,46,78,52,74,86,76,58,47,64,64,58,24,65,76,69,74,52,49,71,65,53,52,56,50,47,34,46,52,52,41,52,28,56,38,45,60,46,54,49,40,66,38,40,31,71,41,70,62,63,48,81,64,34,70,70,35,73,69,91,43,71,36,48,45,83,44,76,49,74,66,60,84,84,31,20,33,49,56,44,49,54,49,53,48,54,54,49,58,62,55,56,78,52,52,84,57,56,42,68,58,53,54,48,51,29,40,76,67,65,28,34,67,69,71,78,87,43,34,34,47,44,73,48,77,43,89,63,91,83,72,79,88,78,82,61,65,49,35,92,48,61,31,36,40,39,39,40,36,45,88,82,46,34,40,41,36,37,37,30,15,55,88,35,33,52,69,70,38,56,48,49,50,48,50,18,36,50,40,30,52,50,52,49,41,79,41,34,90,74,45,38,73,39,44,44,77,70,60,78,31,67,46,72,69,57,54,52,56,59,58,64,61,41,38,75,54,97,69,85,59,82,54,49,59,53,60,42,30,51,54,37,29,74,76,45,24,83,44,57,33,38,35,39,81,93,47,73,36,25,30,43,58,43,48,50,51,11,40,56,52,19,25,54,48,56,73,75,43,58,81,89,46,29,81,73,44,46,38,32,40,40,38,68,90,47,66,65,54,59,22,48,55,43,10,37,45,62,62,57,17,25,32,33,46,42,43,56,94,45,52,68,58,54,51,56,50,41,73,76,46,47,87,60,42,46,42,37,38,26,68,63,65,76,86,76,53,94,67,87,73,59,91,74,44,48,79,43,54,52,58,60,60,71,71,44,88,73,95,65,74,57,73,90,77,55,90,83,65,53,24,80,79,35,49,49,36,44,44,78,41,81,34,98,81,80,52,71,34,46,33,33,33,28,19,25,23,51,42,42,44,31,54,23,46,39,61,78,68,48,50,81,80,52,79,48,22,34,50,45,57,70,62,62,51,41,64,69,39,55,48,54,46,33,46,28,48,34,66,68,60,24,29,44,33,52,46,53,54,67,40,51,39,23,37,69,56,46,32,49,50,22,52,79,62,52,27,14,28,39,74,33,37,43,12,43,41,65,12,36,57,69,70,39,57,66,78,33,48,68,48,38,38,38,43,40,27,28,62,43,84,37,43,43,71,54,52,52,54,50,59,75,68,45,60,89,78,36,45,58,34,33,42,36,48,54,72,56,36,41,50,48,42,24,38,26,68,77,80,87,84,69,71,38,52,70,46,41,50,42,36,19,32,42,34,42,60,29,42,61,51,39,17,33,81,86,69,61,45,78,49,55,64,61,13,36,21,30,34,33,43,38,35,76,33,50,31,40,76,70,51,74,65,48,78,48,90,92,52,74,92,32,49,26,38,74,67,64,35,26,24,24,33,41,96,89,52,31,27,40,64,70,50,40,74,52,40,28,44,45,64,32,54,51,42,75,41,80,45,74,40,88,71,84,39,59,36,76,81,78,42,76,21,50,67,56,39,56,50,54,62,60,63,86,43,90,60,43,86,79,48,81,84,71,87,86,84,92,86,86,76,52,69,56,24,44,47,49,41,46,45,35,55,74,31,42,97,69,88,60,90,80,66,43,84,49,40,38,58,86,71,65,50,25,38,60,19,55,29,34,19,33,32,48,38,54,74,70,59,43,66,34,62,54,16,38,41,46,56,64,78,21,39,18,38,42,48,32,27,51,38,21,58,42,27,52,43,40,78,60,59,80,73,85,70,90,68,93,73,96,70,90,83,77,48,34,21,36,33,15,61,23,43,43,33,43,87,70,29,62,47,64,67,48,51,46,54,40,51,68,65,63,45,61,50,64,36,72,62,59,65,72,48,45,53,56,41,56,72,50,31,54,75,77,54,38,55,60,58,72,74,39,62,72,58,54,24,11,56,61,68,71,65,86,66,72,69,34,70,84,70,72,40,55,67,82,37,52,73,37,40,29,48,67,40,49,51,46,52,56,32,48,52,45,8,36,45,60,44,67,38,65,91,69,37,73,67,32,42,42,21,35,22,31,4,41,66,77,54,67,44,55,70,50,46,78,62,76,51,74,56,27,47,58,24,37,44,54,75,41,43,49,46,48,55,30,62,75,41,42,36,62,22,57,67,43,78,33,72,41,49,31,9,7,13,38,44,19,46,40,52,40,51,52,33,40,70,73,62,69,14,74,26,22,39,27,29,17,36,24,82,78,79,62,61,51,55,60,72,82,53,13,84,89,66,67,42,46,16,92,82,58,55,26,14,43,56,17,68,77,23,57,3,26,31,44,19,22,32,37,43,27,38,23,38,32,45,34,67,59,37,57,76,67,67,50,63,62,62,27,31,46,51,17,50,27,56,42,63,48,74,92,61,99,36,78,65,49,86,47,41,67,46,55,33,50,21,48,53,42,9,29,58,49,39,75,47,60,61,70,62,44,47,34,34,32,41,55,47,49,3,28,56,69,58,32,52,38,50,51,55,15,48,47,75,64,38,43,84,34,93,60,65,31,36,44,44,60,64,30,47,35,41,21,46,18,41,17,18,36,23,44,51,40,52,52,49,50,42,40,29,57,72,72,34,39,44,58,41,49,54,70,54,88,48,72,23,77,83,48,61,100,47,38,55,41,68,39,88,50,72,45,79,56,84,65,71,82,42,25,32,36,35,34,16,60,10,60,74,31,34,35,23,21,36,30,39,31,47,66,70,84,79,90,82,68,100,68,90,74,86,78,82,68,97,72,82,83,79,87,129